Protein AF-0000000077259130 (afdb_homodimer)

Foldseek 3Di:
DCVVLVVVLVVCVVVLVLVVNLVSLVVCCVPDPQSVLSNLVSCVSVVVLVVSLVSLVVFFALLSLQSVLSSCVVVVVLVSSLVSLVCLQVVVGDHRRYDDPVRDDDSPLCLVSLQSNLVSCLSVLANVSSLVSLVVSVVVPHDPSSLVQCVLQVNVVVVVVPPVPDDCPDDPCVVVVVVVVLLVCLCPPVCLVVLLVVPPDPSLVSLLSNLVVCVVQVNLVVSLVSVVSSCVRVVLDQPNVLVNLVSCLVVLVLVVLVVNLVSCCVRPVLALSSLSSVLSNCVSVVNLVSSLVSLVSSCVSPPALVSLLSNLVSCVVVVNLVSSLVSLVSSCSSHVLDLSSLQSNLVSCVVVPNNVVSLVSLVSNLPHLQSLLVVLVSCVVVVNLVVSVVSLCVRVVPPPDDPVVVLVVLLVCQPVDDPSNLSSLLSVLSSCVVVVVLVSSVSSLVRRPDDDPSSVVSVVSSVVSVVVVD/DCVVLVVVLVVCVVVLVLVVNLVSLVVCCVPDPQSVLSNLVSCVSVVNLVVSLVSLVVFFALLSLQSVLSSCVVVVVLVSSLVSLVCLQVVVGDHRRYDDPVRDDDSPLCLVSLQSNLVSCLSVLANVSSLVSLLVSVVVPHDPSSLVQCVLQVNVVVVVVPPPPDDCPDDPCVVVVCVNVLQVCLCPPVCLVVLLVVPPDSSLVSLLSNLLVCVVQVNLVVSLVSVVSSCVRVVLDQPNVLVNLVSCLVVLVLVVLVVNLVSCCVRPVLALSSLSSVLSNCVSVVNLVSSLVSLVSSCVSPPALVSLLSNLVSCVVVVVLVSSLVSLVSSCSSGPLPLSSLQSNLVSCVVVPNNVVSLVSLVSNLPHLQSLLVSLVSCVVVVNLVVSVVSLCVRVVPPPDDPVVVLVVLVVCQPVDDPSNLSSLLSVLSSCVVVVVLVSSVVSLVRRPDDDPSSVVSVVSSVVSVVVVD

Nearest PDB structures (foldseek):
  9gaw-assembly1_P  TM=7.262E-01  e=8.036E-15  Homo sapiens
  6q6h-assembly1_P  TM=7.350E-01  e=2.184E-14  Homo sapiens
  8tar-assembly1_U  TM=5.621E-01  e=7.154E-10  Homo sapiens
  6vbv-assembly1_4  TM=4.546E-01  e=3.461E-08  Bos taurus
  6xt9-assembly1_D  TM=4.303E-01  e=7.650E-06  Homo sapiens

pLDDT: mean 86.54, std 14.61, range [30.2, 98.69]

Solvent-accessible surface area (backbone atoms only — not comparable to full-atom values): 48082 Å² total; per-residue (Å²): 128,63,60,62,58,50,50,49,33,52,48,23,54,58,69,69,34,35,66,40,20,28,53,54,18,16,47,37,39,58,75,37,79,63,49,37,66,46,26,33,54,25,26,50,74,64,61,37,29,52,41,17,42,64,66,35,62,85,49,54,20,47,39,42,27,50,52,42,20,54,33,26,49,77,69,69,36,42,67,64,18,41,53,31,48,49,36,48,76,68,64,67,49,47,81,72,78,62,91,50,73,74,71,56,56,62,84,80,55,46,33,59,50,26,34,52,43,15,53,34,28,29,77,69,48,37,34,68,62,14,51,55,27,24,51,55,8,42,71,71,44,76,44,52,69,36,50,52,52,28,52,76,65,65,47,47,68,63,51,58,69,62,58,70,72,74,80,82,79,65,82,73,53,54,62,57,46,41,53,53,41,41,60,57,38,38,72,38,73,86,40,52,65,65,30,56,73,24,47,62,33,43,16,46,55,41,45,39,49,36,20,50,51,32,40,72,60,48,37,44,67,62,16,47,53,43,48,50,53,44,40,74,62,33,70,66,67,59,81,61,44,37,55,49,32,49,39,28,54,76,67,66,34,58,65,62,37,49,53,50,36,53,52,29,50,73,46,34,67,85,39,41,47,33,24,40,26,43,15,47,49,28,42,75,69,68,34,56,71,60,11,51,52,26,32,50,51,15,36,70,71,46,84,46,44,66,51,28,35,53,51,14,54,54,24,46,76,68,66,36,47,69,62,14,44,53,27,14,50,53,19,32,32,47,36,80,86,38,40,68,22,33,40,48,43,14,52,46,28,47,73,71,68,35,56,70,60,13,50,54,29,37,67,71,23,51,80,39,46,52,40,36,31,53,42,27,51,54,24,49,75,70,67,37,49,68,60,22,49,51,47,49,29,59,66,68,66,54,76,94,56,54,72,68,50,44,51,50,51,55,57,69,45,55,86,68,63,52,75,41,51,45,49,37,48,50,51,47,31,51,50,29,41,76,69,68,36,52,70,60,23,52,56,55,57,69,54,49,80,70,82,49,72,67,46,54,52,48,49,47,54,50,52,54,52,56,54,67,76,96,130,61,59,64,58,50,51,50,32,52,49,23,55,57,70,68,34,35,67,40,22,29,52,53,20,17,45,38,40,57,75,37,79,62,48,37,66,46,24,33,55,26,26,50,73,66,61,38,28,52,42,15,42,65,67,36,62,84,49,53,21,46,39,42,27,50,51,43,20,53,33,26,49,75,69,67,36,41,68,65,18,42,52,32,48,49,36,48,74,67,64,68,48,47,81,73,79,60,92,50,73,75,71,56,55,60,84,81,56,46,34,58,50,28,36,51,43,15,53,35,28,28,77,68,49,37,34,67,63,14,52,54,27,23,51,56,8,43,72,72,44,76,43,53,70,36,50,51,53,29,53,70,56,65,47,46,68,62,51,58,68,63,58,69,70,74,78,82,77,66,82,73,57,56,63,61,49,39,53,56,44,40,61,56,40,37,71,38,74,86,42,52,66,62,30,58,73,23,47,62,33,43,15,46,54,36,44,37,50,36,20,49,51,32,40,73,61,47,37,44,67,62,15,47,52,43,48,51,54,45,40,74,63,33,70,65,66,60,79,61,44,37,56,50,33,50,38,28,54,75,66,66,35,60,66,62,35,49,53,51,37,53,51,29,49,74,48,35,67,86,38,42,48,34,24,40,26,42,14,47,51,28,43,76,69,69,34,54,69,60,12,50,52,27,33,51,49,15,36,70,71,45,82,46,42,67,52,27,35,54,51,15,55,54,24,48,76,68,67,36,47,69,61,15,43,52,27,15,51,54,17,38,32,46,34,69,86,37,39,68,22,33,40,48,42,14,52,45,28,47,74,71,68,36,56,72,62,14,50,53,28,37,66,70,21,50,79,38,46,54,41,33,32,51,42,27,49,52,25,48,75,70,67,38,48,68,59,24,50,49,46,49,30,59,66,69,65,52,77,92,57,56,73,69,48,44,53,50,51,56,58,69,45,55,85,67,64,51,76,41,51,44,49,37,49,50,49,47,31,52,50,30,41,76,69,68,37,51,70,58,23,53,57,54,56,67,56,50,79,73,83,50,70,68,44,54,52,49,48,47,54,50,51,53,52,56,56,66,76,97

Secondary structure (DSSP, 8-state):
-THHHHHHHHHHHHTT-HHHHHHHHHHHHHH-STTTTHHHHHHHHHT-HHHHHHHHTT--BHHHHHHHHHHHHHTT-HHHHHHHHHHHHTT--BPP----TTTPPPTT-HHHHHHHHHHHHHHTT-HHHHHHHHHHHHHH---HHHHHHHHHTT-HHHHHHHHTSS----GGGHHHHHHHHHHHHHTSGGGHHHHHTTTTTHHHHHHHHHHHHHHHTT-HHHHHHHHHHHHHH-TT--TTHHHHHHHHHHTT-HHHHHHHHHHHHHH-TT-HHHHHHHHHHHHHTT-HHHHHHHHHHHHHH---HHHHHHHHHHHHHTT-HHHHHHHHHHHHHHSTT-HHHHHHHHHHHHHTT-HHHHHHHHHHHTTSHHHHHHHHHHHHHTT-HHHHHHHHHHHHT--S--HHHHHHHHHHTTT---HHHHHHHHHHHHHHHHTT-HHHHHHHHTT----SHHHHHHHHHHHHHHHH--/--HHHHHHHHHHHHTT-HHHHHHHHHHHHHH-STTTTHHHHHHHHHT-HHHHHHHHTT--BHHHHHHHHHHHHHTT-HHHHHHHHHHHHTT--BPP----TTTPPPTT-HHHHHHHHHHHHHHTT-HHHHHHHHHHHHHH---HHHHHHHHHTT-HHHHHHHHTSS----GGGGTTHHHHHHHHHHTSGGGHHHHHTTTTTHHHHHHHHHHHHHHHTT-HHHHHHHHHHHHHH-TT--TTHHHHHHHHHHTT-HHHHHHHHHHHHHH-TT-HHHHHHHHHHHHHTT-HHHHHHHHHHHHHH---HHHHHHHHHHHHHTT-HHHHHHHHHHHHHHSTT-HHHHHHHHHHHHHTT-HHHHHHHHHHHTTSHHHHHHHHHHHHHTT-HHHHHHHHHHHHT--S--HHHHHHHHHHTTT---HHHHHHHHHHHHHHHHTT-HHHHHHHHHH----SHHHHHHHHHHHHHHHH--

InterPro domains:
  IPR011990 Tetratricopeptide-like helical domain superfamily [G3DSA:1.25.40.10] (1-238)
  IPR011990 Tetratricopeptide-like helical domain superfamily [G3DSA:1.25.40.10] (239-366)
  IPR011990 Tetratricopeptide-like helical domain superfamily [SSF48452] (111-358)
  IPR019734 Tetratricopeptide repeat [SM00028] (62-95)
  IPR019734 Tetratricopeptide repeat [SM00028] (111-144)
  IPR019734 Tetratricopeptide repeat [SM00028] (272-305)
  IPR019734 Tetratricopeptide repeat [SM00028] (306-338)

Organism: NCBI:txid6039

Structure (mmCIF, N/CA/C/O backbone):
data_AF-0000000077259130-model_v1
#
loop_
_entity.id
_entity.type
_entity.pdbx_description
1 polymer 'Cell division cycle 27-like protein'
#
loop_
_atom_site.group_PDB
_atom_site.id
_atom_site.type_symbol
_atom_site.label_atom_id
_atom_site.label_alt_id
_atom_site.label_comp_id
_atom_site.label_asym_id
_atom_site.label_entity_id
_atom_site.label_seq_id
_atom_site.pdbx_PDB_ins_code
_atom_site.Cartn_x
_atom_site.Cartn_y
_atom_site.Cartn_z
_atom_site.occupancy
_atom_site.B_iso_or_equiv
_atom_site.auth_seq_id
_atom_site.auth_comp_id
_atom_site.auth_asym_id
_atom_site.auth_atom_id
_atom_site.pdbx_PDB_model_num
ATOM 1 N N . MET A 1 1 ? -31.609 12.023 12.609 1 59.44 1 MET A N 1
ATOM 2 C CA . MET A 1 1 ? -30.656 13.102 12.852 1 59.44 1 MET A CA 1
ATOM 3 C C . MET A 1 1 ? -29.266 12.719 12.352 1 59.44 1 MET A C 1
ATOM 5 O O . MET A 1 1 ? -28.594 13.539 11.727 1 59.44 1 MET A O 1
ATOM 9 N N . PHE A 1 2 ? -28.969 11.445 12.43 1 80.88 2 PHE A N 1
ATOM 10 C CA . PHE A 1 2 ? -27.625 11.047 12.047 1 80.88 2 PHE A CA 1
ATOM 11 C C . PHE A 1 2 ? -27.594 10.516 10.617 1 80.88 2 PHE A C 1
ATOM 13 O O . PHE A 1 2 ? -26.531 10.156 10.102 1 80.88 2 PHE A O 1
ATOM 20 N N . GLU A 1 3 ? -28.734 10.703 9.953 1 83.06 3 GLU A N 1
ATOM 21 C CA . GLU A 1 3 ? -28.828 10.164 8.602 1 83.06 3 GLU A CA 1
ATOM 22 C C . GLU A 1 3 ? -27.984 10.984 7.617 1 83.06 3 GLU A C 1
ATOM 24 O O . GLU A 1 3 ? -27.406 10.438 6.68 1 83.06 3 GLU A O 1
ATOM 29 N N . ASP A 1 4 ? -27.969 12.242 7.914 1 84.75 4 ASP A N 1
ATOM 30 C CA . ASP A 1 4 ? -27.188 13.109 7.043 1 84.75 4 ASP A CA 1
ATOM 31 C C . ASP A 1 4 ? -25.688 12.773 7.141 1 84.75 4 ASP A C 1
ATOM 33 O O . ASP A 1 4 ? -24.984 12.773 6.133 1 84.75 4 ASP A O 1
ATOM 37 N N . VAL A 1 5 ? -25.25 12.508 8.375 1 88.62 5 VAL A N 1
ATOM 38 C CA . VAL A 1 5 ? -23.844 12.164 8.586 1 88.62 5 VAL A CA 1
ATOM 39 C C . VAL A 1 5 ? -23.531 10.828 7.926 1 88.62 5 VAL A C 1
ATOM 41 O O . VAL A 1 5 ? -22.469 10.656 7.336 1 88.62 5 VAL A O 1
ATOM 44 N N . VAL A 1 6 ? -24.484 9.945 7.988 1 91.94 6 VAL A N 1
ATOM 45 C CA . VAL A 1 6 ? -24.312 8.633 7.379 1 91.94 6 VAL A CA 1
ATOM 46 C C . VAL A 1 6 ? -24.188 8.781 5.863 1 91.94 6 VAL A C 1
ATOM 48 O O . VAL A 1 6 ? -23.359 8.117 5.234 1 91.94 6 VAL A O 1
ATOM 51 N N . ASP A 1 7 ? -24.984 9.664 5.34 1 92.06 7 ASP A N 1
ATOM 52 C CA . ASP A 1 7 ? -24.938 9.906 3.902 1 92.06 7 ASP A CA 1
ATOM 53 C C . ASP A 1 7 ? -23.562 10.469 3.496 1 92.06 7 ASP A C 1
ATOM 55 O O . ASP A 1 7 ? -23.047 10.117 2.438 1 92.06 7 ASP A O 1
ATOM 59 N N . GLN A 1 8 ? -23.047 11.32 4.34 1 92.5 8 GLN A N 1
ATOM 60 C CA . GLN A 1 8 ? -21.734 11.891 4.055 1 92.5 8 GLN A CA 1
ATOM 61 C C . GLN A 1 8 ? -20.625 10.844 4.184 1 92.5 8 GLN A C 1
ATOM 63 O O . GLN A 1 8 ? -19.625 10.898 3.469 1 92.5 8 GLN A O 1
ATOM 68 N N . ILE A 1 9 ? -20.828 9.922 5.105 1 94.25 9 ILE A N 1
ATOM 69 C CA . ILE A 1 9 ? -19.875 8.828 5.266 1 94.25 9 ILE A CA 1
ATOM 70 C C . ILE A 1 9 ? -19.859 7.969 4 1 94.25 9 ILE A C 1
ATOM 72 O O . ILE A 1 9 ? -18.781 7.629 3.488 1 94.25 9 ILE A O 1
ATOM 76 N N . ILE A 1 10 ? -21.016 7.711 3.459 1 94.75 10 ILE A N 1
ATOM 77 C CA . ILE A 1 10 ? -21.141 6.902 2.252 1 94.75 10 ILE A CA 1
ATOM 78 C C . ILE A 1 10 ? -20.531 7.648 1.066 1 94.75 10 ILE A C 1
ATOM 80 O O . ILE A 1 10 ? -19.875 7.051 0.219 1 94.75 10 ILE A O 1
ATOM 84 N N . LYS A 1 11 ? -20.766 8.938 1.067 1 94.69 11 LYS A N 1
ATOM 85 C CA . LYS A 1 11 ? -20.188 9.766 0.011 1 94.69 11 LYS A CA 1
ATOM 86 C C . LYS A 1 11 ? -18.656 9.773 0.089 1 94.69 11 LYS A C 1
ATOM 88 O O . LYS A 1 11 ? -17.984 9.68 -0.936 1 94.69 11 LYS A O 1
ATOM 93 N N . SER A 1 12 ? -18.172 9.93 1.296 1 96.75 12 SER A N 1
ATOM 94 C CA . SER A 1 12 ? -16.719 9.891 1.49 1 96.75 12 SER A CA 1
ATOM 95 C C . SER A 1 12 ? -16.141 8.562 1.027 1 96.75 12 SER A C 1
ATOM 97 O O . SER A 1 12 ? -15.047 8.531 0.449 1 96.75 12 SER A O 1
ATOM 99 N N . TYR A 1 13 ? -16.891 7.438 1.267 1 96.94 13 TYR A N 1
ATOM 100 C CA . TYR A 1 13 ? -16.469 6.117 0.815 1 96.94 13 TYR A CA 1
ATOM 101 C C . TYR A 1 13 ? -16.438 6.047 -0.707 1 96.94 13 TYR A C 1
ATOM 103 O O . TYR A 1 13 ? -15.469 5.547 -1.287 1 96.94 13 TYR A O 1
ATOM 111 N N . LYS A 1 14 ? -17.406 6.602 -1.28 1 95.81 14 LYS A N 1
ATOM 112 C CA . LYS A 1 14 ? -17.531 6.594 -2.736 1 95.81 14 LYS A CA 1
ATOM 113 C C . LYS A 1 14 ? -16.391 7.359 -3.389 1 95.81 14 LYS A C 1
ATOM 115 O O . LYS A 1 14 ? -15.859 6.938 -4.422 1 95.81 14 LYS A O 1
ATOM 120 N N . TYR A 1 15 ? -15.898 8.445 -2.811 1 96.88 15 TYR A N 1
ATOM 121 C CA . TYR A 1 15 ? -14.859 9.305 -3.379 1 96.88 15 TYR A CA 1
ATOM 122 C C . TYR A 1 15 ? -13.484 8.914 -2.85 1 96.88 15 TYR A C 1
ATOM 124 O O . TYR A 1 15 ? -12.523 9.688 -2.971 1 96.88 15 TYR A O 1
ATOM 132 N N . ALA A 1 16 ? -13.406 7.777 -2.219 1 96.62 16 ALA A N 1
ATOM 133 C CA . ALA A 1 16 ? -12.156 7.23 -1.692 1 96.62 16 ALA A CA 1
ATOM 134 C C . ALA A 1 16 ? -11.5 8.203 -0.72 1 96.62 16 ALA A C 1
ATOM 136 O O . ALA A 1 16 ? -10.266 8.312 -0.677 1 96.62 16 ALA A O 1
ATOM 137 N N . ASN A 1 17 ? -12.242 9.023 -0.081 1 96.88 17 ASN A N 1
ATOM 138 C CA . ASN A 1 17 ? -11.766 9.875 0.999 1 96.88 17 ASN A CA 1
ATOM 139 C C . ASN A 1 17 ? -11.945 9.219 2.361 1 96.88 17 ASN A C 1
ATOM 141 O O . ASN A 1 17 ? -12.797 9.633 3.148 1 96.88 17 ASN A O 1
ATOM 145 N N . TYR A 1 18 ? -11.117 8.328 2.666 1 97.25 18 TYR A N 1
ATOM 146 C CA . TYR A 1 18 ? -11.281 7.465 3.83 1 97.25 18 TYR A CA 1
ATOM 147 C C . TYR A 1 18 ? -10.945 8.211 5.113 1 97.25 18 TYR A C 1
ATOM 149 O O . TYR A 1 18 ? -11.438 7.871 6.188 1 97.25 18 TYR A O 1
ATOM 157 N N . THR A 1 19 ? -10.117 9.25 5 1 95.69 19 THR A N 1
ATOM 158 C CA . THR A 1 19 ? -9.797 10.047 6.176 1 95.69 19 THR A CA 1
ATOM 159 C C . THR A 1 19 ? -11.039 10.789 6.676 1 95.69 19 THR A C 1
ATOM 161 O O . THR A 1 19 ? -11.305 10.812 7.879 1 95.69 19 THR A O 1
ATOM 164 N N . ASN A 1 20 ? -11.719 11.336 5.711 1 95.62 20 ASN A N 1
ATOM 165 C CA . ASN A 1 20 ? -12.961 11.992 6.094 1 95.62 20 ASN A CA 1
ATOM 166 C C . ASN A 1 20 ? -14 10.984 6.59 1 95.62 20 ASN A C 1
ATOM 168 O O . ASN A 1 20 ? -14.75 11.273 7.523 1 95.62 20 ASN A O 1
ATOM 172 N N . MET A 1 21 ? -14.07 9.844 5.957 1 96.69 21 MET A N 1
ATOM 173 C CA . MET A 1 21 ? -14.961 8.773 6.398 1 96.69 21 MET A CA 1
ATOM 174 C C . MET A 1 21 ? -14.695 8.414 7.855 1 96.69 21 MET A C 1
ATOM 176 O O . MET A 1 21 ? -15.633 8.281 8.648 1 96.69 21 MET A O 1
ATOM 180 N N . THR A 1 22 ? -13.453 8.312 8.219 1 96.88 22 THR A N 1
ATOM 181 C CA . THR A 1 22 ? -13.062 7.918 9.562 1 96.88 22 THR A CA 1
ATOM 182 C C . THR A 1 22 ? -13.414 9.008 10.57 1 96.88 22 THR A C 1
ATOM 184 O O . THR A 1 22 ? -13.906 8.719 11.664 1 96.88 22 THR A O 1
ATOM 187 N N . PHE A 1 23 ? -13.18 10.203 10.148 1 92.94 23 PHE A N 1
ATOM 188 C CA . PHE A 1 23 ? -13.492 11.312 11.047 1 92.94 23 PHE A CA 1
ATOM 189 C C . PHE A 1 23 ? -14.992 11.383 11.32 1 92.94 23 PHE A C 1
ATOM 191 O O . PHE A 1 23 ? -15.414 11.461 12.477 1 92.94 23 PHE A O 1
ATOM 198 N N . LEU A 1 24 ? -15.773 11.312 10.305 1 92.31 24 LEU A N 1
ATOM 199 C CA . LEU A 1 24 ? -17.219 11.352 10.453 1 92.31 24 LEU A CA 1
ATOM 200 C C . LEU A 1 24 ? -17.719 10.156 11.258 1 92.31 24 LEU A C 1
ATOM 202 O O . LEU A 1 24 ? -18.656 10.273 12.047 1 92.31 24 LEU A O 1
ATOM 206 N N . SER A 1 25 ? -17.078 9.016 11.039 1 94.62 25 SER A N 1
ATOM 207 C CA . SER A 1 25 ? -17.469 7.82 11.781 1 94.62 25 SER A CA 1
ATOM 208 C C . SER A 1 25 ? -17.109 7.953 13.258 1 94.62 25 SER A C 1
ATOM 210 O O . SER A 1 25 ? -17.812 7.422 14.125 1 94.62 25 SER A O 1
ATOM 212 N N . SER A 1 26 ? -15.992 8.609 13.539 1 92.62 26 SER A N 1
ATOM 213 C CA . SER A 1 26 ? -15.609 8.844 14.93 1 92.62 26 SER A CA 1
ATOM 214 C C . SER A 1 26 ? -16.625 9.734 15.633 1 92.62 26 SER A C 1
ATOM 216 O O . SER A 1 26 ? -16.875 9.578 16.828 1 92.62 26 SER A O 1
ATOM 218 N N . PHE A 1 27 ? -17.188 10.586 14.891 1 86.69 27 PHE A N 1
ATOM 219 C CA . PHE A 1 27 ? -18.25 11.438 15.414 1 86.69 27 PHE A CA 1
ATOM 220 C C . PHE A 1 27 ? -19.469 10.602 15.781 1 86.69 27 PHE A C 1
ATOM 222 O O . PHE A 1 27 ? -20.016 10.742 16.891 1 86.69 27 PHE A O 1
ATOM 229 N N . LEU A 1 28 ? -19.875 9.75 14.883 1 88.62 28 LEU A N 1
ATOM 230 C CA . LEU A 1 28 ? -21.031 8.906 15.141 1 88.62 28 LEU A CA 1
ATOM 231 C C . LEU A 1 28 ? -20.75 7.93 16.281 1 88.62 28 LEU A C 1
ATOM 233 O O . LEU A 1 28 ? -21.656 7.594 17.047 1 88.62 28 LEU A O 1
ATOM 237 N N . TYR A 1 29 ? -19.547 7.484 16.359 1 89.19 29 TYR A N 1
ATOM 238 C CA . TYR A 1 29 ? -19.125 6.539 17.391 1 89.19 29 TYR A CA 1
ATOM 239 C C . TYR A 1 29 ? -19.406 7.086 18.781 1 89.19 29 TYR A C 1
ATOM 241 O O . TYR A 1 29 ? -19.734 6.332 19.703 1 89.19 29 TYR A O 1
ATOM 249 N N . SER A 1 30 ? -19.391 8.367 18.953 1 82.94 30 SER A N 1
ATOM 250 C CA . SER A 1 30 ? -19.516 9.016 20.25 1 82.94 30 SER A CA 1
ATOM 251 C C . SER A 1 30 ? -20.984 9.32 20.578 1 82.94 30 SER A C 1
ATOM 253 O O . SER A 1 30 ? -21.344 9.406 21.75 1 82.94 30 SER A O 1
ATOM 255 N N . TYR A 1 31 ? -21.859 9.336 19.531 1 80.31 31 TYR A N 1
ATOM 256 C CA . TYR A 1 31 ? -23.188 9.875 19.812 1 80.31 31 TYR A CA 1
ATOM 257 C C . TYR A 1 31 ? -24.266 8.797 19.641 1 80.31 31 TYR A C 1
ATOM 259 O O . TYR A 1 31 ? -25.391 8.953 20.125 1 80.31 31 TYR A O 1
ATOM 267 N N . THR A 1 32 ? -23.859 7.781 18.859 1 83.06 32 THR A N 1
ATOM 268 C CA . THR A 1 32 ? -24.875 6.766 18.625 1 83.06 32 THR A CA 1
ATOM 269 C C . THR A 1 32 ? -24.281 5.363 18.734 1 83.06 32 THR A C 1
ATOM 271 O O . THR A 1 32 ? -23.125 5.152 18.406 1 83.06 32 THR A O 1
ATOM 274 N N . SER A 1 33 ? -25.078 4.484 19.172 1 83.56 33 SER A N 1
ATOM 275 C CA . SER A 1 33 ? -24.641 3.094 19.281 1 83.56 33 SER A CA 1
ATOM 276 C C . SER A 1 33 ? -24.938 2.328 18 1 83.56 33 SER A C 1
ATOM 278 O O . SER A 1 33 ? -24.312 1.3 17.719 1 83.56 33 SER A O 1
ATOM 280 N N . LYS A 1 34 ? -25.797 2.82 17.188 1 86.69 34 LYS A N 1
ATOM 281 C CA . LYS A 1 34 ? -26.25 2.123 15.992 1 86.69 34 LYS A CA 1
ATOM 282 C C . LYS A 1 34 ? -25.156 2.07 14.93 1 86.69 34 LYS A C 1
ATOM 284 O O . LYS A 1 34 ? -25.016 1.072 14.227 1 86.69 34 LYS A O 1
ATOM 289 N N . TYR A 1 35 ? -24.344 3.066 14.852 1 89.88 35 TYR A N 1
ATOM 290 C CA . TYR A 1 35 ? -23.375 3.164 13.766 1 89.88 35 TYR A CA 1
ATOM 291 C C . TYR A 1 35 ? -21.938 3.131 14.297 1 89.88 35 TYR A C 1
ATOM 293 O O . TYR A 1 35 ? -21.016 3.617 13.641 1 89.88 35 TYR A O 1
ATOM 301 N N . LYS A 1 36 ? -21.781 2.426 15.438 1 91.62 36 LYS A N 1
ATOM 302 C CA . LYS A 1 36 ? -20.453 2.383 16.062 1 91.62 36 LYS A CA 1
ATOM 303 C C . LYS A 1 36 ? -19.484 1.569 15.211 1 91.62 36 LYS A C 1
ATOM 305 O O . LYS A 1 36 ? -18.281 1.855 15.188 1 91.62 36 LYS A O 1
ATOM 310 N N . ILE A 1 37 ? -20.016 0.633 14.484 1 94.69 37 ILE A N 1
ATOM 311 C CA . ILE A 1 37 ? -19.188 -0.31 13.742 1 94.69 37 ILE A CA 1
ATOM 312 C C . ILE A 1 37 ? -18.562 0.386 12.531 1 94.69 37 ILE A C 1
ATOM 314 O O . ILE A 1 37 ? -17.609 -0.122 11.938 1 94.69 37 ILE A O 1
ATOM 318 N N . LEU A 1 38 ? -19.047 1.568 12.164 1 95.5 38 LEU A N 1
ATOM 319 C CA . LEU A 1 38 ? -18.547 2.27 10.984 1 95.5 38 LEU A CA 1
ATOM 320 C C . LEU A 1 38 ? -17.141 2.795 11.211 1 95.5 38 LEU A C 1
ATOM 322 O O . LEU A 1 38 ? -16.359 2.92 10.258 1 95.5 38 LEU A O 1
ATOM 326 N N . LEU A 1 39 ? -16.844 3.076 12.5 1 96.75 39 LEU A N 1
ATOM 327 C CA . LEU A 1 39 ? -15.508 3.584 12.781 1 96.75 39 LEU A CA 1
ATOM 328 C C . LEU A 1 39 ? -14.453 2.521 12.492 1 96.75 39 LEU A C 1
ATOM 330 O O . LEU A 1 39 ? -13.547 2.742 11.688 1 96.75 39 LEU A O 1
ATOM 334 N N . PRO A 1 40 ? -14.57 1.318 13.078 1 97.69 40 PRO A N 1
ATOM 335 C CA . PRO A 1 40 ? -13.555 0.31 12.742 1 97.69 40 PRO A CA 1
ATOM 336 C C . PRO A 1 40 ? -13.578 -0.084 11.266 1 97.69 40 PRO A C 1
ATOM 338 O O . PRO A 1 40 ? -12.539 -0.399 10.695 1 97.69 40 PRO A O 1
ATOM 341 N N . ILE A 1 41 ? -14.703 -0.025 10.578 1 97.81 41 ILE A N 1
ATOM 342 C CA . ILE A 1 41 ? -14.773 -0.309 9.148 1 97.81 41 ILE A CA 1
ATOM 343 C C . ILE A 1 41 ? -13.977 0.734 8.375 1 97.81 41 ILE A C 1
ATOM 345 O O . ILE A 1 41 ? -13.211 0.392 7.469 1 97.81 41 ILE A O 1
ATOM 349 N N . SER A 1 42 ? -14.172 1.975 8.742 1 97.94 42 SER A N 1
ATOM 350 C CA . SER A 1 42 ? -13.445 3.047 8.07 1 97.94 42 SER A CA 1
ATOM 351 C C . SER A 1 42 ? -11.945 2.922 8.297 1 97.94 42 SER A C 1
ATOM 353 O O . SER A 1 42 ? -11.148 3.24 7.41 1 97.94 42 SER A O 1
ATOM 355 N N . LEU A 1 43 ? -11.555 2.471 9.484 1 97.81 43 LEU A N 1
ATOM 356 C CA . LEU A 1 43 ? -10.148 2.307 9.82 1 97.81 43 LEU A CA 1
ATOM 357 C C . LEU A 1 43 ? -9.508 1.224 8.961 1 97.81 43 LEU A C 1
ATOM 359 O O . LEU A 1 43 ? -8.328 1.319 8.609 1 97.81 43 LEU A O 1
ATOM 363 N N . TYR A 1 44 ? -10.281 0.181 8.578 1 98.06 44 TYR A N 1
ATOM 364 C CA . TYR A 1 44 ? -9.781 -0.814 7.641 1 98.06 44 TYR A CA 1
ATOM 365 C C . TYR A 1 44 ? -9.367 -0.165 6.324 1 98.06 44 TYR A C 1
ATOM 367 O O . TYR A 1 44 ? -8.312 -0.477 5.773 1 98.06 44 TYR A O 1
ATOM 375 N N . PHE A 1 45 ? -10.148 0.798 5.832 1 97.19 45 PHE A N 1
ATOM 376 C CA . PHE A 1 45 ? -9.914 1.393 4.523 1 97.19 45 PHE A CA 1
ATOM 377 C C . PHE A 1 45 ? -8.766 2.385 4.574 1 97.19 45 PHE A C 1
ATOM 379 O O . PHE A 1 45 ? -8.094 2.619 3.564 1 97.19 45 PHE A O 1
ATOM 386 N N . THR A 1 46 ? -8.453 2.934 5.758 1 96 46 THR A N 1
ATOM 387 C CA . THR A 1 46 ? -7.316 3.84 5.879 1 96 46 THR A CA 1
ATOM 388 C C . THR A 1 46 ? -6.016 3.061 6.066 1 96 46 THR A C 1
ATOM 390 O O . THR A 1 46 ? -4.926 3.623 5.953 1 96 46 THR A O 1
ATOM 393 N N . GLY A 1 47 ? -6.121 1.781 6.402 1 95.12 47 GLY A N 1
ATOM 394 C CA . GLY A 1 47 ? -4.949 0.944 6.602 1 95.12 47 GLY A CA 1
ATOM 395 C C . GLY A 1 47 ? -4.562 0.79 8.062 1 95.12 47 GLY A C 1
ATOM 396 O O . GLY A 1 47 ? -3.5 0.25 8.375 1 95.12 47 GLY A O 1
ATOM 397 N N . GLU A 1 48 ? -5.363 1.324 8.984 1 96.12 48 GLU A N 1
ATOM 398 C CA . GLU A 1 48 ? -5.109 1.17 10.414 1 96.12 48 GLU A CA 1
ATOM 399 C C . GLU A 1 48 ? -5.738 -0.112 10.945 1 96.12 48 GLU A C 1
ATOM 401 O O . GLU A 1 48 ? -6.664 -0.062 11.766 1 96.12 48 GLU A O 1
ATOM 406 N N . TYR A 1 49 ? -5.164 -1.195 10.633 1 97.44 49 TYR A N 1
ATOM 407 C CA . TYR A 1 49 ? -5.746 -2.51 10.875 1 97.44 49 TYR A CA 1
ATOM 408 C C . TYR A 1 49 ? -5.723 -2.857 12.359 1 97.44 49 TYR A C 1
ATOM 410 O O . TYR A 1 49 ? -6.695 -3.387 12.891 1 97.44 49 TYR A O 1
ATOM 418 N N . SER A 1 50 ? -4.621 -2.543 13.016 1 97 50 SER A N 1
ATOM 419 C CA . SER A 1 50 ? -4.496 -2.867 14.43 1 97 50 SER A CA 1
ATOM 420 C C . SER A 1 50 ? -5.535 -2.123 15.266 1 97 50 SER A C 1
ATOM 422 O O . SER A 1 50 ? -6.148 -2.701 16.172 1 97 50 SER A O 1
ATOM 424 N N . ARG A 1 51 ? -5.723 -0.875 14.953 1 96.5 51 ARG A N 1
ATOM 425 C CA . ARG A 1 51 ? -6.727 -0.087 15.664 1 96.5 51 ARG A CA 1
ATOM 426 C C . ARG A 1 51 ? -8.133 -0.581 15.344 1 96.5 51 ARG A C 1
ATOM 428 O O . ARG A 1 51 ? -8.992 -0.639 16.219 1 96.5 51 ARG A O 1
ATOM 435 N N . SER A 1 52 ? -8.359 -0.882 14.078 1 98.12 52 SER A N 1
ATOM 436 C CA . SER A 1 52 ? -9.641 -1.449 13.688 1 98.12 52 SER A CA 1
ATOM 437 C C . SER A 1 52 ? -9.961 -2.709 14.484 1 98.12 52 SER A C 1
ATOM 439 O O . SER A 1 52 ? -11.062 -2.857 15.008 1 98.12 52 SER A O 1
ATOM 441 N N . LEU A 1 53 ? -8.961 -3.568 14.625 1 97.94 53 LEU A N 1
ATOM 442 C CA . LEU A 1 53 ? -9.133 -4.824 15.344 1 97.94 53 LEU A CA 1
ATOM 443 C C . LEU A 1 53 ? -9.469 -4.562 16.812 1 97.94 53 LEU A C 1
ATOM 445 O O . LEU A 1 53 ? -10.328 -5.238 17.391 1 97.94 53 LEU A O 1
ATOM 449 N N . SER A 1 54 ? -8.766 -3.607 17.375 1 96.5 54 SER A N 1
ATOM 450 C CA . SER A 1 54 ? -9.016 -3.273 18.781 1 96.5 54 SER A CA 1
ATOM 451 C C . SER A 1 54 ? -10.445 -2.809 18.984 1 96.5 54 SER A C 1
ATOM 453 O O . SER A 1 54 ? -11.086 -3.18 19.969 1 96.5 54 SER A O 1
ATOM 455 N N . LEU A 1 55 ? -11.016 -2.074 18.062 1 96.5 55 LEU A N 1
ATOM 456 C CA . LEU A 1 55 ? -12.359 -1.526 18.203 1 96.5 55 LEU A CA 1
ATOM 457 C C . LEU A 1 55 ? -13.414 -2.568 17.828 1 96.5 55 LEU A C 1
ATOM 459 O O . LEU A 1 55 ? -14.555 -2.492 18.297 1 96.5 55 LEU A O 1
ATOM 463 N N . LEU A 1 56 ? -13 -3.539 17.016 1 97.31 56 LEU A N 1
ATOM 464 C CA . LEU A 1 56 ? -13.922 -4.582 16.594 1 97.31 56 LEU A CA 1
ATOM 465 C C . LEU A 1 56 ? -14 -5.703 17.625 1 97.31 56 LEU A C 1
ATOM 467 O O . LEU A 1 56 ? -14.914 -6.523 17.594 1 97.31 56 LEU A O 1
ATOM 471 N N . SER A 1 57 ? -13.117 -5.777 18.484 1 95.19 57 SER A N 1
ATOM 472 C CA . SER A 1 57 ? -12.914 -6.898 19.406 1 95.19 57 SER A CA 1
ATOM 473 C C . SER A 1 57 ? -14.188 -7.227 20.172 1 95.19 57 SER A C 1
ATOM 475 O O . SER A 1 57 ? -14.539 -8.398 20.328 1 95.19 57 SER A O 1
ATOM 477 N N . PRO A 1 58 ? -14.961 -6.207 20.578 1 93.06 58 PRO A N 1
ATOM 478 C CA . PRO A 1 58 ? -16.141 -6.527 21.391 1 93.06 58 PRO A CA 1
ATOM 479 C C . PRO A 1 58 ? -17.312 -7.043 20.547 1 93.06 58 PRO A C 1
ATOM 481 O O . PRO A 1 58 ? -18.281 -7.586 21.078 1 93.06 58 PRO A O 1
ATOM 484 N N . TYR A 1 59 ? -17.25 -6.922 19.297 1 93.81 59 TYR A N 1
ATOM 485 C CA . TYR A 1 59 ? -18.375 -7.27 18.438 1 93.81 59 TYR A CA 1
ATOM 486 C C . TYR A 1 59 ? -18.25 -8.695 17.906 1 93.81 59 TYR A C 1
ATOM 488 O O . TYR A 1 59 ? -17.141 -9.141 17.594 1 93.81 59 TYR A O 1
ATOM 496 N N . ASN A 1 60 ? -19.391 -9.359 17.844 1 94.69 60 ASN A N 1
ATOM 497 C CA . ASN A 1 60 ? -19.406 -10.719 17.328 1 94.69 60 ASN A CA 1
ATOM 498 C C . ASN A 1 60 ? -20.469 -10.891 16.234 1 94.69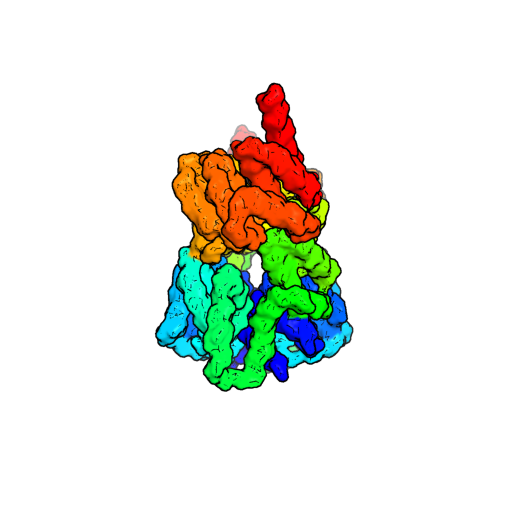 60 ASN A C 1
ATOM 500 O O . ASN A 1 60 ? -21.047 -11.969 16.094 1 94.69 60 ASN A O 1
ATOM 504 N N . THR A 1 61 ? -20.766 -9.828 15.547 1 95.88 61 THR A N 1
ATOM 505 C CA . THR A 1 61 ? -21.688 -9.906 14.422 1 95.88 61 THR A CA 1
ATOM 506 C C . THR A 1 61 ? -20.969 -10.422 13.172 1 95.88 61 THR A C 1
ATOM 508 O O . THR A 1 61 ? -19.75 -10.477 13.133 1 95.88 61 THR A O 1
ATOM 511 N N . CYS A 1 62 ? -21.734 -10.797 12.148 1 96.38 62 CYS A N 1
ATOM 512 C CA . CYS A 1 62 ? -21.156 -11.305 10.906 1 96.38 62 CYS A CA 1
ATOM 513 C C . CYS A 1 62 ? -20.266 -10.266 10.25 1 96.38 62 CYS A C 1
ATOM 515 O O . CYS A 1 62 ? -19.141 -10.578 9.836 1 96.38 62 CYS A O 1
ATOM 517 N N . THR A 1 63 ? -20.734 -9.055 10.219 1 97.5 63 THR A N 1
ATOM 518 C CA . THR A 1 63 ? -19.984 -7.969 9.594 1 97.5 63 THR A CA 1
ATOM 519 C C . THR A 1 63 ? -18.703 -7.676 10.383 1 97.5 63 THR A C 1
ATOM 521 O O . THR A 1 63 ? -17.625 -7.52 9.789 1 97.5 63 THR A O 1
ATOM 524 N N . ALA A 1 64 ? -18.812 -7.648 11.688 1 97.38 64 ALA A N 1
ATOM 525 C CA . ALA A 1 64 ? -17.656 -7.379 12.523 1 97.38 64 ALA A CA 1
ATOM 526 C C . ALA A 1 64 ? -16.594 -8.469 12.367 1 97.38 64 ALA A C 1
ATOM 528 O O . ALA A 1 64 ? -15.406 -8.18 12.242 1 97.38 64 ALA A O 1
ATOM 529 N N . LEU A 1 65 ? -17.031 -9.688 12.336 1 98.12 65 LEU A N 1
ATOM 530 C CA . LEU A 1 65 ? -16.109 -10.812 12.211 1 98.12 65 LEU A CA 1
ATOM 531 C C . LEU A 1 65 ? -15.422 -10.805 10.852 1 98.12 65 LEU A C 1
ATOM 533 O O . LEU A 1 65 ? -14.234 -11.109 10.75 1 98.12 65 LEU A O 1
ATOM 537 N N . TYR A 1 66 ? -16.156 -10.477 9.844 1 98.31 66 TYR A N 1
ATOM 538 C CA . TYR A 1 66 ? -15.555 -10.453 8.516 1 98.31 66 TYR A CA 1
ATOM 539 C C . TYR A 1 66 ? -14.508 -9.344 8.406 1 98.31 66 TYR A C 1
ATOM 541 O O . TYR A 1 66 ? -13.445 -9.547 7.809 1 98.31 66 TYR A O 1
ATOM 549 N N . TYR A 1 67 ? -14.781 -8.195 8.938 1 98.56 67 TYR A N 1
ATOM 550 C CA . TYR A 1 67 ? -13.789 -7.121 8.898 1 98.56 67 TYR A CA 1
ATOM 551 C C . TYR A 1 67 ? -12.594 -7.445 9.789 1 98.56 67 TYR A C 1
ATOM 553 O O . TYR A 1 67 ? -11.469 -7.035 9.5 1 98.56 67 TYR A O 1
ATOM 561 N N . LYS A 1 68 ? -12.867 -8.188 10.906 1 98.62 68 LYS A N 1
ATOM 562 C CA . LYS A 1 68 ? -11.734 -8.703 11.672 1 98.62 68 LYS A CA 1
ATOM 563 C C . LYS A 1 68 ? -10.852 -9.602 10.812 1 98.62 68 LYS A C 1
ATOM 565 O O . LYS A 1 68 ? -9.625 -9.484 10.836 1 98.62 68 LYS A O 1
ATOM 570 N N . TYR A 1 69 ? -11.492 -10.5 10.047 1 98.62 69 TYR A N 1
ATOM 571 C CA . TYR A 1 69 ? -10.758 -11.367 9.133 1 98.62 69 TYR A CA 1
ATOM 572 C C . TYR A 1 69 ? -9.914 -10.539 8.172 1 98.62 69 TYR A C 1
ATOM 574 O O . TYR A 1 69 ? -8.727 -10.82 7.977 1 98.62 69 TYR A O 1
ATOM 582 N N . LEU A 1 70 ? -10.547 -9.492 7.555 1 98.5 70 LEU A N 1
ATOM 583 C CA . LEU A 1 70 ? -9.844 -8.664 6.578 1 98.5 70 LEU A CA 1
ATOM 584 C C . LEU A 1 70 ? -8.617 -8.016 7.203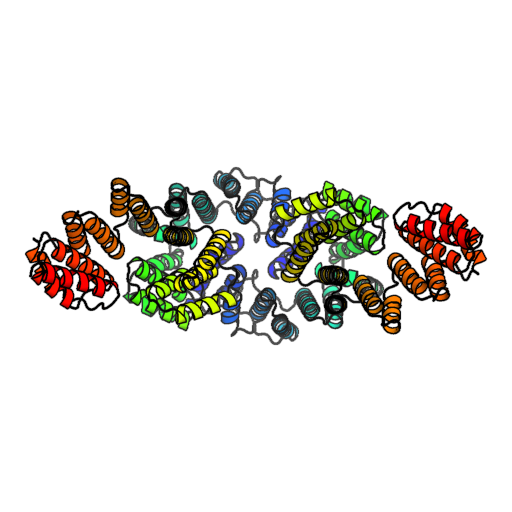 1 98.5 70 LEU A C 1
ATOM 586 O O . LEU A 1 70 ? -7.547 -7.977 6.59 1 98.5 70 LEU A O 1
ATOM 590 N N . CYS A 1 71 ? -8.766 -7.492 8.398 1 98.38 71 CYS A N 1
ATOM 591 C CA . CYS A 1 71 ? -7.652 -6.859 9.094 1 98.38 71 CYS A CA 1
ATOM 592 C C . CYS A 1 71 ? -6.559 -7.871 9.406 1 98.38 71 CYS A C 1
ATOM 594 O O . CYS A 1 71 ? -5.379 -7.621 9.156 1 98.38 71 CYS A O 1
ATOM 596 N N . TYR A 1 72 ? -6.926 -9.039 9.945 1 98.44 72 TYR A N 1
ATOM 597 C CA . TYR A 1 72 ? -5.953 -10.086 10.258 1 98.44 72 TYR A CA 1
ATOM 598 C C . TYR A 1 72 ? -5.215 -10.531 9 1 98.44 72 TYR A C 1
ATOM 600 O O . TYR A 1 72 ? -4.016 -10.805 9.039 1 98.44 72 TYR A O 1
ATOM 608 N N . ASN A 1 73 ? -5.98 -10.641 7.949 1 97.69 73 ASN A N 1
ATOM 609 C CA . ASN A 1 73 ? -5.379 -11.047 6.684 1 97.69 73 ASN A CA 1
ATOM 610 C C . ASN A 1 73 ? -4.309 -10.062 6.227 1 97.69 73 ASN A C 1
ATOM 612 O O . ASN A 1 73 ? -3.248 -10.469 5.742 1 97.69 73 ASN A O 1
ATOM 616 N N . GLN A 1 74 ? -4.59 -8.75 6.344 1 95.69 74 GLN A N 1
ATOM 617 C CA . GLN A 1 74 ? -3.623 -7.727 5.961 1 95.69 74 GLN A CA 1
ATOM 618 C C . GLN A 1 74 ? -2.398 -7.758 6.871 1 95.69 74 GLN A C 1
ATOM 620 O O . GLN A 1 74 ? -1.29 -7.441 6.438 1 95.69 74 GLN A O 1
ATOM 625 N N . LEU A 1 75 ? -2.625 -8.219 8.102 1 95.75 75 LEU A N 1
ATOM 626 C CA . LEU A 1 75 ? -1.531 -8.305 9.062 1 95.75 75 LEU A CA 1
ATOM 627 C C . LEU A 1 75 ? -0.837 -9.664 8.969 1 95.75 75 LEU A C 1
ATOM 629 O O . LEU A 1 75 ? 0.066 -9.961 9.758 1 95.75 75 LEU A O 1
ATOM 633 N N . ARG A 1 76 ? -1.271 -10.578 8.102 1 95.56 76 ARG A N 1
ATOM 634 C CA . ARG A 1 76 ? -0.711 -11.898 7.824 1 95.56 76 ARG A CA 1
ATOM 635 C C . ARG A 1 76 ? -0.829 -12.805 9.047 1 95.56 76 ARG A C 1
ATOM 637 O O . ARG A 1 76 ? 0.068 -13.609 9.312 1 95.56 76 ARG A O 1
ATOM 644 N N . ASP A 1 77 ? -1.776 -12.477 9.852 1 97.31 77 ASP A N 1
ATOM 645 C CA . ASP A 1 77 ? -2.176 -13.383 10.93 1 97.31 77 ASP A CA 1
ATOM 646 C C . ASP A 1 77 ? -3.293 -14.32 10.469 1 97.31 77 ASP A C 1
ATOM 648 O O . ASP A 1 77 ? -4.457 -14.125 10.828 1 97.31 77 ASP A O 1
ATOM 652 N N . PHE A 1 78 ? -2.961 -15.375 9.773 1 98.19 78 PHE A N 1
ATOM 653 C CA . PHE A 1 78 ? -3.914 -16.219 9.07 1 98.19 78 PHE A CA 1
ATOM 654 C C . PHE A 1 78 ? -4.645 -17.141 10.039 1 98.19 78 PHE A C 1
ATOM 656 O O . PHE A 1 78 ? -5.773 -17.562 9.781 1 98.19 78 PHE A O 1
ATOM 663 N N . THR A 1 79 ? -4.043 -17.422 11.148 1 98.44 79 THR A N 1
ATOM 664 C CA . THR A 1 79 ? -4.699 -18.266 12.141 1 98.44 79 THR A CA 1
ATOM 665 C C . THR A 1 79 ? -5.938 -17.562 12.703 1 98.44 79 THR A C 1
ATOM 667 O O . THR A 1 79 ? -7.031 -18.125 12.711 1 98.44 79 THR A O 1
ATOM 670 N N . ASN A 1 80 ? -5.723 -16.312 13.172 1 98.38 80 ASN A N 1
ATOM 671 C CA . ASN A 1 80 ? -6.859 -15.555 13.695 1 98.38 80 ASN A CA 1
ATOM 672 C C . ASN A 1 80 ? -7.863 -15.219 12.602 1 98.38 80 ASN A C 1
ATOM 674 O O . ASN A 1 80 ? -9.07 -15.164 12.852 1 98.38 80 ASN A O 1
ATOM 678 N N . ALA A 1 81 ? -7.367 -15.016 11.391 1 98.62 81 ALA A N 1
ATOM 679 C CA . ALA A 1 81 ? -8.258 -14.789 10.25 1 98.62 81 ALA A CA 1
ATOM 680 C C . ALA A 1 81 ? -9.188 -15.977 10.047 1 98.62 81 ALA A C 1
ATOM 682 O O . ALA A 1 81 ? -10.398 -15.805 9.859 1 98.62 81 ALA A O 1
ATOM 683 N N . LEU A 1 82 ? -8.664 -17.156 10.148 1 98.5 82 LEU A N 1
ATOM 684 C CA . LEU A 1 82 ? -9.43 -18.375 9.953 1 98.5 82 LEU A CA 1
ATOM 685 C C . LEU A 1 82 ? -10.484 -18.531 11.047 1 98.5 82 LEU A C 1
ATOM 687 O O . LEU A 1 82 ? -11.617 -18.953 10.766 1 98.5 82 LEU A O 1
ATOM 691 N N . ILE A 1 83 ? -10.094 -18.203 12.266 1 98 83 ILE A N 1
ATOM 692 C CA . ILE A 1 83 ? -11.008 -18.328 13.391 1 98 83 ILE A CA 1
ATOM 693 C C . ILE A 1 83 ? -12.227 -17.438 13.164 1 98 83 ILE A C 1
ATOM 695 O O . ILE A 1 83 ? -13.359 -17.859 13.438 1 98 83 ILE A O 1
ATOM 699 N N . CYS A 1 84 ? -12.047 -16.25 12.648 1 98.31 84 CYS A N 1
ATOM 700 C CA . CYS A 1 84 ? -13.148 -15.328 12.383 1 98.31 84 CYS A CA 1
ATOM 701 C C . CYS A 1 84 ? -14.102 -15.914 11.344 1 98.31 84 CYS A C 1
ATOM 703 O O . CYS A 1 84 ? -15.32 -15.891 11.531 1 98.31 84 CYS A O 1
ATOM 705 N N . LEU A 1 85 ? -13.562 -16.469 10.281 1 98.31 85 LEU A N 1
ATOM 706 C CA . LEU A 1 85 ? -14.383 -17.031 9.211 1 98.31 85 LEU A CA 1
ATOM 707 C C . LEU A 1 85 ? -15.094 -18.297 9.672 1 98.31 85 LEU A C 1
ATOM 709 O O . LEU A 1 85 ? -16.234 -18.547 9.273 1 98.31 85 LEU A O 1
ATOM 713 N N . GLN A 1 86 ? -14.461 -19.078 10.469 1 97.94 86 GLN A N 1
ATOM 714 C CA . GLN A 1 86 ? -15.07 -20.297 11 1 97.94 86 GLN A CA 1
ATOM 715 C C . GLN A 1 86 ? -16.281 -19.969 11.875 1 97.94 86 GLN A C 1
ATOM 717 O O . GLN A 1 86 ? -17.281 -20.672 11.828 1 97.94 86 GLN A O 1
ATOM 722 N N . LYS A 1 87 ? -16.141 -18.922 12.641 1 97.44 87 LYS A N 1
ATOM 723 C CA . LYS A 1 87 ? -17.266 -18.5 13.469 1 97.44 87 LYS A CA 1
ATOM 724 C C . LYS A 1 87 ? -18.469 -18.109 12.617 1 97.44 87 LYS A C 1
ATOM 726 O O . LYS A 1 87 ? -19.609 -18.344 12.992 1 97.44 87 LYS A O 1
ATOM 731 N N . ILE A 1 88 ? -18.234 -17.484 11.484 1 97.31 88 ILE A N 1
ATOM 732 C CA . ILE A 1 88 ? -19.297 -17.062 10.594 1 97.31 88 ILE A CA 1
ATOM 733 C C . ILE A 1 88 ? -20 -18.281 9.992 1 97.31 88 ILE A C 1
ATOM 735 O O . ILE A 1 88 ? -21.219 -18.359 9.977 1 97.31 88 ILE A O 1
ATOM 739 N N . ILE A 1 89 ? -19.219 -19.203 9.539 1 96.56 89 ILE A N 1
ATOM 740 C CA . ILE A 1 89 ? -19.75 -20.391 8.883 1 96.56 89 ILE A CA 1
ATOM 741 C C . ILE A 1 89 ? -20.516 -21.25 9.891 1 96.56 89 ILE A C 1
ATOM 743 O O . ILE A 1 89 ? -21.547 -21.844 9.547 1 96.56 89 ILE A O 1
ATOM 747 N N . ALA A 1 90 ? -20.031 -21.234 11.125 1 94.88 90 ALA A N 1
ATOM 748 C CA . ALA A 1 90 ? -20.688 -22.016 12.172 1 94.88 90 ALA A CA 1
ATOM 749 C C . ALA A 1 90 ? -21.953 -21.328 12.664 1 94.88 90 ALA A C 1
ATOM 751 O O . ALA A 1 90 ? -22.688 -21.875 13.5 1 94.88 90 ALA A O 1
ATOM 752 N N . GLU A 1 91 ? -22.25 -20.172 12.195 1 89.5 91 GLU A N 1
ATOM 753 C CA . GLU A 1 91 ? -23.438 -19.406 12.555 1 89.5 91 GLU A CA 1
ATOM 754 C C . GLU A 1 91 ? -23.453 -19.062 14.039 1 89.5 91 GLU A C 1
ATOM 756 O O . GLU A 1 91 ? -24.5 -19.125 14.68 1 89.5 91 GLU A O 1
ATOM 761 N N . GLU A 1 92 ? -22.344 -18.844 14.531 1 90.38 92 GLU A N 1
ATOM 762 C CA . GLU A 1 92 ? -22.188 -18.344 15.898 1 90.38 92 GLU A CA 1
ATOM 763 C C . GLU A 1 92 ? -22.016 -16.828 15.914 1 90.38 92 GLU A C 1
ATOM 765 O O . GLU A 1 92 ? -21 -16.328 16.406 1 90.38 92 GLU A O 1
ATOM 770 N N . VAL A 1 93 ? -22.922 -16.156 15.266 1 92.31 93 VAL A N 1
ATOM 771 C CA . VAL A 1 93 ? -22.781 -14.719 15.117 1 92.31 93 VAL A CA 1
ATOM 772 C C . VAL A 1 93 ? -24.047 -14.016 15.594 1 92.31 93 VAL A C 1
ATOM 774 O O . VAL A 1 93 ? -25.125 -14.609 15.609 1 92.31 93 VAL A O 1
ATOM 777 N N . GLU A 1 94 ? -23.859 -12.867 16.016 1 91.69 94 GLU A N 1
ATOM 778 C CA . GLU A 1 94 ? -24.969 -12 16.391 1 91.69 94 GLU A CA 1
ATOM 779 C C . GLU A 1 94 ? -25.531 -11.258 15.188 1 91.69 94 GLU A C 1
ATOM 781 O O . GLU A 1 94 ? -24.938 -11.273 14.109 1 91.69 94 GLU A O 1
ATOM 786 N N . VAL A 1 95 ? -26.703 -10.625 15.336 1 88.06 95 VAL A N 1
ATOM 787 C CA . VAL A 1 95 ? -27.359 -9.906 14.25 1 88.06 95 VAL A CA 1
ATOM 788 C C . VAL A 1 95 ? -26.766 -8.508 14.133 1 88.06 95 VAL A C 1
ATOM 790 O O . VAL A 1 95 ? -26.5 -7.848 15.141 1 88.06 95 VAL A O 1
ATOM 793 N N . ASP A 1 96 ? -26.516 -8.102 12.93 1 88.88 96 ASP A N 1
ATOM 794 C CA . ASP A 1 96 ? -26.047 -6.742 12.672 1 88.88 96 ASP A CA 1
ATOM 795 C C . ASP A 1 96 ? -27.141 -5.719 12.945 1 88.88 96 ASP A C 1
ATOM 797 O O . ASP A 1 96 ? -28.281 -5.883 12.492 1 88.88 96 ASP A O 1
ATOM 801 N N . ASP A 1 97 ? -26.859 -4.664 13.609 1 83.31 97 ASP A N 1
ATOM 802 C CA . ASP A 1 97 ? -27.844 -3.678 14.031 1 83.31 97 ASP A CA 1
ATOM 803 C C . ASP A 1 97 ? -27.812 -2.443 13.133 1 83.31 97 ASP A C 1
ATOM 805 O O . ASP A 1 97 ? -28.391 -1.409 13.469 1 83.31 97 ASP A O 1
ATOM 809 N N . PHE A 1 98 ? -27.188 -2.488 11.992 1 83.94 98 PHE A N 1
ATOM 810 C CA . PHE A 1 98 ? -27.172 -1.326 11.109 1 83.94 98 PHE A CA 1
ATOM 811 C C . PHE A 1 98 ? -27.609 -1.712 9.703 1 83.94 98 PHE A C 1
ATOM 813 O O . PHE A 1 98 ? -27.531 -2.881 9.32 1 83.94 98 PHE A O 1
ATOM 820 N N . ASP A 1 99 ? -28.188 -0.691 8.992 1 84.81 99 ASP A N 1
ATOM 821 C CA . ASP A 1 99 ? -28.797 -0.975 7.703 1 84.81 99 ASP A CA 1
ATOM 822 C C . ASP A 1 99 ? -28.031 -0.296 6.566 1 84.81 99 ASP A C 1
ATOM 824 O O . ASP A 1 99 ? -28.594 0.517 5.832 1 84.81 99 ASP A O 1
ATOM 828 N N . LEU A 1 100 ? -26.875 -0.512 6.402 1 91.31 100 LEU A N 1
ATOM 829 C CA . LEU A 1 100 ? -26.094 -0.056 5.266 1 91.31 100 LEU A CA 1
ATOM 830 C C . LEU A 1 100 ? -25.594 -1.238 4.441 1 91.31 100 LEU A C 1
ATOM 832 O O . LEU A 1 100 ? -24.562 -1.826 4.758 1 91.31 100 LEU A O 1
ATOM 836 N N . GLU A 1 101 ? -26.203 -1.464 3.426 1 91 101 GLU A N 1
ATOM 837 C CA . GLU A 1 101 ? -25.984 -2.664 2.625 1 91 101 GLU A CA 1
ATOM 838 C C . GLU A 1 101 ? -24.578 -2.678 2.025 1 91 101 GLU A C 1
ATOM 840 O O . GLU A 1 101 ? -24.031 -3.744 1.762 1 91 101 GLU A O 1
ATOM 845 N N . ILE A 1 102 ? -24 -1.576 1.853 1 91.25 102 ILE A N 1
ATOM 846 C CA . ILE A 1 102 ? -22.688 -1.477 1.206 1 91.25 102 ILE A CA 1
ATOM 847 C C . ILE A 1 102 ? -21.625 -2.107 2.098 1 91.25 102 ILE A C 1
ATOM 849 O O . ILE A 1 102 ? -20.625 -2.635 1.603 1 91.25 102 ILE A O 1
ATOM 853 N N . PHE A 1 103 ? -21.844 -2.131 3.424 1 95.12 103 PHE A N 1
ATOM 854 C CA . PHE A 1 103 ? -20.828 -2.629 4.348 1 95.12 103 PHE A CA 1
ATOM 855 C C . PHE A 1 103 ? -21.297 -3.914 5.02 1 95.12 103 PHE A C 1
ATOM 857 O O . PHE A 1 103 ? -20.484 -4.648 5.594 1 95.12 103 PHE A O 1
ATOM 864 N N . LYS A 1 104 ? -22.594 -4.164 4.938 1 95.06 104 LYS A N 1
ATOM 865 C CA . LYS A 1 104 ? -23.188 -5.301 5.645 1 95.06 104 LYS A CA 1
ATOM 866 C C . LYS A 1 104 ? -22.828 -6.617 4.957 1 95.06 104 LYS A C 1
ATOM 868 O O . LYS A 1 104 ? -23.016 -6.762 3.746 1 95.06 104 LYS A O 1
ATOM 873 N N . VAL A 1 105 ? -22.297 -7.523 5.73 1 95.62 105 VAL A N 1
ATOM 874 C CA . VAL A 1 105 ? -21.906 -8.836 5.223 1 95.62 105 VAL A CA 1
ATOM 875 C C . VAL A 1 105 ? -23.062 -9.812 5.383 1 95.62 105 VAL A C 1
ATOM 877 O O . VAL A 1 105 ? -23.75 -9.812 6.406 1 95.62 105 VAL A O 1
ATOM 880 N N . ASN A 1 106 ? -23.375 -10.516 4.336 1 94.25 106 ASN A N 1
ATOM 881 C CA . ASN A 1 106 ? -24.422 -11.531 4.344 1 94.25 106 ASN A CA 1
ATOM 882 C C . ASN A 1 106 ? -23.859 -12.914 4.668 1 94.25 106 ASN A C 1
ATOM 884 O O . ASN A 1 106 ? -23.031 -13.438 3.936 1 94.25 106 ASN A O 1
ATOM 888 N N . LYS A 1 107 ? -24.422 -13.539 5.688 1 93.56 107 LYS A N 1
ATOM 889 C CA . LYS A 1 107 ? -23.938 -14.836 6.152 1 93.56 107 LYS A CA 1
ATOM 890 C C . LYS A 1 107 ? -24.156 -15.914 5.102 1 93.56 107 LYS A C 1
ATOM 892 O O . LYS A 1 107 ? -23.516 -16.969 5.133 1 93.56 107 LYS A O 1
ATOM 897 N N . ASN A 1 108 ? -25.016 -15.609 4.156 1 93.75 108 ASN A N 1
ATOM 898 C CA . ASN A 1 108 ? -25.344 -16.609 3.146 1 93.75 108 ASN A CA 1
ATOM 899 C C . ASN A 1 108 ? -24.359 -16.594 1.985 1 93.75 108 ASN A C 1
ATOM 901 O O . ASN A 1 108 ? -24.375 -17.469 1.128 1 93.75 108 ASN A O 1
ATOM 905 N N . ASP A 1 109 ? -23.516 -15.656 1.942 1 95.31 109 ASP A N 1
ATOM 906 C CA . ASP A 1 109 ? -22.516 -15.602 0.884 1 95.31 109 ASP A CA 1
ATOM 907 C C . ASP A 1 109 ? -21.312 -16.484 1.214 1 95.31 109 ASP A C 1
ATOM 909 O O . ASP A 1 109 ? -20.172 -16.016 1.25 1 95.31 109 ASP A O 1
ATOM 913 N N . LYS A 1 110 ? -21.5 -17.734 1.313 1 96.75 110 LYS A N 1
ATOM 914 C CA . LYS A 1 110 ? -20.516 -18.703 1.823 1 96.75 110 LYS A CA 1
ATOM 915 C C . LYS A 1 110 ? -19.406 -18.938 0.811 1 96.75 110 LYS A C 1
ATOM 917 O O . LYS A 1 110 ? -18.312 -19.406 1.171 1 96.75 110 LYS A O 1
ATOM 922 N N . GLU A 1 111 ? -19.656 -18.688 -0.508 1 95.88 111 GLU A N 1
ATOM 923 C CA . GLU A 1 111 ? -18.609 -18.859 -1.516 1 95.88 111 GLU A CA 1
ATOM 924 C C . GLU A 1 111 ? -17.391 -18 -1.185 1 95.88 111 GLU A C 1
ATOM 926 O O . GLU A 1 111 ? -16.25 -18.438 -1.39 1 95.88 111 GLU A O 1
ATOM 931 N N . TYR A 1 112 ? -17.609 -16.828 -0.635 1 97.62 112 TYR A N 1
ATOM 932 C CA . TYR A 1 112 ? -16.5 -15.93 -0.307 1 97.62 112 TYR A CA 1
ATOM 933 C C . TYR A 1 112 ? -15.781 -16.391 0.952 1 97.62 112 TYR A C 1
ATOM 935 O O . TYR A 1 112 ? -14.555 -16.312 1.034 1 97.62 112 TYR A O 1
ATOM 943 N N . PHE A 1 113 ? -16.562 -16.906 1.914 1 98.31 113 PHE A N 1
ATOM 944 C CA . PHE A 1 113 ? -15.945 -17.359 3.156 1 98.31 113 PHE A CA 1
ATOM 945 C C . PHE A 1 113 ? -15.094 -18.594 2.92 1 98.31 113 PHE A C 1
ATOM 947 O O . PHE A 1 113 ? -13.969 -18.688 3.408 1 98.31 113 PHE A O 1
ATOM 954 N N . TYR A 1 114 ? -15.641 -19.516 2.131 1 98.44 114 TYR A N 1
ATOM 955 C CA . TYR A 1 114 ? -14.891 -20.719 1.807 1 98.44 114 TYR A CA 1
ATOM 956 C C . TYR A 1 114 ? -13.633 -20.391 1.017 1 98.44 114 TYR A C 1
ATOM 958 O O . TYR A 1 114 ? -12.562 -20.938 1.28 1 98.44 114 TYR A O 1
ATOM 966 N N . ASN A 1 115 ? -13.797 -19.547 0.049 1 98.19 115 ASN A N 1
ATOM 967 C CA . ASN A 1 115 ? -12.641 -19.125 -0.736 1 98.19 115 ASN A CA 1
ATOM 968 C C . ASN A 1 115 ? -11.555 -18.5 0.146 1 98.19 115 ASN A C 1
ATOM 970 O O . ASN A 1 115 ? -10.383 -18.844 0.021 1 98.19 115 ASN A O 1
ATOM 974 N N . ASP A 1 116 ? -11.992 -17.562 1.032 1 98.44 116 ASP A N 1
ATOM 975 C CA . ASP A 1 116 ? -11.039 -16.859 1.894 1 98.44 116 ASP A CA 1
ATOM 976 C C . ASP A 1 116 ? -10.391 -17.828 2.879 1 98.44 116 ASP A C 1
ATOM 978 O O . ASP A 1 116 ? -9.195 -17.703 3.178 1 98.44 116 ASP A O 1
ATOM 982 N N . MET A 1 117 ? -11.156 -18.75 3.395 1 98.69 117 MET A N 1
ATOM 983 C CA . MET A 1 117 ? -10.594 -19.766 4.285 1 98.69 117 MET A CA 1
ATOM 984 C C . MET A 1 117 ? -9.555 -20.625 3.559 1 98.69 117 MET A C 1
ATOM 986 O O . MET A 1 117 ? -8.508 -20.938 4.121 1 98.69 117 MET A O 1
ATOM 990 N N . ALA A 1 118 ? -9.867 -21 2.32 1 98.5 118 ALA A N 1
ATOM 991 C CA . ALA A 1 118 ? -8.945 -21.812 1.522 1 98.5 118 ALA A CA 1
ATOM 992 C C . ALA A 1 118 ? -7.625 -21.078 1.303 1 98.5 118 ALA A C 1
ATOM 994 O O . ALA A 1 118 ? -6.555 -21.688 1.367 1 98.5 118 ALA A O 1
ATOM 995 N N . LEU A 1 119 ? -7.727 -19.797 1.061 1 98.12 119 LEU A N 1
ATOM 996 C CA . LEU A 1 119 ? -6.527 -19 0.876 1 98.12 119 LEU A CA 1
ATOM 997 C C . LEU A 1 119 ? -5.707 -18.938 2.164 1 98.12 119 LEU A C 1
ATOM 999 O O . LEU A 1 119 ? -4.48 -19.016 2.127 1 98.12 119 LEU A O 1
ATOM 1003 N N . CYS A 1 120 ? -6.41 -18.781 3.303 1 98.44 120 CYS A N 1
ATOM 1004 C CA . CYS A 1 120 ? -5.723 -18.766 4.586 1 98.44 120 CYS A CA 1
ATOM 1005 C C . CYS A 1 120 ? -5.016 -20.094 4.832 1 98.44 120 CYS A C 1
ATOM 1007 O O . CYS A 1 120 ? -3.854 -20.125 5.242 1 98.44 120 CYS A O 1
ATOM 1009 N N . TYR A 1 121 ? -5.672 -21.172 4.547 1 98.5 121 TYR A N 1
ATOM 1010 C CA . TYR A 1 121 ? -5.082 -22.5 4.746 1 98.5 121 TYR A CA 1
ATOM 1011 C C . TYR A 1 121 ? -3.869 -22.688 3.85 1 98.5 121 TYR A C 1
ATOM 1013 O O . TYR A 1 121 ? -2.908 -23.359 4.23 1 98.5 121 TYR A O 1
ATOM 1021 N N . THR A 1 122 ? -3.922 -22.172 2.664 1 98.06 122 THR A N 1
ATOM 1022 C CA . THR A 1 122 ? -2.768 -22.25 1.774 1 98.06 122 THR A CA 1
ATOM 1023 C C . THR A 1 122 ? -1.561 -21.547 2.398 1 98.06 122 THR A C 1
ATOM 1025 O O . THR A 1 122 ? -0.443 -22.062 2.344 1 98.06 122 THR A O 1
ATOM 1028 N N . GLN A 1 123 ? -1.807 -20.375 3.027 1 97.88 123 GLN A N 1
ATOM 1029 C CA . GLN A 1 123 ? -0.727 -19.625 3.658 1 97.88 123 GLN A CA 1
ATOM 1030 C C . GLN A 1 123 ? -0.218 -20.328 4.906 1 97.88 123 GLN A C 1
ATOM 1032 O O . GLN A 1 123 ? 0.933 -20.141 5.309 1 97.88 123 GLN A O 1
ATOM 1037 N N . LEU A 1 124 ? -1.082 -21.172 5.477 1 97.94 124 LEU A N 1
ATOM 1038 C CA . LEU A 1 124 ? -0.702 -21.938 6.66 1 97.94 124 LEU A CA 1
ATOM 1039 C C . LEU A 1 124 ? -0.143 -23.312 6.273 1 97.94 124 LEU A C 1
ATOM 1041 O O . LEU A 1 124 ? 0.071 -24.156 7.133 1 97.94 124 LEU A O 1
ATOM 1045 N N . TYR A 1 125 ? -0.029 -23.594 4.977 1 97 125 TYR A N 1
ATOM 1046 C CA . TYR A 1 125 ? 0.617 -24.766 4.41 1 97 125 TYR A CA 1
ATOM 1047 C C . TYR A 1 125 ? -0.23 -26.016 4.637 1 97 125 TYR A C 1
ATOM 1049 O O . TYR A 1 125 ? 0.303 -27.109 4.883 1 97 125 TYR A O 1
ATOM 1057 N N . ASP A 1 126 ? -1.435 -25.844 4.711 1 97.19 126 ASP A N 1
ATOM 1058 C CA . ASP A 1 126 ? -2.4 -26.938 4.711 1 97.19 126 ASP A CA 1
ATOM 1059 C C . ASP A 1 126 ? -3.223 -26.938 3.424 1 97.19 126 ASP A C 1
ATOM 1061 O O . ASP A 1 126 ? -4.387 -26.547 3.424 1 97.19 126 ASP A O 1
ATOM 1065 N N . ARG A 1 127 ? -2.711 -27.547 2.389 1 96.5 127 ARG A N 1
ATOM 1066 C CA . ARG A 1 127 ? -3.277 -27.422 1.05 1 96.5 127 ARG A CA 1
ATOM 1067 C C . ARG A 1 127 ? -4.465 -28.359 0.875 1 96.5 127 ARG A C 1
ATOM 1069 O O . ARG A 1 127 ? -5.402 -28.062 0.134 1 96.5 127 ARG A O 1
ATOM 1076 N N . ASP A 1 128 ? -4.477 -29.438 1.572 1 96 128 ASP A N 1
ATOM 1077 C CA . ASP A 1 128 ? -5.59 -30.375 1.464 1 96 128 ASP A CA 1
ATOM 1078 C C . ASP A 1 128 ? -6.898 -29.734 1.907 1 96 128 ASP A C 1
ATOM 1080 O O . ASP A 1 128 ? -7.91 -29.812 1.206 1 96 128 ASP A O 1
ATOM 1084 N N . GLU A 1 129 ? -6.809 -29.125 3.035 1 97.62 129 GLU A N 1
ATOM 1085 C CA . GLU A 1 129 ? -7.992 -28.438 3.523 1 97.62 129 GLU A CA 1
ATOM 1086 C C . GLU A 1 129 ? -8.359 -27.266 2.604 1 97.62 129 GLU A C 1
ATOM 1088 O O . GLU A 1 129 ? -9.547 -26.984 2.41 1 97.62 129 GLU A O 1
ATOM 1093 N N . ALA A 1 130 ? -7.371 -26.609 2.059 1 97.94 130 ALA A N 1
ATOM 1094 C CA . ALA A 1 130 ? -7.617 -25.5 1.133 1 97.94 130 ALA A CA 1
ATOM 1095 C C . ALA A 1 130 ? -8.391 -25.984 -0.093 1 97.94 130 ALA A C 1
ATOM 1097 O O . ALA A 1 130 ? -9.367 -25.344 -0.502 1 97.94 130 ALA A O 1
ATOM 1098 N N . ILE A 1 131 ? -7.988 -27.109 -0.631 1 96 131 ILE A N 1
ATOM 1099 C CA . ILE A 1 131 ? -8.617 -27.641 -1.841 1 96 131 ILE A CA 1
ATOM 1100 C C . ILE A 1 131 ? -10.062 -28.031 -1.547 1 96 131 ILE A C 1
ATOM 1102 O O . ILE A 1 131 ? -10.961 -27.766 -2.352 1 96 131 ILE A O 1
ATOM 1106 N N . ARG A 1 132 ? -10.242 -28.656 -0.401 1 97.06 132 ARG A N 1
ATOM 1107 C CA . ARG A 1 132 ? -11.594 -29 0.001 1 97.06 132 ARG A CA 1
ATOM 1108 C C . ARG A 1 132 ? -12.5 -27.781 0.043 1 97.06 132 ARG A C 1
ATOM 1110 O O . ARG A 1 132 ? -13.609 -27.797 -0.486 1 97.06 132 ARG A O 1
ATOM 1117 N N . LEU A 1 133 ? -12.031 -26.75 0.6 1 98.06 133 LEU A N 1
ATOM 1118 C CA . LEU A 1 133 ? -12.812 -25.531 0.754 1 98.06 133 LEU A CA 1
ATOM 1119 C C . LEU A 1 133 ? -12.977 -24.812 -0.584 1 98.06 133 LEU A C 1
ATOM 1121 O O . LEU A 1 133 ? -14.016 -24.219 -0.847 1 98.06 133 LEU A O 1
ATOM 1125 N N . PHE A 1 134 ? -11.961 -24.828 -1.459 1 96.31 134 PHE A N 1
ATOM 1126 C CA . PHE A 1 134 ? -12.102 -24.281 -2.803 1 96.31 134 PHE A CA 1
ATOM 1127 C C . PHE A 1 134 ? -13.227 -24.984 -3.553 1 96.31 134 PHE A C 1
ATOM 1129 O O . PHE A 1 134 ? -14 -24.359 -4.266 1 96.31 134 PHE A O 1
ATOM 1136 N N . LYS A 1 135 ? -13.289 -26.297 -3.369 1 93.69 135 LYS A N 1
ATOM 1137 C CA . LYS A 1 135 ? -14.344 -27.062 -4.027 1 93.69 135 LYS A CA 1
ATOM 1138 C C . LYS A 1 135 ? -15.719 -26.656 -3.51 1 93.69 135 LYS A C 1
ATOM 1140 O O . LYS A 1 135 ? -16.656 -26.516 -4.289 1 93.69 135 LYS A O 1
ATOM 1145 N N . MET A 1 136 ? -15.812 -26.453 -2.209 1 96.06 136 MET A N 1
ATOM 1146 C CA . MET A 1 136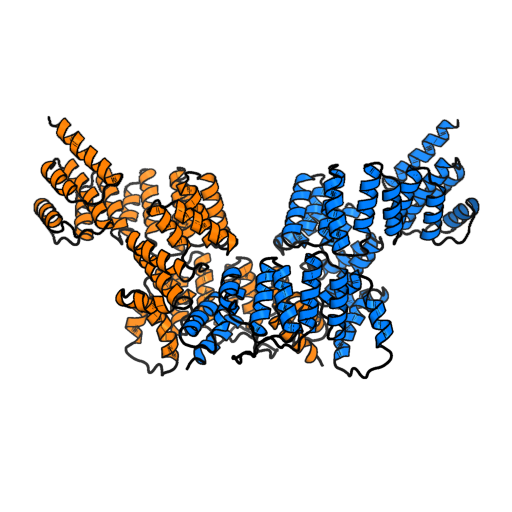 ? -17.078 -26.016 -1.613 1 96.06 136 MET A CA 1
ATOM 1147 C C . MET A 1 136 ? -17.469 -24.641 -2.133 1 96.06 136 MET A C 1
ATOM 1149 O O . MET A 1 136 ? -18.641 -24.391 -2.426 1 96.06 136 MET A O 1
ATOM 1153 N N . SER A 1 137 ? -16.5 -23.75 -2.232 1 95.5 137 SER A N 1
ATOM 1154 C CA . SER A 1 137 ? -16.766 -22.406 -2.764 1 95.5 137 SER A CA 1
ATOM 1155 C C . SER A 1 137 ? -17.219 -22.469 -4.215 1 95.5 137 SER A C 1
ATOM 1157 O O . SER A 1 137 ? -18.188 -21.797 -4.594 1 95.5 137 SER A O 1
ATOM 1159 N N . TYR A 1 138 ? -16.594 -23.328 -4.973 1 90.94 138 TYR A N 1
ATOM 1160 C CA . TYR A 1 138 ? -16.875 -23.453 -6.398 1 90.94 138 TYR A CA 1
ATOM 1161 C C . TYR A 1 138 ? -18.297 -23.969 -6.621 1 90.94 138 TYR A C 1
ATOM 1163 O O . TYR A 1 138 ? -18.969 -23.562 -7.582 1 90.94 138 TYR A O 1
ATOM 1171 N N . GLN A 1 139 ? -18.75 -24.797 -5.742 1 89.38 139 GLN A N 1
ATOM 1172 C CA . GLN A 1 139 ? -20.078 -25.391 -5.867 1 89.38 139 GLN A CA 1
ATOM 1173 C C . GLN A 1 139 ? -21.172 -24.328 -5.691 1 89.38 139 GLN A C 1
ATOM 1175 O O . GLN A 1 139 ? -22.25 -24.438 -6.273 1 89.38 139 GLN A O 1
ATOM 1180 N N . ILE A 1 140 ? -20.859 -23.297 -4.941 1 91.62 140 ILE A N 1
ATOM 1181 C CA . ILE A 1 140 ? -21.828 -22.234 -4.73 1 91.62 140 ILE A CA 1
ATOM 1182 C C . ILE A 1 140 ? -21.734 -21.219 -5.859 1 91.62 140 ILE A C 1
ATOM 1184 O O . ILE A 1 140 ? -22.719 -20.938 -6.551 1 91.62 140 ILE A O 1
ATOM 1188 N N . TYR A 1 141 ? -20.547 -20.656 -6.109 1 88.19 141 TYR A N 1
ATOM 1189 C CA . TYR A 1 141 ? -20.234 -19.719 -7.188 1 88.19 141 TYR A CA 1
ATOM 1190 C C . TYR A 1 141 ? -18.75 -19.703 -7.48 1 88.19 141 TYR A C 1
ATOM 1192 O O . TYR A 1 141 ? -17.922 -19.594 -6.566 1 88.19 141 TYR A O 1
ATOM 1200 N N . PRO A 1 142 ? -18.438 -19.719 -8.68 1 86.31 142 PRO A N 1
ATOM 1201 C CA . PRO A 1 142 ? -17.016 -19.75 -9.039 1 86.31 142 PRO A CA 1
ATOM 1202 C C . PRO A 1 142 ? -16.328 -18.391 -8.898 1 86.31 142 PRO A C 1
ATOM 1204 O O . PRO A 1 142 ? -16.484 -17.531 -9.766 1 86.31 142 PRO A O 1
ATOM 1207 N N . ILE A 1 143 ? -15.523 -18.234 -7.867 1 91.94 143 ILE A N 1
ATOM 1208 C CA . ILE A 1 143 ? -14.68 -17.062 -7.672 1 91.94 143 ILE A CA 1
ATOM 1209 C C . ILE A 1 143 ? -13.359 -17.25 -8.414 1 91.94 143 ILE A C 1
ATOM 1211 O O . ILE A 1 143 ? -12.883 -18.375 -8.57 1 91.94 143 ILE A O 1
ATOM 1215 N N . PHE A 1 144 ? -12.781 -16.203 -8.898 1 91.31 144 PHE A N 1
ATOM 1216 C CA . PHE A 1 144 ? -11.602 -16.281 -9.75 1 91.31 144 PHE A CA 1
ATOM 1217 C C . PHE A 1 144 ? -10.492 -17.062 -9.062 1 91.31 144 PHE A C 1
ATOM 1219 O O . PHE A 1 144 ? -9.906 -17.984 -9.664 1 91.31 144 PHE A O 1
ATOM 1226 N N . SER A 1 145 ? -10.195 -16.734 -7.793 1 93.56 145 SER A N 1
ATOM 1227 C CA . SER A 1 145 ? -9.125 -17.406 -7.066 1 93.56 145 SER A CA 1
ATOM 1228 C C . SER A 1 145 ? -9.438 -18.891 -6.875 1 93.56 145 SER A C 1
ATOM 1230 O O . SER A 1 145 ? -8.531 -19.734 -6.93 1 93.56 145 SER A O 1
ATOM 1232 N N . THR A 1 146 ? -10.688 -19.188 -6.652 1 93.06 146 THR A N 1
ATOM 1233 C CA . THR A 1 146 ? -11.109 -20.578 -6.52 1 93.06 146 THR A CA 1
ATOM 1234 C C . THR A 1 146 ? -10.867 -21.344 -7.816 1 93.06 146 THR A C 1
ATOM 1236 O O . THR A 1 146 ? -10.312 -22.453 -7.801 1 93.06 146 THR A O 1
ATOM 1239 N N . ILE A 1 147 ? -11.211 -20.75 -8.891 1 86.88 147 ILE A N 1
ATOM 1240 C CA . ILE A 1 147 ? -11.047 -21.375 -10.203 1 86.88 147 ILE A CA 1
ATOM 1241 C C . ILE A 1 147 ? -9.57 -21.609 -10.492 1 86.88 147 ILE A C 1
ATOM 1243 O O . ILE A 1 147 ? -9.172 -22.703 -10.898 1 86.88 147 ILE A O 1
ATOM 1247 N N . GLU A 1 148 ? -8.844 -20.594 -10.305 1 87.06 148 GLU A N 1
ATOM 1248 C CA . GLU A 1 148 ? -7.414 -20.656 -10.586 1 87.06 148 GLU A CA 1
ATOM 1249 C C . GLU A 1 148 ? -6.738 -21.781 -9.797 1 87.06 148 GLU A C 1
ATOM 1251 O O . GLU A 1 148 ? -5.969 -22.562 -10.352 1 87.06 148 GLU A O 1
ATOM 1256 N N . ASN A 1 149 ? -7.078 -21.844 -8.523 1 90.69 149 ASN A N 1
ATOM 1257 C CA . ASN A 1 149 ? -6.445 -22.828 -7.66 1 90.69 149 ASN A CA 1
ATOM 1258 C C . ASN A 1 149 ? -6.887 -24.25 -8.008 1 90.69 149 ASN A C 1
ATOM 1260 O O . ASN A 1 149 ? -6.094 -25.188 -7.93 1 90.69 149 ASN A O 1
ATOM 1264 N N . LEU A 1 150 ? -8.07 -24.375 -8.359 1 87.69 150 LEU A N 1
ATOM 1265 C CA . LEU A 1 150 ? -8.562 -25.703 -8.727 1 87.69 150 LEU A CA 1
ATOM 1266 C C . LEU A 1 150 ? -7.984 -26.156 -10.062 1 87.69 150 LEU A C 1
ATOM 1268 O O . LEU A 1 150 ? -7.734 -27.344 -10.273 1 87.69 150 LEU A O 1
ATOM 1272 N N . ILE A 1 151 ? -7.703 -25.188 -10.93 1 80.94 151 ILE A N 1
ATOM 1273 C CA . ILE A 1 151 ? -7.07 -25.5 -12.203 1 80.94 151 ILE A CA 1
ATOM 1274 C C . ILE A 1 151 ? -5.629 -25.969 -11.969 1 80.94 151 ILE A C 1
ATOM 1276 O O . ILE A 1 151 ? -5.184 -26.953 -12.539 1 80.94 151 ILE A O 1
ATOM 1280 N N . TYR A 1 152 ? -5.02 -25.219 -11.109 1 81.25 152 TYR A N 1
ATOM 1281 C CA . TYR A 1 152 ? -3.623 -25.531 -10.844 1 81.25 152 TYR A CA 1
ATOM 1282 C C . TYR A 1 152 ? -3.49 -26.906 -10.188 1 81.25 152 TYR A C 1
ATOM 1284 O O . TYR A 1 152 ? -2.479 -27.578 -10.359 1 81.25 152 TYR A O 1
ATOM 1292 N N . GLU A 1 153 ? -4.555 -27.312 -9.492 1 84.31 153 GLU A N 1
ATOM 1293 C CA . GLU A 1 153 ? -4.543 -28.594 -8.82 1 84.31 153 GLU A CA 1
ATOM 1294 C C . GLU A 1 153 ? -5.188 -29.672 -9.688 1 84.31 153 GLU A C 1
ATOM 1296 O O . GLU A 1 153 ? -5.32 -30.828 -9.258 1 84.31 153 GLU A O 1
ATOM 1301 N N . ASN A 1 154 ? -5.574 -29.344 -10.914 1 76.38 154 ASN A N 1
ATOM 1302 C CA . ASN A 1 154 ? -6.25 -30.266 -11.82 1 76.38 154 ASN A CA 1
ATOM 1303 C C . ASN A 1 154 ? -7.48 -30.891 -11.172 1 76.38 154 ASN A C 1
ATOM 1305 O O . ASN A 1 154 ? -7.699 -32.094 -11.289 1 76.38 154 ASN A O 1
ATOM 1309 N N . GLU A 1 155 ? -8.109 -30.172 -10.359 1 77.19 155 GLU A N 1
ATOM 1310 C CA . GLU A 1 155 ? -9.281 -30.656 -9.648 1 77.19 155 GLU A CA 1
ATOM 1311 C C . GLU A 1 155 ? -10.57 -30.172 -10.32 1 77.19 155 GLU A C 1
ATOM 1313 O O . GLU A 1 155 ? -11.656 -30.656 -9.992 1 77.19 155 GLU A O 1
ATOM 1318 N N . LEU A 1 156 ? -10.492 -29.219 -11.18 1 71.75 156 LEU A N 1
ATOM 1319 C CA . LEU A 1 156 ? -11.688 -28.656 -11.805 1 71.75 156 LEU A CA 1
ATOM 1320 C C . LEU A 1 156 ? -12.336 -29.672 -12.734 1 71.75 156 LEU A C 1
ATOM 1322 O O . LEU A 1 156 ? -13.562 -29.719 -12.852 1 71.75 156 LEU A O 1
ATOM 1326 N N . GLU A 1 157 ? -11.586 -30.438 -13.531 1 59.84 157 GLU A N 1
ATOM 1327 C CA . GLU A 1 157 ? -12.125 -31.438 -14.445 1 59.84 157 GLU A CA 1
ATOM 1328 C C . GLU A 1 157 ? -12.938 -32.469 -13.695 1 59.84 157 GLU A C 1
ATOM 1330 O O . GLU A 1 157 ? -13.961 -32.969 -14.195 1 59.84 157 GLU A O 1
ATOM 1335 N N . GLU A 1 158 ? -12.578 -32.719 -12.547 1 53.09 158 GLU A N 1
ATOM 1336 C CA . GLU A 1 158 ? -13.289 -33.719 -11.75 1 53.09 158 GLU A CA 1
ATOM 1337 C C . GLU A 1 158 ? -14.672 -33.219 -11.344 1 53.09 158 GLU A C 1
ATOM 1339 O O . GLU A 1 158 ? -15.625 -34 -11.281 1 53.09 158 GLU A O 1
ATOM 1344 N N . ILE A 1 159 ? -14.812 -31.906 -11.156 1 53.69 159 ILE A N 1
ATOM 1345 C CA . ILE A 1 159 ? -16.078 -31.328 -10.719 1 53.69 159 ILE A CA 1
ATOM 1346 C C . ILE A 1 159 ? -17.047 -31.266 -11.898 1 53.69 159 ILE A C 1
ATOM 1348 O O . ILE A 1 159 ? -18.234 -31.531 -11.734 1 53.69 159 ILE A O 1
ATOM 1352 N N . GLY A 1 160 ? -16.625 -30.797 -13.078 1 48.31 160 GLY A N 1
ATOM 1353 C CA . GLY A 1 160 ? -17.469 -30.703 -14.258 1 48.31 160 GLY A CA 1
ATOM 1354 C C . GLY A 1 160 ? -18.047 -32.031 -14.695 1 48.31 160 GLY A C 1
ATOM 1355 O O . GLY A 1 160 ? -19.156 -32.094 -15.203 1 48.31 160 GLY A O 1
ATOM 1356 N N . GLN A 1 161 ? -17.297 -33.156 -14.594 1 45.38 161 GLN A N 1
ATOM 1357 C CA . GLN A 1 161 ? -17.812 -34.469 -14.984 1 45.38 161 GLN A CA 1
ATOM 1358 C C . GLN A 1 161 ? -18.953 -34.906 -14.078 1 45.38 161 GLN A C 1
ATOM 1360 O O . GLN A 1 161 ? -19.891 -35.562 -14.531 1 45.38 161 GLN A O 1
ATOM 1365 N N . ASN A 1 162 ? -18.938 -34.531 -12.883 1 42.66 162 ASN A N 1
ATOM 1366 C CA . ASN A 1 162 ? -19.953 -35.031 -11.977 1 42.66 162 ASN A CA 1
ATOM 1367 C C . ASN A 1 162 ? -21.25 -34.25 -12.078 1 42.66 162 ASN A C 1
ATOM 1369 O O . ASN A 1 162 ? -22.344 -34.781 -11.891 1 42.66 162 ASN A O 1
ATOM 1373 N N . LYS A 1 163 ? -21.297 -32.969 -12.133 1 44.22 163 LYS A N 1
ATOM 1374 C CA . LYS A 1 163 ? -22.516 -32.188 -12 1 44.22 163 LYS A CA 1
ATOM 1375 C C . LYS A 1 163 ? -23.234 -32.062 -13.336 1 44.22 163 LYS A C 1
ATOM 1377 O O . LYS A 1 163 ? -24.344 -31.5 -13.406 1 44.22 163 LYS A O 1
ATOM 1382 N N . PHE A 1 164 ? -22.625 -32.25 -14.477 1 36.53 164 PHE A N 1
ATOM 1383 C CA . PHE A 1 164 ? -23.5 -32.031 -15.625 1 36.53 164 PHE A CA 1
ATOM 1384 C C . PHE A 1 164 ? -24.672 -33 -15.594 1 36.53 164 PHE A C 1
ATOM 1386 O O . PHE A 1 164 ? -25.562 -32.938 -16.453 1 36.53 164 PHE A O 1
ATOM 1393 N N . LYS A 1 165 ? -24.719 -34.094 -15.039 1 35.62 165 LYS A N 1
ATOM 1394 C CA . LYS A 1 165 ? -25.922 -34.875 -15.242 1 35.62 165 LYS A CA 1
ATOM 1395 C C . LYS A 1 165 ? -27.141 -34.219 -14.609 1 35.62 165 LYS A C 1
ATOM 1397 O O . LYS A 1 165 ? -28.266 -34.344 -15.117 1 35.62 165 LYS A O 1
ATOM 1402 N N . GLU A 1 166 ? -27.297 -34.094 -13.273 1 33.34 166 GLU A N 1
ATOM 1403 C CA . GLU A 1 166 ? -28.656 -33.969 -12.766 1 33.34 166 GLU A CA 1
ATOM 1404 C C . GLU A 1 166 ? -29.188 -32.531 -12.922 1 33.34 166 GLU A C 1
ATOM 1406 O O . GLU A 1 166 ? -30.344 -32.344 -13.297 1 33.34 166 GLU A O 1
ATOM 1411 N N . ASN A 1 167 ? -29.062 -31.578 -11.828 1 32.69 167 ASN A N 1
ATOM 1412 C CA . ASN A 1 167 ? -30.016 -30.516 -11.5 1 32.69 167 ASN A CA 1
ATOM 1413 C C . ASN A 1 167 ? -29.984 -29.391 -12.523 1 32.69 167 ASN A C 1
ATOM 1415 O O . ASN A 1 167 ? -28.984 -29.188 -13.211 1 32.69 167 ASN A O 1
ATOM 1419 N N . ASN A 1 168 ? -31.344 -28.656 -12.734 1 30.84 168 ASN A N 1
ATOM 1420 C CA . ASN A 1 168 ? -31.969 -27.484 -13.344 1 30.84 168 ASN A CA 1
ATOM 1421 C C . ASN A 1 168 ? -31.109 -26.234 -13.164 1 30.84 168 ASN A C 1
ATOM 1423 O O . ASN A 1 168 ? -31.516 -25.312 -12.453 1 30.84 168 ASN A O 1
ATOM 1427 N N . PHE A 1 169 ? -30.031 -26.25 -12.688 1 30.59 169 PHE A N 1
ATOM 1428 C CA . PHE A 1 169 ? -29.422 -24.938 -12.562 1 30.59 169 PHE A CA 1
ATOM 1429 C C . PHE A 1 169 ? -29.641 -24.125 -13.836 1 30.59 169 PHE A C 1
ATOM 1431 O O . PHE A 1 169 ? -29.125 -24.469 -14.898 1 30.59 169 PHE A O 1
ATOM 1438 N N . ASN A 1 170 ? -30.828 -23.359 -13.945 1 32.09 170 ASN A N 1
ATOM 1439 C CA . ASN A 1 170 ? -31.344 -22.344 -14.852 1 32.09 170 ASN A CA 1
ATOM 1440 C C . ASN A 1 170 ? -30.203 -21.562 -15.523 1 32.09 170 ASN A C 1
ATOM 1442 O O . ASN A 1 170 ? -29.062 -21.625 -15.086 1 32.09 170 ASN A O 1
ATOM 1446 N N . ASN A 1 171 ? -30.703 -20.328 -16.359 1 33.91 171 ASN A N 1
ATOM 1447 C CA . ASN A 1 171 ? -30.188 -19.328 -17.281 1 33.91 171 ASN A CA 1
ATOM 1448 C C . ASN A 1 171 ? -28.969 -18.609 -16.703 1 33.91 171 ASN A C 1
ATOM 1450 O O . ASN A 1 171 ? -28.328 -17.828 -17.391 1 33.91 171 ASN A O 1
ATOM 1454 N N . GLN A 1 172 ? -29.062 -18.375 -15.469 1 33.78 172 GLN A N 1
ATOM 1455 C CA . GLN A 1 172 ? -28.188 -17.375 -14.859 1 33.78 172 GLN A CA 1
ATOM 1456 C C . GLN A 1 172 ? -26.719 -17.766 -15 1 33.78 172 GLN A C 1
ATOM 1458 O O . GLN A 1 172 ? -25.859 -16.906 -15.172 1 33.78 172 GLN A O 1
ATOM 1463 N N . ILE A 1 173 ? -26.391 -18.953 -14.609 1 37.5 173 ILE A N 1
ATOM 1464 C CA . ILE A 1 173 ? -25 -19.344 -14.453 1 37.5 173 ILE A CA 1
ATOM 1465 C C . ILE A 1 173 ? -24.391 -19.656 -15.828 1 37.5 173 ILE A C 1
ATOM 1467 O O . ILE A 1 173 ? -23.422 -20.406 -15.93 1 37.5 173 ILE A O 1
ATOM 1471 N N . LYS A 1 174 ? -25.016 -19.641 -16.859 1 39.47 174 LYS A N 1
ATOM 1472 C CA . LYS A 1 174 ? -24.453 -19.703 -18.203 1 39.47 174 LYS A CA 1
ATOM 1473 C C . LYS A 1 174 ? -23.219 -18.812 -18.328 1 39.47 174 LYS A C 1
ATOM 1475 O O . LYS A 1 174 ? -22.266 -19.172 -19 1 39.47 174 LYS A O 1
ATOM 1480 N N . THR A 1 175 ? -23.359 -17.688 -17.781 1 39.84 175 THR A N 1
ATOM 1481 C CA . THR A 1 175 ? -22.312 -16.672 -17.891 1 39.84 175 THR A CA 1
ATOM 1482 C C . THR A 1 175 ? -21.062 -17.109 -17.156 1 39.84 175 THR A C 1
ATOM 1484 O O . THR A 1 175 ? -19.938 -16.938 -17.641 1 39.84 175 THR A O 1
ATOM 1487 N N . VAL A 1 176 ? -21.219 -17.578 -15.883 1 40.62 176 VAL A N 1
ATOM 1488 C CA . VAL A 1 176 ? -20.109 -18.156 -15.156 1 40.62 176 VAL A CA 1
ATOM 1489 C C . VAL A 1 176 ? -19.703 -19.484 -15.797 1 40.62 176 VAL A C 1
ATOM 1491 O O . VAL A 1 176 ? -18.562 -19.938 -15.633 1 40.62 176 VAL A O 1
ATOM 1494 N N . SER A 1 177 ? -20.609 -20.219 -16.297 1 42.81 177 SER A N 1
ATOM 1495 C CA . SER A 1 177 ? -20.359 -21.359 -17.172 1 42.81 177 SER A CA 1
ATOM 1496 C C . SER A 1 177 ? -19.328 -21.016 -18.25 1 42.81 177 SER A C 1
ATOM 1498 O O . SER A 1 177 ? -18.547 -21.875 -18.656 1 42.81 177 SER A O 1
ATOM 1500 N N . SER A 1 178 ? -19.438 -19.766 -18.719 1 47.56 178 SER A N 1
ATOM 1501 C CA . SER A 1 178 ? -18.484 -19.234 -19.672 1 47.56 178 SER A CA 1
ATOM 1502 C C . SER A 1 178 ? -17.094 -19.094 -19.047 1 47.56 178 SER A C 1
ATOM 1504 O O . SER A 1 178 ? -16.078 -19.188 -19.75 1 47.56 178 SER A O 1
ATOM 1506 N N . LEU A 1 179 ? -17.109 -18.672 -17.766 1 49.97 179 LEU A N 1
ATOM 1507 C CA . LEU A 1 179 ? -15.789 -18.547 -17.156 1 49.97 179 LEU A CA 1
ATOM 1508 C C . LEU A 1 179 ? -15.07 -19.906 -17.141 1 49.97 179 LEU A C 1
ATOM 1510 O O . LEU A 1 179 ? -13.891 -19.984 -17.469 1 49.97 179 LEU A O 1
ATOM 1514 N N . ASP A 1 180 ? -15.898 -20.969 -16.625 1 48.53 180 ASP A N 1
ATOM 1515 C CA . ASP A 1 180 ? -15.359 -22.328 -16.641 1 48.53 180 ASP A CA 1
ATOM 1516 C C . ASP A 1 180 ? -15.094 -22.781 -18.078 1 48.53 180 ASP A C 1
ATOM 1518 O O . ASP A 1 180 ? -14.062 -23.391 -18.359 1 48.53 180 ASP A O 1
ATOM 1522 N N . GLU A 1 181 ? -16.125 -22.469 -18.781 1 55.53 181 GLU A N 1
ATOM 1523 C CA . GLU A 1 181 ? -15.93 -22.766 -20.203 1 55.53 181 GLU A CA 1
ATOM 1524 C C . GLU A 1 181 ? -14.719 -22.016 -20.766 1 55.53 181 GLU A C 1
ATOM 1526 O O . GLU A 1 181 ? -13.977 -22.562 -21.578 1 55.53 181 GLU A O 1
ATOM 1531 N N . PHE A 1 182 ? -14.641 -20.828 -20.25 1 56.78 182 PHE A N 1
ATOM 1532 C CA . PHE A 1 182 ? -13.508 -20.016 -20.688 1 56.78 182 PHE A CA 1
ATOM 1533 C C . PHE A 1 182 ? -12.188 -20.703 -20.328 1 56.78 182 PHE A C 1
ATOM 1535 O O . PHE A 1 182 ? -11.328 -20.875 -21.203 1 56.78 182 PHE A O 1
ATOM 1542 N N . ILE A 1 183 ? -12.156 -21.078 -19.094 1 55.88 183 ILE A N 1
ATOM 1543 C CA . ILE A 1 183 ? -10.883 -21.625 -18.656 1 55.88 183 ILE A CA 1
ATOM 1544 C C . ILE A 1 183 ? -10.672 -23 -19.312 1 55.88 183 ILE A C 1
ATOM 1546 O O . ILE A 1 183 ? -9.562 -23.312 -19.734 1 55.88 183 ILE A O 1
ATOM 1550 N N . ARG A 1 184 ? -11.82 -23.719 -19.531 1 55.53 184 ARG A N 1
ATOM 1551 C CA . ARG A 1 184 ? -11.742 -25.016 -20.188 1 55.53 184 ARG A CA 1
ATOM 1552 C C . ARG A 1 184 ? -11.445 -24.875 -21.672 1 55.53 184 ARG A C 1
ATOM 1554 O O . ARG A 1 184 ? -10.672 -25.641 -22.25 1 55.53 184 ARG A O 1
ATOM 1561 N N . ASN A 1 185 ? -12.055 -23.859 -22.141 1 54.69 185 ASN A N 1
ATOM 1562 C CA . ASN A 1 185 ? -11.875 -23.656 -23.578 1 54.69 185 ASN A CA 1
ATOM 1563 C C . ASN A 1 185 ? -10.484 -23.125 -23.906 1 54.69 185 ASN A C 1
ATOM 1565 O O . ASN A 1 185 ? -9.953 -23.391 -24.984 1 54.69 185 ASN A O 1
ATOM 1569 N N . VAL A 1 186 ? -9.969 -22.359 -23.047 1 52.22 186 VAL A N 1
ATOM 1570 C CA . VAL A 1 186 ? -8.641 -21.828 -23.312 1 52.22 186 VAL A CA 1
ATOM 1571 C C . VAL A 1 186 ? -7.641 -22.969 -23.469 1 52.22 186 VAL A C 1
ATOM 1573 O O . VAL A 1 186 ? -6.691 -22.875 -24.25 1 52.22 186 VAL A O 1
ATOM 1576 N N . LYS A 1 187 ? -7.98 -24.109 -22.859 1 51.44 187 LYS A N 1
ATOM 1577 C CA . LYS A 1 187 ? -7.074 -25.25 -23.047 1 51.44 187 LYS A CA 1
ATOM 1578 C C . LYS A 1 187 ? -7.188 -25.812 -24.453 1 51.44 187 LYS A C 1
ATOM 1580 O O . LYS A 1 187 ? -6.289 -26.516 -24.922 1 51.44 187 LYS A O 1
ATOM 1585 N N . ASN A 1 188 ? -8.25 -25.344 -25.141 1 49.5 188 ASN A N 1
ATOM 1586 C CA . ASN A 1 188 ? -8.391 -25.828 -26.516 1 49.5 188 ASN A CA 1
ATOM 1587 C C . ASN A 1 188 ? -7.832 -24.828 -27.531 1 49.5 188 ASN A C 1
ATOM 1589 O O . ASN A 1 188 ? -8.211 -23.656 -27.516 1 49.5 188 ASN A O 1
ATOM 1593 N N . ASN A 1 189 ? -6.719 -25.062 -28.188 1 52.5 189 ASN A N 1
ATOM 1594 C CA . ASN A 1 189 ? -5.93 -24.312 -29.156 1 52.5 189 ASN A CA 1
ATOM 1595 C C . ASN A 1 189 ? -6.82 -23.531 -30.109 1 52.5 189 ASN A C 1
ATOM 1597 O O . ASN A 1 189 ? -6.484 -22.406 -30.5 1 52.5 189 ASN A O 1
ATOM 1601 N N . ASP A 1 190 ? -7.883 -24.078 -30.641 1 54.28 190 ASP A N 1
ATOM 1602 C CA . ASP A 1 190 ? -8.711 -23.406 -31.641 1 54.28 190 ASP A CA 1
ATOM 1603 C C . ASP A 1 190 ? -9.328 -22.125 -31.078 1 54.28 190 ASP A C 1
ATOM 1605 O O . ASP A 1 190 ? -9.617 -21.188 -31.812 1 54.28 190 ASP A O 1
ATOM 1609 N N . ALA A 1 191 ? -9.242 -21.859 -29.859 1 59 191 ALA A N 1
ATOM 1610 C CA . ALA A 1 191 ? -9.953 -20.828 -29.109 1 59 191 ALA A CA 1
ATOM 1611 C C . ALA A 1 191 ? -9.062 -19.609 -28.891 1 59 191 ALA A C 1
ATOM 1613 O O . ALA A 1 191 ? -9.555 -18.5 -28.656 1 59 191 ALA A O 1
ATOM 1614 N N . LEU A 1 192 ? -7.875 -19.719 -29.25 1 71.19 192 LEU A N 1
ATOM 1615 C CA . LEU A 1 192 ? -6.938 -18.625 -28.969 1 71.19 192 LEU A CA 1
ATOM 1616 C C . LEU A 1 192 ? -7.238 -17.422 -29.859 1 71.19 192 LEU A C 1
ATOM 1618 O O . LEU A 1 192 ? -7.203 -16.281 -29.391 1 71.19 192 LEU A O 1
ATOM 1622 N N . GLU A 1 193 ? -7.543 -17.734 -31.047 1 75.38 193 GLU A N 1
ATOM 1623 C CA . GLU A 1 193 ? -7.812 -16.641 -31.969 1 75.38 193 GLU A CA 1
ATOM 1624 C C . GLU A 1 193 ? -9.055 -15.859 -31.562 1 75.38 193 GLU A C 1
ATOM 1626 O O . GLU A 1 193 ? -9.086 -14.633 -31.656 1 75.38 193 GLU A O 1
ATOM 1631 N N . LYS A 1 194 ? -9.945 -16.578 -31.141 1 76.5 194 LYS A N 1
ATOM 1632 C CA . LYS A 1 194 ? -11.18 -15.938 -30.703 1 76.5 194 LYS A CA 1
ATOM 1633 C C . LYS A 1 194 ? -10.93 -15 -29.531 1 76.5 194 LYS A C 1
ATOM 1635 O O . LYS A 1 194 ? -11.469 -13.891 -29.484 1 76.5 194 LYS A O 1
ATOM 1640 N N . TYR A 1 195 ? -10.07 -15.375 -28.703 1 83.44 195 TYR A N 1
ATOM 1641 C CA . TYR A 1 195 ? -9.867 -14.602 -27.484 1 83.44 195 TYR A CA 1
ATOM 1642 C C . TYR A 1 195 ? -8.93 -13.43 -27.734 1 83.44 195 TYR A C 1
ATOM 1644 O O . TYR A 1 195 ? -8.93 -12.453 -26.984 1 83.44 195 TYR A O 1
ATOM 1652 N N . THR A 1 196 ? -8.219 -13.539 -28.812 1 86.12 196 THR A N 1
ATOM 1653 C CA . THR A 1 196 ? -7.324 -12.438 -29.141 1 86.12 196 THR A CA 1
ATOM 1654 C C . THR A 1 196 ? -8.117 -11.172 -29.469 1 86.12 196 THR A C 1
ATOM 1656 O O . THR A 1 196 ? -7.66 -10.055 -29.203 1 86.12 196 THR A O 1
ATOM 1659 N N . ASN A 1 197 ? -9.289 -11.359 -29.906 1 84.06 197 ASN A N 1
ATOM 1660 C CA . ASN A 1 197 ? -10.141 -10.227 -30.25 1 84.06 197 ASN A CA 1
ATOM 1661 C C . ASN A 1 197 ? -10.75 -9.578 -29 1 84.06 197 ASN A C 1
ATOM 1663 O O . ASN A 1 197 ? -11.297 -8.477 -29.078 1 84.06 197 ASN A O 1
ATOM 1667 N N . PHE A 1 198 ? -10.602 -10.219 -27.938 1 87.81 198 PHE A N 1
ATOM 1668 C CA . PHE A 1 198 ? -11.18 -9.703 -26.688 1 87.81 198 PHE A CA 1
ATOM 1669 C C . PHE A 1 198 ? -10.102 -9.109 -25.797 1 87.81 198 PHE A C 1
ATOM 1671 O O . PHE A 1 198 ? -10.266 -9.047 -24.578 1 87.81 198 PHE A O 1
ATOM 1678 N N . ILE A 1 199 ? -9.008 -8.703 -26.453 1 91.62 199 ILE A N 1
ATOM 1679 C CA . ILE A 1 199 ? -7.934 -8.031 -25.719 1 91.62 199 ILE A CA 1
ATOM 1680 C C . ILE A 1 199 ? -7.996 -6.527 -25.984 1 91.62 199 ILE A C 1
ATOM 1682 O O . ILE A 1 199 ? -8.07 -6.09 -27.125 1 91.62 199 ILE A O 1
ATOM 1686 N N . PRO A 1 200 ? -8.07 -5.762 -24.984 1 92.44 200 PRO A N 1
ATOM 1687 C CA . PRO A 1 200 ? -8.023 -6.059 -23.547 1 92.44 200 PRO A CA 1
ATOM 1688 C C . PRO A 1 200 ? -9.336 -6.633 -23.016 1 92.44 200 PRO A C 1
ATOM 1690 O O . PRO A 1 200 ? -10.383 -6.477 -23.656 1 92.44 200 PRO A O 1
ATOM 1693 N N . GLY A 1 201 ? -9.312 -7.273 -21.891 1 90.25 201 GLY A N 1
ATOM 1694 C CA . GLY A 1 201 ? -10.477 -7.898 -21.281 1 90.25 201 GLY A CA 1
ATOM 1695 C C . GLY A 1 201 ? -10.281 -9.383 -21.016 1 90.25 201 GLY A C 1
ATOM 1696 O O . GLY A 1 201 ? -9.227 -9.797 -20.547 1 90.25 201 GLY A O 1
ATOM 1697 N N . LEU A 1 202 ? -11.273 -10.086 -21.328 1 86.94 202 LEU A N 1
ATOM 1698 C CA . LEU A 1 202 ? -11.258 -11.516 -21.031 1 86.94 202 LEU A CA 1
ATOM 1699 C C . LEU A 1 202 ? -10.172 -12.219 -21.828 1 86.94 202 LEU A C 1
ATOM 1701 O O . LEU A 1 202 ? -9.562 -13.18 -21.359 1 86.94 202 LEU A O 1
ATOM 1705 N N . GLY A 1 203 ? -9.938 -11.734 -22.969 1 88.75 203 GLY A N 1
ATOM 1706 C CA . GLY A 1 203 ? -8.914 -12.32 -23.812 1 88.75 203 GLY A CA 1
ATOM 1707 C C . GLY A 1 203 ? -7.527 -12.266 -23.203 1 88.75 203 GLY A C 1
ATOM 1708 O O . GLY A 1 203 ? -6.703 -13.148 -23.438 1 88.75 203 GLY A O 1
ATOM 1709 N N . SER A 1 204 ? -7.23 -11.164 -22.453 1 92.69 204 SER A N 1
ATOM 1710 C CA . SER A 1 204 ? -5.938 -11.055 -21.781 1 92.69 204 SER A CA 1
ATOM 1711 C C . SER A 1 204 ? -5.723 -12.195 -20.797 1 92.69 204 SER A C 1
ATOM 1713 O O . SER A 1 204 ? -4.648 -12.797 -20.766 1 92.69 204 SER A O 1
ATOM 1715 N N . TYR A 1 205 ? -6.785 -12.562 -20.094 1 89.81 205 TYR A N 1
ATOM 1716 C CA . TYR A 1 205 ? -6.699 -13.641 -19.109 1 89.81 205 TYR A CA 1
ATOM 1717 C C . TYR A 1 205 ? -6.586 -14.992 -19.797 1 89.81 205 TYR A C 1
ATOM 1719 O O . TYR A 1 205 ? -5.82 -15.859 -19.359 1 89.81 205 TYR A O 1
ATOM 1727 N N . ALA A 1 206 ? -7.352 -15.117 -20.828 1 86.31 206 ALA A N 1
ATOM 1728 C CA . ALA A 1 206 ? -7.348 -16.375 -21.562 1 86.31 206 ALA A CA 1
ATOM 1729 C C . ALA A 1 206 ? -5.969 -16.672 -22.141 1 86.31 206 ALA A C 1
ATOM 1731 O O . ALA A 1 206 ? -5.453 -17.781 -22.016 1 86.31 206 ALA A O 1
ATOM 1732 N N . LEU A 1 207 ? -5.445 -15.656 -22.766 1 89.81 207 LEU A N 1
ATOM 1733 C CA . LEU A 1 207 ? -4.133 -15.844 -23.375 1 89.81 207 LEU A CA 1
ATOM 1734 C C . LEU A 1 207 ? -3.066 -16.062 -22.297 1 89.81 207 LEU A C 1
ATOM 1736 O O . LEU A 1 207 ? -2.158 -16.875 -22.484 1 89.81 207 LEU A O 1
ATOM 1740 N N . ALA A 1 208 ? -3.191 -15.344 -21.219 1 92.12 208 ALA A N 1
ATOM 1741 C CA . ALA A 1 208 ? -2.223 -15.508 -20.141 1 92.12 208 ALA A CA 1
ATOM 1742 C C . ALA A 1 208 ? -2.271 -16.922 -19.578 1 92.12 208 ALA A C 1
ATOM 1744 O O . ALA A 1 208 ? -1.232 -17.516 -19.281 1 92.12 208 ALA A O 1
ATOM 1745 N N . PHE A 1 209 ? -3.447 -17.453 -19.469 1 86.38 209 PHE A N 1
ATOM 1746 C CA . PHE A 1 209 ? -3.619 -18.797 -18.969 1 86.38 209 PHE A CA 1
ATOM 1747 C C . PHE A 1 209 ? -3.045 -19.828 -19.938 1 86.38 209 PHE A C 1
ATOM 1749 O O . PHE A 1 209 ? -2.365 -20.766 -19.531 1 86.38 209 PHE A O 1
ATOM 1756 N N . GLN A 1 210 ? -3.361 -19.625 -21.125 1 84.06 210 GLN A N 1
ATOM 1757 C CA . GLN A 1 210 ? -2.879 -20.547 -22.156 1 84.06 210 GLN A CA 1
ATOM 1758 C C . GLN A 1 210 ? -1.355 -20.516 -22.25 1 84.06 210 GLN A C 1
ATOM 1760 O O . GLN A 1 210 ? -0.716 -21.562 -22.391 1 84.06 210 GLN A O 1
ATOM 1765 N N . ALA A 1 211 ? -0.863 -19.297 -22.219 1 89.81 211 ALA A N 1
ATOM 1766 C CA . ALA A 1 211 ? 0.59 -19.172 -22.297 1 89.81 211 ALA A CA 1
ATOM 1767 C C . ALA A 1 211 ? 1.265 -19.875 -21.125 1 89.81 211 ALA A C 1
ATOM 1769 O O . ALA A 1 211 ? 2.285 -20.547 -21.297 1 89.81 211 ALA A O 1
ATOM 1770 N N . LYS A 1 212 ? 0.712 -19.766 -19.953 1 88.44 212 LYS A N 1
ATOM 1771 C CA . LYS A 1 212 ? 1.251 -20.453 -18.766 1 88.44 212 LYS A CA 1
ATOM 1772 C C . LYS A 1 212 ? 1.148 -21.969 -18.906 1 88.44 212 LYS A C 1
ATOM 1774 O O . LYS A 1 212 ? 2.076 -22.688 -18.547 1 88.44 212 LYS A O 1
ATOM 1779 N N . ASN A 1 213 ? 0.032 -22.375 -19.391 1 79.44 213 ASN A N 1
ATOM 1780 C CA . ASN A 1 213 ? -0.161 -23.812 -19.594 1 79.44 213 ASN A CA 1
ATOM 1781 C C . ASN A 1 213 ? 0.875 -24.375 -20.562 1 79.44 213 ASN A C 1
ATOM 1783 O O . ASN A 1 213 ? 1.42 -25.469 -20.328 1 79.44 213 ASN A O 1
ATOM 1787 N N . GLU A 1 214 ? 1.084 -23.703 -21.672 1 78.62 214 GLU A N 1
ATOM 1788 C CA . GLU A 1 214 ? 2.086 -24.125 -22.656 1 78.62 214 GLU A CA 1
ATOM 1789 C C . GLU A 1 214 ? 3.48 -24.141 -22.031 1 78.62 214 GLU A C 1
ATOM 1791 O O . GLU A 1 214 ? 4.277 -25.047 -22.312 1 78.62 214 GLU A O 1
ATOM 1796 N N . PHE A 1 215 ? 3.736 -23.188 -21.234 1 84 215 PHE A N 1
ATOM 1797 C CA . PHE A 1 215 ? 5.012 -23.125 -20.531 1 84 215 PHE A CA 1
ATOM 1798 C C . PHE A 1 215 ? 5.176 -24.328 -19.609 1 84 215 PHE A C 1
ATOM 1800 O O . PHE A 1 215 ? 6.242 -24.953 -19.578 1 84 215 PHE A O 1
ATOM 1807 N N . ASP A 1 216 ? 4.094 -24.688 -18.922 1 76.62 216 ASP A N 1
ATOM 1808 C CA . ASP A 1 216 ? 4.129 -25.797 -17.984 1 76.62 216 ASP A CA 1
ATOM 1809 C C . ASP A 1 216 ? 4.32 -27.125 -18.703 1 76.62 216 ASP A C 1
ATOM 1811 O O . ASP A 1 216 ? 4.895 -28.062 -18.156 1 76.62 216 ASP A O 1
ATOM 1815 N N . LEU A 1 217 ? 3.898 -27.109 -19.938 1 70.44 217 LEU A N 1
ATOM 1816 C CA . LEU A 1 217 ? 4.039 -28.312 -20.75 1 70.44 217 LEU A CA 1
ATOM 1817 C C . LEU A 1 217 ? 5.41 -28.375 -21.406 1 70.44 217 LEU A C 1
ATOM 1819 O O . LEU A 1 217 ? 5.727 -29.328 -22.109 1 70.44 217 LEU A O 1
ATOM 1823 N N . GLY A 1 218 ? 6.156 -27.328 -21.219 1 70.81 218 GLY A N 1
ATOM 1824 C CA . GLY A 1 218 ? 7.5 -27.297 -21.766 1 70.81 218 GLY A CA 1
ATOM 1825 C C . GLY A 1 218 ? 7.578 -26.641 -23.125 1 70.81 218 GLY A C 1
ATOM 1826 O O . GLY A 1 218 ? 8.648 -26.609 -23.75 1 70.81 218 GLY A O 1
ATOM 1827 N N . LEU A 1 219 ? 6.492 -26.156 -23.625 1 74.44 219 LEU A N 1
ATOM 1828 C CA . LEU A 1 219 ? 6.449 -25.484 -24.922 1 74.44 219 LEU A CA 1
ATOM 1829 C C . LEU A 1 219 ? 6.809 -24.016 -24.781 1 74.44 219 LEU A C 1
ATOM 1831 O O . LEU A 1 219 ? 5.957 -23.141 -24.984 1 74.44 219 LEU A O 1
ATOM 1835 N N . THR A 1 220 ? 8.047 -23.688 -24.562 1 81.25 220 THR A N 1
ATOM 1836 C CA . THR A 1 220 ? 8.539 -22.359 -24.219 1 81.25 220 THR A CA 1
ATOM 1837 C C . THR A 1 220 ? 8.336 -21.391 -25.375 1 81.25 220 THR A C 1
ATOM 1839 O O . THR A 1 220 ? 7.926 -20.25 -25.188 1 81.25 220 THR A O 1
ATOM 1842 N N . GLU A 1 221 ? 8.617 -21.875 -26.609 1 82.88 221 GLU A N 1
ATOM 1843 C CA . GLU A 1 221 ? 8.508 -21 -27.766 1 82.88 221 GLU A CA 1
ATOM 1844 C C . GLU A 1 221 ? 7.059 -20.609 -28.031 1 82.88 221 GLU A C 1
ATOM 1846 O O . GLU A 1 221 ? 6.77 -19.453 -28.359 1 82.88 221 GLU A O 1
ATOM 1851 N N . SER A 1 222 ? 6.238 -21.641 -27.984 1 83.56 222 SER A N 1
ATOM 1852 C CA . SER A 1 222 ? 4.82 -21.359 -28.156 1 83.56 222 SER A CA 1
ATOM 1853 C C . SER A 1 222 ? 4.316 -20.406 -27.078 1 83.56 222 SER A C 1
ATOM 1855 O O . SER A 1 222 ? 3.574 -19.453 -27.375 1 83.56 222 SER A O 1
ATOM 1857 N N . SER A 1 223 ? 4.672 -20.672 -25.875 1 89.75 223 SER A N 1
ATOM 1858 C CA . SER A 1 223 ? 4.309 -19.797 -24.75 1 89.75 223 SER A CA 1
ATOM 1859 C C . SER A 1 223 ? 4.797 -18.375 -24.984 1 89.75 223 SER A C 1
ATOM 1861 O O . SER A 1 223 ? 4.047 -17.406 -24.797 1 89.75 223 SER A O 1
ATOM 1863 N N . LYS A 1 224 ? 6.047 -18.203 -25.422 1 94.12 224 LYS A N 1
ATOM 1864 C CA . LYS A 1 224 ? 6.637 -16.906 -25.688 1 94.12 224 LYS A CA 1
ATOM 1865 C C . LYS A 1 224 ? 5.824 -16.141 -26.734 1 94.12 224 LYS A C 1
ATOM 1867 O O . LYS A 1 224 ? 5.559 -14.945 -26.562 1 94.12 224 LYS A O 1
ATOM 1872 N N . LYS A 1 225 ? 5.449 -16.844 -27.75 1 93.19 225 LYS A N 1
ATOM 1873 C CA . LYS A 1 225 ? 4.68 -16.219 -28.828 1 93.19 225 LYS A CA 1
ATOM 1874 C C . LYS A 1 225 ? 3.35 -15.68 -28.297 1 93.19 225 LYS A C 1
ATOM 1876 O O . LYS A 1 225 ? 2.951 -14.562 -28.641 1 93.19 225 LYS A O 1
ATOM 1881 N N . ILE A 1 226 ? 2.639 -16.469 -27.531 1 92.62 226 ILE A N 1
ATOM 1882 C CA . ILE A 1 226 ? 1.334 -16.078 -27.016 1 92.62 226 ILE A CA 1
ATOM 1883 C C . ILE A 1 226 ? 1.489 -14.875 -26.094 1 92.62 226 ILE A C 1
ATOM 1885 O O . ILE A 1 226 ? 0.735 -13.898 -26.203 1 92.62 226 ILE A O 1
ATOM 1889 N N . PHE A 1 227 ? 2.475 -14.852 -25.172 1 96.69 227 PHE A N 1
ATOM 1890 C CA . PHE A 1 227 ? 2.717 -13.734 -24.266 1 96.69 227 PHE A CA 1
ATOM 1891 C C . PHE A 1 227 ? 3.053 -12.469 -25.047 1 96.69 227 PHE A C 1
ATOM 1893 O O . PHE A 1 227 ? 2.641 -11.375 -24.672 1 96.69 227 PHE A O 1
ATOM 1900 N N . THR A 1 228 ? 3.834 -12.656 -26.109 1 95.56 228 THR A N 1
ATOM 1901 C CA . THR A 1 228 ? 4.23 -11.508 -26.922 1 95.56 228 THR A CA 1
ATOM 1902 C C . THR A 1 228 ? 3.014 -10.867 -27.594 1 95.56 228 THR A C 1
ATOM 1904 O O . THR A 1 228 ? 2.893 -9.641 -27.625 1 95.56 228 THR A O 1
ATOM 1907 N N . VAL A 1 229 ? 2.16 -11.734 -28.109 1 94.69 229 VAL A N 1
ATOM 1908 C CA . VAL A 1 229 ? 0.922 -11.227 -28.703 1 94.69 229 VAL A CA 1
ATOM 1909 C C . VAL A 1 229 ? 0.095 -10.516 -27.641 1 94.69 229 VAL A C 1
ATOM 1911 O O . VAL A 1 229 ? -0.438 -9.43 -27.875 1 94.69 229 VAL A O 1
ATOM 1914 N N . LEU A 1 230 ? -0.019 -11.094 -26.469 1 95.5 230 LEU A N 1
ATOM 1915 C CA . LEU A 1 230 ? -0.777 -10.516 -25.375 1 95.5 230 LEU A CA 1
ATOM 1916 C C . LEU A 1 230 ? -0.236 -9.141 -25 1 95.5 230 LEU A C 1
ATOM 1918 O O . LEU A 1 230 ? -0.998 -8.172 -24.891 1 95.5 230 LEU A O 1
ATOM 1922 N N . LYS A 1 231 ? 1.049 -8.969 -24.875 1 95.25 231 LYS A N 1
ATOM 1923 C CA . LYS A 1 231 ? 1.678 -7.719 -24.438 1 95.25 231 LYS A CA 1
ATOM 1924 C C . LYS A 1 231 ? 1.575 -6.648 -25.531 1 95.25 231 LYS A C 1
ATOM 1926 O O . LYS A 1 231 ? 1.52 -5.457 -25.219 1 95.25 231 LYS A O 1
ATOM 1931 N N . SER A 1 232 ? 1.573 -7.086 -26.734 1 95 232 SER A N 1
ATOM 1932 C CA . SER A 1 232 ? 1.433 -6.133 -27.828 1 95 232 SER A CA 1
ATOM 1933 C C . SER A 1 232 ? 0.057 -5.473 -27.812 1 95 232 SER A C 1
ATOM 1935 O O . SER A 1 232 ? -0.077 -4.297 -28.156 1 95 232 SER A O 1
ATOM 1937 N N . LYS A 1 233 ? -0.96 -6.23 -27.391 1 94.5 233 LYS A N 1
ATOM 1938 C CA . LYS A 1 233 ? -2.336 -5.742 -27.422 1 94.5 233 LYS A CA 1
ATOM 1939 C C . LYS A 1 233 ? -2.738 -5.145 -26.078 1 94.5 233 LYS A C 1
ATOM 1941 O O . LYS A 1 233 ? -3.623 -4.289 -26.016 1 94.5 233 LYS A O 1
ATOM 1946 N N . ASP A 1 234 ? -2.166 -5.605 -25.031 1 95.69 234 ASP A N 1
ATOM 1947 C CA . ASP A 1 234 ? -2.389 -5.125 -23.672 1 95.69 234 ASP A CA 1
ATOM 1948 C C . ASP A 1 234 ? -1.068 -4.965 -22.922 1 95.69 234 ASP A C 1
ATOM 1950 O O . ASP A 1 234 ? -0.769 -5.738 -22 1 95.69 234 ASP A O 1
ATOM 1954 N N . PRO A 1 235 ? -0.396 -3.914 -23.156 1 95.12 235 PRO A N 1
ATOM 1955 C CA . PRO A 1 235 ? 0.988 -3.77 -22.688 1 95.12 235 PRO A CA 1
ATOM 1956 C C . PRO A 1 235 ? 1.098 -3.648 -21.172 1 95.12 235 PRO A C 1
ATOM 1958 O O . PRO A 1 235 ? 2.131 -3.998 -20.594 1 95.12 235 PRO A O 1
ATOM 1961 N N . LYS A 1 236 ? 0.071 -3.227 -20.516 1 96.25 236 LYS A N 1
ATOM 1962 C CA . LYS A 1 236 ? 0.188 -2.963 -19.078 1 96.25 236 LYS A CA 1
ATOM 1963 C C . LYS A 1 236 ? -0.439 -4.09 -18.266 1 96.25 236 LYS A C 1
ATOM 1965 O O . LYS A 1 236 ? -0.574 -3.975 -17.047 1 96.25 236 LYS A O 1
ATOM 1970 N N . PHE A 1 237 ? -0.805 -5.133 -18.969 1 96.25 237 PHE A N 1
ATOM 1971 C CA . PHE A 1 237 ? -1.343 -6.316 -18.312 1 96.25 237 PHE A CA 1
ATOM 1972 C C . PHE A 1 237 ? -0.268 -7.008 -17.484 1 96.25 237 PHE A C 1
ATOM 1974 O O . PHE A 1 237 ? 0.865 -7.176 -17.938 1 96.25 237 PHE A O 1
ATOM 1981 N N . ILE A 1 238 ? -0.617 -7.457 -16.203 1 96.31 238 ILE A N 1
ATOM 1982 C CA . ILE A 1 238 ? 0.423 -7.906 -15.289 1 96.31 238 ILE A CA 1
ATOM 1983 C C . ILE A 1 238 ? 0.226 -9.391 -14.969 1 96.31 238 ILE A C 1
ATOM 1985 O O . ILE A 1 238 ? 1.193 -10.109 -14.703 1 96.31 238 ILE A O 1
ATOM 1989 N N . TYR A 1 239 ? -0.989 -9.883 -15.023 1 94.62 239 TYR A N 1
ATOM 1990 C CA . TYR A 1 239 ? -1.327 -11.25 -14.625 1 94.62 239 TYR A CA 1
ATOM 1991 C C . TYR A 1 239 ? -0.514 -12.266 -15.414 1 94.62 239 TYR A C 1
ATOM 1993 O O . TYR A 1 239 ? -0.503 -12.242 -16.641 1 94.62 239 TYR A O 1
ATOM 2001 N N . ASN A 1 240 ? 0.336 -13.07 -14.773 1 95.75 240 ASN A N 1
ATOM 2002 C CA . ASN A 1 240 ? 1.155 -14.172 -15.273 1 95.75 240 ASN A CA 1
ATOM 2003 C C . ASN A 1 240 ? 2.396 -13.664 -16 1 95.75 240 ASN A C 1
ATOM 2005 O O . ASN A 1 240 ? 3.057 -14.422 -16.719 1 95.75 240 ASN A O 1
ATOM 2009 N N . MET A 1 241 ? 2.74 -12.391 -15.797 1 97.81 241 MET A N 1
ATOM 2010 C CA . MET A 1 241 ? 3.947 -11.875 -16.438 1 97.81 241 MET A CA 1
ATOM 2011 C C . MET A 1 241 ? 5.199 -12.406 -15.742 1 97.81 241 MET A C 1
ATOM 2013 O O . MET A 1 241 ? 6.297 -12.328 -16.297 1 97.81 241 MET A O 1
ATOM 2017 N N . ASP A 1 242 ? 5.004 -12.898 -14.523 1 97.19 242 ASP A N 1
ATOM 2018 C CA . ASP A 1 242 ? 6.125 -13.586 -13.883 1 97.19 242 ASP A CA 1
ATOM 2019 C C . ASP A 1 242 ? 6.527 -14.828 -14.672 1 97.19 242 ASP A C 1
ATOM 2021 O O . ASP A 1 242 ? 7.715 -15.109 -14.836 1 97.19 242 ASP A O 1
ATOM 2025 N N . TYR A 1 243 ? 5.586 -15.523 -15.234 1 95.81 243 TYR A N 1
ATOM 2026 C CA . TYR A 1 243 ? 5.875 -16.688 -16.062 1 95.81 243 TYR A CA 1
ATOM 2027 C C . TYR A 1 243 ? 6.465 -16.25 -17.406 1 95.81 243 TYR A C 1
ATOM 2029 O O . TYR A 1 243 ? 7.367 -16.906 -17.922 1 95.81 243 TYR A O 1
ATOM 2037 N N . PHE A 1 244 ? 5.953 -15.18 -17.969 1 97.94 244 PHE A N 1
ATOM 2038 C CA . PHE A 1 244 ? 6.551 -14.641 -19.188 1 97.94 244 PHE A CA 1
ATOM 2039 C C . PHE A 1 244 ? 8.031 -14.336 -18.969 1 97.94 244 PHE A C 1
ATOM 2041 O O . PHE A 1 244 ? 8.859 -14.633 -19.828 1 97.94 244 PHE A O 1
ATOM 2048 N N . SER A 1 245 ? 8.328 -13.742 -17.797 1 97.94 245 SER A N 1
ATOM 2049 C CA . SER A 1 245 ? 9.727 -13.438 -17.469 1 97.94 245 SER A CA 1
ATOM 2050 C C . SER A 1 245 ? 10.57 -14.703 -17.453 1 97.94 245 SER A C 1
ATOM 2052 O O . SER A 1 245 ? 11.719 -14.695 -17.922 1 97.94 245 SER A O 1
ATOM 2054 N N . THR A 1 246 ? 10.039 -15.781 -16.922 1 94.69 246 THR A N 1
ATOM 2055 C CA . THR A 1 246 ? 10.758 -17.047 -16.875 1 94.69 246 THR A CA 1
ATOM 2056 C C . THR A 1 246 ? 10.906 -17.625 -18.281 1 94.69 246 THR A C 1
ATOM 2058 O O . THR A 1 246 ? 11.945 -18.203 -18.609 1 94.69 246 THR A O 1
ATOM 2061 N N . VAL A 1 247 ? 9.883 -17.453 -19.078 1 93.56 247 VAL A N 1
ATOM 2062 C CA . VAL A 1 247 ? 9.93 -17.906 -20.469 1 93.56 247 VAL A CA 1
ATOM 2063 C C . VAL A 1 247 ? 11.039 -17.156 -21.219 1 93.56 247 VAL A C 1
ATOM 2065 O O . VAL A 1 247 ? 11.82 -17.781 -21.938 1 93.56 247 VAL A O 1
ATOM 2068 N N . LEU A 1 248 ? 11.086 -15.875 -20.984 1 95.44 248 LEU A N 1
ATOM 2069 C CA . LEU A 1 248 ? 12.133 -15.078 -21.609 1 95.44 248 LEU A CA 1
ATOM 2070 C C . LEU A 1 248 ? 13.508 -15.477 -21.078 1 95.44 248 LEU A C 1
ATOM 2072 O O . LEU A 1 248 ? 14.492 -15.461 -21.828 1 95.44 248 LEU A O 1
ATOM 2076 N N . TRP A 1 249 ? 13.555 -15.812 -19.875 1 92.38 249 TRP A N 1
ATOM 2077 C CA . TRP A 1 249 ? 14.797 -16.281 -19.266 1 92.38 249 TRP A CA 1
ATOM 2078 C C . TRP A 1 249 ? 15.266 -17.578 -19.922 1 92.38 249 TRP A C 1
ATOM 2080 O O . TRP A 1 249 ? 16.438 -17.703 -20.281 1 92.38 249 TRP A O 1
ATOM 2090 N N . HIS A 1 250 ? 14.375 -18.531 -20.125 1 82.75 250 HIS A N 1
ATOM 2091 C CA . HIS A 1 250 ? 14.688 -19.812 -20.734 1 82.75 250 HIS A CA 1
ATOM 2092 C C . HIS A 1 250 ? 15.109 -19.641 -22.188 1 82.75 250 HIS A C 1
ATOM 2094 O O . HIS A 1 250 ? 15.953 -20.375 -22.703 1 82.75 250 HIS A O 1
ATOM 2100 N N . SER A 1 251 ? 14.516 -18.656 -22.812 1 85.19 251 SER A N 1
ATOM 2101 C CA . SER A 1 251 ? 14.805 -18.406 -24.219 1 85.19 251 SER A CA 1
ATOM 2102 C C . SER A 1 251 ? 16.078 -17.562 -24.375 1 85.19 251 SER A C 1
ATOM 2104 O O . SER A 1 251 ? 16.453 -17.219 -25.5 1 85.19 251 SER A O 1
ATOM 2106 N N . THR A 1 252 ? 16.688 -17.141 -23.297 1 86.12 252 THR A N 1
ATOM 2107 C CA . THR A 1 252 ? 17.891 -16.328 -23.281 1 86.12 252 THR A CA 1
ATOM 2108 C C . THR A 1 252 ? 17.672 -15 -24 1 86.12 252 THR A C 1
ATOM 2110 O O . THR A 1 252 ? 18.562 -14.508 -24.688 1 86.12 252 THR A O 1
ATOM 2113 N N . ASP A 1 253 ? 16.516 -14.594 -23.969 1 88.94 253 ASP A N 1
ATOM 2114 C CA . ASP A 1 253 ? 16.203 -13.281 -24.516 1 88.94 253 ASP A CA 1
ATOM 2115 C C . ASP A 1 253 ? 16.328 -12.195 -23.453 1 88.94 253 ASP A C 1
ATOM 2117 O O . ASP A 1 253 ? 15.32 -11.672 -22.969 1 88.94 253 ASP A O 1
ATOM 2121 N N . VAL A 1 254 ? 17.438 -11.75 -23.25 1 89.19 254 VAL A N 1
ATOM 2122 C CA . VAL A 1 254 ? 17.75 -10.852 -22.141 1 89.19 254 VAL A CA 1
ATOM 2123 C C . VAL A 1 254 ? 17.203 -9.461 -22.438 1 89.19 254 VAL A C 1
ATOM 2125 O O . VAL A 1 254 ? 16.734 -8.758 -21.531 1 89.19 254 VAL A O 1
ATOM 2128 N N . THR A 1 255 ? 17.281 -9.086 -23.656 1 94.94 255 THR A N 1
ATOM 2129 C CA . THR A 1 255 ? 16.812 -7.758 -24.031 1 94.94 255 THR A CA 1
ATOM 2130 C C . THR A 1 255 ? 15.312 -7.617 -23.75 1 94.94 255 THR A C 1
ATOM 2132 O O . THR A 1 255 ? 14.883 -6.652 -23.109 1 94.94 255 THR A O 1
ATOM 2135 N N . ASP A 1 256 ? 14.586 -8.578 -24.234 1 95.94 256 ASP A N 1
ATOM 2136 C CA . ASP A 1 256 ? 13.148 -8.547 -24.016 1 95.94 256 ASP A CA 1
ATOM 2137 C C . ASP A 1 256 ? 12.812 -8.672 -22.531 1 95.94 256 ASP A C 1
ATOM 2139 O O . ASP A 1 256 ? 11.844 -8.078 -22.047 1 95.94 256 ASP A O 1
ATOM 2143 N N . LEU A 1 257 ? 13.547 -9.469 -21.844 1 97.25 257 LEU A N 1
ATOM 2144 C CA . LEU A 1 257 ? 13.367 -9.578 -20.391 1 97.25 257 LEU A CA 1
ATOM 2145 C C . LEU A 1 257 ? 13.625 -8.242 -19.719 1 97.25 257 LEU A C 1
ATOM 2147 O O . LEU A 1 257 ? 12.891 -7.852 -18.797 1 97.25 257 LEU A O 1
ATOM 2151 N N . GLY A 1 258 ? 14.656 -7.547 -20.141 1 97.38 258 GLY A N 1
ATOM 2152 C CA . GLY A 1 258 ? 14.938 -6.215 -19.641 1 97.38 258 GLY A CA 1
ATOM 2153 C C . GLY A 1 258 ? 13.82 -5.223 -19.891 1 97.38 258 GLY A C 1
ATOM 2154 O O . GLY A 1 258 ? 13.469 -4.43 -19.016 1 97.38 258 GLY A O 1
ATOM 2155 N N . ILE A 1 259 ? 13.336 -5.27 -21.109 1 97.25 259 ILE A N 1
ATOM 2156 C CA . ILE A 1 259 ? 12.234 -4.387 -21.484 1 97.25 259 ILE A CA 1
ATOM 2157 C C . ILE A 1 259 ? 11.016 -4.684 -20.609 1 97.25 259 ILE A C 1
ATOM 2159 O O . ILE A 1 259 ? 10.352 -3.764 -20.125 1 97.25 259 ILE A O 1
ATOM 2163 N N . LEU A 1 260 ? 10.703 -5.953 -20.406 1 97.75 260 LEU A N 1
ATOM 2164 C CA . LEU A 1 260 ? 9.586 -6.348 -19.547 1 97.75 260 LEU A CA 1
ATOM 2165 C C . LEU A 1 260 ? 9.781 -5.82 -18.141 1 97.75 260 LEU A C 1
ATOM 2167 O O . LEU A 1 260 ? 8.852 -5.273 -17.547 1 97.75 260 LEU A O 1
ATOM 2171 N N . CYS A 1 261 ? 10.969 -5.973 -17.562 1 97.88 261 CYS A N 1
ATOM 2172 C CA . CYS A 1 261 ? 11.273 -5.508 -16.219 1 97.88 261 CYS A CA 1
ATOM 2173 C C . CYS A 1 261 ? 11.086 -4 -16.109 1 97.88 261 CYS A C 1
ATOM 2175 O O . CYS A 1 261 ? 10.508 -3.512 -15.133 1 97.88 261 CYS A O 1
ATOM 2177 N N . LYS A 1 262 ? 11.586 -3.314 -17.062 1 97.25 262 LYS A N 1
ATOM 2178 C CA . LYS A 1 262 ? 11.453 -1.86 -17.062 1 97.25 262 LYS A CA 1
ATOM 2179 C C . LYS A 1 262 ? 9.984 -1.441 -17.047 1 97.25 262 LYS A C 1
ATOM 2181 O O . LYS A 1 262 ? 9.602 -0.557 -16.281 1 97.25 262 LYS A O 1
ATOM 2186 N N . ASN A 1 263 ? 9.211 -2.064 -17.875 1 96.62 263 ASN A N 1
ATOM 2187 C CA . ASN A 1 263 ? 7.785 -1.763 -17.938 1 96.62 263 ASN A CA 1
ATOM 2188 C C . ASN A 1 263 ? 7.086 -2.098 -16.625 1 96.62 263 ASN A C 1
ATOM 2190 O O . ASN A 1 263 ? 6.25 -1.328 -16.141 1 96.62 263 ASN A O 1
ATOM 2194 N N . LEU A 1 264 ? 7.453 -3.182 -16.047 1 97.31 264 LEU A N 1
ATOM 2195 C CA . LEU A 1 264 ? 6.824 -3.621 -14.812 1 97.31 264 LEU A CA 1
ATOM 2196 C C . LEU A 1 264 ? 7.18 -2.689 -13.656 1 97.31 264 LEU A C 1
ATOM 2198 O O . LEU A 1 264 ? 6.336 -2.389 -12.812 1 97.31 264 LEU A O 1
ATOM 2202 N N . ILE A 1 265 ? 8.43 -2.236 -13.602 1 96.25 265 ILE A N 1
ATOM 2203 C CA . ILE A 1 265 ? 8.867 -1.312 -12.562 1 96.25 265 ILE A CA 1
ATOM 2204 C C . ILE A 1 265 ? 8.078 -0.008 -12.664 1 96.25 265 ILE A C 1
ATOM 2206 O O . ILE A 1 265 ? 7.664 0.553 -11.648 1 96.25 265 ILE A O 1
ATOM 2210 N N . ASN A 1 266 ? 7.836 0.387 -13.859 1 93.69 266 ASN A N 1
ATOM 2211 C CA . ASN A 1 266 ? 7.141 1.648 -14.094 1 93.69 266 ASN A CA 1
ATOM 2212 C C . ASN A 1 266 ? 5.648 1.529 -13.797 1 93.69 266 ASN A C 1
ATOM 2214 O O . ASN A 1 266 ? 5.055 2.436 -13.211 1 93.69 266 ASN A O 1
ATOM 2218 N N . ASP A 1 267 ? 5.117 0.423 -14.117 1 94.38 267 ASP A N 1
ATOM 2219 C CA . ASP A 1 267 ? 3.664 0.29 -14.094 1 94.38 267 ASP A CA 1
ATOM 2220 C C . ASP A 1 267 ? 3.193 -0.315 -12.773 1 94.38 267 ASP A C 1
ATOM 2222 O O . ASP A 1 267 ? 2.088 -0.025 -12.305 1 94.38 267 ASP A O 1
ATOM 2226 N N . ALA A 1 268 ? 3.992 -1.177 -12.234 1 94.88 268 ALA A N 1
ATOM 2227 C CA . ALA A 1 268 ? 3.572 -1.883 -11.023 1 94.88 268 ALA A CA 1
ATOM 2228 C C . ALA A 1 268 ? 4.762 -2.17 -10.117 1 94.88 268 ALA A C 1
ATOM 2230 O O . ALA A 1 268 ? 5.117 -3.332 -9.891 1 94.88 268 ALA A O 1
ATOM 2231 N N . PRO A 1 269 ? 5.312 -1.168 -9.539 1 92.19 269 PRO A N 1
ATOM 2232 C CA . PRO A 1 269 ? 6.527 -1.349 -8.742 1 92.19 269 PRO A CA 1
ATOM 2233 C C . PRO A 1 269 ? 6.281 -2.141 -7.457 1 92.19 269 PRO A C 1
ATOM 2235 O O . PRO A 1 269 ? 7.211 -2.734 -6.906 1 92.19 269 PRO A O 1
ATOM 2238 N N . LEU A 1 270 ? 5.059 -2.281 -7.023 1 90.69 270 LEU A N 1
ATOM 2239 C CA . LEU A 1 270 ? 4.789 -2.936 -5.75 1 90.69 270 LEU A CA 1
ATOM 2240 C C . LEU A 1 270 ? 4.234 -4.34 -5.965 1 90.69 270 LEU A C 1
ATOM 2242 O O . LEU A 1 270 ? 3.838 -5.008 -5.008 1 90.69 270 LEU A O 1
ATOM 2246 N N . SER A 1 271 ? 4.219 -4.828 -7.125 1 95.62 271 SER A N 1
ATOM 2247 C CA . SER A 1 271 ? 3.695 -6.156 -7.434 1 95.62 271 SER A CA 1
ATOM 2248 C C . SER A 1 271 ? 4.762 -7.23 -7.238 1 95.62 271 SER A C 1
ATOM 2250 O O . SER A 1 271 ? 5.93 -7.023 -7.586 1 95.62 271 SER A O 1
ATOM 2252 N N . PRO A 1 272 ? 4.387 -8.336 -6.645 1 97.25 272 PRO A N 1
ATOM 2253 C CA . PRO A 1 272 ? 5.348 -9.438 -6.559 1 97.25 272 PRO A CA 1
ATOM 2254 C C . PRO A 1 272 ? 5.809 -9.93 -7.93 1 97.25 272 PRO A C 1
ATOM 2256 O O . PRO A 1 272 ? 6.934 -10.414 -8.07 1 97.25 272 PRO A O 1
ATOM 2259 N N . VAL A 1 273 ? 4.984 -9.719 -8.938 1 98 273 VAL A N 1
ATOM 2260 C CA . VAL A 1 273 ? 5.312 -10.133 -10.297 1 98 273 VAL A CA 1
ATOM 2261 C C . VAL A 1 273 ? 6.539 -9.367 -10.789 1 98 273 VAL A C 1
ATOM 2263 O O . VAL A 1 273 ? 7.426 -9.938 -11.422 1 98 273 VAL A O 1
ATOM 2266 N N . THR A 1 274 ? 6.617 -8.094 -10.453 1 98.38 274 THR A N 1
ATOM 2267 C CA . THR A 1 274 ? 7.73 -7.238 -10.844 1 98.38 274 THR A CA 1
ATOM 2268 C C . THR A 1 274 ? 9.039 -7.723 -10.227 1 98.38 274 THR A C 1
ATOM 2270 O O . THR A 1 274 ? 10.055 -7.828 -10.914 1 98.38 274 THR A O 1
ATOM 2273 N N . TRP A 1 275 ? 8.945 -8.117 -9.055 1 98.44 275 TRP A N 1
ATOM 2274 C CA . TRP A 1 275 ? 10.156 -8.5 -8.328 1 98.44 275 TRP A CA 1
ATOM 2275 C C . TRP A 1 275 ? 10.609 -9.906 -8.727 1 98.44 275 TRP A C 1
ATOM 2277 O O . TRP A 1 275 ? 11.805 -10.195 -8.727 1 98.44 275 TRP A O 1
ATOM 2287 N N . LYS A 1 276 ? 9.703 -10.766 -9.086 1 98.19 276 LYS A N 1
ATOM 2288 C CA . LYS A 1 276 ? 10.094 -12.055 -9.664 1 98.19 276 LYS A CA 1
ATOM 2289 C C . LYS A 1 276 ? 10.805 -11.867 -11 1 98.19 276 LYS A C 1
ATOM 2291 O O . LYS A 1 276 ? 11.828 -12.5 -11.258 1 98.19 276 LYS A O 1
ATOM 2296 N N . ALA A 1 277 ? 10.211 -10.977 -11.789 1 98.44 277 ALA A N 1
ATOM 2297 C CA . ALA A 1 277 ? 10.812 -10.711 -13.094 1 98.44 277 ALA A CA 1
ATOM 2298 C C . ALA A 1 277 ? 12.219 -10.141 -12.938 1 98.44 277 ALA A C 1
ATOM 2300 O O . ALA A 1 277 ? 13.141 -10.531 -13.664 1 98.44 277 ALA A O 1
ATOM 2301 N N . LEU A 1 278 ? 12.414 -9.242 -12.008 1 98.44 278 LEU A N 1
ATOM 2302 C CA . LEU A 1 278 ? 13.734 -8.672 -11.734 1 98.44 278 LEU A CA 1
ATOM 2303 C C . LEU A 1 278 ? 14.703 -9.75 -11.258 1 98.44 278 LEU A C 1
ATOM 2305 O O . LEU A 1 278 ? 15.883 -9.727 -11.602 1 98.44 278 LEU A O 1
ATOM 2309 N N . GLY A 1 279 ? 14.141 -10.641 -10.375 1 98.06 279 GLY A N 1
ATOM 2310 C CA . GLY A 1 279 ? 14.969 -11.766 -9.969 1 98.06 279 GLY A CA 1
ATOM 2311 C C . GLY A 1 279 ? 15.5 -12.57 -11.141 1 98.06 279 GLY A C 1
ATOM 2312 O O . GLY A 1 279 ? 16.688 -12.891 -11.195 1 98.06 279 GLY A O 1
ATOM 2313 N N . ASN A 1 280 ? 14.648 -12.867 -12.062 1 96.88 280 ASN A N 1
ATOM 2314 C CA . ASN A 1 280 ? 15.039 -13.594 -13.266 1 96.88 280 ASN A CA 1
ATOM 2315 C C . ASN A 1 280 ? 16.062 -12.812 -14.094 1 96.88 280 ASN A C 1
ATOM 2317 O O . ASN A 1 280 ? 17 -13.391 -14.625 1 96.88 280 ASN A O 1
ATOM 2321 N N . TYR A 1 281 ? 15.836 -11.5 -14.211 1 97.62 281 TYR A N 1
ATOM 2322 C CA . TYR A 1 281 ? 16.734 -10.656 -14.992 1 97.62 281 TYR A CA 1
ATOM 2323 C C . TYR A 1 281 ? 18.125 -10.656 -14.398 1 97.62 281 TYR A C 1
ATOM 2325 O O . TYR A 1 281 ? 19.109 -10.859 -15.125 1 97.62 281 TYR A O 1
ATOM 2333 N N . TYR A 1 282 ? 18.25 -10.477 -13.102 1 97.12 282 TYR A N 1
ATOM 2334 C CA . TYR A 1 282 ? 19.562 -10.422 -12.453 1 97.12 282 TYR A CA 1
ATOM 2335 C C . TYR A 1 282 ? 20.219 -11.789 -12.445 1 97.12 282 TYR A C 1
ATOM 2337 O O . TYR A 1 282 ? 21.453 -11.891 -12.531 1 97.12 282 TYR A O 1
ATOM 2345 N N . ASN A 1 283 ? 19.406 -12.828 -12.328 1 93.94 283 ASN A N 1
ATOM 2346 C CA . ASN A 1 283 ? 19.969 -14.172 -12.445 1 93.94 283 ASN A CA 1
ATOM 2347 C C . ASN A 1 283 ? 20.609 -14.391 -13.812 1 93.94 283 ASN A C 1
ATOM 2349 O O . ASN A 1 283 ? 21.719 -14.922 -13.906 1 93.94 283 ASN A O 1
ATOM 2353 N N . HIS A 1 284 ? 19.906 -14 -14.82 1 91.44 284 HIS A N 1
ATOM 2354 C CA . HIS A 1 284 ? 20.422 -14.156 -16.172 1 91.44 284 HIS A CA 1
ATOM 2355 C C . HIS A 1 284 ? 21.734 -13.383 -16.359 1 91.44 284 HIS A C 1
ATOM 2357 O O . HIS A 1 284 ? 22.609 -13.82 -17.109 1 91.44 284 HIS A O 1
ATOM 2363 N N . LYS A 1 285 ? 21.906 -12.281 -15.625 1 93.25 285 LYS A N 1
ATOM 2364 C CA . LYS A 1 285 ? 23.109 -11.453 -15.695 1 93.25 285 LYS A CA 1
ATOM 2365 C C . LYS A 1 285 ? 24.188 -11.961 -14.734 1 93.25 285 LYS A C 1
ATOM 2367 O O . LYS A 1 285 ? 25.188 -11.297 -14.523 1 93.25 285 LYS A O 1
ATOM 2372 N N . ASN A 1 286 ? 23.891 -13.023 -14.094 1 91.69 286 ASN A N 1
ATOM 2373 C CA . ASN A 1 286 ? 24.781 -13.672 -13.148 1 91.69 286 ASN A CA 1
ATOM 2374 C C . ASN A 1 286 ? 25.016 -12.82 -11.906 1 91.69 286 ASN A C 1
ATOM 2376 O O . ASN A 1 286 ? 26.109 -12.812 -11.344 1 91.69 286 ASN A O 1
ATOM 2380 N N . ASP A 1 287 ? 24.094 -11.969 -11.711 1 94.81 287 ASP A N 1
ATOM 2381 C CA . ASP A 1 287 ? 24.078 -11.219 -10.461 1 94.81 287 ASP A CA 1
ATOM 2382 C C . ASP A 1 287 ? 23.172 -11.898 -9.422 1 94.81 287 ASP A C 1
ATOM 2384 O O . ASP A 1 287 ? 22.062 -11.438 -9.156 1 94.81 287 ASP A O 1
ATOM 2388 N N . TYR A 1 288 ? 23.688 -12.789 -8.758 1 92.44 288 TYR A N 1
ATOM 2389 C CA . TYR A 1 288 ? 22.922 -13.672 -7.887 1 92.44 288 TYR A CA 1
ATOM 2390 C C . TYR A 1 288 ? 22.5 -12.953 -6.609 1 92.44 288 TYR A C 1
ATOM 2392 O O . TYR A 1 288 ? 21.438 -13.234 -6.047 1 92.44 288 TYR A O 1
ATOM 2400 N N . LYS A 1 289 ? 23.344 -12.094 -6.172 1 94.62 289 LYS A N 1
ATOM 2401 C CA . LYS A 1 289 ? 23.031 -11.352 -4.953 1 94.62 289 LYS A CA 1
ATOM 2402 C C . LYS A 1 289 ? 21.766 -10.516 -5.121 1 94.62 289 LYS A C 1
ATOM 2404 O O . LYS A 1 289 ? 20.859 -10.578 -4.285 1 94.62 289 LYS A O 1
ATOM 2409 N N . ARG A 1 290 ? 21.734 -9.789 -6.172 1 96.19 290 ARG A N 1
ATOM 2410 C CA . ARG A 1 290 ? 20.547 -8.969 -6.426 1 96.19 290 ARG A CA 1
ATOM 2411 C C . ARG A 1 290 ? 19.344 -9.836 -6.773 1 96.19 290 ARG A C 1
ATOM 2413 O O . ARG A 1 290 ? 18.219 -9.484 -6.445 1 96.19 290 ARG A O 1
ATOM 2420 N N . SER A 1 291 ? 19.562 -10.906 -7.48 1 97.44 291 SER A N 1
ATOM 2421 C CA . SER A 1 291 ? 18.484 -11.828 -7.816 1 97.44 291 SER A CA 1
ATOM 2422 C C . SER A 1 291 ? 17.766 -12.32 -6.562 1 97.44 291 SER A C 1
ATOM 2424 O O . SER A 1 291 ? 16.547 -12.219 -6.457 1 97.44 291 SER A O 1
ATOM 2426 N N . ILE A 1 292 ? 18.547 -12.727 -5.586 1 97.12 292 ILE A N 1
ATOM 2427 C CA . ILE A 1 292 ? 18 -13.281 -4.352 1 97.12 292 ILE A CA 1
ATOM 2428 C C . ILE A 1 292 ? 17.266 -12.188 -3.582 1 97.12 292 ILE A C 1
ATOM 2430 O O . ILE A 1 292 ? 16.203 -12.438 -2.998 1 97.12 292 ILE A O 1
ATOM 2434 N N . LEU A 1 293 ? 17.844 -11.031 -3.58 1 97.38 293 LEU A N 1
ATOM 2435 C CA . LEU A 1 293 ? 17.219 -9.914 -2.885 1 97.38 293 LEU A CA 1
ATOM 2436 C C . LEU A 1 293 ? 15.852 -9.594 -3.496 1 97.38 293 LEU A C 1
ATOM 2438 O O . LEU A 1 293 ? 14.891 -9.336 -2.775 1 97.38 293 LEU A O 1
ATOM 2442 N N . CYS A 1 294 ? 15.766 -9.609 -4.793 1 98.38 294 CYS A N 1
ATOM 2443 C CA . CYS A 1 294 ? 14.508 -9.336 -5.492 1 98.38 294 CYS A CA 1
ATOM 2444 C C . CYS A 1 294 ? 13.477 -10.422 -5.207 1 98.38 294 CYS A C 1
ATOM 2446 O O . CYS A 1 294 ? 12.312 -10.125 -4.941 1 98.38 294 CYS A O 1
ATOM 2448 N N . LEU A 1 295 ? 13.93 -11.625 -5.227 1 98.5 295 LEU A N 1
ATOM 2449 C CA . LEU A 1 295 ? 13.008 -12.734 -4.988 1 98.5 295 LEU A CA 1
ATOM 2450 C C . LEU A 1 295 ? 12.531 -12.75 -3.541 1 98.5 295 LEU A C 1
ATOM 2452 O O . LEU A 1 295 ? 11.383 -13.086 -3.268 1 98.5 295 LEU A O 1
ATOM 2456 N N . LYS A 1 296 ? 13.438 -12.422 -2.648 1 98.06 296 LYS A N 1
ATOM 2457 C CA . LYS A 1 296 ? 13.023 -12.32 -1.251 1 98.06 296 LYS A CA 1
ATOM 2458 C C . LYS A 1 296 ? 11.992 -11.211 -1.061 1 98.06 296 LYS A C 1
ATOM 2460 O O . LYS A 1 296 ? 11.062 -11.352 -0.262 1 98.06 296 LYS A O 1
ATOM 2465 N N . ARG A 1 297 ? 12.188 -10.141 -1.744 1 97.31 297 ARG A N 1
ATOM 2466 C CA . ARG A 1 297 ? 11.195 -9.07 -1.707 1 97.31 297 ARG A CA 1
ATOM 2467 C C . ARG A 1 297 ? 9.859 -9.547 -2.252 1 97.31 297 ARG A C 1
ATOM 2469 O O . ARG A 1 297 ? 8.805 -9.219 -1.701 1 97.31 297 ARG A O 1
ATOM 2476 N N . SER A 1 298 ? 9.922 -10.258 -3.346 1 97.75 298 SER A N 1
ATOM 2477 C CA . SER A 1 298 ? 8.695 -10.828 -3.904 1 97.75 298 SER A CA 1
ATOM 2478 C C . SER A 1 298 ? 7.977 -11.695 -2.881 1 97.75 298 SER A C 1
ATOM 2480 O O . SER A 1 298 ? 6.758 -11.586 -2.713 1 97.75 298 SER A O 1
ATOM 2482 N N . LEU A 1 299 ? 8.734 -12.516 -2.201 1 97.5 299 LEU A N 1
ATOM 2483 C CA . LEU A 1 299 ? 8.18 -13.422 -1.207 1 97.5 299 LEU A CA 1
ATOM 2484 C C . LEU A 1 299 ? 7.574 -12.648 -0.041 1 97.5 299 LEU A C 1
ATOM 2486 O O . LEU A 1 299 ? 6.551 -13.062 0.513 1 97.5 299 LEU A O 1
ATOM 2490 N N . HIS A 1 300 ? 8.25 -11.57 0.288 1 95.12 300 HIS A N 1
ATOM 2491 C CA . HIS A 1 300 ? 7.754 -10.734 1.376 1 95.12 300 HIS A CA 1
ATOM 2492 C C . HIS A 1 300 ? 6.422 -10.094 1.016 1 95.12 300 HIS A C 1
ATOM 2494 O O . HIS A 1 300 ? 5.547 -9.945 1.873 1 95.12 300 HIS A O 1
ATOM 2500 N N . LEU A 1 301 ? 6.285 -9.766 -0.199 1 94.19 301 LEU A N 1
ATOM 2501 C CA . LEU A 1 301 ? 5.043 -9.156 -0.66 1 94.19 301 LEU A CA 1
ATOM 2502 C C . LEU A 1 301 ? 3.924 -10.188 -0.734 1 94.19 301 LEU A C 1
ATOM 2504 O O . LEU A 1 301 ? 2.789 -9.906 -0.342 1 94.19 301 LEU A O 1
ATOM 2508 N N . LEU A 1 302 ? 4.23 -11.344 -1.229 1 94.88 302 LEU A N 1
ATOM 2509 C CA . LEU A 1 302 ? 3.277 -12.438 -1.352 1 94.88 302 LEU A CA 1
ATOM 2510 C C . LEU A 1 302 ? 3.984 -13.789 -1.258 1 94.88 302 LEU A C 1
ATOM 2512 O O . LEU A 1 302 ? 4.875 -14.086 -2.057 1 94.88 302 LEU A O 1
ATOM 2516 N N . ASN A 1 303 ? 3.572 -14.508 -0.272 1 96.56 303 ASN A N 1
ATOM 2517 C CA . ASN A 1 303 ? 4.09 -15.867 -0.15 1 96.56 303 ASN A CA 1
ATOM 2518 C C . ASN A 1 303 ? 3.432 -16.812 -1.153 1 96.56 303 ASN A C 1
ATOM 2520 O O . ASN A 1 303 ? 2.248 -17.125 -1.026 1 96.56 303 ASN A O 1
ATOM 2524 N N . ASP A 1 304 ? 4.137 -17.203 -2.176 1 96 304 ASP A N 1
ATOM 2525 C CA . ASP A 1 304 ? 3.551 -18.062 -3.193 1 96 304 ASP A CA 1
ATOM 2526 C C . ASP A 1 304 ? 4.539 -19.156 -3.623 1 96 304 ASP A C 1
ATOM 2528 O O . ASP A 1 304 ? 5.754 -18.969 -3.512 1 96 304 ASP A O 1
ATOM 2532 N N . PRO A 1 305 ? 4.051 -20.203 -4.109 1 96.38 305 PRO A N 1
ATOM 2533 C CA . PRO A 1 305 ? 4.891 -21.359 -4.43 1 96.38 305 PRO A CA 1
ATOM 2534 C C . PRO A 1 305 ? 5.895 -21.062 -5.543 1 96.38 305 PRO A C 1
ATOM 2536 O O . PRO A 1 305 ? 7.008 -21.594 -5.531 1 96.38 305 PRO A O 1
ATOM 2539 N N . TYR A 1 306 ? 5.527 -20.25 -6.441 1 95.56 306 TYR A N 1
ATOM 2540 C CA . TYR A 1 306 ? 6.418 -19.953 -7.559 1 95.56 306 TYR A CA 1
ATOM 2541 C C . TYR A 1 306 ? 7.672 -19.234 -7.09 1 95.56 306 TYR A C 1
ATOM 2543 O O . TYR A 1 306 ? 8.781 -19.578 -7.488 1 95.56 306 TYR A O 1
ATOM 2551 N N . THR A 1 307 ? 7.492 -18.234 -6.285 1 97.94 307 THR A N 1
ATOM 2552 C CA . THR A 1 307 ? 8.633 -17.5 -5.738 1 97.94 307 THR A CA 1
ATOM 2553 C C . THR A 1 307 ? 9.508 -18.422 -4.898 1 97.94 307 THR A C 1
ATOM 2555 O O . THR A 1 307 ? 10.734 -18.344 -4.961 1 97.94 307 THR A O 1
ATOM 2558 N N . LEU A 1 308 ? 8.859 -19.266 -4.148 1 98.12 308 LEU A N 1
ATOM 2559 C CA . LEU A 1 308 ? 9.594 -20.234 -3.332 1 98.12 308 LEU A CA 1
ATOM 2560 C C . LEU A 1 308 ? 10.453 -21.141 -4.203 1 98.12 308 LEU A C 1
ATOM 2562 O O . LEU A 1 308 ? 11.609 -21.406 -3.871 1 98.12 308 LEU A O 1
ATOM 2566 N N . ASN A 1 309 ? 9.93 -21.547 -5.289 1 96.38 309 ASN A N 1
ATOM 2567 C CA . ASN A 1 309 ? 10.695 -22.375 -6.215 1 96.38 309 ASN A CA 1
ATOM 2568 C C . ASN A 1 309 ? 11.898 -21.625 -6.781 1 96.38 309 ASN A C 1
ATOM 2570 O O . ASN A 1 309 ? 13 -22.188 -6.855 1 96.38 309 ASN A O 1
ATOM 2574 N N . LEU A 1 310 ? 11.648 -20.422 -7.176 1 97.12 310 LEU A N 1
ATOM 2575 C CA . LEU A 1 310 ? 12.742 -19.625 -7.734 1 97.12 310 LEU A CA 1
ATOM 2576 C C . LEU A 1 310 ? 13.852 -19.422 -6.703 1 97.12 310 LEU A C 1
ATOM 2578 O O . LEU A 1 310 ? 15.031 -19.516 -7.027 1 97.12 310 LEU A O 1
ATOM 2582 N N . LEU A 1 311 ? 13.461 -19.172 -5.492 1 98.12 311 LEU A N 1
ATOM 2583 C CA . LEU A 1 311 ? 14.43 -19.031 -4.41 1 98.12 311 LEU A CA 1
ATOM 2584 C C . LEU A 1 311 ? 15.172 -20.328 -4.156 1 98.12 311 LEU A C 1
ATOM 2586 O O . LEU A 1 311 ? 16.359 -20.328 -3.846 1 98.12 311 LEU A O 1
ATOM 2590 N N . GLY A 1 312 ? 14.445 -21.406 -4.254 1 97.62 312 GLY A N 1
ATOM 2591 C CA . GLY A 1 312 ? 15.07 -22.719 -4.129 1 97.62 312 GLY A CA 1
ATOM 2592 C C . GLY A 1 312 ? 16.156 -22.953 -5.156 1 97.62 312 GLY A C 1
ATOM 2593 O O . GLY A 1 312 ? 17.281 -23.328 -4.805 1 97.62 312 GLY A O 1
ATOM 2594 N N . PHE A 1 313 ? 15.891 -22.703 -6.363 1 94 313 PHE A N 1
ATOM 2595 C CA . PHE A 1 313 ? 16.859 -22.891 -7.43 1 94 313 PHE A CA 1
ATOM 2596 C C . PHE A 1 313 ? 18.062 -21.969 -7.254 1 94 313 PHE A C 1
ATOM 2598 O O . PHE A 1 313 ? 19.203 -22.359 -7.508 1 94 313 PHE A O 1
ATOM 2605 N N . GLU A 1 314 ? 17.766 -20.688 -6.855 1 95.31 314 GLU A N 1
ATOM 2606 C CA . GLU A 1 314 ? 18.859 -19.766 -6.586 1 95.31 314 GLU A CA 1
ATOM 2607 C C . GLU A 1 314 ? 19.766 -20.281 -5.477 1 95.31 314 GLU A C 1
ATOM 2609 O O . GLU A 1 314 ? 21 -20.141 -5.543 1 95.31 314 GLU A O 1
ATOM 2614 N N . SER A 1 315 ? 19.188 -20.891 -4.496 1 96 315 SER A N 1
ATOM 2615 C CA . SER A 1 315 ? 19.938 -21.422 -3.371 1 96 315 SER A CA 1
ATOM 2616 C C . SER A 1 315 ? 20.781 -22.625 -3.791 1 96 315 SER A C 1
ATOM 2618 O O . SER A 1 315 ? 21.859 -22.859 -3.26 1 96 315 SER A O 1
ATOM 2620 N N . VAL A 1 316 ? 20.281 -23.375 -4.703 1 92.94 316 VAL A N 1
ATOM 2621 C CA . VAL A 1 316 ? 21.031 -24.5 -5.238 1 92.94 316 VAL A CA 1
ATOM 2622 C C . VAL A 1 316 ? 22.281 -23.984 -5.945 1 92.94 316 VAL A C 1
ATOM 2624 O O . VAL A 1 316 ? 23.375 -24.547 -5.777 1 92.94 316 VAL A O 1
ATOM 2627 N N . TYR A 1 317 ? 22.125 -22.922 -6.695 1 88.5 317 TYR A N 1
ATOM 2628 C CA . TYR A 1 317 ? 23.25 -22.328 -7.414 1 88.5 317 TYR A CA 1
ATOM 2629 C C . TYR A 1 317 ? 24.312 -21.828 -6.449 1 88.5 317 TYR A C 1
ATOM 2631 O O . TYR A 1 317 ? 25.5 -21.859 -6.75 1 88.5 317 TYR A O 1
ATOM 2639 N N . LYS A 1 318 ? 23.875 -21.438 -5.32 1 92.06 318 LYS A N 1
ATOM 2640 C CA . LYS A 1 318 ? 24.797 -20.922 -4.305 1 92.06 318 LYS A CA 1
ATOM 2641 C C . LYS A 1 318 ? 25.328 -22.047 -3.426 1 92.06 318 LYS A C 1
ATOM 2643 O O . LYS A 1 318 ? 26.062 -21.797 -2.467 1 92.06 318 LYS A O 1
ATOM 2648 N N . ASN A 1 319 ? 24.891 -23.219 -3.648 1 93.19 319 ASN A N 1
ATOM 2649 C CA . ASN A 1 319 ? 25.266 -24.406 -2.895 1 93.19 319 ASN A CA 1
ATOM 2650 C C . ASN A 1 319 ? 24.734 -24.359 -1.469 1 93.19 319 ASN A C 1
ATOM 2652 O O . ASN A 1 319 ? 25.375 -24.844 -0.536 1 93.19 319 ASN A O 1
ATOM 2656 N N . GLU A 1 320 ? 23.734 -23.656 -1.287 1 95.88 320 GLU A N 1
ATOM 2657 C CA . GLU A 1 320 ? 23.016 -23.656 -0.023 1 95.88 320 GLU A CA 1
ATOM 2658 C C . GLU A 1 320 ? 21.859 -24.656 -0.054 1 95.88 320 GLU A C 1
ATOM 2660 O O . GLU A 1 320 ? 20.688 -24.266 -0.035 1 95.88 320 GLU A O 1
ATOM 2665 N N . TYR A 1 321 ? 22.141 -25.859 0.063 1 96.25 321 TYR A N 1
ATOM 2666 C CA . TYR A 1 321 ? 21.219 -26.953 -0.246 1 96.25 321 TYR A CA 1
ATOM 2667 C C . TYR A 1 321 ? 20.141 -27.078 0.822 1 96.25 321 TYR A C 1
ATOM 2669 O O . TYR A 1 321 ? 18.984 -27.344 0.511 1 96.25 321 TYR A O 1
ATOM 2677 N N . MET A 1 322 ? 20.469 -26.844 2.055 1 96.5 322 MET A N 1
ATOM 2678 C CA . MET A 1 322 ? 19.469 -26.969 3.119 1 96.5 322 MET A CA 1
ATOM 2679 C C . MET A 1 322 ? 18.406 -25.875 2.992 1 96.5 322 MET A C 1
ATOM 2681 O O . MET A 1 322 ? 17.219 -26.141 3.182 1 96.5 322 MET A O 1
ATOM 2685 N N . GLU A 1 323 ? 18.922 -24.734 2.686 1 97.06 323 GLU A N 1
ATOM 2686 C CA . GLU A 1 323 ? 17.984 -23.641 2.457 1 97.06 323 GLU A CA 1
ATOM 2687 C C . GLU A 1 323 ? 17.109 -23.906 1.233 1 97.06 323 GLU A C 1
ATOM 2689 O O . GLU A 1 323 ? 15.914 -23.609 1.24 1 97.06 323 GLU A O 1
ATOM 2694 N N . ALA A 1 324 ? 17.703 -24.438 0.21 1 97.69 324 ALA A N 1
ATOM 2695 C CA . ALA A 1 324 ? 16.969 -24.781 -1.007 1 97.69 324 ALA A CA 1
ATOM 2696 C C . ALA A 1 324 ? 15.867 -25.781 -0.716 1 97.69 324 ALA A C 1
ATOM 2698 O O . ALA A 1 324 ? 14.734 -25.625 -1.178 1 97.69 324 ALA A O 1
ATOM 2699 N N . LEU A 1 325 ? 16.203 -26.766 0.058 1 97.19 325 LEU A N 1
ATOM 2700 C CA . LEU A 1 325 ? 15.25 -27.797 0.403 1 97.19 325 LEU A CA 1
ATOM 2701 C C . LEU A 1 325 ? 14.062 -27.219 1.17 1 97.19 325 LEU A C 1
ATOM 2703 O O . LEU A 1 325 ? 12.922 -27.625 0.959 1 97.19 325 LEU A O 1
ATOM 2707 N N . GLU A 1 326 ? 14.391 -26.312 2.023 1 97.88 326 GLU A N 1
ATOM 2708 C CA . GLU A 1 326 ? 13.328 -25.672 2.797 1 97.88 326 GLU A CA 1
ATOM 2709 C C . GLU A 1 326 ? 12.352 -24.938 1.887 1 97.88 326 GLU A C 1
ATOM 2711 O O . GLU A 1 326 ? 11.141 -25.031 2.066 1 97.88 326 GLU A O 1
ATOM 2716 N N . TYR A 1 327 ? 12.852 -24.203 0.924 1 98.06 327 TYR A N 1
ATOM 2717 C CA . TYR A 1 327 ? 12.008 -23.469 -0.022 1 98.06 327 TYR A CA 1
ATOM 2718 C C . TYR A 1 327 ? 11.148 -24.438 -0.83 1 98.06 327 TYR A C 1
ATOM 2720 O O . TYR A 1 327 ? 9.938 -24.219 -0.982 1 98.06 327 TYR A O 1
ATOM 2728 N N . PHE A 1 328 ? 11.758 -25.5 -1.342 1 96.88 328 PHE A N 1
ATOM 2729 C CA . PHE A 1 328 ? 11.031 -26.453 -2.172 1 96.88 328 PHE A CA 1
ATOM 2730 C C . PHE A 1 328 ? 9.945 -27.156 -1.363 1 96.88 328 PHE A C 1
ATOM 2732 O O . PHE A 1 328 ? 8.836 -27.359 -1.857 1 96.88 328 PHE A O 1
ATOM 2739 N N . LYS A 1 329 ? 10.258 -27.484 -0.168 1 95.94 329 LYS A N 1
ATOM 2740 C CA . LYS A 1 329 ? 9.281 -28.172 0.685 1 95.94 329 LYS A CA 1
ATOM 2741 C C . LYS A 1 329 ? 8.094 -27.266 0.974 1 95.94 329 LYS A C 1
ATOM 2743 O O . LYS A 1 329 ? 6.941 -27.703 0.912 1 95.94 329 LYS A O 1
ATOM 2748 N N . LYS A 1 330 ? 8.375 -26.031 1.296 1 97.44 330 LYS A N 1
ATOM 2749 C CA . LYS A 1 330 ? 7.301 -25.078 1.526 1 97.44 330 LYS A CA 1
ATOM 2750 C C . LYS A 1 330 ? 6.434 -24.906 0.282 1 97.44 330 LYS A C 1
ATOM 2752 O O . LYS A 1 330 ? 5.207 -24.797 0.384 1 97.44 330 LYS A O 1
ATOM 2757 N N . SER A 1 331 ? 7.074 -24.875 -0.845 1 97 331 SER A N 1
ATOM 2758 C CA . SER A 1 331 ? 6.352 -24.75 -2.105 1 97 331 SER A CA 1
ATOM 2759 C C . SER A 1 331 ? 5.414 -25.938 -2.326 1 97 331 SER A C 1
ATOM 2761 O O . SER A 1 331 ? 4.27 -25.766 -2.75 1 97 331 SER A O 1
ATOM 2763 N N . THR A 1 332 ? 5.848 -27.125 -2.014 1 93.12 332 THR A N 1
ATOM 2764 C CA . THR A 1 332 ? 5.055 -28.344 -2.184 1 93.12 332 THR A CA 1
ATOM 2765 C C . THR A 1 332 ? 3.854 -28.328 -1.244 1 93.12 332 THR A C 1
ATOM 2767 O O . THR A 1 332 ? 2.797 -28.875 -1.575 1 93.12 332 THR A O 1
ATOM 2770 N N . LEU A 1 333 ? 4.047 -27.703 -0.122 1 96.19 333 LEU A N 1
ATOM 2771 C CA . LEU A 1 333 ? 2.973 -27.641 0.865 1 96.19 333 LEU A CA 1
ATOM 2772 C C . LEU A 1 333 ? 1.9 -26.641 0.44 1 96.19 333 LEU A C 1
ATOM 2774 O O . LEU A 1 333 ? 0.767 -26.703 0.922 1 96.19 333 LEU A O 1
ATOM 2778 N N . MET A 1 334 ? 2.189 -25.75 -0.491 1 96.75 334 MET A N 1
ATOM 2779 C CA . MET A 1 334 ? 1.247 -24.734 -0.938 1 96.75 334 MET A CA 1
ATOM 2780 C C . MET A 1 334 ? 0.553 -25.156 -2.227 1 96.75 334 MET A C 1
ATOM 2782 O O . MET A 1 334 ? -0.541 -24.688 -2.535 1 96.75 334 MET A O 1
ATOM 2786 N N . LEU A 1 335 ? 1.242 -26.031 -2.932 1 93.5 335 LEU A N 1
ATOM 2787 C CA . LEU A 1 335 ? 0.749 -26.609 -4.176 1 93.5 335 LEU A CA 1
ATOM 2788 C C . LEU A 1 335 ? 1.126 -28.078 -4.273 1 93.5 335 LEU A C 1
ATOM 2790 O O . LEU A 1 335 ? 2.307 -28.422 -4.379 1 93.5 335 LEU A O 1
ATOM 2794 N N . ARG A 1 336 ? 0.269 -29.094 -4.102 1 83.69 336 ARG A N 1
ATOM 2795 C CA . ARG A 1 336 ? 0.52 -30.531 -3.949 1 83.69 336 ARG A CA 1
ATOM 2796 C C . ARG A 1 336 ? 1.312 -31.078 -5.133 1 83.69 336 ARG A C 1
ATOM 2798 O O . ARG A 1 336 ? 2.281 -31.812 -4.949 1 83.69 336 ARG A O 1
ATOM 2805 N N . ASN A 1 337 ? 0.923 -30.938 -6.309 1 76.31 337 ASN A N 1
ATOM 2806 C CA . ASN A 1 337 ? 1.564 -31.547 -7.469 1 76.31 337 ASN A CA 1
ATOM 2807 C C . ASN A 1 337 ? 2.359 -30.531 -8.273 1 76.31 337 ASN A C 1
ATOM 2809 O O . ASN A 1 337 ? 2.266 -30.484 -9.5 1 76.31 337 ASN A O 1
ATOM 2813 N N . ASN A 1 338 ? 3.201 -29.859 -7.395 1 84.06 338 ASN A N 1
ATOM 2814 C CA . ASN A 1 338 ? 4.082 -28.891 -8.031 1 84.06 338 ASN A CA 1
ATOM 2815 C C . ASN A 1 338 ? 5.34 -29.547 -8.586 1 84.06 338 ASN A C 1
ATOM 2817 O O . ASN A 1 338 ? 6.305 -29.766 -7.848 1 84.06 338 ASN A O 1
ATOM 2821 N N . TYR A 1 339 ? 5.379 -29.859 -9.758 1 80 339 TYR A N 1
ATOM 2822 C CA . TYR A 1 339 ? 6.461 -30.625 -10.359 1 80 339 TYR A CA 1
ATOM 2823 C C . TYR A 1 339 ? 7.789 -29.875 -10.25 1 80 339 TYR A C 1
ATOM 2825 O O . TYR A 1 339 ? 8.844 -30.5 -10.117 1 80 339 TYR A O 1
ATOM 2833 N N . LYS A 1 340 ? 7.758 -28.594 -10.227 1 84.44 340 LYS A N 1
ATOM 2834 C CA . LYS A 1 340 ? 8.992 -27.812 -10.117 1 84.44 340 LYS A CA 1
ATOM 2835 C C . LYS A 1 340 ? 9.633 -27.984 -8.742 1 84.44 340 LYS A C 1
ATOM 2837 O O . LYS A 1 340 ? 10.852 -28.109 -8.625 1 84.44 340 LYS A O 1
ATOM 2842 N N . SER A 1 341 ? 8.805 -27.969 -7.77 1 91.81 341 SER A N 1
ATOM 2843 C CA . SER A 1 341 ? 9.328 -28.125 -6.414 1 91.81 341 SER A CA 1
ATOM 2844 C C . SER A 1 341 ? 9.82 -29.547 -6.172 1 91.81 341 SER A C 1
ATOM 2846 O O . SER A 1 341 ? 10.852 -29.75 -5.52 1 91.81 341 SER A O 1
ATOM 2848 N N . LEU A 1 342 ? 9.133 -30.484 -6.672 1 88.75 342 LEU A N 1
ATOM 2849 C CA . LEU A 1 342 ? 9.555 -31.891 -6.543 1 88.75 342 LEU A CA 1
ATOM 2850 C C . LEU A 1 342 ? 10.875 -32.125 -7.254 1 88.75 342 LEU A C 1
ATOM 2852 O O . LEU A 1 342 ? 11.766 -32.781 -6.723 1 88.75 342 LEU A O 1
ATOM 2856 N N . TYR A 1 343 ? 10.961 -31.547 -8.391 1 86.56 343 TYR A N 1
ATOM 2857 C CA . TYR A 1 343 ? 12.219 -31.641 -9.125 1 86.56 343 TYR A CA 1
ATOM 2858 C C . TYR A 1 343 ? 13.352 -30.969 -8.344 1 86.56 343 TYR A C 1
ATOM 2860 O O . TYR A 1 343 ? 14.469 -31.5 -8.297 1 86.56 343 TYR A O 1
ATOM 2868 N N . GLY A 1 344 ? 13.055 -29.844 -7.805 1 92.19 344 GLY A N 1
ATOM 2869 C CA . GLY A 1 344 ? 14.039 -29.172 -6.984 1 92.19 344 GLY A CA 1
ATOM 2870 C C . GLY A 1 344 ? 14.523 -30 -5.812 1 92.19 344 GLY A C 1
ATOM 2871 O O . GLY A 1 344 ? 15.719 -30.062 -5.535 1 92.19 344 GLY A O 1
ATOM 2872 N N . CYS A 1 345 ? 13.617 -30.719 -5.172 1 93.06 345 CYS A N 1
ATOM 2873 C CA . CYS A 1 345 ? 13.992 -31.609 -4.082 1 93.06 345 CYS A CA 1
ATOM 2874 C C . CYS A 1 345 ? 14.891 -32.719 -4.582 1 93.06 345 CYS A C 1
ATOM 2876 O O . CYS A 1 345 ? 15.906 -33.062 -3.953 1 93.06 345 CYS A O 1
ATOM 2878 N N . ALA A 1 346 ? 14.508 -33.25 -5.703 1 90.19 346 ALA A N 1
ATOM 2879 C CA . ALA A 1 346 ? 15.297 -34.344 -6.281 1 90.19 346 ALA A CA 1
ATOM 2880 C C . ALA A 1 346 ? 16.719 -33.875 -6.582 1 90.19 346 ALA A C 1
ATOM 2882 O O . ALA A 1 346 ? 17.688 -34.594 -6.312 1 90.19 346 ALA A O 1
ATOM 2883 N N . LEU A 1 347 ? 16.844 -32.75 -7.145 1 88.19 347 LEU A N 1
ATOM 2884 C CA . LEU A 1 347 ? 18.141 -32.188 -7.488 1 88.19 347 LEU A CA 1
ATOM 2885 C C . LEU A 1 347 ? 19 -31.984 -6.242 1 88.19 347 LEU A C 1
ATOM 2887 O O . LEU A 1 347 ? 20.203 -32.281 -6.258 1 88.19 347 LEU A O 1
ATOM 2891 N N . VAL A 1 348 ? 18.375 -31.453 -5.211 1 94.81 348 VAL A N 1
ATOM 2892 C CA . VAL A 1 348 ? 19.125 -31.203 -3.977 1 94.81 348 VAL A CA 1
ATOM 2893 C C . VAL A 1 348 ? 19.578 -32.531 -3.363 1 94.81 348 VAL A C 1
ATOM 2895 O O . VAL A 1 348 ? 20.734 -32.656 -2.975 1 94.81 348 VAL A O 1
ATOM 2898 N N . TYR A 1 349 ? 18.75 -33.5 -3.32 1 93.19 349 TYR A N 1
ATOM 2899 C CA . TYR A 1 349 ? 19.094 -34.812 -2.746 1 93.19 349 TYR A CA 1
ATOM 2900 C C . TYR A 1 349 ? 20.172 -35.5 -3.58 1 93.19 349 TYR A C 1
ATOM 2902 O O . TYR A 1 349 ? 21.016 -36.219 -3.043 1 93.19 349 TYR A O 1
ATOM 2910 N N . ASP A 1 350 ? 20.125 -35.281 -4.855 1 87.69 350 ASP A N 1
ATOM 2911 C CA . ASP A 1 350 ? 21.188 -35.781 -5.727 1 87.69 350 ASP A CA 1
ATOM 2912 C C . ASP A 1 350 ? 22.531 -35.125 -5.422 1 87.69 350 ASP A C 1
ATOM 2914 O O . ASP A 1 350 ? 23.562 -35.812 -5.375 1 87.69 350 ASP A O 1
ATOM 2918 N N . LYS A 1 351 ? 22.531 -33.875 -5.16 1 90.81 351 LYS A N 1
ATOM 2919 C CA . LYS A 1 351 ? 23.75 -33.125 -4.902 1 90.81 351 LYS A CA 1
ATOM 2920 C C . LYS A 1 351 ? 24.359 -33.5 -3.553 1 90.81 351 LYS A C 1
ATOM 2922 O O . LYS A 1 351 ? 25.578 -33.469 -3.387 1 90.81 351 LYS A O 1
ATOM 2927 N N . ILE A 1 352 ? 23.484 -33.844 -2.645 1 92.94 352 ILE A N 1
ATOM 2928 C CA . ILE A 1 352 ? 24 -34.188 -1.326 1 92.94 352 ILE A CA 1
ATOM 2929 C C . ILE A 1 352 ? 24.203 -35.688 -1.239 1 92.94 352 ILE A C 1
ATOM 2931 O O . ILE A 1 352 ? 24.328 -36.25 -0.145 1 92.94 352 ILE A O 1
ATOM 2935 N N . ASP A 1 353 ? 24.109 -36.438 -2.316 1 89.62 353 ASP A N 1
ATOM 2936 C CA . ASP A 1 353 ? 24.438 -37.844 -2.504 1 89.62 353 ASP A CA 1
ATOM 2937 C C . ASP A 1 353 ? 23.469 -38.75 -1.738 1 89.62 353 ASP A C 1
ATOM 2939 O O . ASP A 1 353 ? 23.891 -39.719 -1.097 1 89.62 353 ASP A O 1
ATOM 2943 N N . LYS A 1 354 ? 22.328 -38.344 -1.65 1 92.38 354 LYS A N 1
ATOM 2944 C CA . LYS A 1 354 ? 21.234 -39.188 -1.193 1 92.38 354 LYS A CA 1
ATOM 2945 C C . LYS A 1 354 ? 20.422 -39.719 -2.371 1 92.38 354 LYS A C 1
ATOM 2947 O O . LYS A 1 354 ? 19.297 -39.281 -2.609 1 92.38 354 LYS A O 1
ATOM 2952 N N . LYS A 1 355 ? 20.828 -40.719 -2.943 1 85 355 LYS A N 1
ATOM 2953 C CA . LYS A 1 355 ? 20.375 -41.219 -4.242 1 85 355 LYS A CA 1
ATOM 2954 C C . LYS A 1 355 ? 18.984 -41.812 -4.152 1 85 355 LYS A C 1
ATOM 2956 O O . LYS A 1 355 ? 18.156 -41.625 -5.047 1 85 355 LYS A O 1
ATOM 2961 N N . SER A 1 356 ? 18.734 -42.531 -3.117 1 88 356 SER A N 1
ATOM 2962 C CA . SER A 1 356 ? 17.438 -43.188 -2.984 1 88 356 SER A CA 1
ATOM 2963 C C . SER A 1 356 ? 16.328 -42.156 -2.865 1 88 356 SER A C 1
ATOM 2965 O O . SER A 1 356 ? 15.273 -42.281 -3.504 1 88 356 SER A O 1
ATOM 2967 N N . THR A 1 357 ? 16.578 -41.125 -2.074 1 92.06 357 THR A N 1
ATOM 2968 C CA . THR A 1 357 ? 15.586 -40.094 -1.901 1 92.06 357 THR A CA 1
ATOM 2969 C C . THR A 1 357 ? 15.43 -39.281 -3.186 1 92.06 357 THR A C 1
ATOM 2971 O O . THR A 1 357 ? 14.32 -38.875 -3.539 1 92.06 357 THR A O 1
ATOM 2974 N N . ALA A 1 358 ? 16.484 -38.969 -3.84 1 89.88 358 ALA A N 1
ATOM 2975 C CA . ALA A 1 358 ? 16.438 -38.281 -5.117 1 89.88 358 ALA A CA 1
ATOM 2976 C C . ALA A 1 358 ? 15.594 -39.031 -6.137 1 89.88 358 ALA A C 1
ATOM 2978 O O . ALA A 1 358 ? 14.781 -38.438 -6.848 1 89.88 358 ALA A O 1
ATOM 2979 N N . ASP A 1 359 ? 15.82 -40.344 -6.141 1 83.62 359 ASP A N 1
ATOM 2980 C CA . ASP A 1 359 ? 15.07 -41.219 -7.051 1 83.62 359 ASP A CA 1
ATOM 2981 C C . ASP A 1 359 ? 13.57 -41.156 -6.766 1 83.62 359 ASP A C 1
ATOM 2983 O O . ASP A 1 359 ? 12.758 -41.125 -7.691 1 83.62 359 ASP A O 1
ATOM 2987 N N . PHE A 1 360 ? 13.289 -41.094 -5.539 1 86.88 360 PHE A N 1
ATOM 2988 C CA . PHE A 1 360 ? 11.891 -41 -5.125 1 86.88 360 PHE A CA 1
ATOM 2989 C C . PHE A 1 360 ? 11.25 -39.75 -5.672 1 86.88 360 PHE A C 1
ATOM 2991 O O . PHE A 1 360 ? 10.172 -39.781 -6.277 1 86.88 360 PHE A O 1
ATOM 2998 N N . TYR A 1 361 ? 11.867 -38.594 -5.492 1 87.56 361 TYR A N 1
ATOM 2999 C CA . TYR A 1 361 ? 11.336 -37.312 -5.938 1 87.56 361 TYR A CA 1
ATOM 3000 C C . TYR A 1 361 ? 11.32 -37.219 -7.461 1 87.56 361 TYR A C 1
ATOM 3002 O O . TYR A 1 361 ? 10.406 -36.656 -8.047 1 87.56 361 TYR A O 1
ATOM 3010 N N . PHE A 1 362 ? 12.242 -37.812 -8.125 1 81.5 362 PHE A N 1
ATOM 3011 C CA . PHE A 1 362 ? 12.289 -37.781 -9.578 1 81.5 362 PHE A CA 1
ATOM 3012 C C . PHE A 1 362 ? 11.125 -38.562 -10.172 1 81.5 362 PHE A C 1
ATOM 3014 O O . PHE A 1 362 ? 10.531 -38.156 -11.164 1 81.5 362 PHE A O 1
ATOM 3021 N N . LYS A 1 363 ? 10.82 -39.594 -9.578 1 78.69 363 LYS A N 1
ATOM 3022 C CA . LYS A 1 363 ? 9.711 -40.406 -10.055 1 78.69 363 LYS A CA 1
ATOM 3023 C C . LYS A 1 363 ? 8.375 -39.688 -9.875 1 78.69 363 LYS A C 1
ATOM 3025 O O . LYS A 1 363 ? 7.473 -39.812 -10.695 1 78.69 363 LYS A O 1
ATOM 3030 N N . LYS A 1 364 ? 8.383 -38.875 -8.898 1 79.12 364 LYS A N 1
ATOM 3031 C CA . LYS A 1 364 ? 7.141 -38.188 -8.562 1 79.12 364 LYS A CA 1
ATOM 3032 C C . LYS A 1 364 ? 6.91 -37 -9.484 1 79.12 364 LYS A C 1
ATOM 3034 O O . LYS A 1 364 ? 5.77 -36.594 -9.695 1 79.12 364 LYS A O 1
ATOM 3039 N N . CYS A 1 365 ? 7.941 -36.5 -10.047 1 78.25 365 CYS A N 1
ATOM 3040 C CA . CYS A 1 365 ? 7.766 -35.219 -10.734 1 78.25 365 CYS A CA 1
ATOM 3041 C C . CYS A 1 365 ? 7.734 -35.406 -12.242 1 78.25 365 CYS A C 1
ATOM 3043 O O . CYS A 1 365 ? 7.461 -34.469 -12.992 1 78.25 365 CYS A O 1
ATOM 3045 N N . MET A 1 366 ? 7.969 -36.625 -12.703 1 73 366 MET A N 1
ATOM 3046 C CA . MET A 1 366 ? 8.117 -36.844 -14.141 1 73 366 MET A CA 1
ATOM 3047 C C . MET A 1 366 ? 6.762 -36.844 -14.836 1 73 366 MET A C 1
ATOM 3049 O O . MET A 1 366 ? 6.344 -37.875 -15.383 1 73 366 MET A O 1
ATOM 3053 N N . PHE A 1 367 ? 6.121 -35.594 -14.734 1 62.47 367 PHE A N 1
ATOM 3054 C CA . PHE A 1 367 ? 4.781 -35.438 -15.297 1 62.47 367 PHE A CA 1
ATOM 3055 C C . PHE A 1 367 ? 4.844 -34.938 -16.719 1 62.47 367 PHE A C 1
ATOM 3057 O O . PHE A 1 367 ? 3.879 -35.062 -17.484 1 62.47 367 PHE A O 1
ATOM 3064 N N . ASN A 1 368 ? 5.906 -34.312 -17.125 1 64.19 368 ASN A N 1
ATOM 3065 C CA . ASN A 1 368 ? 6.055 -33.812 -18.484 1 64.19 368 ASN A CA 1
ATOM 3066 C C . ASN A 1 368 ? 7.43 -34.125 -19.047 1 64.19 368 ASN A C 1
ATOM 3068 O O . ASN A 1 368 ? 8.289 -34.656 -18.344 1 64.19 368 ASN A O 1
ATOM 3072 N N . ASN A 1 369 ? 7.488 -33.875 -20.281 1 61.19 369 ASN A N 1
ATOM 3073 C CA . ASN A 1 369 ? 8.688 -34.312 -21 1 61.19 369 ASN A CA 1
ATOM 3074 C C . ASN A 1 369 ? 9.922 -33.562 -20.516 1 61.19 369 ASN A C 1
ATOM 3076 O O . ASN A 1 369 ? 11.039 -34.094 -20.562 1 61.19 369 ASN A O 1
ATOM 3080 N N . GLN A 1 370 ? 9.688 -32.344 -20.078 1 65.31 370 GLN A N 1
ATOM 3081 C CA . GLN A 1 370 ? 10.844 -31.625 -19.562 1 65.31 370 GLN A CA 1
ATOM 3082 C C . GLN A 1 370 ? 11.414 -32.281 -18.312 1 65.31 370 GLN A C 1
ATOM 3084 O O . GLN A 1 370 ? 12.625 -32.469 -18.203 1 65.31 370 GLN A O 1
ATOM 3089 N N . LEU A 1 371 ? 10.516 -32.656 -17.594 1 71.75 371 LEU A N 1
ATOM 3090 C CA . LEU A 1 371 ? 10.93 -33.281 -16.344 1 71.75 371 LEU A CA 1
ATOM 3091 C C . LEU A 1 371 ? 11.43 -34.719 -16.609 1 71.75 371 LEU A C 1
ATOM 3093 O O . LEU A 1 371 ? 12.344 -35.188 -15.945 1 71.75 371 LEU A O 1
ATOM 3097 N N . ARG A 1 372 ? 10.898 -35.281 -17.625 1 76.12 372 ARG A N 1
ATOM 3098 C CA . ARG A 1 372 ? 11.375 -36.594 -18.016 1 76.12 372 ARG A CA 1
ATOM 3099 C C . ARG A 1 372 ? 12.82 -36.531 -18.5 1 76.12 372 ARG A C 1
ATOM 3101 O O . ARG A 1 372 ? 13.625 -37.406 -18.172 1 76.12 372 ARG A O 1
ATOM 3108 N N . ALA A 1 373 ? 13.047 -35.469 -19.266 1 75.62 373 ALA A N 1
ATOM 3109 C CA . ALA A 1 373 ? 14.422 -35.281 -19.734 1 75.62 373 ALA A CA 1
ATOM 3110 C C . ALA A 1 373 ? 15.383 -35.156 -18.562 1 75.62 373 ALA A C 1
ATOM 3112 O O . ALA A 1 373 ? 16.484 -35.719 -18.562 1 75.62 373 ALA A O 1
ATOM 3113 N N . MET A 1 374 ? 14.977 -34.469 -17.609 1 74 374 MET A N 1
ATOM 3114 C CA . MET A 1 374 ? 15.82 -34.281 -16.422 1 74 374 MET A CA 1
ATOM 3115 C C . MET A 1 374 ? 15.961 -35.594 -15.648 1 74 374 MET A C 1
ATOM 3117 O O . MET A 1 374 ? 17.031 -35.906 -15.117 1 74 374 MET A O 1
ATOM 3121 N N . GLY A 1 375 ? 14.922 -36.312 -15.602 1 77.62 375 GLY A N 1
ATOM 3122 C CA . GLY A 1 375 ? 14.992 -37.625 -15 1 77.62 375 GLY A CA 1
ATOM 3123 C C . GLY A 1 375 ? 15.953 -38.562 -15.711 1 77.62 375 GLY A C 1
ATOM 3124 O O . GLY A 1 375 ? 16.734 -39.281 -15.07 1 77.62 375 GLY A O 1
ATOM 3125 N N . MET A 1 376 ? 15.875 -38.469 -16.984 1 83.62 376 MET A N 1
ATOM 3126 C CA . MET A 1 376 ? 16.797 -39.281 -17.766 1 83.62 376 MET A CA 1
ATOM 3127 C C . MET A 1 376 ? 18.25 -38.969 -17.438 1 83.62 376 MET A C 1
ATOM 3129 O O . MET A 1 376 ? 19.062 -39.844 -17.219 1 83.62 376 MET A O 1
ATOM 3133 N N . LYS A 1 377 ? 18.516 -37.656 -17.359 1 79.69 377 LYS A N 1
ATOM 3134 C CA . LYS A 1 377 ? 19.875 -37.188 -17.016 1 79.69 377 LYS A CA 1
ATOM 3135 C C . LYS A 1 377 ? 20.312 -37.75 -15.672 1 79.69 377 LYS A C 1
ATOM 3137 O O . LYS A 1 377 ? 21.469 -38.156 -15.516 1 79.69 377 LYS A O 1
ATOM 3142 N N . PHE A 1 378 ? 19.469 -37.75 -14.812 1 80.94 378 PHE A N 1
ATOM 3143 C CA . PHE A 1 378 ? 19.75 -38.25 -13.469 1 80.94 378 PHE A CA 1
ATOM 3144 C C . PHE A 1 378 ? 20.094 -39.75 -13.523 1 80.94 378 PHE A C 1
ATOM 3146 O O . PHE A 1 378 ? 21.109 -40.156 -12.961 1 80.94 378 PHE A O 1
ATOM 3153 N N . TYR A 1 379 ? 19.344 -40.531 -14.258 1 85.12 379 TYR A N 1
ATOM 3154 C CA . TYR A 1 379 ? 19.547 -42 -14.289 1 85.12 379 TYR A CA 1
ATOM 3155 C C . TYR A 1 379 ? 20.781 -42.344 -15.109 1 85.12 379 TYR A C 1
ATOM 3157 O O . TYR A 1 379 ? 21.484 -43.312 -14.797 1 85.12 379 TYR A O 1
ATOM 3165 N N . ILE A 1 380 ? 21.078 -41.531 -16.078 1 86.69 380 ILE A N 1
ATOM 3166 C CA . ILE A 1 380 ? 22.281 -41.75 -16.875 1 86.69 380 ILE A CA 1
ATOM 3167 C C . ILE A 1 380 ? 23.516 -41.531 -16 1 86.69 380 ILE A C 1
ATOM 3169 O O . ILE A 1 380 ? 24.453 -42.312 -16.016 1 86.69 380 ILE A O 1
ATOM 3173 N N . LYS A 1 381 ? 23.469 -40.438 -15.273 1 82.06 381 LYS A N 1
ATOM 3174 C CA . LYS A 1 381 ? 24.578 -40.094 -14.398 1 82.06 381 LYS A CA 1
ATOM 3175 C C . LYS A 1 381 ? 24.859 -41.188 -13.367 1 82.06 381 LYS A C 1
ATOM 3177 O O . LYS A 1 381 ? 26.016 -41.438 -13.031 1 82.06 381 LYS A O 1
ATOM 3182 N N . HIS A 1 382 ? 23.906 -41.875 -13.008 1 81.75 382 HIS A N 1
ATOM 3183 C CA . HIS A 1 382 ? 24.047 -42.875 -11.953 1 81.75 382 HIS A CA 1
ATOM 3184 C C . HIS A 1 382 ? 24.141 -44.281 -12.539 1 81.75 382 HIS A C 1
ATOM 3186 O O . HIS A 1 382 ? 24.031 -45.25 -11.805 1 81.75 382 HIS A O 1
ATOM 3192 N N . GLY A 1 383 ? 24.203 -44.344 -13.828 1 84.62 383 GLY A N 1
ATOM 3193 C CA . GLY A 1 383 ? 24.469 -45.625 -14.484 1 84.62 383 GLY A CA 1
ATOM 3194 C C . GLY A 1 383 ? 23.234 -46.469 -14.609 1 84.62 383 GLY A C 1
ATOM 3195 O O . GLY A 1 383 ? 23.328 -47.656 -14.938 1 84.62 383 GLY A O 1
ATOM 3196 N N . GLU A 1 384 ? 22.156 -45.906 -14.242 1 87.69 384 GLU A N 1
ATOM 3197 C CA . GLU A 1 384 ? 20.906 -46.656 -14.391 1 87.69 384 GLU A CA 1
ATOM 3198 C C . GLU A 1 384 ? 20.281 -46.438 -15.758 1 87.69 384 GLU A C 1
ATOM 3200 O O . GLU A 1 384 ? 19.188 -45.844 -15.859 1 87.69 384 GLU A O 1
ATOM 3205 N N . LEU A 1 385 ? 20.828 -46.969 -16.766 1 90.75 385 LEU A N 1
ATOM 3206 C CA . LEU A 1 385 ? 20.5 -46.688 -18.156 1 90.75 385 LEU A CA 1
ATOM 3207 C C . LEU A 1 385 ? 19.141 -47.281 -18.516 1 90.75 385 LEU A C 1
ATOM 3209 O O . LEU A 1 385 ? 18.391 -46.688 -19.312 1 90.75 385 LEU A O 1
ATOM 3213 N N . ASP A 1 386 ? 18.859 -48.375 -17.891 1 88.44 386 ASP A N 1
ATOM 3214 C CA . ASP A 1 386 ? 17.578 -49.031 -18.188 1 88.44 386 ASP A CA 1
ATOM 3215 C C . ASP A 1 386 ? 16.406 -48.156 -17.812 1 88.44 386 ASP A C 1
ATOM 3217 O O . ASP A 1 386 ? 15.422 -48.062 -18.547 1 88.44 386 ASP A O 1
ATOM 3221 N N . LYS A 1 387 ? 16.531 -47.562 -16.672 1 87.06 387 LYS A N 1
ATOM 3222 C CA . LYS A 1 387 ? 15.484 -46.656 -16.219 1 87.06 387 LYS A CA 1
ATOM 3223 C C . LYS A 1 387 ? 15.375 -45.438 -17.141 1 87.06 387 LYS A C 1
ATOM 3225 O O . LYS A 1 387 ? 14.273 -44.969 -17.438 1 87.06 387 LYS A O 1
ATOM 3230 N N . ALA A 1 388 ? 16.469 -44.969 -17.531 1 89.44 388 ALA A N 1
ATOM 3231 C CA . ALA A 1 388 ? 16.5 -43.812 -18.422 1 89.44 388 ALA A CA 1
ATOM 3232 C C . ALA A 1 388 ? 15.82 -44.156 -19.75 1 89.44 388 ALA A C 1
ATOM 3234 O O . ALA A 1 388 ? 15.094 -43.312 -20.312 1 89.44 388 ALA A O 1
ATOM 3235 N N . ILE A 1 389 ? 16.109 -45.375 -20.188 1 88.94 389 ILE A N 1
ATOM 3236 C CA . ILE A 1 389 ? 15.539 -45.812 -21.453 1 88.94 389 ILE A CA 1
ATOM 3237 C C . ILE A 1 389 ? 14.023 -45.938 -21.312 1 88.94 389 ILE A C 1
ATOM 3239 O O . ILE A 1 389 ? 13.281 -45.594 -22.219 1 88.94 389 ILE A O 1
ATOM 3243 N N . GLN A 1 390 ? 13.648 -46.438 -20.203 1 87.06 390 GLN A N 1
ATOM 3244 C CA . GLN A 1 390 ? 12.219 -46.562 -19.953 1 87.06 390 GLN A CA 1
ATOM 3245 C C . GLN A 1 390 ? 11.531 -45.219 -19.953 1 87.06 390 GLN A C 1
ATOM 3247 O O . GLN A 1 390 ? 10.43 -45.062 -20.484 1 87.06 390 GLN A O 1
ATOM 3252 N N . ILE A 1 391 ? 12.133 -44.25 -19.344 1 86.69 391 ILE A N 1
ATOM 3253 C CA . ILE A 1 391 ? 11.594 -42.906 -19.297 1 86.69 391 ILE A CA 1
ATOM 3254 C C . ILE A 1 391 ? 11.5 -42.344 -20.719 1 86.69 391 ILE A C 1
ATOM 3256 O O . ILE A 1 391 ? 10.523 -41.688 -21.062 1 86.69 391 ILE A O 1
ATOM 3260 N N . TYR A 1 392 ? 12.516 -42.625 -21.5 1 87.62 392 TYR A N 1
ATOM 3261 C CA . TYR A 1 392 ? 12.539 -42.156 -22.891 1 87.62 392 TYR A CA 1
ATOM 3262 C C . TYR A 1 392 ? 11.391 -42.781 -23.672 1 87.62 392 TYR A C 1
ATOM 3264 O O . TYR A 1 392 ? 10.711 -42.094 -24.438 1 87.62 392 TYR A O 1
ATOM 3272 N N . LYS A 1 393 ? 11.172 -44.031 -23.406 1 86.19 393 LYS A N 1
ATOM 3273 C CA . LYS A 1 393 ? 10.102 -44.75 -24.094 1 86.19 393 LYS A CA 1
ATOM 3274 C C . LYS A 1 393 ? 8.734 -44.156 -23.766 1 86.19 393 LYS A C 1
ATOM 3276 O O . LYS A 1 393 ? 7.914 -43.938 -24.656 1 86.19 393 LYS A O 1
ATOM 3281 N N . ILE A 1 394 ? 8.609 -43.906 -22.516 1 82.5 394 ILE A N 1
ATOM 3282 C CA . ILE A 1 394 ? 7.344 -43.375 -22.047 1 82.5 394 ILE A CA 1
ATOM 3283 C C . ILE A 1 394 ? 7.152 -41.969 -22.578 1 82.5 394 ILE A C 1
ATOM 3285 O O . ILE A 1 394 ? 6.066 -41.625 -23.062 1 82.5 394 ILE A O 1
ATOM 3289 N N . GLY A 1 395 ? 8.133 -41.188 -22.484 1 82.06 395 GLY A N 1
ATOM 3290 C CA . GLY A 1 395 ? 8.055 -39.812 -22.922 1 82.06 395 GLY A CA 1
ATOM 3291 C C . GLY A 1 395 ? 7.797 -39.656 -24.422 1 82.06 395 GLY A C 1
ATOM 3292 O O . GLY A 1 395 ? 7.043 -38.781 -24.844 1 82.06 395 GLY A O 1
ATOM 3293 N N . MET A 1 396 ? 8.406 -40.5 -25.203 1 81.75 396 MET A N 1
ATOM 3294 C CA . MET A 1 396 ? 8.297 -40.438 -26.656 1 81.75 396 MET A CA 1
ATOM 3295 C C . MET A 1 396 ? 7.117 -41.281 -27.156 1 81.75 396 MET A C 1
ATOM 3297 O O . MET A 1 396 ? 6.809 -41.281 -28.344 1 81.75 396 MET A O 1
ATOM 3301 N N . LYS A 1 397 ? 6.434 -41.938 -26.141 1 80.25 397 LYS A N 1
ATOM 3302 C CA . LYS A 1 397 ? 5.273 -42.75 -26.422 1 80.25 397 LYS A CA 1
ATOM 3303 C C . LYS A 1 397 ? 5.633 -43.875 -27.406 1 80.25 397 LYS A C 1
ATOM 3305 O O . LYS A 1 397 ? 4.938 -44.094 -28.391 1 80.25 397 LYS A O 1
ATOM 3310 N N . PHE A 1 398 ? 6.801 -44.406 -27.266 1 80.75 398 PHE A N 1
ATOM 3311 C CA . PHE A 1 398 ? 7.23 -45.531 -28.078 1 80.75 398 PHE A CA 1
ATOM 3312 C C . PHE A 1 398 ? 6.82 -46.844 -27.438 1 80.75 398 PHE A C 1
ATOM 3314 O O . PHE A 1 398 ? 6.949 -47.031 -26.234 1 80.75 398 PHE A O 1
ATOM 3321 N N . ASP A 1 399 ? 5.945 -47.656 -27.953 1 70.81 399 ASP A N 1
ATOM 3322 C CA . ASP A 1 399 ? 5.492 -48.938 -27.438 1 70.81 399 ASP A CA 1
ATOM 3323 C C . ASP A 1 399 ? 6.586 -50 -27.562 1 70.81 399 ASP A C 1
ATOM 3325 O O . ASP A 1 399 ? 7.059 -50.281 -28.672 1 70.81 399 ASP A O 1
ATOM 3329 N N . ASN A 1 400 ? 6.828 -50.781 -26.391 1 62.62 400 ASN A N 1
ATOM 3330 C CA . ASN A 1 400 ? 7.504 -52.062 -26.109 1 62.62 400 ASN A CA 1
ATOM 3331 C C . ASN A 1 400 ? 8.609 -52.344 -27.109 1 62.62 400 ASN A C 1
ATOM 3333 O O . ASN A 1 400 ? 8.625 -53.406 -27.734 1 62.62 400 ASN A O 1
ATOM 3337 N N . VAL A 1 401 ? 9.609 -51.406 -27.375 1 66.19 401 VAL A N 1
ATOM 3338 C CA . VAL A 1 401 ? 10.523 -51.688 -28.469 1 66.19 401 VAL A CA 1
ATOM 3339 C C . VAL A 1 401 ? 11.922 -51.938 -27.922 1 66.19 401 VAL A C 1
ATOM 3341 O O . VAL A 1 401 ? 12.273 -51.469 -26.844 1 66.19 401 VAL A O 1
ATOM 3344 N N . ASP A 1 402 ? 12.531 -52.906 -28.328 1 78.81 402 ASP A N 1
ATOM 3345 C CA . ASP A 1 402 ? 13.953 -53.125 -28.109 1 78.81 402 ASP A CA 1
ATOM 3346 C C . ASP A 1 402 ? 14.781 -51.938 -28.562 1 78.81 402 ASP A C 1
ATOM 3348 O O . ASP A 1 402 ? 14.25 -51 -29.156 1 78.81 402 ASP A O 1
ATOM 3352 N N . LEU A 1 403 ? 16.031 -51.781 -28.047 1 84.62 403 LEU A N 1
ATOM 3353 C CA . LEU A 1 403 ? 16.906 -50.656 -28.266 1 84.62 403 LEU A CA 1
ATOM 3354 C C . LEU A 1 403 ? 17.031 -50.344 -29.75 1 84.62 403 LEU A C 1
ATOM 3356 O O . LEU A 1 403 ? 17.031 -49.156 -30.156 1 84.62 403 LEU A O 1
ATOM 3360 N N . ASN A 1 404 ? 17.109 -51.375 -30.547 1 82.12 404 ASN A N 1
ATOM 3361 C CA . ASN A 1 404 ? 17.219 -51.188 -31.984 1 82.12 404 ASN A CA 1
ATOM 3362 C C . ASN A 1 404 ? 15.961 -50.562 -32.594 1 82.12 404 ASN A C 1
ATOM 3364 O O . ASN A 1 404 ? 16.031 -49.688 -33.438 1 82.12 404 ASN A O 1
ATOM 3368 N N . ASN A 1 405 ? 14.922 -51.094 -32.094 1 86.56 405 ASN A N 1
ATOM 3369 C CA . ASN A 1 405 ? 13.648 -50.562 -32.562 1 86.56 405 ASN A CA 1
ATOM 3370 C C . ASN A 1 405 ? 13.43 -49.125 -32.062 1 86.56 405 ASN A C 1
ATOM 3372 O O . ASN A 1 405 ? 12.812 -48.312 -32.75 1 86.56 405 ASN A O 1
ATOM 3376 N N . LEU A 1 406 ? 13.914 -48.906 -30.891 1 88.94 406 LEU A N 1
ATOM 3377 C CA . LEU A 1 406 ? 13.812 -47.562 -30.328 1 88.94 406 LEU A CA 1
ATOM 3378 C C . LEU A 1 406 ? 14.562 -46.562 -31.188 1 88.94 406 LEU A C 1
ATOM 3380 O O . LEU A 1 406 ? 14.078 -45.438 -31.422 1 88.94 406 LEU A O 1
ATOM 3384 N N . VAL A 1 407 ? 15.742 -46.938 -31.625 1 88.5 407 VAL A N 1
ATOM 3385 C CA . VAL A 1 407 ? 16.562 -46.094 -32.5 1 88.5 407 VAL A CA 1
ATOM 3386 C C . VAL A 1 407 ? 15.828 -45.844 -33.812 1 88.5 407 VAL A C 1
ATOM 3388 O O . VAL A 1 407 ? 15.766 -44.719 -34.281 1 88.5 407 VAL A O 1
ATOM 3391 N N . LYS A 1 408 ? 15.266 -46.938 -34.312 1 86.38 408 LYS A N 1
ATOM 3392 C CA . LYS A 1 408 ? 14.555 -46.844 -35.594 1 86.38 408 LYS A CA 1
ATOM 3393 C C . LYS A 1 408 ? 13.344 -45.906 -35.469 1 86.38 408 LYS A C 1
ATOM 3395 O O . LYS A 1 408 ? 13.094 -45.094 -36.344 1 86.38 408 LYS A O 1
ATOM 3400 N N . GLU A 1 409 ? 12.68 -46.156 -34.469 1 87.06 409 GLU A N 1
ATOM 3401 C CA . GLU A 1 409 ? 11.484 -45.344 -34.25 1 87.06 409 GLU A CA 1
ATOM 3402 C C . GLU A 1 409 ? 11.852 -43.875 -34.094 1 87.06 409 GLU A C 1
ATOM 3404 O O . GLU A 1 409 ? 11.125 -43 -34.531 1 87.06 409 GLU A O 1
ATOM 3409 N N . THR A 1 410 ? 12.875 -43.594 -33.281 1 90 410 THR A N 1
ATOM 3410 C CA . THR A 1 410 ? 13.344 -42.25 -33.094 1 90 410 THR A CA 1
ATOM 3411 C C . THR A 1 410 ? 13.727 -41.594 -34.438 1 90 410 THR A C 1
ATOM 3413 O O . THR A 1 410 ? 13.422 -40.438 -34.688 1 90 410 THR A O 1
ATOM 3416 N N . LEU A 1 411 ? 14.328 -42.344 -35.312 1 86.94 411 LEU A N 1
ATOM 3417 C CA . LEU A 1 411 ? 14.742 -41.875 -36.625 1 86.94 411 LEU A CA 1
ATOM 3418 C C . LEU A 1 411 ? 13.539 -41.594 -37.531 1 86.94 411 LEU A C 1
ATOM 3420 O O . LEU A 1 411 ? 13.555 -40.656 -38.344 1 86.94 411 LEU A O 1
ATOM 3424 N N . ASN A 1 412 ? 12.578 -42.438 -37.312 1 84.75 412 ASN A N 1
ATOM 3425 C CA . ASN A 1 412 ? 11.359 -42.25 -38.094 1 84.75 412 ASN A CA 1
ATOM 3426 C C . ASN A 1 412 ? 10.641 -40.969 -37.719 1 84.75 412 ASN A C 1
ATOM 3428 O O . ASN A 1 412 ? 9.883 -40.406 -38.531 1 84.75 412 ASN A O 1
ATOM 3432 N N . LYS A 1 413 ? 10.828 -40.531 -36.531 1 81.81 413 LYS A N 1
ATOM 3433 C CA . LYS A 1 413 ? 10.172 -39.312 -36.062 1 81.81 413 LYS A CA 1
ATOM 3434 C C . LYS A 1 413 ? 11.008 -38.062 -36.406 1 81.81 413 LYS A C 1
ATOM 3436 O O . LYS A 1 413 ? 10.75 -36.969 -35.906 1 81.81 413 LYS A O 1
ATOM 3441 N N . LYS A 1 414 ? 11.906 -38.25 -37.375 1 78.44 414 LYS A N 1
ATOM 3442 C CA . LYS A 1 414 ? 12.805 -37.156 -37.75 1 78.44 414 LYS A CA 1
ATOM 3443 C C . LYS A 1 414 ? 12.008 -35.938 -38.25 1 78.44 414 LYS A C 1
ATOM 3445 O O . LYS A 1 414 ? 11.07 -36.094 -39.031 1 78.44 414 LYS A O 1
ATOM 3450 N N . GLY A 1 415 ? 12.367 -34.812 -37.719 1 73.94 415 GLY A N 1
ATOM 3451 C CA . GLY A 1 415 ? 11.766 -33.562 -38.156 1 73.94 415 GLY A CA 1
ATOM 3452 C C . GLY A 1 415 ? 10.492 -33.188 -37.406 1 73.94 415 GLY A C 1
ATOM 3453 O O . GLY A 1 415 ? 9.945 -32.125 -37.594 1 73.94 415 GLY A O 1
ATOM 3454 N N . LYS A 1 416 ? 9.992 -34.062 -36.594 1 72.75 416 LYS A N 1
ATOM 3455 C CA . LYS A 1 416 ? 8.711 -33.844 -35.938 1 72.75 416 LYS A CA 1
ATOM 3456 C C . LYS A 1 416 ? 8.891 -33.656 -34.438 1 72.75 416 LYS A C 1
ATOM 3458 O O . LYS A 1 416 ? 7.926 -33.719 -33.656 1 72.75 416 LYS A O 1
ATOM 3463 N N . PHE A 1 417 ? 10.102 -33.469 -34 1 74.94 417 PHE A N 1
ATOM 3464 C CA . PHE A 1 417 ? 10.359 -33.344 -32.562 1 74.94 417 PHE A CA 1
ATOM 3465 C C . PHE A 1 417 ? 10.031 -31.953 -32.062 1 74.94 417 PHE A C 1
ATOM 3467 O O . PHE A 1 417 ? 10.281 -30.969 -32.75 1 74.94 417 PHE A O 1
ATOM 3474 N N . ASP A 1 418 ? 9.328 -31.953 -30.984 1 69.5 418 ASP A N 1
ATOM 3475 C CA . ASP A 1 418 ? 9.273 -30.672 -30.297 1 69.5 418 ASP A CA 1
ATOM 3476 C C . ASP A 1 418 ? 10.547 -30.422 -29.5 1 69.5 418 ASP A C 1
ATOM 3478 O O . ASP A 1 418 ? 11.438 -31.266 -29.453 1 69.5 418 ASP A O 1
ATOM 3482 N N . ASN A 1 419 ? 10.789 -29.266 -28.984 1 64.69 419 ASN A N 1
ATOM 3483 C CA . ASN A 1 419 ? 12.016 -28.875 -28.312 1 64.69 419 ASN A CA 1
ATOM 3484 C C . ASN A 1 419 ? 12.297 -29.781 -27.109 1 64.69 419 ASN A C 1
ATOM 3486 O O . ASN A 1 419 ? 13.438 -30.188 -26.875 1 64.69 419 ASN A O 1
ATOM 3490 N N . ILE A 1 420 ? 11.273 -30.141 -26.422 1 70.94 420 ILE A N 1
ATOM 3491 C CA . ILE A 1 420 ? 11.461 -30.953 -25.234 1 70.94 420 ILE A CA 1
ATOM 3492 C C . ILE A 1 420 ? 11.867 -32.375 -25.625 1 70.94 420 ILE A C 1
ATOM 3494 O O . ILE A 1 420 ? 12.734 -32.969 -24.984 1 70.94 420 ILE A O 1
ATOM 3498 N N . GLU A 1 421 ? 11.273 -32.812 -26.656 1 76.75 421 GLU A N 1
ATOM 3499 C CA . GLU A 1 421 ? 11.609 -34.156 -27.156 1 76.75 421 GLU A CA 1
ATOM 3500 C C . GLU A 1 421 ? 13.062 -34.219 -27.625 1 76.75 421 GLU A C 1
ATOM 3502 O O . GLU A 1 421 ? 13.742 -35.219 -27.422 1 76.75 421 GLU A O 1
ATOM 3507 N N . GLU A 1 422 ? 13.453 -33.094 -28.125 1 78.88 422 GLU A N 1
ATOM 3508 C CA . GLU A 1 422 ? 14.836 -33.062 -28.578 1 78.88 422 GLU A CA 1
ATOM 3509 C C . GLU A 1 422 ? 15.805 -33.219 -27.406 1 78.88 422 GLU A C 1
ATOM 3511 O O . GLU A 1 422 ? 16.844 -33.844 -27.547 1 78.88 422 GLU A O 1
ATOM 3516 N N . PHE A 1 423 ? 15.375 -32.719 -26.281 1 78.5 423 PHE A N 1
ATOM 3517 C CA . PHE A 1 423 ? 16.219 -32.875 -25.094 1 78.5 423 PHE A CA 1
ATOM 3518 C C . PHE A 1 423 ? 16.234 -34.312 -24.625 1 78.5 423 PHE A C 1
ATOM 3520 O O . PHE A 1 423 ? 17.266 -34.812 -24.203 1 78.5 423 PHE A O 1
ATOM 3527 N N . MET A 1 424 ? 15.141 -34.906 -24.781 1 85.44 424 MET A N 1
ATOM 3528 C CA . MET A 1 424 ? 15.07 -36.312 -24.422 1 85.44 424 MET A CA 1
ATOM 3529 C C . MET A 1 424 ? 15.914 -37.156 -25.375 1 85.44 424 MET A C 1
ATOM 3531 O O . MET A 1 424 ? 16.609 -38.062 -24.938 1 85.44 424 MET A O 1
ATOM 3535 N N . ILE A 1 425 ? 15.914 -36.781 -26.594 1 86.94 425 ILE A N 1
ATOM 3536 C CA . ILE A 1 425 ? 16.688 -37.469 -27.609 1 86.94 425 ILE A CA 1
ATOM 3537 C C . ILE A 1 425 ? 18.172 -37.312 -27.344 1 86.94 425 ILE A C 1
ATOM 3539 O O . ILE A 1 425 ? 18.953 -38.25 -27.5 1 86.94 425 ILE A O 1
ATOM 3543 N N . LEU A 1 426 ? 18.484 -36.094 -26.922 1 86.94 426 LEU A N 1
ATOM 3544 C CA . LEU A 1 426 ? 19.875 -35.844 -26.625 1 86.94 426 LEU A CA 1
ATOM 3545 C C . LEU A 1 426 ? 20.344 -36.688 -25.438 1 86.94 426 LEU A C 1
ATOM 3547 O O . LEU A 1 426 ? 21.484 -37.188 -25.422 1 86.94 426 LEU A O 1
ATOM 3551 N N . GLU A 1 427 ? 19.484 -36.844 -24.516 1 88.5 427 GLU A N 1
ATOM 3552 C CA . GLU A 1 427 ? 19.828 -37.719 -23.406 1 88.5 427 GLU A CA 1
ATOM 3553 C C . GLU A 1 427 ? 19.891 -39.188 -23.875 1 88.5 427 GLU A C 1
ATOM 3555 O O . GLU A 1 427 ? 20.703 -39.938 -23.375 1 88.5 427 GLU A O 1
ATOM 3560 N N . PHE A 1 428 ? 19.109 -39.531 -24.828 1 90.19 428 PHE A N 1
ATOM 3561 C CA . PHE A 1 428 ? 19.125 -40.875 -25.406 1 90.19 428 PHE A CA 1
ATOM 3562 C C . PHE A 1 428 ? 20.438 -41.125 -26.141 1 90.19 428 PHE A C 1
ATOM 3564 O O . PHE A 1 428 ? 20.984 -42.219 -26.078 1 90.19 428 PHE A O 1
ATOM 3571 N N . VAL A 1 429 ? 20.953 -40.094 -26.734 1 91.31 429 VAL A N 1
ATOM 3572 C CA . VAL A 1 429 ? 22.25 -40.188 -27.391 1 91.31 429 VAL A CA 1
ATOM 3573 C C . VAL A 1 429 ? 23.328 -40.562 -26.375 1 91.31 429 VAL A C 1
ATOM 3575 O O . VAL A 1 429 ? 24.203 -41.375 -26.656 1 91.31 429 VAL A O 1
ATOM 3578 N N . GLU A 1 430 ? 23.219 -39.906 -25.266 1 90.62 430 GLU A N 1
ATOM 3579 C CA . GLU A 1 430 ? 24.188 -40.219 -24.203 1 90.62 430 GLU A CA 1
ATOM 3580 C C . GLU A 1 430 ? 24.047 -41.656 -23.75 1 90.62 430 GLU A C 1
ATOM 3582 O O . GLU A 1 430 ? 25.062 -42.312 -23.438 1 90.62 430 GLU A O 1
ATOM 3587 N N . ILE A 1 431 ? 22.906 -42.094 -23.703 1 91.12 431 ILE A N 1
ATOM 3588 C CA . ILE A 1 431 ? 22.656 -43.5 -23.344 1 91.12 431 ILE A CA 1
ATOM 3589 C C . ILE A 1 431 ? 23.312 -44.438 -24.359 1 91.12 431 ILE A C 1
ATOM 3591 O O . ILE A 1 431 ? 24 -45.375 -23.984 1 91.12 431 ILE A O 1
ATOM 3595 N N . LEU A 1 432 ? 23.141 -44.156 -25.594 1 91.38 432 LEU A N 1
ATOM 3596 C CA . LEU A 1 432 ? 23.703 -44.969 -26.672 1 91.38 432 LEU A CA 1
ATOM 3597 C C . LEU A 1 432 ? 25.234 -44.938 -26.625 1 91.38 432 LEU A C 1
ATOM 3599 O O . LEU A 1 432 ? 25.875 -45.938 -26.906 1 91.38 432 LEU A O 1
ATOM 3603 N N . THR A 1 433 ? 25.734 -43.812 -26.281 1 91.88 433 THR A N 1
ATOM 3604 C CA . THR A 1 433 ? 27.188 -43.656 -26.172 1 91.88 433 THR A CA 1
ATOM 3605 C C . THR A 1 433 ? 27.734 -44.5 -25.031 1 91.88 433 THR A C 1
ATOM 3607 O O . THR A 1 433 ? 28.766 -45.156 -25.172 1 91.88 433 THR A O 1
ATOM 3610 N N . LYS A 1 434 ? 27.094 -44.531 -23.938 1 90.69 434 LYS A N 1
ATOM 3611 C CA . LYS A 1 434 ? 27.516 -45.281 -22.781 1 90.69 434 LYS A CA 1
ATOM 3612 C C . LYS A 1 434 ? 27.375 -46.781 -23.016 1 90.69 434 LYS A C 1
ATOM 3614 O O . LYS A 1 434 ? 28.094 -47.594 -22.406 1 90.69 434 LYS A O 1
ATOM 3619 N N . LEU A 1 435 ? 26.484 -47.125 -23.891 1 90.38 435 LEU A N 1
ATOM 3620 C CA . LEU A 1 435 ? 26.281 -48.531 -24.266 1 90.38 435 LEU A CA 1
ATOM 3621 C C . LEU A 1 435 ? 27.203 -48.938 -25.422 1 90.38 435 LEU A C 1
ATOM 3623 O O . LEU A 1 435 ? 27.094 -50.031 -25.953 1 90.38 435 LEU A O 1
ATOM 3627 N N . ASN A 1 436 ? 28.078 -48.031 -25.859 1 88.25 436 ASN A N 1
ATOM 3628 C CA . ASN A 1 436 ? 29.078 -48.219 -26.891 1 88.25 436 ASN A CA 1
ATOM 3629 C C . ASN A 1 436 ? 28.422 -48.438 -28.266 1 88.25 436 ASN A C 1
ATOM 3631 O O . ASN A 1 436 ? 28.922 -49.219 -29.078 1 88.25 436 ASN A O 1
ATOM 3635 N N . LEU A 1 437 ? 27.266 -47.938 -28.406 1 90.38 437 LEU A N 1
ATOM 3636 C CA . LEU A 1 437 ? 26.594 -47.938 -29.703 1 90.38 437 LEU A CA 1
ATOM 3637 C C . LEU A 1 437 ? 26.797 -46.625 -30.422 1 90.38 437 LEU A C 1
ATOM 3639 O O . LEU A 1 437 ? 25.844 -45.875 -30.641 1 90.38 437 LEU A O 1
ATOM 3643 N N . LEU A 1 438 ? 27.922 -46.344 -30.859 1 89.75 438 LEU A N 1
ATOM 3644 C CA . LEU A 1 438 ? 28.375 -45.031 -31.312 1 89.75 438 LEU A CA 1
ATOM 3645 C C . LEU A 1 438 ? 27.734 -44.688 -32.656 1 89.75 438 LEU A C 1
ATOM 3647 O O . LEU A 1 438 ? 27.438 -43.531 -32.938 1 89.75 438 LEU A O 1
ATOM 3651 N N . ASP A 1 439 ? 27.641 -45.719 -33.469 1 87.94 439 ASP A N 1
ATOM 3652 C CA . ASP A 1 439 ? 27.062 -45.469 -34.781 1 87.94 439 ASP A CA 1
ATOM 3653 C C . ASP A 1 439 ? 25.625 -45 -34.656 1 87.94 439 ASP A C 1
ATOM 3655 O O . ASP A 1 439 ? 25.203 -44.062 -35.344 1 87.94 439 ASP A O 1
ATOM 3659 N N . PHE A 1 440 ? 24.938 -45.625 -33.844 1 91.19 440 PHE A N 1
ATOM 3660 C CA . PHE A 1 440 ? 23.562 -45.219 -33.562 1 91.19 440 PHE A CA 1
ATOM 3661 C C . PHE A 1 440 ? 23.531 -43.812 -32.969 1 91.19 440 PHE A C 1
ATOM 3663 O O . PHE A 1 440 ? 22.672 -43 -33.312 1 91.19 440 PHE A O 1
ATOM 3670 N N . ALA A 1 441 ? 24.359 -43.5 -32 1 93.06 441 ALA A N 1
ATOM 3671 C CA . ALA A 1 441 ? 24.438 -42.219 -31.344 1 93.06 441 ALA A CA 1
ATOM 3672 C C . ALA A 1 441 ? 24.672 -41.094 -32.344 1 93.06 441 ALA A C 1
ATOM 3674 O O . ALA A 1 441 ? 24.031 -40.031 -32.281 1 93.06 441 ALA A O 1
ATOM 3675 N N . LYS A 1 442 ? 25.547 -41.344 -33.281 1 90.06 442 LYS A N 1
ATOM 3676 C CA . LYS A 1 442 ? 25.859 -40.375 -34.312 1 90.06 442 LYS A CA 1
ATOM 3677 C C . LYS A 1 442 ? 24.672 -40.094 -35.219 1 90.06 442 LYS A C 1
ATOM 3679 O O . LYS A 1 442 ? 24.391 -38.969 -35.562 1 90.06 442 LYS A O 1
ATOM 3684 N N . THR A 1 443 ? 24.078 -41.188 -35.562 1 90.19 443 THR A N 1
ATOM 3685 C CA . THR A 1 443 ? 22.938 -41.062 -36.469 1 90.19 443 THR A CA 1
ATOM 3686 C C . THR A 1 443 ? 21.812 -40.281 -35.812 1 90.19 443 THR A C 1
ATOM 3688 O O . THR A 1 443 ? 21.188 -39.438 -36.469 1 90.19 443 THR A O 1
ATOM 3691 N N . ILE A 1 444 ? 21.594 -40.562 -34.594 1 91.56 444 ILE A N 1
ATOM 3692 C CA . ILE A 1 444 ? 20.516 -39.875 -33.875 1 91.56 444 ILE A CA 1
ATOM 3693 C C . ILE A 1 444 ? 20.891 -38.406 -33.625 1 91.56 444 ILE A C 1
ATOM 3695 O O . ILE A 1 444 ? 20.031 -37.531 -33.719 1 91.56 444 ILE A O 1
ATOM 3699 N N . LEU A 1 445 ? 22.094 -38.188 -33.312 1 90 445 LEU A N 1
ATOM 3700 C CA . LEU A 1 445 ? 22.562 -36.812 -33.094 1 90 445 LEU A CA 1
ATOM 3701 C C . LEU A 1 445 ? 22.344 -35.938 -34.312 1 90 445 LEU A C 1
ATOM 3703 O O . LEU A 1 445 ? 22.047 -34.75 -34.188 1 90 445 LEU A O 1
ATOM 3707 N N . ASN A 1 446 ? 22.453 -36.562 -35.469 1 86.44 446 ASN A N 1
ATOM 3708 C CA . ASN A 1 446 ? 22.359 -35.844 -36.719 1 86.44 446 ASN A CA 1
ATOM 3709 C C . ASN A 1 446 ? 20.922 -35.406 -37 1 86.44 446 ASN A C 1
ATOM 3711 O O . ASN A 1 446 ? 20.672 -34.5 -37.781 1 86.44 446 ASN A O 1
ATOM 3715 N N . ILE A 1 447 ? 20.016 -36 -36.312 1 86.44 447 ILE A N 1
ATOM 3716 C CA . ILE A 1 447 ? 18.625 -35.688 -36.625 1 86.44 447 ILE A CA 1
ATOM 3717 C C . ILE A 1 447 ? 18.109 -34.625 -35.688 1 86.44 447 ILE A C 1
ATOM 3719 O O . ILE A 1 447 ? 16.984 -34.125 -35.844 1 86.44 447 ILE A O 1
ATOM 3723 N N . VAL A 1 448 ? 18.844 -34.312 -34.719 1 86.38 448 VAL A N 1
ATOM 3724 C CA . VAL A 1 448 ? 18.438 -33.281 -33.75 1 86.38 448 VAL A CA 1
ATOM 3725 C C . VAL A 1 448 ? 18.641 -31.891 -34.375 1 86.38 448 VAL A C 1
ATOM 3727 O O . VAL A 1 448 ? 19.688 -31.609 -34.969 1 86.38 448 VAL A O 1
ATOM 3730 N N . GLU A 1 449 ? 17.641 -31.109 -34.344 1 79.06 449 GLU A N 1
ATOM 3731 C CA . GLU A 1 449 ? 17.688 -29.781 -34.906 1 79.06 449 GLU A CA 1
ATOM 3732 C C . GLU A 1 449 ? 18.266 -28.766 -33.906 1 79.06 449 GLU A C 1
ATOM 3734 O O . GLU A 1 449 ? 18.906 -27.797 -34.312 1 79.06 449 GLU A O 1
ATOM 3739 N N . TYR A 1 450 ? 18.016 -28.969 -32.656 1 73.19 450 TYR A N 1
ATOM 3740 C CA . TYR A 1 450 ? 18.531 -28.109 -31.594 1 73.19 450 TYR A CA 1
ATOM 3741 C C . TYR A 1 450 ? 20.047 -28.062 -31.609 1 73.19 450 TYR A C 1
ATOM 3743 O O . TYR A 1 450 ? 20.703 -29.109 -31.672 1 73.19 450 TYR A O 1
ATOM 3751 N N . ARG A 1 451 ? 20.656 -26.844 -31.734 1 69.69 451 ARG A N 1
ATOM 3752 C CA . ARG A 1 451 ? 22.109 -26.703 -31.734 1 69.69 451 ARG A CA 1
ATOM 3753 C C . ARG A 1 451 ? 22.578 -25.859 -30.547 1 69.69 451 ARG A C 1
ATOM 3755 O O . ARG A 1 451 ? 23.25 -24.844 -30.734 1 69.69 451 ARG A O 1
ATOM 3762 N N . GLY A 1 452 ? 22.062 -26.188 -29.344 1 66 452 GLY A N 1
ATOM 3763 C CA . GLY A 1 452 ? 22.469 -25.484 -28.141 1 66 452 GLY A CA 1
ATOM 3764 C C . GLY A 1 452 ? 23.594 -26.188 -27.391 1 66 452 GLY A C 1
ATOM 3765 O O . GLY A 1 452 ? 24.203 -27.125 -27.922 1 66 452 GLY A O 1
ATOM 3766 N N . GLU A 1 453 ? 23.906 -25.703 -26.234 1 68.19 453 GLU A N 1
ATOM 3767 C CA . GLU A 1 453 ? 25.031 -26.188 -25.422 1 68.19 453 GLU A CA 1
ATOM 3768 C C . GLU A 1 453 ? 24.906 -27.688 -25.172 1 68.19 453 GLU A C 1
ATOM 3770 O O . GLU A 1 453 ? 25.906 -28.422 -25.234 1 68.19 453 GLU A O 1
ATOM 3775 N N . THR A 1 454 ? 23.734 -28.109 -24.969 1 74.94 454 THR A N 1
ATOM 3776 C CA . THR A 1 454 ? 23.531 -29.516 -24.656 1 74.94 454 THR A CA 1
ATOM 3777 C C . THR A 1 454 ? 23.875 -30.406 -25.859 1 74.94 454 THR A C 1
ATOM 3779 O O . THR A 1 454 ? 24.453 -31.469 -25.688 1 74.94 454 THR A O 1
ATOM 3782 N N . TYR A 1 455 ? 23.562 -29.938 -27 1 79.56 455 TYR A N 1
ATOM 3783 C CA . TYR A 1 455 ? 23.875 -30.672 -28.234 1 79.56 455 TYR A CA 1
ATOM 3784 C C . TYR A 1 455 ? 25.375 -30.828 -28.406 1 79.56 455 TYR A C 1
ATOM 3786 O O . TYR A 1 455 ? 25.859 -31.938 -28.672 1 79.56 455 TYR A O 1
ATOM 3794 N N . TYR A 1 456 ? 26.094 -29.75 -28.234 1 79.88 456 TYR A N 1
ATOM 3795 C CA . TYR A 1 456 ? 27.531 -29.797 -28.469 1 79.88 456 TYR A CA 1
ATOM 3796 C C . TYR A 1 456 ? 28.234 -30.609 -27.391 1 79.88 456 TYR A C 1
ATOM 3798 O O . TYR A 1 456 ? 29.234 -31.266 -27.656 1 79.88 456 TYR A O 1
ATOM 3806 N N . LYS A 1 457 ? 27.719 -30.531 -26.219 1 82.19 457 LYS A N 1
ATOM 3807 C CA . LYS A 1 457 ? 28.281 -31.375 -25.172 1 82.19 457 LYS A CA 1
ATOM 3808 C C . LYS A 1 457 ? 28.125 -32.844 -25.5 1 82.19 457 LYS A C 1
ATOM 3810 O O . LYS A 1 457 ? 29.047 -33.656 -25.312 1 82.19 457 LYS A O 1
ATOM 3815 N N . LYS A 1 458 ? 26.938 -33.188 -26 1 86.75 458 LYS A N 1
ATOM 3816 C CA . LYS A 1 458 ? 26.688 -34.594 -26.344 1 86.75 458 LYS A CA 1
ATOM 3817 C C . LYS A 1 458 ? 27.5 -35 -27.562 1 86.75 458 LYS A C 1
ATOM 3819 O O . LYS A 1 458 ? 27.969 -36.156 -27.641 1 86.75 458 LYS A O 1
ATOM 3824 N N . LYS A 1 459 ? 27.641 -34.031 -28.422 1 86.12 459 LYS A N 1
ATOM 3825 C CA . LYS A 1 459 ? 28.484 -34.312 -29.594 1 86.12 459 LYS A CA 1
ATOM 3826 C C . LYS A 1 459 ? 29.922 -34.594 -29.172 1 86.12 459 LYS A C 1
ATOM 3828 O O . LYS A 1 459 ? 30.562 -35.5 -29.719 1 86.12 459 LYS A O 1
ATOM 3833 N N . GLU A 1 460 ? 30.359 -33.844 -28.281 1 85.62 460 GLU A N 1
ATOM 3834 C CA . GLU A 1 460 ? 31.719 -34.062 -27.781 1 85.62 460 GLU A CA 1
ATOM 3835 C C . GLU A 1 460 ? 31.859 -35.406 -27.109 1 85.62 460 GLU A C 1
ATOM 3837 O O . GLU A 1 460 ? 32.875 -36.094 -27.266 1 85.62 460 GLU A O 1
ATOM 3842 N N . ILE A 1 461 ? 30.891 -35.781 -26.375 1 85.88 461 ILE A N 1
ATOM 3843 C CA . ILE A 1 461 ? 30.906 -37.062 -25.672 1 85.88 461 ILE A CA 1
ATOM 3844 C C . ILE A 1 461 ? 30.953 -38.219 -26.688 1 85.88 461 ILE A C 1
ATOM 3846 O O . ILE A 1 461 ? 31.688 -39.188 -26.5 1 85.88 461 ILE A O 1
ATOM 3850 N N . VAL A 1 462 ? 30.234 -38.094 -27.75 1 85.88 462 VAL A N 1
ATOM 3851 C CA . VAL A 1 462 ? 30.172 -39.125 -28.781 1 85.88 462 VAL A CA 1
ATOM 3852 C C . VAL A 1 462 ? 31.516 -39.188 -29.516 1 85.88 462 VAL A C 1
ATOM 3854 O O . VAL A 1 462 ? 32.031 -40.281 -29.766 1 85.88 462 VAL A O 1
ATOM 3857 N N . PHE A 1 463 ? 32.125 -38 -29.75 1 83.25 463 PHE A N 1
ATOM 3858 C CA . PHE A 1 463 ? 33.375 -37.938 -30.5 1 83.25 463 PHE A CA 1
ATOM 3859 C C . PHE A 1 463 ? 34.531 -38.406 -29.641 1 83.25 463 PHE A C 1
ATOM 3861 O O . PHE A 1 463 ? 35.469 -39.062 -30.125 1 83.25 463 PHE A O 1
ATOM 3868 N N . GLU A 1 464 ? 34.594 -38.031 -28.375 1 78.62 464 GLU A N 1
ATOM 3869 C CA . GLU A 1 464 ? 35.656 -38.469 -27.484 1 78.62 464 GLU A CA 1
ATOM 3870 C C . GLU A 1 464 ? 35.656 -39.969 -27.297 1 78.62 464 GLU A C 1
ATOM 3872 O O . GLU A 1 464 ? 36.719 -40.594 -27.25 1 78.62 464 GLU A O 1
ATOM 3877 N N . LYS A 1 465 ? 34.594 -40.562 -27.234 1 76.56 465 LYS A N 1
ATOM 3878 C CA . LYS A 1 465 ? 34.5 -42 -27.031 1 76.56 465 LYS A CA 1
ATOM 3879 C C . LYS A 1 465 ? 34.906 -42.75 -28.297 1 76.56 465 LYS A C 1
ATOM 3881 O O . LYS A 1 465 ? 35.5 -43.812 -28.234 1 76.56 465 LYS A O 1
ATOM 3886 N N . LYS A 1 466 ? 34.594 -42.188 -29.375 1 70.44 466 LYS A N 1
ATOM 3887 C CA . LYS A 1 466 ? 34.969 -42.812 -30.641 1 70.44 466 LYS A CA 1
ATOM 3888 C C . LYS A 1 466 ? 36.5 -42.844 -30.797 1 70.44 466 LYS A C 1
ATOM 3890 O O . LYS A 1 466 ? 37.062 -43.844 -31.281 1 70.44 466 LYS A O 1
ATOM 3895 N N . HIS A 1 467 ? 37.125 -41.812 -30.344 1 67.38 467 HIS A N 1
ATOM 3896 C CA . HIS A 1 467 ? 38.562 -41.75 -30.453 1 67.38 467 HIS A CA 1
ATOM 3897 C C . HIS A 1 467 ? 39.25 -42.625 -29.375 1 67.38 467 HIS A C 1
ATOM 3899 O O . HIS A 1 467 ? 40.406 -43 -29.5 1 67.38 467 HIS A O 1
ATOM 3905 N N . SER A 1 468 ? 38.562 -42.844 -28.297 1 61.81 468 SER A N 1
ATOM 3906 C CA . SER A 1 468 ? 39.156 -43.719 -27.297 1 61.81 468 SER A CA 1
ATOM 3907 C C . SER A 1 468 ? 39.125 -45.156 -27.734 1 61.81 468 SER A C 1
ATOM 3909 O O . SER A 1 468 ? 39.812 -46 -27.172 1 61.81 468 SER A O 1
ATOM 3911 N N . PHE A 1 469 ? 38.312 -45.594 -28.516 1 53.69 469 PHE A N 1
ATOM 3912 C CA . PHE A 1 469 ? 38.281 -46.969 -29.047 1 53.69 469 PHE A CA 1
ATOM 3913 C C . PHE A 1 469 ? 39.188 -47.094 -30.266 1 53.69 469 PHE A C 1
ATOM 3915 O O . PHE A 1 469 ? 39.375 -48.219 -30.766 1 53.69 469 PHE A O 1
ATOM 3922 N N . ILE A 1 470 ? 39.719 -46.031 -30.719 1 42.56 470 ILE A N 1
ATOM 3923 C CA . ILE A 1 470 ? 40.812 -46.188 -31.688 1 42.56 470 ILE A CA 1
ATOM 3924 C C . ILE A 1 470 ? 42.156 -46.281 -30.953 1 42.56 470 ILE A C 1
ATOM 3926 O O . ILE A 1 470 ? 42.406 -45.5 -30.047 1 42.56 470 ILE A O 1
ATOM 3930 N N . MET B 1 1 ? -29.328 -9.633 -18.969 1 59.34 1 MET B N 1
ATOM 3931 C CA . MET B 1 1 ? -28.484 -10.82 -19.062 1 59.34 1 MET B CA 1
ATOM 3932 C C . MET B 1 1 ? -27.188 -10.625 -18.266 1 59.34 1 MET B C 1
ATOM 3934 O O . MET B 1 1 ? -26.75 -11.531 -17.562 1 59.34 1 MET B O 1
ATOM 3938 N N . PHE B 1 2 ? -26.734 -9.406 -18.203 1 81.06 2 PHE B N 1
ATOM 3939 C CA . PHE B 1 2 ? -25.469 -9.18 -17.531 1 81.06 2 PHE B CA 1
ATOM 3940 C C . PHE B 1 2 ? -25.688 -8.641 -16.125 1 81.06 2 PHE B C 1
ATOM 3942 O O . PHE B 1 2 ? -24.719 -8.375 -15.391 1 81.06 2 PHE B O 1
ATOM 3949 N N . GLU B 1 3 ? -26.938 -8.719 -15.703 1 82.94 3 GLU B N 1
ATOM 3950 C CA . GLU B 1 3 ? -27.25 -8.164 -14.391 1 82.94 3 GLU B CA 1
ATOM 3951 C C . GLU B 1 3 ? -26.719 -9.047 -13.266 1 82.94 3 GLU B C 1
ATOM 3953 O O . GLU B 1 3 ? -26.281 -8.547 -12.227 1 82.94 3 GLU B O 1
ATOM 3958 N N . ASP B 1 4 ? -26.75 -10.297 -13.555 1 85.06 4 ASP B N 1
ATOM 3959 C CA . ASP B 1 4 ? -26.234 -11.227 -12.555 1 85.06 4 ASP B CA 1
ATOM 3960 C C . ASP B 1 4 ? -24.734 -11.016 -12.344 1 85.06 4 ASP B C 1
ATOM 3962 O O . ASP B 1 4 ? -24.234 -11.078 -11.211 1 85.06 4 ASP B O 1
ATOM 3966 N N . VAL B 1 5 ? -24.016 -10.812 -13.461 1 88.62 5 VAL B N 1
ATOM 3967 C CA . VAL B 1 5 ? -22.578 -10.586 -13.383 1 88.62 5 VAL B CA 1
ATOM 3968 C C . VAL B 1 5 ? -22.297 -9.273 -12.656 1 88.62 5 VAL B C 1
ATOM 3970 O O . VAL B 1 5 ? -21.359 -9.188 -11.859 1 88.62 5 VAL B O 1
ATOM 3973 N N . VAL B 1 6 ? -23.125 -8.312 -12.906 1 92 6 VAL B N 1
ATOM 3974 C CA . VAL B 1 6 ? -22.969 -7.016 -12.258 1 92 6 VAL B CA 1
ATOM 3975 C C . VAL B 1 6 ? -23.172 -7.156 -10.758 1 92 6 VAL B C 1
ATOM 3977 O O . VAL B 1 6 ? -22.438 -6.57 -9.961 1 92 6 VAL B O 1
ATOM 3980 N N . ASP B 1 7 ? -24.141 -7.961 -10.414 1 92.38 7 ASP B N 1
ATOM 3981 C CA . ASP B 1 7 ? -24.391 -8.195 -9 1 92.38 7 ASP B CA 1
ATOM 3982 C C . ASP B 1 7 ? -23.203 -8.867 -8.328 1 92.38 7 ASP B C 1
ATOM 3984 O O . ASP B 1 7 ? -22.859 -8.562 -7.18 1 92.38 7 ASP B O 1
ATOM 3988 N N . GLN B 1 8 ? -22.578 -9.773 -9.039 1 92.5 8 GLN B N 1
ATOM 3989 C CA . GLN B 1 8 ? -21.422 -10.461 -8.5 1 92.5 8 GLN B CA 1
ATOM 3990 C C . GLN B 1 8 ? -20.219 -9.516 -8.391 1 92.5 8 GLN B C 1
ATOM 3992 O O . GLN B 1 8 ? -19.406 -9.648 -7.484 1 92.5 8 GLN B O 1
ATOM 3997 N N . ILE B 1 9 ? -20.156 -8.586 -9.336 1 94.5 9 ILE B N 1
ATOM 3998 C CA . ILE B 1 9 ? -19.094 -7.586 -9.281 1 94.5 9 ILE B CA 1
ATOM 3999 C C . ILE B 1 9 ? -19.266 -6.719 -8.039 1 94.5 9 ILE B C 1
ATOM 4001 O O . ILE B 1 9 ? -18.297 -6.473 -7.312 1 94.5 9 ILE B O 1
ATOM 4005 N N . ILE B 1 10 ? -20.484 -6.355 -7.742 1 94.88 10 ILE B N 1
ATOM 4006 C CA . ILE B 1 10 ? -20.781 -5.527 -6.574 1 94.88 10 ILE B CA 1
ATOM 4007 C C . ILE B 1 10 ? -20.5 -6.316 -5.297 1 94.88 10 ILE B C 1
ATOM 4009 O O . ILE B 1 10 ? -19.969 -5.77 -4.328 1 94.88 10 ILE B O 1
ATOM 4013 N N . LYS B 1 11 ? -20.828 -7.57 -5.355 1 94.81 11 LYS B N 1
ATOM 4014 C CA . LYS B 1 11 ? -20.562 -8.438 -4.211 1 94.81 11 LYS B CA 1
ATOM 4015 C C . LYS B 1 11 ? -19.062 -8.586 -3.977 1 94.81 11 LYS B C 1
ATOM 4017 O O . LYS B 1 11 ? -18.594 -8.539 -2.834 1 94.81 11 LYS B O 1
ATOM 4022 N N . SER B 1 12 ? -18.344 -8.797 -5.055 1 96.94 12 SER B N 1
ATOM 4023 C CA . SER B 1 12 ? -16.891 -8.891 -4.949 1 96.94 12 SER B CA 1
ATOM 4024 C C . SER B 1 12 ? -16.297 -7.617 -4.367 1 96.94 12 SER B C 1
ATOM 4026 O O . SER B 1 12 ? -15.344 -7.672 -3.582 1 96.94 12 SER B O 1
ATOM 4028 N N . TYR B 1 13 ? -16.875 -6.434 -4.758 1 96.94 13 TYR B N 1
ATOM 4029 C CA . TYR B 1 13 ? -16.453 -5.148 -4.219 1 96.94 13 TYR B CA 1
ATOM 4030 C C . TYR B 1 13 ? -16.719 -5.066 -2.721 1 96.94 13 TYR B C 1
ATOM 4032 O O . TYR B 1 13 ? -15.852 -4.648 -1.948 1 96.94 13 TYR B O 1
ATOM 4040 N N . LYS B 1 14 ? -17.844 -5.527 -2.352 1 95.81 14 LYS B N 1
ATOM 4041 C CA . LYS B 1 14 ? -18.25 -5.488 -0.954 1 95.81 14 LYS B CA 1
ATOM 4042 C C . LYS B 1 14 ? -17.344 -6.348 -0.084 1 95.81 14 LYS B C 1
ATOM 4044 O O . LYS B 1 14 ? -17 -5.961 1.038 1 95.81 14 LYS B O 1
ATOM 4049 N N . TYR B 1 15 ? -16.844 -7.484 -0.562 1 96.94 15 TYR B N 1
ATOM 4050 C CA . TYR B 1 15 ? -16.031 -8.422 0.202 1 96.94 15 TYR B CA 1
ATOM 4051 C C . TYR B 1 15 ? -14.547 -8.172 -0.032 1 96.94 15 TYR B C 1
ATOM 4053 O O . TYR B 1 15 ? -13.711 -9.023 0.275 1 96.94 15 TYR B O 1
ATOM 4061 N N . ALA B 1 16 ? -14.242 -7.055 -0.624 1 96.62 16 ALA B N 1
ATOM 4062 C CA . ALA B 1 16 ? -12.867 -6.625 -0.878 1 96.62 16 ALA B CA 1
ATOM 4063 C C . ALA B 1 16 ? -12.109 -7.664 -1.703 1 96.62 16 ALA B C 1
ATOM 4065 O O . ALA B 1 16 ? -10.914 -7.887 -1.491 1 96.62 16 ALA B O 1
ATOM 4066 N N . ASN B 1 17 ? -12.781 -8.422 -2.488 1 96.94 17 ASN B N 1
ATOM 4067 C CA . ASN B 1 17 ? -12.164 -9.32 -3.455 1 96.94 17 ASN B CA 1
ATOM 4068 C C . ASN B 1 17 ? -12.008 -8.664 -4.82 1 96.94 17 ASN B C 1
ATOM 4070 O O . ASN B 1 17 ? -12.711 -9.008 -5.77 1 96.94 17 ASN B O 1
ATOM 4074 N N . TYR B 1 18 ? -11.047 -7.848 -4.938 1 97.25 18 TYR B N 1
ATOM 4075 C CA . TYR B 1 18 ? -10.891 -6.984 -6.102 1 97.25 18 TYR B CA 1
ATOM 4076 C C . TYR B 1 18 ? -10.367 -7.766 -7.297 1 97.25 18 TYR B C 1
ATOM 4078 O O . TYR B 1 18 ? -10.602 -7.387 -8.445 1 97.25 18 TYR B O 1
ATOM 4086 N N . THR B 1 19 ? -9.68 -8.867 -7.023 1 95.81 19 THR B N 1
ATOM 4087 C CA . THR B 1 19 ? -9.203 -9.703 -8.117 1 95.81 19 THR B CA 1
ATOM 4088 C C . THR B 1 19 ? -10.375 -10.336 -8.867 1 95.81 19 THR B C 1
ATOM 4090 O O . THR B 1 19 ? -10.391 -10.344 -10.102 1 95.81 19 THR B O 1
ATOM 4093 N N . ASN B 1 20 ? -11.281 -10.812 -8.078 1 95.69 20 ASN B N 1
ATOM 4094 C CA . ASN B 1 20 ? -12.477 -11.359 -8.711 1 95.69 20 ASN B CA 1
ATOM 4095 C C . ASN B 1 20 ? -13.297 -10.266 -9.398 1 95.69 20 ASN B C 1
ATOM 4097 O O . ASN B 1 20 ? -13.867 -10.492 -10.469 1 95.69 20 ASN B O 1
ATOM 4101 N N . MET B 1 21 ? -13.391 -9.117 -8.781 1 96.75 21 MET B N 1
ATOM 4102 C CA . MET B 1 21 ? -14.062 -7.977 -9.383 1 96.75 21 MET B CA 1
ATOM 4103 C C . MET B 1 21 ? -13.477 -7.652 -10.75 1 96.75 21 MET B C 1
ATOM 4105 O O . MET B 1 21 ? -14.211 -7.445 -11.719 1 96.75 21 MET B O 1
ATOM 4109 N N . THR B 1 22 ? -12.188 -7.668 -10.852 1 96.88 22 THR B N 1
ATOM 4110 C CA . THR B 1 22 ? -11.492 -7.324 -12.078 1 96.88 22 THR B CA 1
ATOM 4111 C C . THR B 1 22 ? -11.719 -8.391 -13.148 1 96.88 22 THR B C 1
ATOM 4113 O O . THR B 1 22 ? -11.953 -8.07 -14.312 1 96.88 22 THR B O 1
ATOM 4116 N N . PHE B 1 23 ? -11.695 -9.594 -12.703 1 92.94 23 PHE B N 1
ATOM 4117 C CA . PHE B 1 23 ? -11.914 -10.672 -13.656 1 92.94 23 PHE B CA 1
ATOM 4118 C C . PHE B 1 23 ? -13.328 -10.609 -14.234 1 92.94 23 PHE B C 1
ATOM 4120 O O . PHE B 1 23 ? -13.508 -10.672 -15.453 1 92.94 23 PHE B O 1
ATOM 4127 N N . LEU B 1 24 ? -14.289 -10.461 -13.391 1 92.44 24 LEU B N 1
ATOM 4128 C CA . LEU B 1 24 ? -15.672 -10.375 -13.844 1 92.44 24 LEU B CA 1
ATOM 4129 C C . LEU B 1 24 ? -15.883 -9.148 -14.719 1 92.44 24 LEU B C 1
ATOM 4131 O O . LEU B 1 24 ? -16.641 -9.195 -15.688 1 92.44 24 LEU B O 1
ATOM 4135 N N . SER B 1 25 ? -15.211 -8.07 -14.367 1 94.75 25 SER B N 1
ATOM 4136 C CA . SER B 1 25 ? -15.32 -6.855 -15.164 1 94.75 25 SER B CA 1
ATOM 4137 C C . SER B 1 25 ? -14.688 -7.039 -16.547 1 94.75 25 SER B C 1
ATOM 4139 O O . SER B 1 25 ? -15.141 -6.449 -17.531 1 94.75 25 SER B O 1
ATOM 4141 N N . SER B 1 26 ? -13.602 -7.793 -16.578 1 92.69 26 SER B N 1
ATOM 4142 C CA . SER B 1 26 ? -12.969 -8.07 -17.875 1 92.69 26 SER B CA 1
ATOM 4143 C C . SER B 1 26 ? -13.898 -8.875 -18.781 1 92.69 26 SER B C 1
ATOM 4145 O O . SER B 1 26 ? -13.875 -8.711 -20 1 92.69 26 SER B O 1
ATOM 4147 N N . PHE B 1 27 ? -14.664 -9.672 -18.172 1 86.94 27 PHE B N 1
ATOM 4148 C CA . PHE B 1 27 ? -15.672 -10.43 -18.906 1 86.94 27 PHE B CA 1
ATOM 4149 C C . PHE B 1 27 ? -16.703 -9.492 -19.516 1 86.94 27 PHE B C 1
ATOM 4151 O O . PHE B 1 27 ? -17.016 -9.586 -20.703 1 86.94 27 PHE B O 1
ATOM 4158 N N . LEU B 1 28 ? -17.219 -8.586 -18.719 1 88.75 28 LEU B N 1
ATOM 4159 C CA . LEU B 1 28 ? -18.219 -7.641 -19.203 1 88.75 28 LEU B CA 1
ATOM 4160 C C . LEU B 1 28 ? -17.625 -6.707 -20.25 1 88.75 28 LEU B C 1
ATOM 4162 O O . LEU B 1 28 ? -18.312 -6.297 -21.188 1 88.75 28 LEU B O 1
ATOM 4166 N N . TYR B 1 29 ? -16.391 -6.375 -20.078 1 89.06 29 TYR B N 1
ATOM 4167 C CA . TYR B 1 29 ? -15.68 -5.48 -20.984 1 89.06 29 TYR B CA 1
ATOM 4168 C C . TYR B 1 29 ? -15.719 -6.016 -22.406 1 89.06 29 TYR B C 1
ATOM 4170 O O . TYR B 1 29 ? -15.781 -5.242 -23.375 1 89.06 29 TYR B O 1
ATOM 4178 N N . SER B 1 30 ? -15.789 -7.297 -22.578 1 82.75 30 SER B N 1
ATOM 4179 C CA . SER B 1 30 ? -15.703 -7.941 -23.875 1 82.75 30 SER B CA 1
ATOM 4180 C C . SER B 1 30 ? -17.078 -8.109 -24.5 1 82.75 30 SER B C 1
ATOM 4182 O O . SER B 1 30 ? -17.219 -8.172 -25.734 1 82.75 30 SER B O 1
ATOM 4184 N N . TYR B 1 31 ? -18.156 -8.047 -23.672 1 80.06 31 TYR B N 1
ATOM 4185 C CA . TYR B 1 31 ? -19.438 -8.469 -24.203 1 80.06 31 TYR B CA 1
ATOM 4186 C C . TYR B 1 31 ? -20.422 -7.305 -24.25 1 80.06 31 TYR B C 1
ATOM 4188 O O . TYR B 1 31 ? -21.438 -7.363 -24.953 1 80.06 31 TYR B O 1
ATOM 4196 N N . THR B 1 32 ? -20.094 -6.312 -23.406 1 83 32 THR B N 1
ATOM 4197 C CA . THR B 1 32 ? -21.047 -5.207 -23.375 1 83 32 THR B CA 1
ATOM 4198 C C . THR B 1 32 ? -20.312 -3.865 -23.344 1 83 32 THR B C 1
ATOM 4200 O O . THR B 1 32 ? -19.219 -3.76 -22.781 1 83 32 THR B O 1
ATOM 4203 N N . SER B 1 33 ? -20.906 -2.918 -23.938 1 83.5 33 SER B N 1
ATOM 4204 C CA . SER B 1 33 ? -20.344 -1.575 -23.922 1 83.5 33 SER B CA 1
ATOM 4205 C C . SER B 1 33 ? -20.828 -0.771 -22.734 1 83.5 33 SER B C 1
ATOM 4207 O O . SER B 1 33 ? -20.188 0.206 -22.328 1 83.5 33 SER B O 1
ATOM 4209 N N . LYS B 1 34 ? -21.875 -1.18 -22.125 1 86.69 34 LYS B N 1
ATOM 4210 C CA . LYS B 1 34 ? -22.5 -0.434 -21.031 1 86.69 34 LYS B CA 1
ATOM 4211 C C . LYS B 1 34 ? -21.641 -0.463 -19.781 1 86.69 34 LYS B C 1
ATOM 4213 O O . LYS B 1 34 ? -21.562 0.528 -19.047 1 86.69 34 LYS B O 1
ATOM 4218 N N . TYR B 1 35 ? -20.953 -1.524 -19.531 1 90 35 TYR B N 1
ATOM 4219 C CA . TYR B 1 35 ? -20.25 -1.692 -18.281 1 90 35 TYR B CA 1
ATOM 4220 C C . TYR B 1 35 ? -18.75 -1.793 -18.5 1 90 35 TYR B C 1
ATOM 4222 O O . TYR B 1 35 ? -18.016 -2.355 -17.672 1 90 35 TYR B O 1
ATOM 4230 N N . LYS B 1 36 ? -18.281 -1.12 -19.578 1 91.62 36 LYS B N 1
ATOM 4231 C CA . LYS B 1 36 ? -16.859 -1.202 -19.906 1 91.62 36 LYS B CA 1
ATOM 4232 C C . LYS B 1 36 ? -16 -0.474 -18.875 1 91.62 36 LYS B C 1
ATOM 4234 O O . LYS B 1 36 ? -14.867 -0.867 -18.609 1 91.62 36 LYS B O 1
ATOM 4239 N N . ILE B 1 37 ? -16.594 0.515 -18.25 1 94.69 37 ILE B N 1
ATOM 4240 C CA . ILE B 1 37 ? -15.852 1.384 -17.359 1 94.69 37 ILE B CA 1
ATOM 4241 C C . ILE B 1 37 ? -15.57 0.646 -16.047 1 94.69 37 ILE B C 1
ATOM 4243 O O . ILE B 1 37 ? -14.719 1.068 -15.258 1 94.69 37 ILE B O 1
ATOM 4247 N N . LEU B 1 38 ? -16.219 -0.485 -15.797 1 95.5 38 LEU B N 1
ATOM 4248 C CA . LEU B 1 38 ? -16.047 -1.218 -14.547 1 95.5 38 LEU B CA 1
ATOM 4249 C C . LEU B 1 38 ? -14.672 -1.873 -14.477 1 95.5 38 LEU B C 1
ATOM 4251 O O . LEU B 1 38 ? -14.117 -2.061 -13.391 1 95.5 38 LEU B O 1
ATOM 4255 N N . LEU B 1 39 ? -14.148 -2.188 -15.68 1 96.75 39 LEU B N 1
ATOM 4256 C CA . LEU B 1 39 ? -12.828 -2.818 -15.68 1 96.75 39 LEU B CA 1
ATOM 4257 C C . LEU B 1 39 ? -11.766 -1.854 -15.172 1 96.75 39 LEU B C 1
ATOM 4259 O O . LEU B 1 39 ? -11.07 -2.15 -14.195 1 96.75 39 LEU B O 1
ATOM 4263 N N . PRO B 1 40 ? -11.648 -0.655 -15.758 1 97.62 40 PRO B N 1
ATOM 4264 C CA . PRO B 1 40 ? -10.641 0.26 -15.211 1 97.62 40 PRO B CA 1
ATOM 4265 C C . PRO B 1 40 ? -10.938 0.67 -13.773 1 97.62 40 PRO B C 1
ATOM 4267 O O . PRO B 1 40 ? -10.008 0.897 -12.984 1 97.62 40 PRO B O 1
ATOM 4270 N N . ILE B 1 41 ? -12.18 0.719 -13.328 1 97.81 41 ILE B N 1
ATOM 4271 C CA . ILE B 1 41 ? -12.516 1.021 -11.945 1 97.81 41 ILE B CA 1
ATOM 4272 C C . ILE B 1 41 ? -11.992 -0.083 -11.031 1 97.81 41 ILE B C 1
ATOM 4274 O O . ILE B 1 41 ? -11.398 0.198 -9.984 1 97.81 41 ILE B O 1
ATOM 4278 N N . SER B 1 42 ? -12.219 -1.298 -11.445 1 98 42 SER B N 1
ATOM 4279 C CA . SER B 1 42 ? -11.742 -2.426 -10.648 1 98 42 SER B CA 1
ATOM 4280 C C . SER B 1 42 ? -10.227 -2.438 -10.562 1 98 42 SER B C 1
ATOM 4282 O O . SER B 1 42 ? -9.656 -2.818 -9.531 1 98 42 SER B O 1
ATOM 4284 N N . LEU B 1 43 ? -9.562 -2.043 -11.641 1 97.81 43 LEU B N 1
ATOM 4285 C CA . LEU B 1 43 ? -8.102 -2.012 -11.672 1 97.81 43 LEU B CA 1
ATOM 4286 C C . LEU B 1 43 ? -7.559 -0.982 -10.688 1 97.81 43 LEU B C 1
ATOM 4288 O O . LEU B 1 43 ? -6.492 -1.18 -10.102 1 97.81 43 LEU B O 1
ATOM 4292 N N . TYR B 1 44 ? -8.289 0.143 -10.461 1 98.06 44 TYR B N 1
ATOM 4293 C CA . TYR B 1 44 ? -7.906 1.098 -9.43 1 98.06 44 TYR B CA 1
ATOM 4294 C C . TYR B 1 44 ? -7.836 0.425 -8.062 1 98.06 44 TYR B C 1
ATOM 4296 O O . TYR B 1 44 ? -6.891 0.646 -7.305 1 98.06 44 TYR B O 1
ATOM 4304 N N . PHE B 1 45 ? -8.789 -0.47 -7.758 1 97.19 45 PHE B N 1
ATOM 4305 C CA . PHE B 1 45 ? -8.883 -1.07 -6.434 1 97.19 45 PHE B CA 1
ATOM 4306 C C . PHE B 1 45 ? -7.84 -2.166 -6.258 1 97.19 45 PHE B C 1
ATOM 4308 O O . PHE B 1 45 ? -7.41 -2.447 -5.137 1 97.19 45 PHE B O 1
ATOM 4315 N N . THR B 1 46 ? -7.344 -2.744 -7.355 1 96.06 46 THR B N 1
ATOM 4316 C CA . THR B 1 46 ? -6.289 -3.748 -7.254 1 96.06 46 THR B CA 1
ATOM 4317 C C . THR B 1 46 ? -4.918 -3.086 -7.16 1 96.06 46 THR B C 1
ATOM 4319 O O . THR B 1 46 ? -3.926 -3.742 -6.836 1 96.06 46 THR B O 1
ATOM 4322 N N . GLY B 1 47 ? -4.836 -1.816 -7.5 1 95.19 47 GLY B N 1
ATOM 4323 C CA . GLY B 1 47 ? -3.58 -1.088 -7.445 1 95.19 47 GLY B CA 1
ATOM 4324 C C . GLY B 1 47 ? -2.889 -0.983 -8.789 1 95.19 47 GLY B C 1
ATOM 4325 O O . GLY B 1 47 ? -1.736 -0.551 -8.875 1 95.19 47 GLY B O 1
ATOM 4326 N N . GLU B 1 48 ? -3.521 -1.441 -9.859 1 96.12 48 GLU B N 1
ATOM 4327 C CA . GLU B 1 48 ? -2.965 -1.326 -11.203 1 96.12 48 GLU B CA 1
ATOM 4328 C C . GLU B 1 48 ? -3.35 0.002 -11.852 1 96.12 48 GLU B C 1
ATOM 4330 O O . GLU B 1 48 ? -4.086 0.027 -12.836 1 96.12 48 GLU B O 1
ATOM 4335 N N . TYR B 1 49 ? -2.754 1.033 -11.414 1 97.44 49 TYR B N 1
ATOM 4336 C CA . TYR B 1 49 ? -3.156 2.393 -11.758 1 97.44 49 TYR B CA 1
ATOM 4337 C C . TYR B 1 49 ? -2.797 2.721 -13.203 1 97.44 49 TYR B C 1
ATOM 4339 O O . TYR B 1 49 ? -3.59 3.326 -13.93 1 97.44 49 TYR B O 1
ATOM 4347 N N . SER B 1 50 ? -1.619 2.301 -13.625 1 97 50 SER B N 1
ATOM 4348 C CA . SER B 1 50 ? -1.176 2.6 -14.977 1 97 50 SER B CA 1
ATOM 4349 C C . SER B 1 50 ? -2.084 1.943 -16.016 1 97 50 SER B C 1
ATOM 4351 O O . SER B 1 50 ? -2.443 2.564 -17.016 1 97 50 SER B O 1
ATOM 4353 N N . ARG B 1 51 ? -2.447 0.717 -15.766 1 96.56 51 ARG B N 1
ATOM 4354 C CA . ARG B 1 51 ? -3.352 0.014 -16.672 1 96.56 51 ARG B CA 1
ATOM 4355 C C . ARG B 1 51 ? -4.746 0.634 -16.641 1 96.56 51 ARG B C 1
ATOM 4357 O O . ARG B 1 51 ? -5.395 0.759 -17.688 1 96.56 51 ARG B O 1
ATOM 4364 N N . SER B 1 52 ? -5.191 0.967 -15.453 1 98.12 52 SER B N 1
ATOM 4365 C CA . SER B 1 52 ? -6.473 1.649 -15.328 1 98.12 52 SER B CA 1
ATOM 4366 C C . SER B 1 52 ? -6.504 2.924 -16.172 1 98.12 52 SER B C 1
ATOM 4368 O O . SER B 1 52 ? -7.465 3.166 -16.906 1 98.12 52 SER B O 1
ATOM 4370 N N . LEU B 1 53 ? -5.43 3.695 -16.094 1 97.94 53 LEU B N 1
ATOM 4371 C CA . LEU B 1 53 ? -5.34 4.953 -16.828 1 97.94 53 LEU B CA 1
ATOM 4372 C C . LEU B 1 53 ? -5.391 4.707 -18.328 1 97.94 53 LEU B C 1
ATOM 4374 O O . LEU B 1 53 ? -6.047 5.449 -19.062 1 97.94 53 LEU B O 1
ATOM 4378 N N . SER B 1 54 ? -4.672 3.682 -18.734 1 96.5 54 SER B N 1
ATOM 4379 C CA . SER B 1 54 ? -4.652 3.357 -20.156 1 96.5 54 SER B CA 1
ATOM 4380 C C . SER B 1 54 ? -6.047 3.018 -20.672 1 96.5 54 SER B C 1
ATOM 4382 O O . SER B 1 54 ? -6.434 3.43 -21.766 1 96.5 54 SER B O 1
ATOM 4384 N N . LEU B 1 55 ? -6.855 2.35 -19.891 1 96.44 55 LEU B N 1
ATOM 4385 C CA . LEU B 1 55 ? -8.188 1.921 -20.312 1 96.44 55 LEU B CA 1
ATOM 4386 C C . LEU B 1 55 ? -9.195 3.057 -20.156 1 96.44 55 LEU B C 1
ATOM 4388 O O . LEU B 1 55 ? -10.219 3.076 -20.844 1 96.44 55 LEU B O 1
ATOM 4392 N N . LEU B 1 56 ? -8.875 3.998 -19.266 1 97.31 56 LEU B N 1
ATOM 4393 C CA . LEU B 1 56 ? -9.773 5.125 -19.031 1 97.31 56 LEU B CA 1
ATOM 4394 C C . LEU B 1 56 ? -9.531 6.234 -20.047 1 97.31 56 LEU B C 1
ATOM 4396 O O . LEU B 1 56 ? -10.359 7.133 -20.203 1 97.31 56 LEU B O 1
ATOM 4400 N N . SER B 1 57 ? -8.484 6.219 -20.719 1 95.12 57 SER B N 1
ATOM 4401 C CA . SER B 1 57 ? -7.996 7.309 -21.547 1 95.12 57 SER B CA 1
ATOM 4402 C C . SER B 1 57 ? -9.055 7.742 -22.562 1 95.12 57 SER B C 1
ATOM 4404 O O . SER B 1 57 ? -9.258 8.938 -22.781 1 95.12 57 SER B O 1
ATOM 4406 N N . PRO B 1 58 ? -9.805 6.797 -23.141 1 93 58 PRO B N 1
ATOM 4407 C CA . PRO B 1 58 ? -10.766 7.215 -24.156 1 93 58 PRO B CA 1
ATOM 4408 C C . PRO B 1 58 ? -12.023 7.84 -23.578 1 93 58 PRO B C 1
ATOM 4410 O O . PRO B 1 58 ? -12.805 8.461 -24.297 1 93 58 PRO B O 1
ATOM 4413 N N . TYR B 1 59 ? -12.234 7.727 -22.344 1 93.75 59 TYR B N 1
ATOM 4414 C CA . TYR B 1 59 ? -13.484 8.18 -21.734 1 93.75 59 TYR B CA 1
ATOM 4415 C C . TYR B 1 59 ? -13.328 9.586 -21.172 1 93.75 59 TYR B C 1
ATOM 4417 O O . TYR B 1 59 ? -12.273 9.93 -20.625 1 93.75 59 TYR B O 1
ATOM 4425 N N . ASN B 1 60 ? -14.391 10.359 -21.328 1 94.62 60 ASN B N 1
ATOM 4426 C CA . ASN B 1 60 ? -14.391 11.727 -20.812 1 94.62 60 ASN B CA 1
ATOM 4427 C C . ASN B 1 60 ? -15.633 12 -19.969 1 94.62 60 ASN B C 1
ATOM 4429 O O . ASN B 1 60 ? -16.125 13.133 -19.922 1 94.62 60 ASN B O 1
ATOM 4433 N N . THR B 1 61 ? -16.172 10.977 -19.375 1 95.88 61 THR B N 1
ATOM 4434 C CA . THR B 1 61 ? -17.297 11.141 -18.453 1 95.88 61 THR B CA 1
ATOM 4435 C C . THR B 1 61 ? -16.812 11.602 -17.078 1 95.88 61 THR B C 1
ATOM 4437 O O . THR B 1 61 ? -15.617 11.5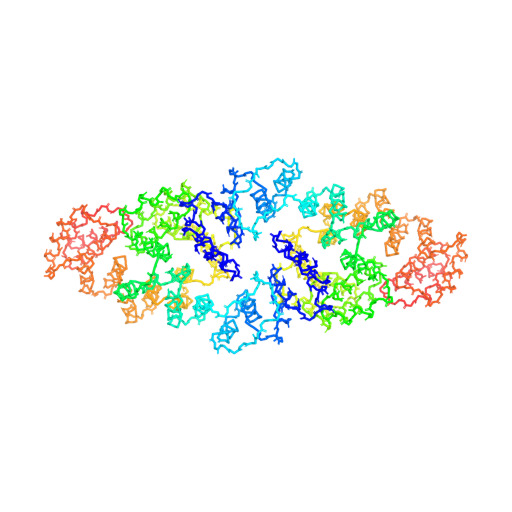47 -16.797 1 95.88 61 THR B O 1
ATOM 4440 N N . CYS B 1 62 ? -17.734 12.055 -16.234 1 96.31 62 CYS B N 1
ATOM 4441 C CA . CYS B 1 62 ? -17.391 12.523 -14.906 1 96.31 62 CYS B CA 1
ATOM 4442 C C . CYS B 1 62 ? -16.734 11.414 -14.086 1 96.31 62 CYS B C 1
ATOM 4444 O O . CYS B 1 62 ? -15.703 11.625 -13.445 1 96.31 62 CYS B O 1
ATOM 4446 N N . THR B 1 63 ? -17.312 10.25 -14.148 1 97.5 63 THR B N 1
ATOM 4447 C CA . THR B 1 63 ? -16.797 9.102 -13.391 1 97.5 63 THR B CA 1
ATOM 4448 C C . THR B 1 63 ? -15.422 8.695 -13.898 1 97.5 63 THR B C 1
ATOM 4450 O O . THR B 1 63 ? -14.516 8.438 -13.109 1 97.5 63 THR B O 1
ATOM 4453 N N . ALA B 1 64 ? -15.258 8.664 -15.203 1 97.38 64 ALA B N 1
ATOM 4454 C CA . ALA B 1 64 ? -13.969 8.281 -15.781 1 97.38 64 ALA B CA 1
ATOM 4455 C C . ALA B 1 64 ? -12.883 9.273 -15.398 1 97.38 64 ALA B C 1
ATOM 4457 O O . ALA B 1 64 ? -11.773 8.875 -15.031 1 97.38 64 ALA B O 1
ATOM 4458 N N . LEU B 1 65 ? -13.203 10.531 -15.461 1 98.12 65 LEU B N 1
ATOM 4459 C CA . LEU B 1 65 ? -12.234 11.57 -15.141 1 98.12 65 LEU B CA 1
ATOM 4460 C C . LEU B 1 65 ? -11.844 11.508 -13.664 1 98.12 65 LEU B C 1
ATOM 4462 O O . LEU B 1 65 ? -10.68 11.719 -13.32 1 98.12 65 LEU B O 1
ATOM 4466 N N . TYR B 1 66 ? -12.789 11.258 -12.828 1 98.31 66 TYR B N 1
ATOM 4467 C CA . TYR B 1 66 ? -12.484 11.188 -11.406 1 98.31 66 TYR B CA 1
ATOM 4468 C C . TYR B 1 66 ? -11.594 10 -11.094 1 98.31 66 TYR B C 1
ATOM 4470 O O . TYR B 1 66 ? -10.664 10.109 -10.289 1 98.31 66 TYR B O 1
ATOM 4478 N N . TYR B 1 67 ? -11.844 8.867 -11.68 1 98.56 67 TYR B N 1
ATOM 4479 C CA . TYR B 1 67 ? -10.984 7.715 -11.445 1 98.56 67 TYR B CA 1
ATOM 4480 C C . TYR B 1 67 ? -9.609 7.922 -12.078 1 98.56 67 TYR B C 1
ATOM 4482 O O . TYR B 1 67 ? -8.609 7.414 -11.57 1 98.56 67 TYR B O 1
ATOM 4490 N N . LYS B 1 68 ? -9.57 8.672 -13.219 1 98.62 68 LYS B N 1
ATOM 4491 C CA . LYS B 1 68 ? -8.266 9.078 -13.734 1 98.62 68 LYS B CA 1
ATOM 4492 C C . LYS B 1 68 ? -7.5 9.906 -12.695 1 98.62 68 LYS B C 1
ATOM 4494 O O . LYS B 1 68 ? -6.312 9.68 -12.469 1 98.62 68 LYS B O 1
ATOM 4499 N N . TYR B 1 69 ? -8.203 10.867 -12.07 1 98.62 69 TYR B N 1
ATOM 4500 C CA . TYR B 1 69 ? -7.602 11.672 -11.008 1 98.62 69 TYR B CA 1
ATOM 4501 C C . TYR B 1 69 ? -7.051 10.781 -9.898 1 98.62 69 TYR B C 1
ATOM 4503 O O . TYR B 1 69 ? -5.91 10.961 -9.469 1 98.62 69 TYR B O 1
ATOM 4511 N N . LEU B 1 70 ? -7.891 9.797 -9.438 1 98.56 70 LEU B N 1
ATOM 4512 C CA . LEU B 1 70 ? -7.477 8.922 -8.344 1 98.56 70 LEU B CA 1
ATOM 4513 C C . LEU B 1 70 ? -6.211 8.156 -8.711 1 98.56 70 LEU B C 1
ATOM 4515 O O . LEU B 1 70 ? -5.301 8.031 -7.887 1 98.56 70 LEU B O 1
ATOM 4519 N N . CYS B 1 71 ? -6.156 7.641 -9.914 1 98.38 71 CYS B N 1
ATOM 4520 C CA . CYS B 1 71 ? -4.988 6.898 -10.367 1 98.38 71 CYS B CA 1
ATOM 4521 C C . CYS B 1 71 ? -3.764 7.809 -10.445 1 98.38 71 CYS B C 1
ATOM 4523 O O . CYS B 1 71 ? -2.691 7.453 -9.953 1 98.38 71 CYS B O 1
ATOM 4525 N N . TYR B 1 72 ? -3.902 9 -11.047 1 98.44 72 TYR B N 1
ATOM 4526 C CA . TYR B 1 72 ? -2.799 9.953 -11.141 1 98.44 72 TYR B CA 1
ATOM 4527 C C . TYR B 1 72 ? -2.297 10.336 -9.75 1 98.44 72 TYR B C 1
ATOM 4529 O O . TYR B 1 72 ? -1.093 10.508 -9.547 1 98.44 72 TYR B O 1
ATOM 4537 N N . ASN B 1 73 ? -3.25 10.523 -8.875 1 97.69 73 ASN B N 1
ATOM 4538 C CA . ASN B 1 73 ? -2.887 10.891 -7.512 1 97.69 73 ASN B CA 1
ATOM 4539 C C . ASN B 1 73 ? -2.025 9.812 -6.855 1 97.69 73 ASN B C 1
ATOM 4541 O O . ASN B 1 73 ? -1.057 10.125 -6.16 1 97.69 73 ASN B O 1
ATOM 4545 N N . GLN B 1 74 ? -2.395 8.539 -7.035 1 95.81 74 GLN B N 1
ATOM 4546 C CA . GLN B 1 74 ? -1.62 7.438 -6.473 1 95.81 74 GLN B CA 1
ATOM 4547 C C . GLN B 1 74 ? -0.238 7.348 -7.113 1 95.81 74 GLN B C 1
ATOM 4549 O O . GLN B 1 74 ? 0.728 6.938 -6.465 1 95.81 74 GLN B O 1
ATOM 4554 N N . LEU B 1 75 ? -0.167 7.816 -8.367 1 95.75 75 LEU B N 1
ATOM 4555 C CA . LEU B 1 75 ? 1.104 7.801 -9.086 1 95.75 75 LEU B CA 1
ATOM 4556 C C . LEU B 1 75 ? 1.882 9.086 -8.836 1 95.75 75 LEU B C 1
ATOM 4558 O O . LEU B 1 75 ? 2.947 9.297 -9.422 1 95.75 75 LEU B O 1
ATOM 4562 N N . ARG B 1 76 ? 1.368 10.031 -8.062 1 95.56 76 ARG B N 1
ATOM 4563 C CA . ARG B 1 76 ? 1.976 11.297 -7.664 1 95.56 76 ARG B CA 1
ATOM 4564 C C . ARG B 1 76 ? 2.191 12.203 -8.875 1 95.56 76 ARG B C 1
ATOM 4566 O O . ARG B 1 76 ? 3.195 12.914 -8.953 1 95.56 76 ARG B O 1
ATOM 4573 N N . ASP B 1 77 ? 1.397 11.961 -9.859 1 97.31 77 ASP B N 1
ATOM 4574 C CA . ASP B 1 77 ? 1.309 12.891 -10.992 1 97.31 77 ASP B CA 1
ATOM 4575 C C . ASP B 1 77 ? 0.211 13.922 -10.758 1 97.31 77 ASP B C 1
ATOM 4577 O O . ASP B 1 77 ? -0.869 13.836 -11.344 1 97.31 77 ASP B O 1
ATOM 4581 N N . PHE B 1 78 ? 0.484 14.953 -10.008 1 98.19 78 PHE B N 1
ATOM 4582 C CA . PHE B 1 78 ? -0.512 15.891 -9.508 1 98.19 78 PHE B CA 1
ATOM 4583 C C . PHE B 1 78 ? -0.943 16.859 -10.602 1 98.19 78 PHE B C 1
ATOM 4585 O O . PHE B 1 78 ? -2.062 17.375 -10.57 1 98.19 78 PHE B O 1
ATOM 4592 N N . THR B 1 79 ? -0.105 17.078 -11.547 1 98.44 79 THR B N 1
ATOM 4593 C CA . THR B 1 79 ? -0.468 17.969 -12.648 1 98.44 79 THR B CA 1
ATOM 4594 C C . THR B 1 79 ? -1.618 17.375 -13.461 1 98.44 79 THR B C 1
ATOM 4596 O O . THR B 1 79 ? -2.631 18.047 -13.688 1 98.44 79 THR B O 1
ATOM 4599 N N . ASN B 1 80 ? -1.43 16.094 -13.891 1 98.38 80 ASN B N 1
ATOM 4600 C CA . ASN B 1 80 ? -2.496 15.453 -14.641 1 98.38 80 ASN B CA 1
ATOM 4601 C C . ASN B 1 80 ? -3.73 15.211 -13.773 1 98.38 80 ASN B C 1
ATOM 4603 O O . ASN B 1 80 ? -4.859 15.266 -14.266 1 98.38 80 ASN B O 1
ATOM 4607 N N . ALA B 1 81 ? -3.51 14.977 -12.492 1 98.62 81 ALA B N 1
ATOM 4608 C CA . ALA B 1 81 ? -4.633 14.844 -11.57 1 98.62 81 ALA B CA 1
ATOM 4609 C C . ALA B 1 81 ? -5.477 16.109 -11.547 1 98.62 81 ALA B C 1
ATOM 4611 O O . ALA B 1 81 ? -6.707 16.047 -11.617 1 98.62 81 ALA B O 1
ATOM 4612 N N . LEU B 1 82 ? -4.836 17.25 -11.531 1 98.5 82 LEU B N 1
ATOM 4613 C CA . LEU B 1 82 ? -5.516 18.531 -11.484 1 98.5 82 LEU B CA 1
ATOM 4614 C C . LEU B 1 82 ? -6.305 18.781 -12.766 1 98.5 82 LEU B C 1
ATOM 4616 O O . LEU B 1 82 ? -7.422 19.297 -12.727 1 98.5 82 LEU B O 1
ATOM 4620 N N . ILE B 1 83 ? -5.703 18.391 -13.883 1 98 83 ILE B N 1
ATOM 4621 C CA . ILE B 1 83 ? -6.352 18.594 -15.172 1 98 83 ILE B CA 1
ATOM 4622 C C . ILE B 1 83 ? -7.668 17.828 -15.211 1 98 83 ILE B C 1
ATOM 4624 O O . ILE B 1 83 ? -8.68 18.328 -15.703 1 98 83 ILE B O 1
ATOM 4628 N N . CYS B 1 84 ? -7.695 16.609 -14.672 1 98.25 84 CYS B N 1
ATOM 4629 C CA . CYS B 1 84 ? -8.906 15.805 -14.648 1 98.25 84 CYS B CA 1
ATOM 4630 C C . CYS B 1 84 ? -10 16.469 -13.82 1 98.25 84 CYS B C 1
ATOM 4632 O O . CYS B 1 84 ? -11.148 16.562 -14.258 1 98.25 84 CYS B O 1
ATOM 4634 N N . LEU B 1 85 ? -9.641 17 -12.672 1 98.31 85 LEU B N 1
ATOM 4635 C CA . LEU B 1 85 ? -10.609 17.625 -11.789 1 98.31 85 LEU B CA 1
ATOM 4636 C C . LEU B 1 85 ? -11.102 18.953 -12.367 1 98.31 85 LEU B C 1
ATOM 4638 O O . LEU B 1 85 ? -12.273 19.297 -12.219 1 98.31 85 LEU B O 1
ATOM 4642 N N . GLN B 1 86 ? -10.242 19.672 -13.016 1 97.94 86 GLN B N 1
ATOM 4643 C CA . GLN B 1 86 ? -10.617 20.938 -13.641 1 97.94 86 GLN B CA 1
ATOM 4644 C C . GLN B 1 86 ? -11.641 20.703 -14.75 1 97.94 86 GLN B C 1
ATOM 4646 O O . GLN B 1 86 ? -12.57 21.5 -14.914 1 97.94 86 GLN B O 1
ATOM 4651 N N . LYS B 1 87 ? -11.461 19.656 -15.477 1 97.38 87 LYS B N 1
ATOM 4652 C CA . LYS B 1 87 ? -12.422 19.328 -16.531 1 97.38 87 LYS B CA 1
ATOM 4653 C C . LYS B 1 87 ? -13.797 19.031 -15.938 1 97.38 87 LYS B C 1
ATOM 4655 O O . LYS B 1 87 ? -14.82 19.391 -16.547 1 97.38 87 LYS B O 1
ATOM 4660 N N . ILE B 1 88 ? -13.859 18.406 -14.797 1 97.31 88 ILE B N 1
ATOM 4661 C CA . ILE B 1 88 ? -15.125 18.078 -14.148 1 97.31 88 ILE B CA 1
ATOM 4662 C C . ILE B 1 88 ? -15.812 19.375 -13.695 1 97.31 88 ILE B C 1
ATOM 4664 O O . ILE B 1 88 ? -17.016 19.547 -13.914 1 97.31 88 ILE B O 1
ATOM 4668 N N . ILE B 1 89 ? -15.07 20.219 -13.078 1 96.5 89 ILE B N 1
ATOM 4669 C CA . ILE B 1 89 ? -15.609 21.469 -12.523 1 96.5 89 ILE B CA 1
ATOM 4670 C C . ILE B 1 89 ? -16.078 22.375 -13.664 1 96.5 89 ILE B C 1
ATOM 4672 O O . ILE B 1 89 ? -17.094 23.062 -13.531 1 96.5 89 ILE B O 1
ATOM 4676 N N . ALA B 1 90 ? -15.352 22.312 -14.773 1 94.81 90 ALA B N 1
ATOM 4677 C CA . ALA B 1 90 ? -15.703 23.141 -15.93 1 94.81 90 ALA B CA 1
ATOM 4678 C C . ALA B 1 90 ? -16.906 22.562 -16.672 1 94.81 90 ALA B C 1
ATOM 4680 O O . ALA B 1 90 ? -17.391 23.172 -17.625 1 94.81 90 ALA B O 1
ATOM 4681 N N . GLU B 1 91 ? -17.391 21.438 -16.281 1 89.31 91 GLU B N 1
ATOM 4682 C CA . GLU B 1 91 ? -18.547 20.797 -16.875 1 89.31 91 GLU B CA 1
ATOM 4683 C C . GLU B 1 91 ? -18.281 20.438 -18.344 1 89.31 91 GLU B C 1
ATOM 4685 O O . GLU B 1 91 ? -19.172 20.578 -19.188 1 89.31 91 GLU B O 1
ATOM 4690 N N . GLU B 1 92 ? -17.141 20.109 -18.609 1 90 92 GLU B N 1
ATOM 4691 C CA . GLU B 1 92 ? -16.75 19.594 -19.922 1 90 92 GLU B CA 1
ATOM 4692 C C . GLU B 1 92 ? -16.703 18.062 -19.906 1 90 92 GLU B C 1
ATOM 4694 O O . GLU B 1 92 ? -15.664 17.469 -20.188 1 90 92 GLU B O 1
ATOM 4699 N N . VAL B 1 93 ? -17.797 17.484 -19.469 1 92.12 93 VAL B N 1
ATOM 4700 C CA . VAL B 1 93 ? -17.797 16.031 -19.312 1 92.12 93 VAL B CA 1
ATOM 4701 C C . VAL B 1 93 ? -19 15.438 -20.047 1 92.12 93 VAL B C 1
ATOM 4703 O O . VAL B 1 93 ? -20 16.125 -20.281 1 92.12 93 VAL B O 1
ATOM 4706 N N . GLU B 1 94 ? -18.844 14.281 -20.422 1 91.56 94 GLU B N 1
ATOM 4707 C CA . GLU B 1 94 ? -19.906 13.508 -21.031 1 91.56 94 GLU B CA 1
ATOM 4708 C C . GLU B 1 94 ? -20.781 12.828 -19.984 1 91.56 94 GLU B C 1
ATOM 4710 O O . GLU B 1 94 ? -20.422 12.797 -18.797 1 91.56 94 GLU B O 1
ATOM 4715 N N . VAL B 1 95 ? -21.938 12.297 -20.375 1 87.94 95 VAL B N 1
ATOM 4716 C CA . VAL B 1 95 ? -22.859 11.656 -19.453 1 87.94 95 VAL B CA 1
ATOM 4717 C C . VAL B 1 95 ? -22.438 10.203 -19.234 1 87.94 95 VAL B C 1
ATOM 4719 O O . VAL B 1 95 ? -22.031 9.516 -20.172 1 87.94 95 VAL B O 1
ATOM 4722 N N . ASP B 1 96 ? -22.484 9.789 -18 1 88.81 96 ASP B N 1
ATOM 4723 C CA . ASP B 1 96 ? -22.203 8.391 -17.672 1 88.81 96 ASP B CA 1
ATOM 4724 C C . ASP B 1 96 ? -23.312 7.473 -18.172 1 88.81 96 ASP B C 1
ATOM 4726 O O . ASP B 1 96 ? -24.5 7.742 -17.969 1 88.81 96 ASP B O 1
ATOM 4730 N N . ASP B 1 97 ? -22.984 6.395 -18.766 1 83.44 97 ASP B N 1
ATOM 4731 C CA . ASP B 1 97 ? -23.938 5.5 -19.406 1 83.44 97 ASP B CA 1
ATOM 4732 C C . ASP B 1 97 ? -24.219 4.281 -18.531 1 83.44 97 ASP B C 1
ATOM 4734 O O . ASP B 1 97 ? -24.859 3.322 -18.969 1 83.44 97 ASP B O 1
ATOM 4738 N N . PHE B 1 98 ? -23.797 4.262 -17.297 1 83.94 98 PHE B N 1
ATOM 4739 C CA . PHE B 1 98 ? -24.062 3.115 -16.453 1 83.94 98 PHE B CA 1
ATOM 4740 C C . PHE B 1 98 ? -24.75 3.553 -15.156 1 83.94 98 PHE B C 1
ATOM 4742 O O . PHE B 1 98 ? -24.641 4.715 -14.758 1 83.94 98 PHE B O 1
ATOM 4749 N N . ASP B 1 99 ? -25.562 2.594 -14.586 1 84.94 99 ASP B N 1
ATOM 4750 C CA . ASP B 1 99 ? -26.406 2.943 -13.445 1 84.94 99 ASP B CA 1
ATOM 4751 C C . ASP B 1 99 ? -25.953 2.205 -12.18 1 84.94 99 ASP B C 1
ATOM 4753 O O . ASP B 1 99 ? -26.734 1.449 -11.594 1 84.94 99 ASP B O 1
ATOM 4757 N N . LEU B 1 100 ? -24.844 2.326 -11.766 1 91.31 100 LEU B N 1
ATOM 4758 C CA . LEU B 1 100 ? -24.359 1.812 -10.492 1 91.31 100 LEU B CA 1
ATOM 4759 C C . LEU B 1 100 ? -23.938 2.953 -9.57 1 91.31 100 LEU B C 1
ATOM 4761 O O . LEU B 1 100 ? -22.812 3.439 -9.664 1 91.31 100 LEU B O 1
ATOM 4765 N N . GLU B 1 101 ? -24.734 3.248 -8.711 1 91 101 GLU B N 1
ATOM 4766 C CA . GLU B 1 101 ? -24.578 4.43 -7.867 1 91 101 GLU B CA 1
ATOM 4767 C C . GLU B 1 101 ? -23.328 4.324 -6.992 1 91 101 GLU B C 1
ATOM 4769 O O . GLU B 1 101 ? -22.734 5.34 -6.617 1 91 101 GLU B O 1
ATOM 4774 N N . ILE B 1 102 ? -22.891 3.174 -6.707 1 91.31 102 ILE B N 1
ATOM 4775 C CA . ILE B 1 102 ? -21.766 2.969 -5.805 1 91.31 102 ILE B CA 1
ATOM 4776 C C . ILE B 1 102 ? -20.484 3.492 -6.453 1 91.31 102 ILE B C 1
ATOM 4778 O O . ILE B 1 102 ? -19.562 3.934 -5.758 1 91.31 102 ILE B O 1
ATOM 4782 N N . PHE B 1 103 ? -20.422 3.525 -7.793 1 95.12 103 PHE B N 1
ATOM 4783 C CA . PHE B 1 103 ? -19.188 3.92 -8.484 1 95.12 103 PHE B CA 1
ATOM 4784 C C . PHE B 1 103 ? -19.391 5.234 -9.234 1 95.12 103 PHE B C 1
ATOM 4786 O O . PHE B 1 103 ? -18.422 5.883 -9.633 1 95.12 103 PHE B O 1
ATOM 4793 N N . LYS B 1 104 ? -20.656 5.605 -9.406 1 95.06 104 LYS B N 1
ATOM 4794 C CA . LYS B 1 104 ? -20.984 6.785 -10.211 1 95.06 104 LYS B CA 1
ATOM 4795 C C . LYS B 1 104 ? -20.672 8.07 -9.453 1 95.06 104 LYS B C 1
ATOM 4797 O O . LYS B 1 104 ? -21.094 8.242 -8.312 1 95.06 104 LYS B O 1
ATOM 4802 N N . VAL B 1 105 ? -19.891 8.914 -10.094 1 95.56 105 VAL B N 1
ATOM 4803 C CA . VAL B 1 105 ? -19.5 10.188 -9.508 1 95.56 105 VAL B CA 1
ATOM 4804 C C . VAL B 1 105 ? -20.516 11.266 -9.891 1 95.56 105 VAL B C 1
ATOM 4806 O O . VAL B 1 105 ? -20.969 11.32 -11.039 1 95.56 105 VAL B O 1
ATOM 4809 N N . ASN B 1 106 ? -20.969 12.008 -8.922 1 94.25 106 ASN B N 1
ATOM 4810 C CA . ASN B 1 106 ? -21.891 13.109 -9.141 1 94.25 106 ASN B CA 1
ATOM 4811 C C . ASN B 1 106 ? -21.156 14.43 -9.328 1 94.25 106 ASN B C 1
ATOM 4813 O O . ASN B 1 106 ? -20.453 14.883 -8.438 1 94.25 106 ASN B O 1
ATOM 4817 N N . LYS B 1 107 ? -21.438 15.086 -10.43 1 93.56 107 LYS B N 1
ATOM 4818 C CA . LYS B 1 107 ? -20.75 16.328 -10.781 1 93.56 107 LYS B CA 1
ATOM 4819 C C . LYS B 1 107 ? -21.094 17.438 -9.789 1 93.56 107 LYS B C 1
ATOM 4821 O O . LYS B 1 107 ? -20.359 18.422 -9.672 1 93.56 107 LYS B O 1
ATOM 4826 N N . ASN B 1 108 ? -22.156 17.219 -9.039 1 93.81 108 ASN B N 1
ATOM 4827 C CA . ASN B 1 108 ? -22.594 18.25 -8.109 1 93.81 108 ASN B CA 1
ATOM 4828 C C . ASN B 1 108 ? -21.875 18.156 -6.773 1 93.81 108 ASN B C 1
ATOM 4830 O O . ASN B 1 108 ? -21.984 19.047 -5.93 1 93.81 108 ASN B O 1
ATOM 4834 N N . ASP B 1 109 ? -21.141 17.156 -6.559 1 95.25 109 ASP B N 1
ATOM 4835 C CA . ASP B 1 109 ? -20.391 17.016 -5.316 1 95.25 109 ASP B CA 1
ATOM 4836 C C . ASP B 1 109 ? -19.078 17.781 -5.387 1 95.25 109 ASP B C 1
ATOM 4838 O O . ASP B 1 109 ? -18 17.203 -5.195 1 95.25 109 ASP B O 1
ATOM 4842 N N . LYS B 1 110 ? -19.109 19.047 -5.512 1 96.69 110 LYS B N 1
ATOM 4843 C CA . LYS B 1 110 ? -17.969 19.906 -5.801 1 96.69 110 LYS B CA 1
ATOM 4844 C C . LYS B 1 110 ? -17.078 20.047 -4.578 1 96.69 110 LYS B C 1
ATOM 4846 O O . LYS B 1 110 ? -15.898 20.422 -4.699 1 96.69 110 LYS B O 1
ATOM 4851 N N . GLU B 1 111 ? -17.625 19.844 -3.342 1 95.81 111 GLU B N 1
ATOM 4852 C CA . GLU B 1 111 ? -16.797 19.922 -2.139 1 95.81 111 GLU B CA 1
ATOM 4853 C C . GLU B 1 111 ? -15.609 18.969 -2.219 1 95.81 111 GLU B C 1
ATOM 4855 O O . GLU B 1 111 ? -14.508 19.297 -1.777 1 95.81 111 GLU B O 1
ATOM 4860 N N . TYR B 1 112 ? -15.805 17.812 -2.82 1 97.62 112 TYR B N 1
ATOM 4861 C CA . TYR B 1 112 ? -14.742 16.828 -2.92 1 97.62 112 TYR B CA 1
ATOM 4862 C C . TYR B 1 112 ? -13.734 17.203 -3.998 1 97.62 112 TYR B C 1
ATOM 4864 O O . TYR B 1 112 ? -12.531 17.016 -3.824 1 97.62 112 TYR B O 1
ATOM 4872 N N . PHE B 1 113 ? -14.242 17.766 -5.098 1 98.31 113 PHE B N 1
ATOM 4873 C CA . PHE B 1 113 ? -13.344 18.156 -6.18 1 98.31 113 PHE B CA 1
ATOM 4874 C C . PHE B 1 113 ? -12.453 19.312 -5.762 1 98.31 113 PHE B C 1
ATOM 4876 O O . PHE B 1 113 ? -11.242 19.297 -6.008 1 98.31 113 PHE B O 1
ATOM 4883 N N . TYR B 1 114 ? -13.07 20.297 -5.102 1 98.38 114 TYR B N 1
ATOM 4884 C CA . TYR B 1 114 ? -12.297 21.422 -4.617 1 98.38 114 TYR B CA 1
ATOM 4885 C C . TYR B 1 114 ? -11.266 20.984 -3.588 1 98.38 114 TYR B C 1
ATOM 4887 O O . TYR B 1 114 ? -10.117 21.438 -3.619 1 98.38 114 TYR B O 1
ATOM 4895 N N . ASN B 1 115 ? -11.703 20.172 -2.678 1 98.19 115 ASN B N 1
ATOM 4896 C CA . ASN B 1 115 ? -10.773 19.656 -1.673 1 98.19 115 ASN B CA 1
ATOM 4897 C C . ASN B 1 115 ? -9.594 18.938 -2.316 1 98.19 115 ASN B C 1
ATOM 4899 O O . ASN B 1 115 ? -8.438 19.172 -1.946 1 98.19 115 ASN B O 1
ATOM 4903 N N . ASP B 1 116 ? -9.922 18.031 -3.285 1 98.44 116 ASP B N 1
ATOM 4904 C CA . ASP B 1 116 ? -8.875 17.234 -3.932 1 98.44 116 ASP B CA 1
ATOM 4905 C C . ASP B 1 116 ? -7.949 18.125 -4.758 1 98.44 116 ASP B C 1
ATOM 4907 O O . ASP B 1 116 ? -6.738 17.891 -4.805 1 98.44 116 ASP B O 1
ATOM 4911 N N . MET B 1 117 ? -8.5 19.109 -5.422 1 98.69 117 MET B N 1
ATOM 4912 C CA . MET B 1 117 ? -7.684 20.062 -6.168 1 98.69 117 MET B CA 1
ATOM 4913 C C . MET B 1 117 ? -6.746 20.828 -5.234 1 98.69 117 MET B C 1
ATOM 4915 O O . MET B 1 117 ? -5.582 21.047 -5.566 1 98.69 117 MET B O 1
ATOM 4919 N N . ALA B 1 118 ? -7.27 21.234 -4.082 1 98.5 118 ALA B N 1
ATOM 4920 C CA . ALA B 1 118 ? -6.465 21.969 -3.105 1 98.5 118 ALA B CA 1
ATOM 4921 C C . ALA B 1 118 ? -5.289 21.125 -2.625 1 98.5 118 ALA B C 1
ATOM 4923 O O . ALA B 1 118 ? -4.176 21.625 -2.463 1 98.5 118 ALA B O 1
ATOM 4924 N N . LEU B 1 119 ? -5.547 19.875 -2.42 1 98.12 119 LEU B N 1
ATOM 4925 C CA . LEU B 1 119 ? -4.488 18.969 -1.996 1 98.12 119 LEU B CA 1
ATOM 4926 C C . LEU B 1 119 ? -3.43 18.812 -3.086 1 98.12 119 LEU B C 1
ATOM 4928 O O . LEU B 1 119 ? -2.232 18.781 -2.795 1 98.12 119 LEU B O 1
ATOM 4932 N N . CYS B 1 120 ? -3.895 18.703 -4.348 1 98.44 120 CYS B N 1
ATOM 4933 C CA . CYS B 1 120 ? -2.957 18.625 -5.461 1 98.44 120 CYS B CA 1
ATOM 4934 C C . CYS B 1 120 ? -2.1 19.891 -5.543 1 98.44 120 CYS B C 1
ATOM 4936 O O . CYS B 1 120 ? -0.881 19.797 -5.707 1 98.44 120 CYS B O 1
ATOM 4938 N N . TYR B 1 121 ? -2.695 21.016 -5.391 1 98.5 121 TYR B N 1
ATOM 4939 C CA . TYR B 1 121 ? -1.962 22.281 -5.449 1 98.5 121 TYR B CA 1
ATOM 4940 C C . TYR B 1 121 ? -0.946 22.375 -4.316 1 98.5 121 TYR B C 1
ATOM 4942 O O . TYR B 1 121 ? 0.128 22.953 -4.484 1 98.5 121 TYR B O 1
ATOM 4950 N N . THR B 1 122 ? -1.302 21.875 -3.168 1 98.06 122 THR B N 1
ATOM 4951 C CA . THR B 1 122 ? -0.355 21.844 -2.061 1 98.06 122 THR B CA 1
ATOM 4952 C C . THR B 1 122 ? 0.886 21.031 -2.426 1 98.06 122 THR B C 1
ATOM 4954 O O . THR B 1 122 ? 2.01 21.453 -2.135 1 98.06 122 THR B O 1
ATOM 4957 N N . GLN B 1 123 ? 0.676 19.891 -3.109 1 97.88 123 GLN B N 1
ATOM 4958 C CA . GLN B 1 123 ? 1.791 19.031 -3.512 1 97.88 123 GLN B CA 1
ATOM 4959 C C . GLN B 1 123 ? 2.609 19.688 -4.621 1 97.88 123 GLN B C 1
ATOM 4961 O O . GLN B 1 123 ? 3.799 19.406 -4.773 1 97.88 123 GLN B O 1
ATOM 4966 N N . LEU B 1 124 ? 1.961 20.594 -5.352 1 97.94 124 LEU B N 1
ATOM 4967 C CA . LEU B 1 124 ? 2.645 21.312 -6.422 1 97.94 124 LEU B CA 1
ATOM 4968 C C . LEU B 1 124 ? 3.232 22.625 -5.914 1 97.94 124 LEU B C 1
ATOM 4970 O O . LEU B 1 124 ? 3.703 23.438 -6.703 1 97.94 124 LEU B O 1
ATOM 4974 N N . TYR B 1 125 ? 3.104 22.906 -4.629 1 97 125 TYR B N 1
ATOM 4975 C CA . TYR B 1 125 ? 3.723 24.031 -3.934 1 97 125 TYR B CA 1
ATOM 4976 C C . TYR B 1 125 ? 3.059 25.344 -4.32 1 97 125 TYR B C 1
ATOM 4978 O O . TYR B 1 125 ? 3.727 26.375 -4.438 1 97 125 TYR B O 1
ATOM 4986 N N . ASP B 1 126 ? 1.878 25.281 -4.637 1 97.19 126 ASP B N 1
ATOM 4987 C CA . ASP B 1 126 ? 1.036 26.469 -4.828 1 97.19 126 ASP B CA 1
ATOM 4988 C C . ASP B 1 126 ? -0.03 26.562 -3.736 1 97.19 126 ASP B C 1
ATOM 4990 O O . ASP B 1 126 ? -1.201 26.25 -3.98 1 97.19 126 ASP B O 1
ATOM 4994 N N . ARG B 1 127 ? 0.31 27.094 -2.613 1 96.44 127 ARG B N 1
ATOM 4995 C CA . ARG B 1 127 ? -0.532 27.047 -1.421 1 96.44 127 ARG B CA 1
ATOM 4996 C C . ARG B 1 127 ? -1.641 28.094 -1.491 1 96.44 127 ARG B C 1
ATOM 4998 O O . ARG B 1 127 ? -2.732 27.891 -0.961 1 96.44 127 ARG B O 1
ATOM 5005 N N . ASP B 1 128 ? -1.402 29.156 -2.168 1 95.88 128 ASP B N 1
ATOM 5006 C CA . ASP B 1 128 ? -2.424 30.188 -2.285 1 95.88 128 ASP B CA 1
ATOM 5007 C C . ASP B 1 128 ? -3.668 29.656 -2.994 1 95.88 128 ASP B C 1
ATOM 5009 O O . ASP B 1 128 ? -4.789 29.844 -2.516 1 95.88 128 ASP B O 1
ATOM 5013 N N . GLU B 1 129 ? -3.4 29.047 -4.078 1 97.56 129 GLU B N 1
ATOM 5014 C CA . GLU B 1 129 ? -4.52 28.453 -4.805 1 97.56 129 GLU B CA 1
ATOM 5015 C C . GLU B 1 129 ? -5.176 27.344 -3.992 1 97.56 129 GLU B C 1
ATOM 5017 O O . GLU B 1 129 ? -6.395 27.172 -4.047 1 97.56 129 GLU B O 1
ATOM 5022 N N . ALA B 1 130 ? -4.379 26.609 -3.262 1 97.94 130 ALA B N 1
ATOM 5023 C CA . ALA B 1 130 ? -4.91 25.531 -2.416 1 97.94 130 ALA B CA 1
ATOM 5024 C C . ALA B 1 130 ? -5.875 26.094 -1.372 1 97.94 130 ALA B C 1
ATOM 5026 O O . ALA B 1 130 ? -6.969 25.547 -1.18 1 97.94 130 ALA B O 1
ATOM 5027 N N . ILE B 1 131 ? -5.477 27.188 -0.75 1 95.94 131 ILE B N 1
ATOM 5028 C CA . ILE B 1 131 ? -6.289 27.781 0.311 1 95.94 131 ILE B CA 1
ATOM 5029 C C . ILE B 1 131 ? -7.602 28.297 -0.271 1 95.94 131 ILE B C 1
ATOM 5031 O O . ILE B 1 131 ? -8.664 28.125 0.329 1 95.94 131 ILE B O 1
ATOM 5035 N N . ARG B 1 132 ? -7.5 28.922 -1.426 1 97 132 ARG B N 1
ATOM 5036 C CA . ARG B 1 132 ? -8.703 29.391 -2.096 1 97 132 ARG B CA 1
ATOM 5037 C C . ARG B 1 132 ? -9.688 28.25 -2.334 1 97 132 ARG B C 1
ATOM 5039 O O . ARG B 1 132 ? -10.875 28.375 -2.043 1 97 132 ARG B O 1
ATOM 5046 N N . LEU B 1 133 ? -9.211 27.188 -2.795 1 98.06 133 LEU B N 1
ATOM 5047 C CA . LEU B 1 133 ? -10.047 26.031 -3.117 1 98.06 133 LEU B CA 1
ATOM 5048 C C . LEU B 1 133 ? -10.547 25.344 -1.848 1 98.06 133 LEU B C 1
ATOM 5050 O O . LEU B 1 133 ? -11.672 24.844 -1.811 1 98.06 133 LEU B O 1
ATOM 5054 N N . PHE B 1 134 ? -9.727 25.281 -0.783 1 96.25 134 PHE B N 1
ATOM 5055 C CA . PHE B 1 134 ? -10.195 24.766 0.498 1 96.25 134 PHE B CA 1
ATOM 5056 C C . PHE B 1 134 ? -11.383 25.578 1.006 1 96.25 134 PHE B C 1
ATOM 5058 O O . PHE B 1 134 ? -12.344 25.016 1.537 1 96.25 134 PHE B O 1
ATOM 5065 N N . LYS B 1 135 ? -11.289 26.891 0.833 1 93.62 135 LYS B N 1
ATOM 5066 C CA . LYS B 1 135 ? -12.375 27.75 1.266 1 93.62 135 LYS B CA 1
ATOM 5067 C C . LYS B 1 135 ? -13.648 27.469 0.475 1 93.62 135 LYS B C 1
ATOM 5069 O O . LYS B 1 135 ? -14.742 27.422 1.044 1 93.62 135 LYS B O 1
ATOM 5074 N N . MET B 1 136 ? -13.5 27.266 -0.827 1 95.88 136 MET B N 1
ATOM 5075 C CA . MET B 1 136 ? -14.641 26.938 -1.674 1 95.88 136 MET B CA 1
ATOM 5076 C C . MET B 1 136 ? -15.266 25.609 -1.26 1 95.88 136 MET B C 1
ATOM 5078 O O . MET B 1 136 ? -16.484 25.469 -1.214 1 95.88 136 MET B O 1
ATOM 5082 N N . SER B 1 137 ? -14.422 24.625 -0.971 1 95.38 137 SER B N 1
ATOM 5083 C CA . SER B 1 137 ? -14.906 23.328 -0.519 1 95.38 137 SER B CA 1
ATOM 5084 C C . SER B 1 137 ? -15.648 23.438 0.808 1 95.38 137 SER B C 1
ATOM 5086 O O . SER B 1 137 ? -16.734 22.859 0.974 1 95.38 137 SER B O 1
ATOM 5088 N N . TYR B 1 138 ? -15.102 24.25 1.683 1 90.75 138 TYR B N 1
ATOM 5089 C CA . TYR B 1 138 ? -15.664 24.422 3.018 1 90.75 138 TYR B CA 1
ATOM 5090 C C . TYR B 1 138 ? -17.047 25.047 2.951 1 90.75 138 TYR B C 1
ATOM 5092 O O . TYR B 1 138 ? -17.922 24.719 3.752 1 90.75 138 TYR B O 1
ATOM 5100 N N . GLN B 1 139 ? -17.219 25.922 2.008 1 88.94 139 GLN B N 1
ATOM 5101 C CA . GLN B 1 139 ? -18.5 26.625 1.864 1 88.94 139 GLN B CA 1
ATOM 5102 C C . GLN B 1 139 ? -19.609 25.656 1.464 1 88.94 139 GLN B C 1
ATOM 5104 O O . GLN B 1 139 ? -20.781 25.875 1.817 1 88.94 139 GLN B O 1
ATOM 5109 N N . ILE B 1 140 ? -19.266 24.594 0.788 1 91.31 140 ILE B N 1
ATOM 5110 C CA . ILE B 1 140 ? -20.266 23.625 0.37 1 91.31 140 ILE B CA 1
ATOM 5111 C C . ILE B 1 140 ? -20.484 22.609 1.489 1 91.31 140 ILE B C 1
ATOM 5113 O O . ILE B 1 140 ? -21.609 22.422 1.95 1 91.31 140 ILE B O 1
ATOM 5117 N N . TYR B 1 141 ? -19.438 21.953 1.972 1 88.19 141 TYR B N 1
ATOM 5118 C CA . TYR B 1 141 ? -19.453 21.016 3.078 1 88.19 141 TYR B CA 1
ATOM 5119 C C . TYR B 1 141 ? -18.062 20.859 3.676 1 88.19 141 TYR B C 1
ATOM 5121 O O . TYR B 1 141 ? -17.078 20.672 2.947 1 88.19 141 TYR B O 1
ATOM 5129 N N . PRO B 1 142 ? -18 20.844 4.902 1 86.19 142 PRO B N 1
ATOM 5130 C CA . PRO B 1 142 ? -16.688 20.75 5.551 1 86.19 142 PRO B CA 1
ATOM 5131 C C . PRO B 1 142 ? -16.125 19.344 5.539 1 86.19 142 PRO B C 1
ATOM 5133 O O . PRO B 1 142 ? -16.516 18.5 6.352 1 86.19 142 PRO B O 1
ATOM 5136 N N . ILE B 1 143 ? -15.125 19.094 4.711 1 91.75 143 ILE B N 1
ATOM 5137 C CA . ILE B 1 143 ? -14.359 17.859 4.68 1 91.75 143 ILE B CA 1
ATOM 5138 C C . ILE B 1 143 ? -13.211 17.938 5.684 1 91.75 143 ILE B C 1
ATOM 5140 O O . ILE B 1 143 ? -12.68 19.016 5.945 1 91.75 143 ILE B O 1
ATOM 5144 N N . PHE B 1 144 ? -12.852 16.828 6.258 1 91.38 144 PHE B N 1
ATOM 5145 C CA . PHE B 1 144 ? -11.867 16.812 7.332 1 91.38 144 PHE B CA 1
ATOM 5146 C C . PHE B 1 144 ? -10.578 17.5 6.898 1 91.38 144 PHE B C 1
ATOM 5148 O O . PHE B 1 144 ? -10.055 18.359 7.609 1 91.38 144 PHE B O 1
ATOM 5155 N N . SER B 1 145 ? -10.062 17.125 5.711 1 93.5 145 SER B N 1
ATOM 5156 C CA . SER B 1 145 ? -8.805 17.703 5.227 1 93.5 145 SER B CA 1
ATOM 5157 C C . SER B 1 145 ? -8.938 19.203 4.996 1 93.5 145 SER B C 1
ATOM 5159 O O . SER B 1 145 ? -7.992 19.953 5.242 1 93.5 145 SER B O 1
ATOM 5161 N N . THR B 1 146 ? -10.07 19.609 4.523 1 92.88 146 THR B N 1
ATOM 5162 C CA . THR B 1 146 ? -10.336 21.016 4.32 1 92.88 146 THR B CA 1
ATOM 5163 C C . THR B 1 146 ? -10.297 21.781 5.648 1 92.88 146 THR B C 1
ATOM 5165 O O . THR B 1 146 ? -9.656 22.828 5.758 1 92.88 146 THR B O 1
ATOM 5168 N N . ILE B 1 147 ? -10.914 21.234 6.617 1 87.06 147 ILE B N 1
ATOM 5169 C CA . ILE B 1 147 ? -10.977 21.844 7.938 1 87.06 147 ILE B CA 1
ATOM 5170 C C . ILE B 1 147 ? -9.57 21.953 8.523 1 87.06 147 ILE B C 1
ATOM 5172 O O . ILE B 1 147 ? -9.164 23 9.016 1 87.06 147 ILE B O 1
ATOM 5176 N N . GLU B 1 148 ? -8.914 20.875 8.484 1 87.12 148 GLU B N 1
ATOM 5177 C CA . GLU B 1 148 ? -7.57 20.812 9.055 1 87.12 148 GLU B CA 1
ATOM 5178 C C . GLU B 1 148 ? -6.648 21.859 8.43 1 87.12 148 GLU B C 1
ATOM 5180 O O . GLU B 1 148 ? -5.949 22.578 9.141 1 87.12 148 GLU B O 1
ATOM 5185 N N . ASN B 1 149 ? -6.719 21.938 7.117 1 90.62 149 ASN B N 1
ATOM 5186 C CA . ASN B 1 149 ? -5.832 22.859 6.41 1 90.62 149 ASN B CA 1
ATOM 5187 C C . ASN B 1 149 ? -6.211 24.312 6.672 1 90.62 149 ASN B C 1
ATOM 5189 O O . ASN B 1 149 ? -5.34 25.172 6.758 1 90.62 149 ASN B O 1
ATOM 5193 N N . LEU B 1 150 ? -7.422 24.562 6.777 1 87.5 150 LEU B N 1
ATOM 5194 C CA . LEU B 1 150 ? -7.859 25.922 7.043 1 87.5 150 LEU B CA 1
ATOM 5195 C C . LEU B 1 150 ? -7.531 26.328 8.477 1 87.5 150 LEU B C 1
ATOM 5197 O O . LEU B 1 150 ? -7.227 27.5 8.742 1 87.5 150 LEU B O 1
ATOM 5201 N N . ILE B 1 151 ? -7.523 25.359 9.367 1 81 151 ILE B N 1
ATOM 5202 C CA . ILE B 1 151 ? -7.137 25.625 10.75 1 81 151 ILE B CA 1
ATOM 5203 C C . ILE B 1 151 ? -5.645 25.953 10.812 1 81 151 ILE B C 1
ATOM 5205 O O . ILE B 1 151 ? -5.238 26.906 11.477 1 81 151 ILE B O 1
ATOM 5209 N N . TYR B 1 152 ? -4.941 25.141 10.102 1 81.19 152 TYR B N 1
ATOM 5210 C CA . TYR B 1 152 ? -3.496 25.328 10.125 1 81.19 152 TYR B CA 1
ATOM 5211 C C . TYR B 1 152 ? -3.109 26.672 9.523 1 81.19 152 TYR B C 1
ATOM 5213 O O . TYR B 1 152 ? -2.1 27.266 9.906 1 81.19 152 TYR B O 1
ATOM 5221 N N . GLU B 1 153 ? -3.971 27.156 8.625 1 84.25 153 GLU B N 1
ATOM 5222 C CA . GLU B 1 153 ? -3.705 28.438 7.977 1 84.25 153 GLU B CA 1
ATOM 5223 C C . GLU B 1 153 ? -4.41 29.578 8.695 1 84.25 153 GLU B C 1
ATOM 5225 O O . GLU B 1 153 ? -4.352 30.734 8.258 1 84.25 153 GLU B O 1
ATOM 5230 N N . ASN B 1 154 ? -5.062 29.297 9.82 1 76.31 154 ASN B N 1
ATOM 5231 C CA . ASN B 1 154 ? -5.828 30.281 10.578 1 76.31 154 ASN B CA 1
ATOM 5232 C C . ASN B 1 154 ? -6.836 31.016 9.695 1 76.31 154 ASN B C 1
ATOM 5234 O O . ASN B 1 154 ? -6.965 32.25 9.781 1 76.31 154 ASN B O 1
ATOM 5238 N N . GLU B 1 155 ? -7.348 30.359 8.766 1 76.81 155 GLU B N 1
ATOM 5239 C CA . GLU B 1 155 ? -8.312 30.938 7.832 1 76.81 155 GLU B CA 1
ATOM 5240 C C . GLU B 1 155 ? -9.742 30.578 8.219 1 76.81 155 GLU B C 1
ATOM 5242 O O . GLU B 1 155 ? -10.695 31.156 7.688 1 76.81 155 GLU B O 1
ATOM 5247 N N . LEU B 1 156 ? -9.914 29.625 9.07 1 71.25 156 LEU B N 1
ATOM 5248 C CA . LEU B 1 156 ? -11.25 29.172 9.43 1 71.25 156 LEU B CA 1
ATOM 5249 C C . LEU B 1 156 ? -12 30.25 10.211 1 71.25 156 LEU B C 1
ATOM 5251 O O . LEU B 1 156 ? -13.211 30.406 10.062 1 71.25 156 LEU B O 1
ATOM 5255 N N . GLU B 1 157 ? -11.359 30.953 11.141 1 59.94 157 GLU B N 1
ATOM 5256 C CA . GLU B 1 157 ? -11.992 32 11.938 1 59.94 157 GLU B CA 1
ATOM 5257 C C . GLU B 1 157 ? -12.539 33.125 11.039 1 59.94 157 GLU B C 1
ATOM 5259 O O . GLU B 1 157 ? -13.602 33.688 11.32 1 59.94 157 GLU B O 1
ATOM 5264 N N . GLU B 1 158 ? -11.922 33.312 9.992 1 53.78 158 GLU B N 1
ATOM 5265 C CA . GLU B 1 158 ? -12.359 34.344 9.078 1 53.78 158 GLU B CA 1
ATOM 5266 C C . GLU B 1 158 ? -13.664 33.969 8.383 1 53.78 158 GLU B C 1
ATOM 5268 O O . GLU B 1 158 ? -14.508 34.812 8.133 1 53.78 158 GLU B O 1
ATOM 5273 N N . ILE B 1 159 ? -13.867 32.688 8.148 1 54.5 159 ILE B N 1
ATOM 5274 C CA . ILE B 1 159 ? -15.055 32.219 7.457 1 54.5 159 ILE B CA 1
ATOM 5275 C C . ILE B 1 159 ? -16.25 32.25 8.398 1 54.5 159 ILE B C 1
ATOM 5277 O O . ILE B 1 159 ? -17.359 32.594 7.996 1 54.5 159 ILE B O 1
ATOM 5281 N N . GLY B 1 160 ? -16.125 31.75 9.625 1 48.91 160 GLY B N 1
ATOM 5282 C CA . GLY B 1 160 ? -17.203 31.734 10.602 1 48.91 160 GLY B CA 1
ATOM 5283 C C . GLY B 1 160 ? -17.734 33.094 10.938 1 48.91 160 GLY B C 1
ATOM 5284 O O . GLY B 1 160 ? -18.938 33.281 11.203 1 48.91 160 GLY B O 1
ATOM 5285 N N . GLN B 1 161 ? -16.891 34.188 11 1 45.91 161 GLN B N 1
ATOM 5286 C CA . GLN B 1 161 ? -17.344 35.531 11.297 1 45.91 161 GLN B CA 1
ATOM 5287 C C . GLN B 1 161 ? -18.234 36.062 10.188 1 45.91 161 GLN B C 1
ATOM 5289 O O . GLN B 1 161 ? -19.188 36.812 10.445 1 45.91 161 GLN B O 1
ATOM 5294 N N . ASN B 1 162 ? -18.016 35.688 9 1 43.19 162 ASN B N 1
ATOM 5295 C CA . ASN B 1 162 ? -18.766 36.312 7.91 1 43.19 162 ASN B CA 1
ATOM 5296 C C . ASN B 1 162 ? -20.125 35.625 7.742 1 43.19 162 ASN B C 1
ATOM 5298 O O . ASN B 1 162 ? -21.094 36.281 7.34 1 43.19 162 ASN B O 1
ATOM 5302 N N . LYS B 1 163 ? -20.297 34.375 7.793 1 44.44 163 LYS B N 1
ATOM 5303 C CA . LYS B 1 163 ? -21.547 33.719 7.434 1 44.44 163 LYS B CA 1
ATOM 5304 C C . LYS B 1 163 ? -22.531 33.719 8.602 1 44.44 163 LYS B C 1
ATOM 5306 O O . LYS B 1 163 ? -23.672 33.281 8.461 1 44.44 163 LYS B O 1
ATOM 5311 N N . PHE B 1 164 ? -22.125 33.906 9.836 1 36.34 164 PHE B N 1
ATOM 5312 C CA . PHE B 1 164 ? -23.219 33.844 10.797 1 36.34 164 PHE B CA 1
ATOM 5313 C C . PHE B 1 164 ? -24.234 34.938 10.508 1 36.34 164 PHE B C 1
ATOM 5315 O O . PHE B 1 164 ? -25.281 35 11.156 1 36.34 164 PHE B O 1
ATOM 5322 N N . LYS B 1 165 ? -24.047 36.031 9.961 1 35.84 165 LYS B N 1
ATOM 5323 C CA . LYS B 1 165 ? -25.141 36.969 9.898 1 35.84 165 LYS B CA 1
ATOM 5324 C C . LYS B 1 165 ? -26.266 36.469 8.992 1 35.84 165 LYS B C 1
ATOM 5326 O O . LYS B 1 165 ? -27.438 36.719 9.242 1 35.84 165 LYS B O 1
ATOM 5331 N N . GLU B 1 166 ? -26.156 36.375 7.648 1 33.38 166 GLU B N 1
ATOM 5332 C CA . GLU B 1 166 ? -27.359 36.375 6.84 1 33.38 166 GLU B CA 1
ATOM 5333 C C . GLU B 1 166 ? -28.078 35.031 6.883 1 33.38 166 GLU B C 1
ATOM 5335 O O . GLU B 1 166 ? -29.297 34.969 6.977 1 33.38 166 GLU B O 1
ATOM 5340 N N . ASN B 1 167 ? -27.859 34.031 5.852 1 32.72 167 ASN B N 1
ATOM 5341 C CA . ASN B 1 167 ? -28.812 33.062 5.344 1 32.72 167 ASN B CA 1
ATOM 5342 C C . ASN B 1 167 ? -29.109 31.984 6.371 1 32.72 167 ASN B C 1
ATOM 5344 O O . ASN B 1 167 ? -28.281 31.703 7.238 1 32.72 167 ASN B O 1
ATOM 5348 N N . ASN B 1 168 ? -30.562 31.438 6.363 1 30.42 168 ASN B N 1
ATOM 5349 C CA . ASN B 1 168 ? -31.391 30.328 6.84 1 30.42 168 ASN B CA 1
ATOM 5350 C C . ASN B 1 168 ? -30.641 29 6.762 1 30.42 168 ASN B C 1
ATOM 5352 O O . ASN B 1 168 ? -30.906 28.188 5.875 1 30.42 168 ASN B O 1
ATOM 5356 N N . PHE B 1 169 ? -29.516 28.922 6.559 1 30.2 169 PHE B N 1
ATOM 5357 C CA . PHE B 1 169 ? -29.016 27.547 6.566 1 30.2 169 PHE B CA 1
ATOM 5358 C C . PHE B 1 169 ? -29.672 26.734 7.676 1 30.2 169 PHE B C 1
ATOM 5360 O O . PHE B 1 169 ? -29.484 27.031 8.859 1 30.2 169 PHE B O 1
ATOM 5367 N N . ASN B 1 170 ? -30.922 26.078 7.426 1 31.27 170 ASN B N 1
ATOM 5368 C CA . ASN B 1 170 ? -31.75 25.094 8.117 1 31.27 170 ASN B CA 1
ATOM 5369 C C . ASN B 1 170 ? -30.922 24.234 9.055 1 31.27 170 ASN B C 1
ATOM 5371 O O . ASN B 1 170 ? -29.703 24.156 8.93 1 31.27 170 ASN B O 1
ATOM 5375 N N . ASN B 1 171 ? -31.766 23.234 9.906 1 33.53 171 ASN B N 1
ATOM 5376 C CA . ASN B 1 171 ? -31.594 22.234 10.945 1 33.53 171 ASN B CA 1
ATOM 5377 C C . ASN B 1 171 ? -30.422 21.297 10.633 1 33.53 171 ASN B C 1
ATOM 5379 O O . ASN B 1 171 ? -30.031 20.484 11.469 1 33.53 171 ASN B O 1
ATOM 5383 N N . GLN B 1 172 ? -30.375 20.938 9.414 1 32.88 172 GLN B N 1
ATOM 5384 C CA . GLN B 1 172 ? -29.641 19.734 9 1 32.88 172 GLN B CA 1
ATOM 5385 C C . GLN B 1 172 ? -28.156 19.875 9.289 1 32.88 172 GLN B C 1
ATOM 5387 O O . GLN B 1 172 ? -27.484 18.875 9.594 1 32.88 172 GLN B O 1
ATOM 5392 N N . ILE B 1 173 ? -27.547 20.859 8.805 1 36.88 173 ILE B N 1
ATOM 5393 C CA . ILE B 1 173 ? -26.094 20.953 8.898 1 36.88 173 ILE B CA 1
ATOM 5394 C C . ILE B 1 173 ? -25.688 21.281 10.336 1 36.88 173 ILE B C 1
ATOM 5396 O O . ILE B 1 173 ? -24.594 21.797 10.578 1 36.88 173 ILE B O 1
ATOM 5400 N N . LYS B 1 174 ? -26.484 21.531 11.273 1 38.28 174 LYS B N 1
ATOM 5401 C CA . LYS B 1 174 ? -26.203 21.672 12.703 1 38.28 174 LYS B CA 1
ATOM 5402 C C . LYS B 1 174 ? -25.234 20.594 13.18 1 38.28 174 LYS B C 1
ATOM 5404 O O . LYS B 1 174 ? -24.391 20.859 14.031 1 38.28 174 LYS B O 1
ATOM 5409 N N . THR B 1 175 ? -25.5 19.484 12.75 1 37.53 175 THR B N 1
ATOM 5410 C CA . THR B 1 175 ? -24.766 18.344 13.281 1 37.53 175 THR B CA 1
ATOM 5411 C C . THR B 1 175 ? -23.312 18.359 12.812 1 37.53 175 THR B C 1
ATOM 5413 O O . THR B 1 175 ? -22.406 18.047 13.578 1 37.53 175 THR B O 1
ATOM 5416 N N . VAL B 1 176 ? -23.094 18.516 11.477 1 40 176 VAL B N 1
ATOM 5417 C CA . VAL B 1 176 ? -21.703 18.688 11.047 1 40 176 VAL B CA 1
ATOM 5418 C C . VAL B 1 176 ? -21.188 20.047 11.477 1 40 176 VAL B C 1
ATOM 5420 O O . VAL B 1 176 ? -20.016 20.375 11.281 1 40 176 VAL B O 1
ATOM 5423 N N . SER B 1 177 ? -21.938 21.141 11.539 1 41.75 177 SER B N 1
ATOM 5424 C CA . SER B 1 177 ? -21.625 22.375 12.25 1 41.75 177 SER B CA 1
ATOM 5425 C C . SER B 1 177 ? -20.828 22.094 13.516 1 41.75 177 SER B C 1
ATOM 5427 O O . SER B 1 177 ? -20.188 23 14.07 1 41.75 177 SER B O 1
ATOM 5429 N N . SER B 1 178 ? -21.078 20.938 14.164 1 45.5 178 SER B N 1
ATOM 5430 C CA . SER B 1 178 ? -20.328 20.406 15.289 1 45.5 178 SER B CA 1
ATOM 5431 C C . SER B 1 178 ? -18.875 20.141 14.914 1 45.5 178 SER B C 1
ATOM 5433 O O . SER B 1 178 ? -18.031 19.875 15.781 1 45.5 178 SER B O 1
ATOM 5435 N N . LEU B 1 179 ? -18.703 19.641 13.656 1 49.97 179 LEU B N 1
ATOM 5436 C CA . LEU B 1 179 ? -17.281 19.375 13.398 1 49.97 179 LEU B CA 1
ATOM 5437 C C . LEU B 1 179 ? -16.453 20.641 13.586 1 49.97 179 LEU B C 1
ATOM 5439 O O . LEU B 1 179 ? -15.383 20.594 14.195 1 49.97 179 LEU B O 1
ATOM 5443 N N . ASP B 1 180 ? -16.984 21.75 12.914 1 48.03 180 ASP B N 1
ATOM 5444 C CA . ASP B 1 180 ? -16.312 23.031 13.078 1 48.03 180 ASP B CA 1
ATOM 5445 C C . ASP B 1 180 ? -16.328 23.484 14.531 1 48.03 180 ASP B C 1
ATOM 5447 O O . ASP B 1 180 ? -15.328 23.969 15.055 1 48.03 180 ASP B O 1
ATOM 5451 N N . GLU B 1 181 ? -17.562 23.328 14.953 1 55.19 181 GLU B N 1
ATOM 5452 C CA . GLU B 1 181 ? -17.672 23.656 16.375 1 55.19 181 GLU B CA 1
ATOM 5453 C C . GLU B 1 181 ? -16.719 22.812 17.203 1 55.19 181 GLU B C 1
ATOM 5455 O O . GLU B 1 181 ? -16.125 23.297 18.172 1 55.19 181 GLU B O 1
ATOM 5460 N N . PHE B 1 182 ? -16.609 21.625 16.703 1 56.22 182 PHE B N 1
ATOM 5461 C CA . PHE B 1 182 ? -15.742 20.688 17.391 1 56.22 182 PHE B CA 1
ATOM 5462 C C . PHE B 1 182 ? -14.297 21.188 17.391 1 56.22 182 PHE B C 1
ATOM 5464 O O . PHE B 1 182 ? -13.672 21.297 18.453 1 56.22 182 PHE B O 1
ATOM 5471 N N . ILE B 1 183 ? -13.922 21.516 16.188 1 56.38 183 ILE B N 1
ATOM 5472 C CA . ILE B 1 183 ? -12.516 21.891 16.078 1 56.38 183 ILE B CA 1
ATOM 5473 C C . ILE B 1 183 ? -12.289 23.234 16.75 1 56.38 183 ILE B C 1
ATOM 5475 O O . ILE B 1 183 ? -11.289 23.438 17.438 1 56.38 183 ILE B O 1
ATOM 5479 N N . ARG B 1 184 ? -13.359 24.109 16.703 1 56.38 184 ARG B N 1
ATOM 5480 C CA . ARG B 1 184 ? -13.281 25.406 17.359 1 56.38 184 ARG B CA 1
ATOM 5481 C C . ARG B 1 184 ? -13.383 25.266 18.875 1 56.38 184 ARG B C 1
ATOM 5483 O O . ARG B 1 184 ? -12.695 25.969 19.609 1 56.38 184 ARG B O 1
ATOM 5490 N N . ASN B 1 185 ? -14.227 24.359 19.172 1 54.72 185 ASN B N 1
ATOM 5491 C CA . ASN B 1 185 ? -14.414 24.156 20.609 1 54.72 185 ASN B CA 1
ATOM 5492 C C . ASN B 1 185 ? -13.195 23.5 21.25 1 54.72 185 ASN B C 1
ATOM 5494 O O . ASN B 1 185 ? -12.922 23.734 22.438 1 54.72 185 ASN B O 1
ATOM 5498 N N . VAL B 1 186 ? -12.578 22.688 20.531 1 52.5 186 VAL B N 1
ATOM 5499 C CA . VAL B 1 186 ? -11.398 22.031 21.094 1 52.5 186 VAL B CA 1
ATOM 5500 C C . VAL B 1 186 ? -10.375 23.094 21.484 1 52.5 186 VAL B C 1
ATOM 5502 O O . VAL B 1 186 ? -9.648 22.922 22.469 1 52.5 186 VAL B O 1
ATOM 5505 N N . LYS B 1 187 ? -10.461 24.25 20.828 1 51.78 187 LYS B N 1
ATOM 5506 C CA . LYS B 1 187 ? -9.516 25.297 21.219 1 51.78 187 LYS B CA 1
ATOM 5507 C C . LYS B 1 187 ? -9.891 25.906 22.562 1 51.78 187 LYS B C 1
ATOM 5509 O O . LYS B 1 187 ? -9.062 26.547 23.219 1 51.78 187 LYS B O 1
ATOM 5514 N N . ASN B 1 188 ? -11.102 25.531 23 1 49.16 188 ASN B N 1
ATOM 5515 C CA . ASN B 1 188 ? -11.477 26.062 24.312 1 49.16 188 ASN B CA 1
ATOM 5516 C C . ASN B 1 188 ? -11.188 25.062 25.422 1 49.16 188 ASN B C 1
ATOM 5518 O O . ASN B 1 188 ? -11.625 23.906 25.359 1 49.16 188 ASN B O 1
ATOM 5522 N N . ASN B 1 189 ? -10.227 25.266 26.328 1 52.06 189 ASN B N 1
ATOM 5523 C CA . ASN B 1 189 ? -9.711 24.5 27.453 1 52.06 189 ASN B CA 1
ATOM 5524 C C . ASN B 1 189 ? -10.828 23.797 28.219 1 52.06 189 ASN B C 1
ATOM 5526 O O . ASN B 1 189 ? -10.648 22.656 28.672 1 52.06 189 ASN B O 1
ATOM 5530 N N . ASP B 1 190 ? -11.945 24.438 28.547 1 54 190 ASP B N 1
ATOM 5531 C CA . ASP B 1 190 ? -13.008 23.859 29.359 1 54 190 ASP B CA 1
ATOM 5532 C C . ASP B 1 190 ? -13.586 22.609 28.688 1 54 190 ASP B C 1
ATOM 5534 O O . ASP B 1 190 ? -14.102 21.719 29.375 1 54 190 ASP B O 1
ATOM 5538 N N . ALA B 1 191 ? -13.273 22.297 27.5 1 58.81 191 ALA B N 1
ATOM 5539 C CA . ALA B 1 191 ? -13.891 21.312 26.625 1 58.81 191 ALA B CA 1
ATOM 5540 C C . ALA B 1 191 ? -13.07 20.016 26.594 1 58.81 191 ALA B C 1
ATOM 5542 O O . ALA B 1 191 ? -13.602 18.953 26.281 1 58.81 191 ALA B O 1
ATOM 5543 N N . LEU B 1 192 ? -11.992 20.062 27.203 1 70.69 192 LEU B N 1
ATOM 5544 C CA . LEU B 1 192 ? -11.109 18.906 27.125 1 70.69 192 LEU B CA 1
ATOM 5545 C C . LEU B 1 192 ? -11.672 17.734 27.938 1 70.69 192 LEU B C 1
ATOM 5547 O O . LEU B 1 192 ? -11.641 16.594 27.484 1 70.69 192 LEU B O 1
ATOM 5551 N N . GLU B 1 193 ? -12.172 18.109 29.047 1 75.06 193 GLU B N 1
ATOM 5552 C CA . GLU B 1 193 ? -12.703 17.047 29.891 1 75.06 193 GLU B CA 1
ATOM 5553 C C . GLU B 1 193 ? -13.898 16.359 29.234 1 75.06 193 GLU B C 1
ATOM 5555 O O . GLU B 1 193 ? -14.055 15.141 29.328 1 75.06 193 GLU B O 1
ATOM 5560 N N . LYS B 1 194 ? -14.625 17.141 28.641 1 76.5 194 LYS B N 1
ATOM 5561 C CA . LYS B 1 194 ? -15.797 16.594 27.969 1 76.5 194 LYS B CA 1
ATOM 5562 C C . LYS B 1 194 ? -15.398 15.625 26.859 1 76.5 194 LYS B C 1
ATOM 5564 O O . LYS B 1 194 ? -16 14.562 26.703 1 76.5 194 LYS B O 1
ATOM 5569 N N . TYR B 1 195 ? -14.367 15.922 26.219 1 83.75 195 TYR B N 1
ATOM 5570 C CA . TYR B 1 195 ? -13.992 15.117 25.062 1 83.75 195 TYR B CA 1
ATOM 5571 C C . TYR B 1 195 ? -13.227 13.867 25.484 1 83.75 195 TYR B C 1
ATOM 5573 O O . TYR B 1 195 ? -13.141 12.898 24.719 1 83.75 195 TYR B O 1
ATOM 5581 N N . THR B 1 196 ? -12.75 13.93 26.688 1 86.31 196 THR B N 1
ATOM 5582 C CA . THR B 1 196 ? -12.047 12.758 27.172 1 86.31 196 THR B CA 1
ATOM 5583 C C . THR B 1 196 ? -12.992 11.57 27.312 1 86.31 196 THR B C 1
ATOM 5585 O O . THR B 1 196 ? -12.586 10.422 27.141 1 86.31 196 THR B O 1
ATOM 5588 N N . ASN B 1 197 ? -14.211 11.859 27.5 1 84.25 197 ASN B N 1
ATOM 5589 C CA . ASN B 1 197 ? -15.203 10.805 27.656 1 84.25 197 ASN B CA 1
ATOM 5590 C C . ASN B 1 197 ? -15.609 10.219 26.297 1 84.25 197 ASN B C 1
ATOM 5592 O O . ASN B 1 197 ? -16.25 9.164 26.25 1 84.25 197 ASN B O 1
ATOM 5596 N N . PHE B 1 198 ? -15.18 10.828 25.297 1 88 198 PHE B N 1
ATOM 5597 C CA . PHE B 1 198 ? -15.539 10.367 23.969 1 88 198 PHE B CA 1
ATOM 5598 C C . PHE B 1 198 ? -14.359 9.672 23.297 1 88 198 PHE B C 1
ATOM 5600 O O . PHE B 1 198 ? -14.273 9.625 22.078 1 88 198 PHE B O 1
ATOM 5607 N N . ILE B 1 199 ? -13.461 9.188 24.156 1 92.06 199 ILE B N 1
ATOM 5608 C CA . ILE B 1 199 ? -12.328 8.422 23.656 1 92.06 199 ILE B CA 1
ATOM 5609 C C . ILE B 1 199 ? -12.578 6.93 23.891 1 92.06 199 ILE B C 1
ATOM 5611 O O . ILE B 1 199 ? -12.922 6.512 24.984 1 92.06 199 ILE B O 1
ATOM 5615 N N . PRO B 1 200 ? -12.508 6.16 22.875 1 92.62 200 PRO B N 1
ATOM 5616 C CA . PRO B 1 200 ? -12.141 6.434 21.484 1 92.62 200 PRO B CA 1
ATOM 5617 C C . PRO B 1 200 ? -13.258 7.117 20.703 1 92.62 200 PRO B C 1
ATOM 5619 O O . PRO B 1 200 ? -14.43 7.051 21.109 1 92.62 200 PRO B O 1
ATOM 5622 N N . GLY B 1 201 ? -12.953 7.75 19.609 1 90.44 201 GLY B N 1
ATOM 5623 C CA . GLY B 1 201 ? -13.898 8.469 18.781 1 90.44 201 GLY B CA 1
ATOM 5624 C C . GLY B 1 201 ? -13.531 9.922 18.578 1 90.44 201 GLY B C 1
ATOM 5625 O O . GLY B 1 201 ? -12.367 10.25 18.328 1 90.44 201 GLY B O 1
ATOM 5626 N N . LEU B 1 202 ? -14.5 10.711 18.703 1 87 202 LEU B N 1
ATOM 5627 C CA . LEU B 1 202 ? -14.305 12.133 18.422 1 87 202 LEU B CA 1
ATOM 5628 C C . LEU B 1 202 ? -13.336 12.75 19.438 1 87 202 LEU B C 1
ATOM 5630 O O . LEU B 1 202 ? -12.57 13.648 19.094 1 87 202 LEU B O 1
ATOM 5634 N N . GLY B 1 203 ? -13.391 12.266 20.578 1 88.81 203 GLY B N 1
ATOM 5635 C CA . GLY B 1 203 ? -12.508 12.758 21.641 1 88.81 203 GLY B CA 1
ATOM 5636 C C . GLY B 1 203 ? -11.039 12.57 21.312 1 88.81 203 GLY B C 1
ATOM 5637 O O . GLY B 1 203 ? -10.203 13.391 21.719 1 88.81 203 GLY B O 1
ATOM 5638 N N . SER B 1 204 ? -10.695 11.445 20.625 1 92.75 204 SER B N 1
ATOM 5639 C CA . SER B 1 204 ? -9.305 11.211 20.234 1 92.75 204 SER B CA 1
ATOM 5640 C C . SER B 1 204 ? -8.789 12.328 19.328 1 92.75 204 SER B C 1
ATOM 5642 O O . SER B 1 204 ? -7.684 12.828 19.531 1 92.75 204 SER B O 1
ATOM 5644 N N . TYR B 1 205 ? -9.656 12.773 18.422 1 89.88 205 TYR B N 1
ATOM 5645 C CA . TYR B 1 205 ? -9.273 13.836 17.484 1 89.88 205 TYR B CA 1
ATOM 5646 C C . TYR B 1 205 ? -9.18 15.18 18.203 1 89.88 205 TYR B C 1
ATOM 5648 O O . TYR B 1 205 ? -8.266 15.961 17.938 1 89.88 205 TYR B O 1
ATOM 5656 N N . ALA B 1 206 ? -10.125 15.383 19.047 1 86.44 206 ALA B N 1
ATOM 5657 C CA . ALA B 1 206 ? -10.156 16.641 19.781 1 86.44 206 ALA B CA 1
ATOM 5658 C C . ALA B 1 206 ? -8.906 16.812 20.641 1 86.44 206 ALA B C 1
ATOM 5660 O O . ALA B 1 206 ? -8.281 17.875 20.641 1 86.44 206 ALA B O 1
ATOM 5661 N N . LEU B 1 207 ? -8.609 15.758 21.359 1 89.94 207 LEU B N 1
ATOM 5662 C CA . LEU B 1 207 ? -7.441 15.828 22.219 1 89.94 207 LEU B CA 1
ATOM 5663 C C . LEU B 1 207 ? -6.16 15.945 21.406 1 89.94 207 LEU B C 1
ATOM 5665 O O . LEU B 1 207 ? -5.242 16.672 21.781 1 89.94 207 LEU B O 1
ATOM 5669 N N . ALA B 1 208 ? -6.129 15.234 20.312 1 92.19 208 ALA B N 1
ATOM 5670 C CA . ALA B 1 208 ? -4.949 15.305 19.453 1 92.19 208 ALA B CA 1
ATOM 5671 C C . ALA B 1 208 ? -4.75 16.719 18.906 1 92.19 208 ALA B C 1
ATOM 5673 O O . ALA B 1 208 ? -3.623 17.203 18.828 1 92.19 208 ALA B O 1
ATOM 5674 N N . PHE B 1 209 ? -5.828 17.328 18.562 1 86.19 209 PHE B N 1
ATOM 5675 C CA . PHE B 1 209 ? -5.766 18.688 18.047 1 86.19 209 PHE B CA 1
ATOM 5676 C C . PHE B 1 209 ? -5.316 19.672 19.125 1 86.19 209 PHE B C 1
ATOM 5678 O O . PHE B 1 209 ? -4.484 20.547 18.875 1 86.19 209 PHE B O 1
ATOM 5685 N N . GLN B 1 210 ? -5.887 19.516 20.234 1 84 210 GLN B N 1
ATOM 5686 C CA . GLN B 1 210 ? -5.539 20.406 21.328 1 84 210 GLN B CA 1
ATOM 5687 C C . GLN B 1 210 ? -4.078 20.234 21.734 1 84 210 GLN B C 1
ATOM 5689 O O . GLN B 1 210 ? -3.393 21.219 22.031 1 84 210 GLN B O 1
ATOM 5694 N N . ALA B 1 211 ? -3.705 18.984 21.812 1 89.94 211 ALA B N 1
ATOM 5695 C CA . ALA B 1 211 ? -2.316 18.703 22.172 1 89.94 211 ALA B CA 1
ATOM 5696 C C . ALA B 1 211 ? -1.354 19.344 21.172 1 89.94 211 ALA B C 1
ATOM 5698 O O . ALA B 1 211 ? -0.336 19.922 21.562 1 89.94 211 ALA B O 1
ATOM 5699 N N . LYS B 1 212 ? -1.661 19.281 19.906 1 88.38 212 LYS B N 1
ATOM 5700 C CA . LYS B 1 212 ? -0.833 19.891 18.875 1 88.38 212 LYS B CA 1
ATOM 5701 C C . LYS B 1 212 ? -0.825 21.422 19.016 1 88.38 212 LYS B C 1
ATOM 5703 O O . LYS B 1 212 ? 0.22 22.047 18.859 1 88.38 212 LYS B O 1
ATOM 5708 N N . ASN B 1 213 ? -1.968 21.938 19.234 1 79.44 213 ASN B N 1
ATOM 5709 C CA . ASN B 1 213 ? -2.07 23.375 19.422 1 79.44 213 ASN B CA 1
ATOM 5710 C C . ASN B 1 213 ? -1.206 23.859 20.594 1 79.44 213 ASN B C 1
ATOM 5712 O O . ASN B 1 213 ? -0.533 24.891 20.484 1 79.44 213 ASN B O 1
ATOM 5716 N N . GLU B 1 214 ? -1.29 23.172 21.719 1 78.5 214 GLU B N 1
ATOM 5717 C CA . GLU B 1 214 ? -0.471 23.516 22.875 1 78.5 214 GLU B CA 1
ATOM 5718 C C . GLU B 1 214 ? 1.017 23.406 22.562 1 78.5 214 GLU B C 1
ATOM 5720 O O . GLU B 1 214 ? 1.817 24.234 23 1 78.5 214 GLU B O 1
ATOM 5725 N N . PHE B 1 215 ? 1.344 22.422 21.828 1 84.06 215 PHE B N 1
ATOM 5726 C CA . PHE B 1 215 ? 2.727 22.25 21.391 1 84.06 215 PHE B CA 1
ATOM 5727 C C . PHE B 1 215 ? 3.18 23.422 20.531 1 84.06 215 PHE B C 1
ATOM 5729 O O . PHE B 1 215 ? 4.281 23.938 20.719 1 84.06 215 PHE B O 1
ATOM 5736 N N . ASP B 1 216 ? 2.301 23.859 19.641 1 76.56 216 ASP B N 1
ATOM 5737 C CA . ASP B 1 216 ? 2.627 24.953 18.734 1 76.56 216 ASP B CA 1
ATOM 5738 C C . ASP B 1 216 ? 2.787 26.266 19.5 1 76.56 216 ASP B C 1
ATOM 5740 O O . ASP B 1 216 ? 3.547 27.141 19.094 1 76.56 216 ASP B O 1
ATOM 5744 N N . LEU B 1 217 ? 2.119 26.297 20.625 1 70.38 217 LEU B N 1
ATOM 5745 C CA . LEU B 1 217 ? 2.199 27.5 21.453 1 70.38 217 LEU B CA 1
ATOM 5746 C C . LEU B 1 217 ? 3.404 27.438 22.391 1 70.38 217 LEU B C 1
ATOM 5748 O O . LEU B 1 217 ? 3.646 28.359 23.156 1 70.38 217 LEU B O 1
ATOM 5752 N N . GLY B 1 218 ? 4.078 26.312 22.344 1 70.56 218 GLY B N 1
ATOM 5753 C CA . GLY B 1 218 ? 5.273 26.188 23.156 1 70.56 218 GLY B CA 1
ATOM 5754 C C . GLY B 1 218 ? 5.004 25.531 24.516 1 70.56 218 GLY B C 1
ATOM 5755 O O . GLY B 1 218 ? 5.914 25.406 25.328 1 70.56 218 GLY B O 1
ATOM 5756 N N . LEU B 1 219 ? 3.797 25.156 24.766 1 74 219 LEU B N 1
ATOM 5757 C CA . LEU B 1 219 ? 3.428 24.5 26.016 1 74 219 LEU B CA 1
ATOM 5758 C C . LEU B 1 219 ? 3.674 23 25.953 1 74 219 LEU B C 1
ATOM 5760 O O . LEU B 1 219 ? 2.725 22.219 25.953 1 74 219 LEU B O 1
ATOM 5764 N N . THR B 1 220 ? 4.895 22.562 25.969 1 81.12 220 THR B N 1
ATOM 5765 C CA . THR B 1 220 ? 5.328 21.188 25.719 1 81.12 220 THR B CA 1
ATOM 5766 C C . THR B 1 220 ? 4.805 20.25 26.812 1 81.12 220 THR B C 1
ATOM 5768 O O . THR B 1 220 ? 4.34 19.156 26.516 1 81.12 220 THR B O 1
ATOM 5771 N N . GLU B 1 221 ? 4.867 20.719 28.078 1 82.81 221 GLU B N 1
ATOM 5772 C CA . GLU B 1 221 ? 4.445 19.859 29.172 1 82.81 221 GLU B CA 1
ATOM 5773 C C . GLU B 1 221 ? 2.941 19.609 29.141 1 82.81 221 GLU B C 1
ATOM 5775 O O . GLU B 1 221 ? 2.488 18.484 29.375 1 82.81 221 GLU B O 1
ATOM 5780 N N . SER B 1 222 ? 2.242 20.703 28.922 1 83.38 222 SER B N 1
ATOM 5781 C CA . SER B 1 222 ? 0.798 20.547 28.797 1 83.38 222 SER B CA 1
ATOM 5782 C C . SER B 1 222 ? 0.442 19.641 27.625 1 83.38 222 SER B C 1
ATOM 5784 O O . SER B 1 222 ? -0.427 18.781 27.75 1 83.38 222 SER B O 1
ATOM 5786 N N . SER B 1 223 ? 1.062 19.859 26.516 1 89.62 223 SER B N 1
ATOM 5787 C CA . SER B 1 223 ? 0.861 19.031 25.344 1 89.62 223 SER B CA 1
ATOM 5788 C C . SER B 1 223 ? 1.158 17.562 25.656 1 89.62 223 SER B C 1
ATOM 5790 O O . SER B 1 223 ? 0.379 16.672 25.297 1 89.62 223 SER B O 1
ATOM 5792 N N . LYS B 1 224 ? 2.273 17.281 26.328 1 94.06 224 LYS B N 1
ATOM 5793 C CA . LYS B 1 224 ? 2.674 15.93 26.703 1 94.06 224 LYS B CA 1
ATOM 5794 C C . LYS B 1 224 ? 1.598 15.25 27.547 1 94.06 224 LYS B C 1
ATOM 5796 O O . LYS B 1 224 ? 1.262 14.094 27.312 1 94.06 224 LYS B O 1
ATOM 5801 N N . LYS B 1 225 ? 1.091 16 28.484 1 93 225 LYS B N 1
ATOM 5802 C CA . LYS B 1 225 ? 0.062 15.453 29.375 1 93 225 LYS B CA 1
ATOM 5803 C C . LYS B 1 225 ? -1.174 15.039 28.578 1 93 225 LYS B C 1
ATOM 5805 O O . LYS B 1 225 ? -1.731 13.961 28.812 1 93 225 LYS B O 1
ATOM 5810 N N . ILE B 1 226 ? -1.644 15.883 27.688 1 92.62 226 ILE B N 1
ATOM 5811 C CA . ILE B 1 226 ? -2.844 15.609 26.906 1 92.62 226 ILE B CA 1
ATOM 5812 C C . ILE B 1 226 ? -2.611 14.383 26.016 1 92.62 226 ILE B C 1
ATOM 5814 O O . ILE B 1 226 ? -3.455 13.484 25.953 1 92.62 226 ILE B O 1
ATOM 5818 N N . PHE B 1 227 ? -1.462 14.273 25.328 1 96.56 227 PHE B N 1
ATOM 5819 C CA . PHE B 1 227 ? -1.14 13.133 24.484 1 96.56 227 PHE B CA 1
ATOM 5820 C C . PHE B 1 227 ? -1.085 11.844 25.297 1 96.56 227 PHE B C 1
ATOM 5822 O O . PHE B 1 227 ? -1.508 10.789 24.828 1 96.56 227 PHE B O 1
ATOM 5829 N N . THR B 1 228 ? -0.527 11.969 26.516 1 95.44 228 THR B N 1
ATOM 5830 C CA . THR B 1 228 ? -0.408 10.797 27.375 1 95.44 228 THR B CA 1
ATOM 5831 C C . THR B 1 228 ? -1.787 10.273 27.766 1 95.44 228 THR B C 1
ATOM 5833 O O . THR B 1 228 ? -2.021 9.062 27.766 1 95.44 228 THR B O 1
ATOM 5836 N N . VAL B 1 229 ? -2.652 11.211 28.109 1 94.56 229 VAL B N 1
ATOM 5837 C CA . VAL B 1 229 ? -4.023 10.828 28.422 1 94.56 229 VAL B CA 1
ATOM 5838 C C . VAL B 1 229 ? -4.672 10.18 27.203 1 94.56 229 VAL B C 1
ATOM 5840 O O . VAL B 1 229 ? -5.34 9.148 27.328 1 94.56 229 VAL B O 1
ATOM 5843 N N . LEU B 1 230 ? -4.496 10.758 26.047 1 95.5 230 LEU B N 1
ATOM 5844 C CA . LEU B 1 230 ? -5.059 10.242 24.812 1 95.5 230 LEU B CA 1
ATOM 5845 C C . LEU B 1 230 ? -4.578 8.82 24.547 1 95.5 230 LEU B C 1
ATOM 5847 O O . LEU B 1 230 ? -5.383 7.926 24.281 1 95.5 230 LEU B O 1
ATOM 5851 N N . LYS B 1 231 ? -3.316 8.547 24.688 1 95.25 231 LYS B N 1
ATOM 5852 C CA . LYS B 1 231 ? -2.725 7.246 24.375 1 95.25 231 LYS B CA 1
ATOM 5853 C C . LYS B 1 231 ? -3.143 6.195 25.406 1 95.25 231 LYS B C 1
ATOM 5855 O O . LYS B 1 231 ? -3.24 5.008 25.078 1 95.25 231 LYS B O 1
ATOM 5860 N N . SER B 1 232 ? -3.346 6.633 26.578 1 95 232 SER B N 1
ATOM 5861 C CA . SER B 1 232 ? -3.793 5.703 27.625 1 95 232 SER B CA 1
ATOM 5862 C C . SER B 1 232 ? -5.191 5.172 27.312 1 95 232 SER B C 1
ATOM 5864 O O . SER B 1 232 ? -5.496 4.012 27.594 1 95 232 SER B O 1
ATOM 5866 N N . LYS B 1 233 ? -6.035 6.02 26.719 1 94.44 233 LYS B N 1
ATOM 5867 C CA . LYS B 1 233 ? -7.422 5.652 26.453 1 94.44 233 LYS B CA 1
ATOM 5868 C C . LYS B 1 233 ? -7.594 5.078 25.047 1 94.44 233 LYS B C 1
ATOM 5870 O O . LYS B 1 233 ? -8.516 4.305 24.797 1 94.44 233 LYS B O 1
ATOM 5875 N N . ASP B 1 234 ? -6.773 5.477 24.141 1 95.75 234 ASP B N 1
ATOM 5876 C CA . ASP B 1 234 ? -6.758 5.004 22.766 1 95.75 234 ASP B CA 1
ATOM 5877 C C . ASP B 1 234 ? -5.332 4.719 22.297 1 95.75 234 ASP B C 1
ATOM 5879 O O . ASP B 1 234 ? -4.785 5.449 21.469 1 95.75 234 ASP B O 1
ATOM 5883 N N . PRO B 1 235 ? -4.82 3.619 22.641 1 95.12 235 PRO B N 1
ATOM 5884 C CA . PRO B 1 235 ? -3.391 3.346 22.484 1 95.12 235 PRO B CA 1
ATOM 5885 C C . PRO B 1 235 ? -2.984 3.197 21.016 1 95.12 235 PRO B C 1
ATOM 5887 O O . PRO B 1 235 ? -1.828 3.439 20.672 1 95.12 235 PRO B O 1
ATOM 5890 N N . LYS B 1 236 ? -3.881 2.869 20.156 1 96.25 236 LYS B N 1
ATOM 5891 C CA . LYS B 1 236 ? -3.498 2.582 18.781 1 96.25 236 LYS B CA 1
ATOM 5892 C C . LYS B 1 236 ? -3.844 3.75 17.859 1 96.25 236 LYS B C 1
ATOM 5894 O O . LYS B 1 236 ? -3.744 3.635 16.625 1 96.25 236 LYS B O 1
ATOM 5899 N N . PHE B 1 237 ? -4.246 4.832 18.484 1 96.31 237 PHE B N 1
ATOM 5900 C CA . PHE B 1 237 ? -4.531 6.055 17.75 1 96.31 237 PHE B CA 1
ATOM 5901 C C . PHE B 1 237 ? -3.252 6.641 17.156 1 96.31 237 PHE B C 1
ATOM 5903 O O . PHE B 1 237 ? -2.229 6.715 17.844 1 96.31 237 PHE B O 1
ATOM 5910 N N . ILE B 1 238 ? -3.293 7.113 15.836 1 96.31 238 ILE B N 1
ATOM 5911 C CA . ILE B 1 238 ? -2.053 7.457 15.156 1 96.31 238 ILE B CA 1
ATOM 5912 C C . ILE B 1 238 ? -2.047 8.945 14.82 1 96.31 238 ILE B C 1
ATOM 5914 O O . ILE B 1 238 ? -0.986 9.578 14.766 1 96.31 238 ILE B O 1
ATOM 5918 N N . TYR B 1 239 ? -3.197 9.547 14.625 1 94.69 239 TYR B N 1
ATOM 5919 C CA . TYR B 1 239 ? -3.322 10.93 14.188 1 94.69 239 TYR B CA 1
ATOM 5920 C C . TYR B 1 239 ? -2.598 11.875 15.133 1 94.69 239 TYR B C 1
ATOM 5922 O O . TYR B 1 239 ? -2.84 11.859 16.344 1 94.69 239 TYR B O 1
ATOM 5930 N N . ASN B 1 240 ? -1.573 12.602 14.688 1 95.75 240 ASN B N 1
ATOM 5931 C CA . ASN B 1 240 ? -0.778 13.625 15.352 1 95.75 240 ASN B CA 1
ATOM 5932 C C . ASN B 1 240 ? 0.237 13.016 16.312 1 95.75 240 ASN B C 1
ATOM 5934 O O . ASN B 1 240 ? 0.798 13.719 17.156 1 95.75 240 ASN B O 1
ATOM 5938 N N . MET B 1 241 ? 0.505 11.719 16.188 1 97.81 241 MET B N 1
ATOM 5939 C CA . MET B 1 241 ? 1.505 11.094 17.047 1 97.81 241 MET B CA 1
ATOM 5940 C C . MET B 1 241 ? 2.912 11.508 16.625 1 97.81 241 MET B C 1
ATOM 5942 O O . MET B 1 241 ? 3.865 11.336 17.391 1 97.81 241 MET B O 1
ATOM 5946 N N . ASP B 1 242 ? 3.02 12.016 15.398 1 97.12 242 ASP B N 1
ATOM 5947 C CA . ASP B 1 242 ? 4.305 12.594 15.008 1 97.12 242 ASP B CA 1
ATOM 5948 C C . ASP B 1 242 ? 4.645 13.805 15.883 1 97.12 242 ASP B C 1
ATOM 5950 O O . ASP B 1 242 ? 5.797 13.977 16.297 1 97.12 242 ASP B O 1
ATOM 5954 N N . TYR B 1 243 ? 3.676 14.578 16.25 1 95.81 243 TYR B N 1
ATOM 5955 C CA . TYR B 1 243 ? 3.887 15.719 17.125 1 95.81 243 TYR B CA 1
ATOM 5956 C C . TYR B 1 243 ? 4.148 15.25 18.562 1 95.81 243 TYR B C 1
ATOM 5958 O O . TYR B 1 243 ? 4.984 15.828 19.266 1 95.81 243 TYR B O 1
ATOM 5966 N N . PHE B 1 244 ? 3.445 14.227 18.984 1 97.88 244 PHE B N 1
ATOM 5967 C CA . PHE B 1 244 ? 3.73 13.648 20.297 1 97.88 244 PHE B CA 1
ATOM 5968 C C . PHE B 1 244 ? 5.188 13.211 20.391 1 97.88 244 PHE B C 1
ATOM 5970 O O . PHE B 1 244 ? 5.848 13.438 21.406 1 97.88 244 PHE B O 1
ATOM 5977 N N . SER B 1 245 ? 5.664 12.578 19.281 1 97.94 245 SER B N 1
ATOM 5978 C CA . SER B 1 245 ? 7.059 12.141 19.266 1 97.94 245 SER B CA 1
ATOM 5979 C C . SER B 1 245 ? 8.008 13.32 19.438 1 97.94 245 SER B C 1
ATOM 5981 O O . SER B 1 245 ? 9.023 13.219 20.109 1 97.94 245 SER B O 1
ATOM 5983 N N . THR B 1 246 ? 7.695 14.445 18.797 1 94.56 246 THR B N 1
ATOM 5984 C CA . THR B 1 246 ? 8.523 15.641 18.922 1 94.56 246 THR B CA 1
ATOM 5985 C C . THR B 1 246 ? 8.438 16.219 20.344 1 94.56 246 THR B C 1
ATOM 5987 O O . THR B 1 246 ? 9.43 16.703 20.875 1 94.56 246 THR B O 1
ATOM 5990 N N . VAL B 1 247 ? 7.25 16.141 20.906 1 93.44 247 VAL B N 1
ATOM 5991 C CA . VAL B 1 247 ? 7.055 16.594 22.281 1 93.44 247 VAL B CA 1
ATOM 5992 C C . VAL B 1 247 ? 7.918 15.773 23.234 1 93.44 247 VAL B C 1
ATOM 5994 O O . VAL B 1 247 ? 8.586 16.328 24.109 1 93.44 247 VAL B O 1
ATOM 5997 N N . LEU B 1 248 ? 7.895 14.484 23 1 95.38 248 LEU B N 1
ATOM 5998 C CA . LEU B 1 248 ? 8.711 13.602 23.828 1 95.38 248 LEU B CA 1
ATOM 5999 C C . LEU B 1 248 ? 10.195 13.867 23.594 1 95.38 248 LEU B C 1
ATOM 6001 O O . LEU B 1 248 ? 11 13.766 24.531 1 95.38 248 LEU B O 1
ATOM 6005 N N . TRP B 1 249 ? 10.516 14.195 22.422 1 92.25 249 TRP B N 1
ATOM 6006 C CA . TRP B 1 249 ? 11.891 14.547 22.078 1 92.25 249 TRP B CA 1
ATOM 6007 C C . TRP B 1 249 ? 12.336 15.797 22.828 1 92.25 249 TRP B C 1
ATOM 6009 O O . TRP B 1 249 ? 13.414 15.828 23.422 1 92.25 249 TRP B O 1
ATOM 6019 N N . HIS B 1 250 ? 11.5 16.828 22.859 1 82.62 250 HIS B N 1
ATOM 6020 C CA . HIS B 1 250 ? 11.797 18.094 23.547 1 82.62 250 HIS B CA 1
ATOM 6021 C C . HIS B 1 250 ? 11.898 17.891 25.062 1 82.62 250 HIS B C 1
ATOM 6023 O O . HIS B 1 250 ? 12.68 18.547 25.734 1 82.62 250 HIS B O 1
ATOM 6029 N N . SER B 1 251 ? 11.109 16.953 25.516 1 85 251 SER B N 1
ATOM 6030 C CA . SER B 1 251 ? 11.078 16.688 26.953 1 85 251 SER B CA 1
ATOM 6031 C C . SER B 1 251 ? 12.211 15.75 27.359 1 85 251 SER B C 1
ATOM 6033 O O . SER B 1 251 ? 12.32 15.383 28.531 1 85 251 SER B O 1
ATOM 6035 N N . THR B 1 252 ? 12.984 15.258 26.422 1 86.19 252 THR B N 1
ATOM 6036 C CA . THR B 1 252 ? 14.102 14.336 26.641 1 86.19 252 THR B CA 1
ATOM 6037 C C . THR B 1 252 ? 13.617 13.047 27.281 1 86.19 252 THR B C 1
ATOM 6039 O O . THR B 1 252 ? 14.305 12.477 28.141 1 86.19 252 THR B O 1
ATOM 6042 N N . ASP B 1 253 ? 12.461 12.742 27.031 1 89.12 253 ASP B N 1
ATOM 6043 C CA . ASP B 1 253 ? 11.922 11.461 27.484 1 89.12 253 ASP B CA 1
ATOM 6044 C C . ASP B 1 253 ? 12.164 10.359 26.453 1 89.12 253 ASP B C 1
ATOM 6046 O O . ASP B 1 253 ? 11.234 9.922 25.766 1 89.12 253 ASP B O 1
ATOM 6050 N N . VAL B 1 254 ? 13.242 9.82 26.484 1 89.25 254 VAL B N 1
ATOM 6051 C CA . VAL B 1 254 ? 13.695 8.891 25.453 1 89.25 254 VAL B CA 1
ATOM 6052 C C . VAL B 1 254 ? 12.977 7.551 25.625 1 89.25 254 VAL B C 1
ATOM 6054 O O . VAL B 1 254 ? 12.648 6.891 24.641 1 89.25 254 VAL B O 1
ATOM 6057 N N . THR B 1 255 ? 12.773 7.188 26.812 1 94.88 255 THR B N 1
ATOM 6058 C CA . THR B 1 255 ? 12.109 5.914 27.062 1 94.88 255 THR B CA 1
ATOM 6059 C C . THR B 1 255 ? 10.695 5.906 26.484 1 94.88 255 THR B C 1
ATOM 6061 O O . THR B 1 255 ? 10.32 4.977 25.766 1 94.88 255 THR B O 1
ATOM 6064 N N . ASP B 1 256 ? 9.984 6.934 26.812 1 95.94 256 ASP B N 1
ATOM 6065 C CA . ASP B 1 256 ? 8.617 7.027 26.312 1 95.94 256 ASP B CA 1
ATOM 6066 C C . ASP B 1 256 ? 8.609 7.172 24.781 1 95.94 256 ASP B C 1
ATOM 6068 O O . ASP B 1 256 ? 7.711 6.664 24.109 1 95.94 256 ASP B O 1
ATOM 6072 N N . LEU B 1 257 ? 9.539 7.887 24.266 1 97.31 257 LEU B N 1
ATOM 6073 C CA . LEU B 1 257 ? 9.672 8 22.812 1 97.31 257 LEU B CA 1
ATOM 6074 C C . LEU B 1 257 ? 9.938 6.637 22.188 1 97.31 257 LEU B C 1
ATOM 6076 O O . LEU B 1 257 ? 9.375 6.309 21.141 1 97.31 257 LEU B O 1
ATOM 6080 N N . GLY B 1 258 ? 10.789 5.863 22.828 1 97.38 258 GLY B N 1
ATOM 6081 C CA . GLY B 1 258 ? 11.047 4.508 22.375 1 97.38 258 GLY B CA 1
ATOM 6082 C C . GLY B 1 258 ? 9.82 3.621 22.391 1 97.38 258 GLY B C 1
ATOM 6083 O O . GLY B 1 258 ? 9.586 2.854 21.453 1 97.38 258 GLY B O 1
ATOM 6084 N N . ILE B 1 259 ? 9.109 3.721 23.469 1 97.25 259 ILE B N 1
ATOM 6085 C CA . ILE B 1 259 ? 7.879 2.941 23.609 1 97.25 259 ILE B CA 1
ATOM 6086 C C . ILE B 1 259 ? 6.895 3.34 22.516 1 97.25 259 ILE B C 1
ATOM 6088 O O . ILE B 1 259 ? 6.262 2.48 21.891 1 97.25 259 ILE B O 1
ATOM 6092 N N . LEU B 1 260 ? 6.746 4.625 22.266 1 97.81 260 LEU B N 1
ATOM 6093 C CA . LEU B 1 260 ? 5.871 5.113 21.203 1 97.81 260 LEU B CA 1
ATOM 6094 C C . LEU B 1 260 ? 6.301 4.555 19.844 1 97.81 260 LEU B C 1
ATOM 6096 O O . LEU B 1 260 ? 5.461 4.09 19.078 1 97.81 260 LEU B O 1
ATOM 6100 N N . CYS B 1 261 ? 7.582 4.594 19.547 1 97.88 261 CYS B N 1
ATOM 6101 C CA . CYS B 1 261 ? 8.117 4.094 18.281 1 97.88 261 CYS B CA 1
ATOM 6102 C C . CYS B 1 261 ? 7.824 2.607 18.109 1 97.88 261 CYS B C 1
ATOM 6104 O O . CYS B 1 261 ? 7.422 2.164 17.031 1 97.88 261 CYS B O 1
ATOM 6106 N N . LYS B 1 262 ? 8.055 1.893 19.141 1 97.25 262 LYS B N 1
ATOM 6107 C CA . LYS B 1 262 ? 7.797 0.456 19.109 1 97.25 262 LYS B CA 1
ATOM 6108 C C . LYS B 1 262 ? 6.332 0.17 18.781 1 97.25 262 LYS B C 1
ATOM 6110 O O . LYS B 1 262 ? 6.035 -0.684 17.938 1 97.25 262 LYS B O 1
ATOM 6115 N N . ASN B 1 263 ? 5.465 0.868 19.438 1 96.56 263 ASN B N 1
ATOM 6116 C CA . ASN B 1 263 ? 4.035 0.696 19.203 1 96.56 263 ASN B CA 1
ATOM 6117 C C . ASN B 1 263 ? 3.652 1.08 17.781 1 96.56 263 ASN B C 1
ATOM 6119 O O . ASN B 1 263 ? 2.867 0.385 17.125 1 96.56 263 ASN B O 1
ATOM 6123 N N . LEU B 1 264 ? 4.223 2.127 17.297 1 97.31 264 LEU B N 1
ATOM 6124 C CA . LEU B 1 264 ? 3.904 2.611 15.969 1 97.31 264 LEU B CA 1
ATOM 6125 C C . LEU B 1 264 ? 4.406 1.642 14.898 1 97.31 264 LEU B C 1
ATOM 6127 O O . LEU B 1 264 ? 3.729 1.41 13.898 1 97.31 264 LEU B O 1
ATOM 6131 N N . ILE B 1 265 ? 5.582 1.075 15.102 1 96.25 265 ILE B N 1
ATOM 6132 C CA . ILE B 1 265 ? 6.141 0.109 14.164 1 96.25 265 ILE B CA 1
ATOM 6133 C C . ILE B 1 265 ? 5.238 -1.119 14.086 1 96.25 265 ILE B C 1
ATOM 6135 O O . ILE B 1 265 ? 4.996 -1.652 13 1 96.25 265 ILE B O 1
ATOM 6139 N N . ASN B 1 266 ? 4.719 -1.479 15.203 1 93.62 266 ASN B N 1
ATOM 6140 C CA . ASN B 1 266 ? 3.883 -2.674 15.273 1 93.62 266 ASN B CA 1
ATOM 6141 C C . ASN B 1 266 ? 2.5 -2.424 14.672 1 93.62 266 ASN B C 1
ATOM 6143 O O . ASN B 1 266 ? 1.959 -3.279 13.969 1 93.62 266 ASN B O 1
ATOM 6147 N N . ASP B 1 267 ? 2.02 -1.272 14.898 1 94.38 267 ASP B N 1
ATOM 6148 C CA . ASP B 1 267 ? 0.621 -1.01 14.578 1 94.38 267 ASP B CA 1
ATOM 6149 C C . ASP B 1 267 ? 0.484 -0.375 13.195 1 94.38 267 ASP B C 1
ATOM 6151 O O . ASP B 1 267 ? -0.524 -0.57 12.516 1 94.38 267 ASP B O 1
ATOM 6155 N N . ALA B 1 268 ? 1.454 0.407 12.836 1 94.88 268 ALA B N 1
ATOM 6156 C CA . ALA B 1 268 ? 1.354 1.138 11.57 1 94.88 268 ALA B CA 1
ATOM 6157 C C . ALA B 1 268 ? 2.727 1.307 10.93 1 94.88 268 ALA B C 1
ATOM 6159 O O . ALA B 1 268 ? 3.223 2.428 10.789 1 94.88 268 ALA B O 1
ATOM 6160 N N . PRO B 1 269 ? 3.283 0.251 10.461 1 92 269 PRO B N 1
ATOM 6161 C CA . PRO B 1 269 ? 4.645 0.312 9.93 1 92 269 PRO B CA 1
ATOM 6162 C C . PRO B 1 269 ? 4.738 1.111 8.633 1 92 269 PRO B C 1
ATOM 6164 O O . PRO B 1 269 ? 5.809 1.611 8.281 1 92 269 PRO B O 1
ATOM 6167 N N . LEU B 1 270 ? 3.646 1.358 7.9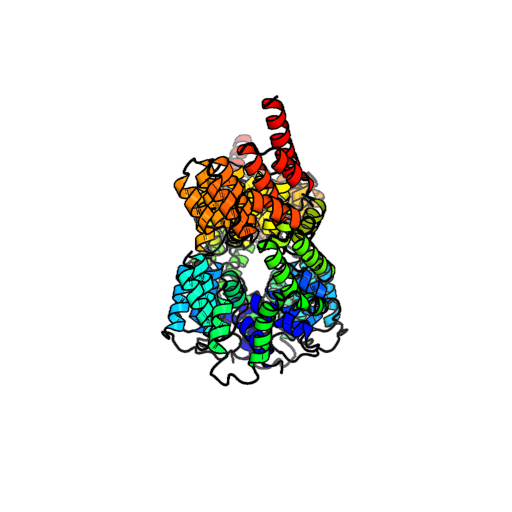61 1 90.69 270 LEU B N 1
ATOM 6168 C CA . LEU B 1 270 ? 3.699 2.021 6.66 1 90.69 270 LEU B CA 1
ATOM 6169 C C . LEU B 1 270 ? 3.242 3.471 6.773 1 90.69 270 LEU B C 1
ATOM 6171 O O . LEU B 1 270 ? 3.098 4.16 5.762 1 90.69 270 LEU B O 1
ATOM 6175 N N . SER B 1 271 ? 3.039 3.979 7.918 1 95.62 271 SER B N 1
ATOM 6176 C CA . SER B 1 271 ? 2.59 5.352 8.125 1 95.62 271 SER B CA 1
ATOM 6177 C C . SER B 1 271 ? 3.768 6.32 8.164 1 95.62 271 SER B C 1
ATOM 6179 O O . SER B 1 271 ? 4.812 6.012 8.742 1 95.62 271 SER B O 1
ATOM 6181 N N . PRO B 1 272 ? 3.629 7.449 7.512 1 97.25 272 PRO B N 1
ATOM 6182 C CA . PRO B 1 272 ? 4.684 8.461 7.637 1 97.25 272 PRO B CA 1
ATOM 6183 C C . PRO B 1 272 ? 4.895 8.914 9.078 1 97.25 272 PRO B C 1
ATOM 6185 O O . PRO B 1 272 ? 6.008 9.289 9.453 1 97.25 272 PRO B O 1
ATOM 6188 N N . VAL B 1 273 ? 3.861 8.789 9.891 1 98 273 VAL B N 1
ATOM 6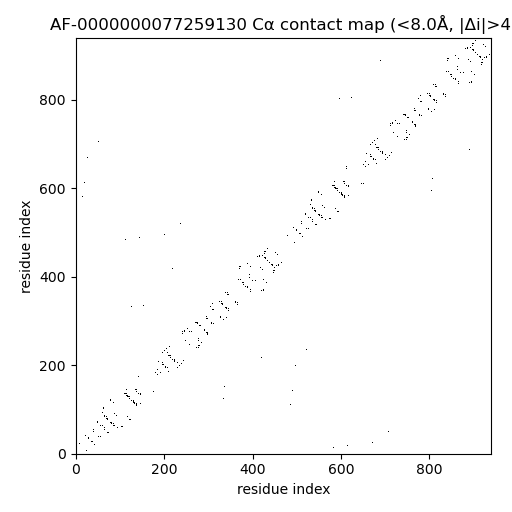189 C CA . VAL B 1 273 ? 3.938 9.18 11.297 1 98 273 VAL B CA 1
ATOM 6190 C C . VAL B 1 273 ? 4.961 8.312 12.023 1 98 273 VAL B C 1
ATOM 6192 O O . VAL B 1 273 ? 5.75 8.805 12.828 1 98 273 VAL B O 1
ATOM 6195 N N . THR B 1 274 ? 5 7.035 11.695 1 98.38 274 THR B N 1
ATOM 6196 C CA . THR B 1 274 ? 5.922 6.086 12.305 1 98.38 274 THR B CA 1
ATOM 6197 C C . THR B 1 274 ? 7.367 6.445 11.977 1 98.38 274 THR B C 1
ATOM 6199 O O . THR B 1 274 ? 8.227 6.465 12.859 1 98.38 274 THR B O 1
ATOM 6202 N N . TRP B 1 275 ? 7.559 6.84 10.805 1 98.44 275 TRP B N 1
ATOM 6203 C CA . TRP B 1 275 ? 8.922 7.105 10.352 1 98.44 275 TRP B CA 1
ATOM 6204 C C . TRP B 1 275 ? 9.406 8.461 10.844 1 98.44 275 TRP B C 1
ATOM 6206 O O . TRP B 1 275 ? 10.602 8.648 11.102 1 98.44 275 TRP B O 1
ATOM 6216 N N . LYS B 1 276 ? 8.516 9.406 11.016 1 98.25 276 LYS B N 1
ATOM 6217 C CA . LYS B 1 276 ? 8.891 10.656 11.672 1 98.25 276 LYS B CA 1
ATOM 6218 C C . LYS B 1 276 ? 9.289 10.422 13.125 1 98.25 276 LYS B C 1
ATOM 6220 O O . LYS B 1 276 ? 10.297 10.961 13.594 1 98.25 276 LYS B O 1
ATOM 6225 N N . ALA B 1 277 ? 8.477 9.602 13.773 1 98.44 277 ALA B N 1
ATOM 6226 C CA . ALA B 1 277 ? 8.773 9.289 15.172 1 98.44 277 ALA B CA 1
ATOM 6227 C C . ALA B 1 277 ? 10.133 8.594 15.297 1 98.44 277 ALA B C 1
ATOM 6229 O O . ALA B 1 277 ? 10.906 8.906 16.203 1 98.44 277 ALA B O 1
ATOM 6230 N N . LEU B 1 278 ? 10.438 7.676 14.43 1 98.44 278 LEU B N 1
ATOM 6231 C CA . LEU B 1 278 ? 11.719 6.984 14.422 1 98.44 278 LEU B CA 1
ATOM 6232 C C . LEU B 1 278 ? 12.859 7.965 14.164 1 98.44 278 LEU B C 1
ATOM 6234 O O . LEU B 1 278 ? 13.938 7.832 14.742 1 98.44 278 LEU B O 1
ATOM 6238 N N . GLY B 1 279 ? 12.57 8.891 13.203 1 98.06 279 GLY B N 1
ATOM 6239 C CA . GLY B 1 279 ? 13.562 9.93 12.984 1 98.06 279 GLY B CA 1
ATOM 6240 C C . GLY B 1 279 ? 13.914 10.703 14.242 1 98.06 279 GLY B C 1
ATOM 6241 O O . GLY B 1 279 ? 15.086 10.914 14.539 1 98.06 279 GLY B O 1
ATOM 6242 N N . ASN B 1 280 ? 12.914 11.086 14.969 1 96.81 280 ASN B N 1
ATOM 6243 C CA . ASN B 1 280 ? 13.117 11.789 16.234 1 96.81 280 ASN B CA 1
ATOM 6244 C C . ASN B 1 280 ? 13.867 10.93 17.234 1 96.81 280 ASN B C 1
ATOM 6246 O O . ASN B 1 280 ? 14.734 11.422 17.969 1 96.81 280 ASN B O 1
ATOM 6250 N N . TYR B 1 281 ? 13.508 9.633 17.297 1 97.62 281 TYR B N 1
ATOM 6251 C CA . TYR B 1 281 ? 14.141 8.719 18.234 1 97.62 281 TYR B CA 1
ATOM 6252 C C . TYR B 1 281 ? 15.633 8.586 17.953 1 97.62 281 TYR B C 1
ATOM 6254 O O . TYR B 1 281 ? 16.453 8.703 18.859 1 97.62 281 TYR B O 1
ATOM 6262 N N . TYR B 1 282 ? 16 8.391 16.703 1 97.12 282 TYR B N 1
ATOM 6263 C CA . TYR B 1 282 ? 17.406 8.211 16.328 1 97.12 282 TYR B CA 1
ATOM 6264 C C . TYR B 1 282 ? 18.188 9.516 16.469 1 97.12 282 TYR B C 1
ATOM 6266 O O . TYR B 1 282 ? 19.359 9.508 16.812 1 97.12 282 TYR B O 1
ATOM 6274 N N . ASN B 1 283 ? 17.5 10.625 16.203 1 93.88 283 ASN B N 1
ATOM 6275 C CA . ASN B 1 283 ? 18.141 11.914 16.438 1 93.88 283 ASN B CA 1
ATOM 6276 C C . ASN B 1 283 ? 18.5 12.086 17.922 1 93.88 283 ASN B C 1
ATOM 6278 O O . ASN B 1 283 ? 19.609 12.516 18.234 1 93.88 283 ASN B O 1
ATOM 6282 N N . HIS B 1 284 ? 17.578 11.766 18.75 1 91.38 284 HIS B N 1
ATOM 6283 C CA . HIS B 1 284 ? 17.812 11.891 20.188 1 91.38 284 HIS B CA 1
ATOM 6284 C C . HIS B 1 284 ? 18.984 11.008 20.625 1 91.38 284 HIS B C 1
ATOM 6286 O O . HIS B 1 284 ? 19.719 11.367 21.547 1 91.38 284 HIS B O 1
ATOM 6292 N N . LYS B 1 285 ? 19.203 9.891 19.938 1 93.25 285 LYS B N 1
ATOM 6293 C CA . LYS B 1 285 ? 20.281 8.961 20.25 1 93.25 285 LYS B CA 1
ATOM 6294 C C . LYS B 1 285 ? 21.578 9.359 19.531 1 93.25 285 LYS B C 1
ATOM 6296 O O . LYS B 1 285 ? 22.547 8.602 19.531 1 93.25 285 LYS B O 1
ATOM 6301 N N . ASN B 1 286 ? 21.516 10.438 18.859 1 91.62 286 ASN B N 1
ATOM 6302 C CA . ASN B 1 286 ? 22.656 11 18.125 1 91.62 286 ASN B CA 1
ATOM 6303 C C . ASN B 1 286 ? 23.047 10.109 16.953 1 91.62 286 ASN B C 1
ATOM 6305 O O . ASN B 1 286 ? 24.234 10.008 16.625 1 91.62 286 ASN B O 1
ATOM 6309 N N . ASP B 1 287 ? 22.125 9.336 16.562 1 94.75 287 ASP B N 1
ATOM 6310 C CA . ASP B 1 287 ? 22.297 8.578 15.32 1 94.75 287 ASP B CA 1
ATOM 6311 C C . ASP B 1 287 ? 21.688 9.328 14.133 1 94.75 287 ASP B C 1
ATOM 6313 O O . ASP B 1 287 ? 20.625 8.969 13.641 1 94.75 287 ASP B O 1
ATOM 6317 N N . TYR B 1 288 ? 22.391 10.156 13.594 1 92.44 288 TYR B N 1
ATOM 6318 C CA . TYR B 1 288 ? 21.906 11.094 12.586 1 92.44 288 TYR B CA 1
ATOM 6319 C C . TYR B 1 288 ? 21.703 10.406 11.25 1 92.44 288 TYR B C 1
ATOM 6321 O O . TYR B 1 288 ? 20.812 10.773 10.477 1 92.44 288 TYR B O 1
ATOM 6329 N N . LYS B 1 289 ? 22.531 9.461 10.992 1 94.62 289 LYS B N 1
ATOM 6330 C CA . LYS B 1 289 ? 22.406 8.742 9.727 1 94.62 289 LYS B CA 1
ATOM 6331 C C . LYS B 1 289 ? 21.062 8.031 9.625 1 94.62 289 LYS B C 1
ATOM 6333 O O . LYS B 1 289 ? 20.359 8.164 8.625 1 94.62 289 LYS B O 1
ATOM 6338 N N . ARG B 1 290 ? 20.75 7.316 10.641 1 96.12 290 ARG B N 1
ATOM 6339 C CA . ARG B 1 290 ? 19.469 6.609 10.641 1 96.12 290 ARG B CA 1
ATOM 6340 C C . ARG B 1 290 ? 18.297 7.586 10.734 1 96.12 290 ARG B C 1
ATOM 6342 O O . ARG B 1 290 ? 17.234 7.34 10.18 1 96.12 290 ARG B O 1
ATOM 6349 N N . SER B 1 291 ? 18.469 8.641 11.477 1 97.38 291 SER B N 1
ATOM 6350 C CA . SER B 1 291 ? 17.438 9.664 11.594 1 97.38 291 SER B CA 1
ATOM 6351 C C . SER B 1 291 ? 17.047 10.203 10.219 1 97.38 291 SER B C 1
ATOM 6353 O O . SER B 1 291 ? 15.859 10.211 9.867 1 97.38 291 SER B O 1
ATOM 6355 N N . ILE B 1 292 ? 18.031 10.531 9.438 1 97.12 292 ILE B N 1
ATOM 6356 C CA . ILE B 1 292 ? 17.812 11.125 8.117 1 97.12 292 ILE B CA 1
ATOM 6357 C C . ILE B 1 292 ? 17.156 10.094 7.203 1 97.12 292 ILE B C 1
ATOM 6359 O O . ILE B 1 292 ? 16.266 10.43 6.414 1 97.12 292 ILE B O 1
ATOM 6363 N N . LEU B 1 293 ? 17.625 8.883 7.312 1 97.38 293 LEU B N 1
ATOM 6364 C CA . LEU B 1 293 ? 17.047 7.82 6.492 1 97.38 293 LEU B CA 1
ATOM 6365 C C . LEU B 1 293 ? 15.562 7.633 6.809 1 97.38 293 LEU B C 1
ATOM 6367 O O . LEU B 1 293 ? 14.75 7.457 5.898 1 97.38 293 LEU B O 1
ATOM 6371 N N . CYS B 1 294 ? 15.211 7.668 8.055 1 98.38 294 CYS B N 1
ATOM 6372 C CA . CYS B 1 294 ? 13.82 7.512 8.477 1 98.38 294 CYS B CA 1
ATOM 6373 C C . CYS B 1 294 ? 12.969 8.688 7.992 1 98.38 294 CYS B C 1
ATOM 6375 O O . CYS B 1 294 ? 11.859 8.492 7.492 1 98.38 294 CYS B O 1
ATOM 6377 N N . LEU B 1 295 ? 13.516 9.836 8.117 1 98.5 295 LEU B N 1
ATOM 6378 C CA . LEU B 1 295 ? 12.773 11.023 7.711 1 98.5 295 LEU B CA 1
ATOM 6379 C C . LEU B 1 295 ? 12.602 11.07 6.195 1 98.5 295 LEU B C 1
ATOM 6381 O O . LEU B 1 295 ? 11.562 11.508 5.695 1 98.5 295 LEU B O 1
ATOM 6385 N N . LYS B 1 296 ? 13.641 10.656 5.504 1 98.06 296 LYS B N 1
ATOM 6386 C CA . LYS B 1 296 ? 13.516 10.578 4.051 1 98.06 296 LYS B CA 1
ATOM 6387 C C . LYS B 1 296 ? 12.453 9.562 3.641 1 98.06 296 LYS B C 1
ATOM 6389 O O . LYS B 1 296 ? 11.727 9.781 2.668 1 98.06 296 LYS B O 1
ATOM 6394 N N . ARG B 1 297 ? 12.406 8.484 4.344 1 97.31 297 ARG B N 1
ATOM 6395 C CA . ARG B 1 297 ? 11.344 7.508 4.094 1 97.31 297 ARG B CA 1
ATOM 6396 C C . ARG B 1 297 ? 9.969 8.109 4.355 1 97.31 297 ARG B C 1
ATOM 6398 O O . ARG B 1 297 ? 9.031 7.871 3.598 1 97.31 297 ARG B O 1
ATOM 6405 N N . SER B 1 298 ? 9.875 8.82 5.445 1 97.75 298 SER B N 1
ATOM 6406 C CA . SER B 1 298 ? 8.617 9.5 5.746 1 97.75 298 SER B CA 1
ATOM 6407 C C . SER B 1 298 ? 8.203 10.422 4.602 1 97.75 298 SER B C 1
ATOM 6409 O O . SER B 1 298 ? 7.039 10.422 4.188 1 97.75 298 SER B O 1
ATOM 6411 N N . LEU B 1 299 ? 9.156 11.172 4.102 1 97.5 299 LEU B N 1
ATOM 6412 C CA . LEU B 1 299 ? 8.906 12.117 3.02 1 97.5 299 LEU B CA 1
ATOM 6413 C C . LEU B 1 299 ? 8.484 11.391 1.748 1 97.5 299 LEU B C 1
ATOM 6415 O O . LEU B 1 299 ? 7.637 11.883 0.997 1 97.5 299 LEU B O 1
ATOM 6419 N N . HIS B 1 300 ? 9.102 10.242 1.553 1 95.19 300 HIS B N 1
ATOM 6420 C CA . HIS B 1 300 ? 8.773 9.445 0.379 1 95.19 300 HIS B CA 1
ATOM 6421 C C . HIS B 1 300 ? 7.34 8.922 0.448 1 95.19 300 HIS B C 1
ATOM 6423 O O . HIS B 1 300 ? 6.652 8.852 -0.574 1 95.19 300 HIS B O 1
ATOM 6429 N N . LEU B 1 301 ? 6.926 8.633 1.61 1 94.25 301 LEU B N 1
ATOM 6430 C CA . LEU B 1 301 ? 5.566 8.141 1.799 1 94.25 301 LEU B CA 1
ATOM 6431 C C . LEU B 1 301 ? 4.555 9.273 1.649 1 94.25 301 LEU B C 1
ATOM 6433 O O . LEU B 1 301 ? 3.504 9.094 1.027 1 94.25 301 LEU B O 1
ATOM 6437 N N . LEU B 1 302 ? 4.855 10.398 2.203 1 94.88 302 LEU B N 1
ATOM 6438 C CA . LEU B 1 302 ? 4 11.578 2.139 1 94.88 302 LEU B CA 1
ATOM 6439 C C . LEU B 1 302 ? 4.828 12.859 2.205 1 94.88 302 LEU B C 1
ATOM 6441 O O . LEU B 1 302 ? 5.559 13.078 3.174 1 94.88 302 LEU B O 1
ATOM 6445 N N . ASN B 1 303 ? 4.707 13.602 1.171 1 96.69 303 ASN B N 1
ATOM 6446 C CA . ASN B 1 303 ? 5.359 14.906 1.171 1 96.69 303 ASN B CA 1
ATOM 6447 C C . ASN B 1 303 ? 4.598 15.914 2.025 1 96.69 303 ASN B C 1
ATOM 6449 O O . ASN B 1 303 ? 3.502 16.344 1.658 1 96.69 303 ASN B O 1
ATOM 6453 N N . ASP B 1 304 ? 5.102 16.25 3.172 1 95.94 304 ASP B N 1
ATOM 6454 C CA . ASP B 1 304 ? 4.402 17.172 4.055 1 95.94 304 ASP B CA 1
ATOM 6455 C C . ASP B 1 304 ? 5.371 18.172 4.688 1 95.94 304 ASP B C 1
ATOM 6457 O O . ASP B 1 304 ? 6.562 17.875 4.828 1 95.94 304 ASP B O 1
ATOM 6461 N N . PRO B 1 305 ? 4.891 19.266 5.07 1 96.38 305 PRO B N 1
ATOM 6462 C CA . PRO B 1 305 ? 5.75 20.344 5.562 1 96.38 305 PRO B CA 1
ATOM 6463 C C . PRO B 1 305 ? 6.469 19.984 6.859 1 96.38 305 PRO B C 1
ATOM 6465 O O . PRO B 1 305 ? 7.605 20.406 7.082 1 96.38 305 PRO B O 1
ATOM 6468 N N . TYR B 1 306 ? 5.859 19.203 7.656 1 95.5 306 TYR B N 1
ATOM 6469 C CA . TYR B 1 306 ? 6.469 18.859 8.938 1 95.5 306 TYR B CA 1
ATOM 6470 C C . TYR B 1 306 ? 7.719 18.016 8.727 1 95.5 306 TYR B C 1
ATOM 6472 O O . TYR B 1 306 ? 8.758 18.266 9.352 1 95.5 306 TYR B O 1
ATOM 6480 N N . THR B 1 307 ? 7.621 17.016 7.902 1 97.94 307 THR B N 1
ATOM 6481 C CA . THR B 1 307 ? 8.781 16.172 7.598 1 97.94 307 THR B CA 1
ATOM 6482 C C . THR B 1 307 ? 9.891 17.016 6.965 1 97.94 307 THR B C 1
ATOM 6484 O O . THR B 1 307 ? 11.07 16.828 7.277 1 97.94 307 THR B O 1
ATOM 6487 N N . LEU B 1 308 ? 9.5 17.891 6.09 1 98.12 308 LEU B N 1
ATOM 6488 C CA . LEU B 1 308 ? 10.461 18.781 5.453 1 98.12 308 LEU B CA 1
ATOM 6489 C C . LEU B 1 308 ? 11.203 19.609 6.488 1 98.12 308 LEU B C 1
ATOM 6491 O O . LEU B 1 308 ? 12.422 19.781 6.402 1 98.12 308 LEU B O 1
ATOM 6495 N N . ASN B 1 309 ? 10.508 20.094 7.453 1 96.38 309 ASN B N 1
ATOM 6496 C CA . ASN B 1 309 ? 11.133 20.859 8.523 1 96.38 309 ASN B CA 1
ATOM 6497 C C . ASN B 1 309 ? 12.117 20.016 9.32 1 96.38 309 ASN B C 1
ATOM 6499 O O . ASN B 1 309 ? 13.227 20.469 9.625 1 96.38 309 ASN B O 1
ATOM 6503 N N . LEU B 1 310 ? 11.688 18.828 9.648 1 97.06 310 LEU B N 1
ATOM 6504 C CA . LEU B 1 310 ? 12.562 17.953 10.406 1 97.06 310 LEU B CA 1
ATOM 6505 C C . LEU B 1 310 ? 13.836 17.641 9.625 1 97.06 310 LEU B C 1
ATOM 6507 O O . LEU B 1 310 ? 14.938 17.641 10.195 1 97.06 310 LEU B O 1
ATOM 6511 N N . LEU B 1 311 ? 13.695 17.406 8.359 1 98.12 311 LEU B N 1
ATOM 6512 C CA . LEU B 1 311 ? 14.844 17.156 7.5 1 98.12 311 LEU B CA 1
ATOM 6513 C C . LEU B 1 311 ? 15.734 18.391 7.414 1 98.12 311 LEU B C 1
ATOM 6515 O O . LEU B 1 311 ? 16.969 18.281 7.355 1 98.12 311 LEU B O 1
ATOM 6519 N N . GLY B 1 312 ? 15.109 19.531 7.359 1 97.62 312 GLY B N 1
ATOM 6520 C CA . GLY B 1 312 ? 15.867 20.781 7.379 1 97.62 312 GLY B CA 1
ATOM 6521 C C . GLY B 1 312 ? 16.734 20.922 8.609 1 97.62 312 GLY B C 1
ATOM 6522 O O . GLY B 1 312 ? 17.938 21.203 8.5 1 97.62 312 GLY B O 1
ATOM 6523 N N . PHE B 1 313 ? 16.203 20.703 9.727 1 93.94 313 PHE B N 1
ATOM 6524 C CA . PHE B 1 313 ? 16.953 20.828 10.977 1 93.94 313 PHE B CA 1
ATOM 6525 C C . PHE B 1 313 ? 18.062 19.781 11.047 1 93.94 313 PHE B C 1
ATOM 6527 O O . PHE B 1 313 ? 19.156 20.078 11.539 1 93.94 313 PHE B O 1
ATOM 6534 N N . GLU B 1 314 ? 17.734 18.547 10.586 1 95.31 314 GLU B N 1
ATOM 6535 C CA . GLU B 1 314 ? 18.781 17.516 10.547 1 95.31 314 GLU B CA 1
ATOM 6536 C C . GLU B 1 314 ? 19.938 17.938 9.648 1 95.31 314 GLU B C 1
ATOM 6538 O O . GLU B 1 314 ? 21.094 17.688 9.961 1 95.31 314 GLU B O 1
ATOM 6543 N N . SER B 1 315 ? 19.625 18.578 8.57 1 95.94 315 SER B N 1
ATOM 6544 C CA . SER B 1 315 ? 20.641 19.047 7.633 1 95.94 315 SER B CA 1
ATOM 6545 C C . SER B 1 315 ? 21.484 20.172 8.227 1 95.94 315 SER B C 1
ATOM 6547 O O . SER B 1 315 ? 22.672 20.281 7.938 1 95.94 315 SER B O 1
ATOM 6549 N N . VAL B 1 316 ? 20.875 20.969 9.023 1 93 316 VAL B N 1
ATOM 6550 C CA . VAL B 1 316 ? 21.609 22.031 9.719 1 93 316 VAL B CA 1
ATOM 6551 C C . VAL B 1 316 ? 22.625 21.406 10.664 1 93 316 VAL B C 1
ATOM 6553 O O . VAL B 1 316 ? 23.781 21.859 10.727 1 93 316 VAL B O 1
ATOM 6556 N N . TYR B 1 317 ? 22.203 20.359 11.359 1 88.44 317 TYR B N 1
ATOM 6557 C CA . TYR B 1 317 ? 23.094 19.672 12.289 1 88.44 317 TYR B CA 1
ATOM 6558 C C . TYR B 1 317 ? 24.297 19.062 11.555 1 88.44 317 TYR B C 1
ATOM 6560 O O . TYR B 1 317 ? 25.391 19 12.102 1 88.44 317 TYR B O 1
ATOM 6568 N N . LYS B 1 318 ? 24.062 18.703 10.359 1 92.06 318 LYS B N 1
ATOM 6569 C CA . LYS B 1 318 ? 25.109 18.094 9.555 1 92.06 318 LYS B CA 1
ATOM 6570 C C . LYS B 1 318 ? 25.922 19.156 8.812 1 92.06 318 LYS B C 1
ATOM 6572 O O . LYS B 1 318 ? 26.797 18.828 8.016 1 92.06 318 LYS B O 1
ATOM 6577 N N . ASN B 1 319 ? 25.562 20.391 8.961 1 93.25 319 ASN B N 1
ATOM 6578 C CA . ASN B 1 319 ? 26.188 21.531 8.312 1 93.25 319 ASN B CA 1
ATOM 6579 C C . ASN B 1 319 ? 25.953 21.516 6.801 1 93.25 319 ASN B C 1
ATOM 6581 O O . ASN B 1 319 ? 26.828 21.906 6.027 1 93.25 319 ASN B O 1
ATOM 6585 N N . GLU B 1 320 ? 24.969 20.891 6.406 1 95.94 320 GLU B N 1
ATOM 6586 C CA . GLU B 1 320 ? 24.516 20.953 5.02 1 95.94 320 GLU B CA 1
ATOM 6587 C C . GLU B 1 320 ? 23.469 22.047 4.82 1 95.94 320 GLU B C 1
ATOM 6589 O O . GLU B 1 320 ? 22.312 21.766 4.562 1 95.94 320 GLU B O 1
ATOM 6594 N N . TYR B 1 321 ? 23.891 23.234 4.773 1 96.31 321 TYR B N 1
ATOM 6595 C CA . TYR B 1 321 ? 23.031 24.406 4.895 1 96.31 321 TYR B CA 1
ATOM 6596 C C . TYR B 1 321 ? 22.203 24.609 3.629 1 96.31 321 TYR B C 1
ATOM 6598 O O . TYR B 1 321 ? 21.031 24.984 3.699 1 96.31 321 TYR B O 1
ATOM 6606 N N . MET B 1 322 ? 22.75 24.344 2.475 1 96.5 322 MET B N 1
ATOM 6607 C CA . MET B 1 322 ? 22.016 24.531 1.229 1 96.5 322 MET B CA 1
ATOM 6608 C C . MET B 1 322 ? 20.844 23.547 1.126 1 96.5 322 MET B C 1
ATOM 6610 O O . MET B 1 322 ? 19.75 23.922 0.697 1 96.5 322 MET B O 1
ATOM 6614 N N . GLU B 1 323 ? 21.172 22.375 1.519 1 97.12 323 GLU B N 1
ATOM 6615 C CA . GLU B 1 323 ? 20.125 21.359 1.539 1 97.12 323 GLU B CA 1
ATOM 6616 C C . GLU B 1 323 ? 19.047 21.719 2.561 1 97.12 323 GLU B C 1
ATOM 6618 O O . GLU B 1 323 ? 17.844 21.531 2.303 1 97.12 323 GLU B O 1
ATOM 6623 N N . ALA B 1 324 ? 19.469 22.203 3.691 1 97.69 324 ALA B N 1
ATOM 6624 C CA . ALA B 1 324 ? 18.531 22.625 4.734 1 97.69 324 ALA B CA 1
ATOM 6625 C C . ALA B 1 324 ? 17.594 23.719 4.23 1 97.69 324 ALA B C 1
ATOM 6627 O O . ALA B 1 324 ? 16.391 23.672 4.445 1 97.69 324 ALA B O 1
ATOM 6628 N N . LEU B 1 325 ? 18.188 24.656 3.545 1 97.19 325 LEU B N 1
ATOM 6629 C CA . LEU B 1 325 ? 17.422 25.781 3.018 1 97.19 325 LEU B CA 1
ATOM 6630 C C . LEU B 1 325 ? 16.375 25.297 2.02 1 97.19 325 LEU B C 1
ATOM 6632 O O . LEU B 1 325 ? 15.25 25.812 1.991 1 97.19 325 LEU B O 1
ATOM 6636 N N . GLU B 1 326 ? 16.781 24.359 1.241 1 97.94 326 GLU B N 1
ATOM 6637 C CA . GLU B 1 326 ? 15.852 23.812 0.262 1 97.94 326 GLU B CA 1
ATOM 6638 C C . GLU B 1 326 ? 14.641 23.172 0.947 1 97.94 326 GLU B C 1
ATOM 6640 O O . GLU B 1 326 ? 13.5 23.375 0.521 1 97.94 326 GLU B O 1
ATOM 6645 N N . TYR B 1 327 ? 14.859 22.391 1.99 1 98.06 327 TYR B N 1
ATOM 6646 C CA . TYR B 1 327 ? 13.781 21.75 2.736 1 98.06 327 TYR B CA 1
ATOM 6647 C C . TYR B 1 327 ? 12.859 22.797 3.355 1 98.06 327 TYR B C 1
ATOM 6649 O O . TYR B 1 327 ? 11.633 22.688 3.258 1 98.06 327 TYR B O 1
ATOM 6657 N N . PHE B 1 328 ? 13.453 23.812 3.99 1 96.88 328 PHE B N 1
ATOM 6658 C CA . PHE B 1 328 ? 12.656 24.828 4.66 1 96.88 328 PHE B CA 1
ATOM 6659 C C . PHE B 1 328 ? 11.828 25.625 3.65 1 96.88 328 PHE B C 1
ATOM 6661 O O . PHE B 1 328 ? 10.672 25.938 3.908 1 96.88 328 PHE B O 1
ATOM 6668 N N . LYS B 1 329 ? 12.414 25.922 2.547 1 96 329 LYS B N 1
ATOM 6669 C CA . LYS B 1 329 ? 11.695 26.672 1.517 1 96 329 LYS B CA 1
ATOM 6670 C C . LYS B 1 329 ? 10.508 25.875 0.981 1 96 329 LYS B C 1
ATOM 6672 O O . LYS B 1 329 ? 9.414 26.422 0.811 1 96 329 LYS B O 1
ATOM 6677 N N . LYS B 1 330 ? 10.742 24.625 0.712 1 97.5 330 LYS B N 1
ATOM 6678 C CA . LYS B 1 330 ? 9.656 23.75 0.26 1 97.5 330 LYS B CA 1
ATOM 6679 C C . LYS B 1 330 ? 8.539 23.688 1.299 1 97.5 330 LYS B C 1
ATOM 6681 O O . LYS B 1 330 ? 7.355 23.688 0.948 1 97.5 330 LYS B O 1
ATOM 6686 N N . SER B 1 331 ? 8.93 23.609 2.537 1 97 331 SER B N 1
ATOM 6687 C CA . SER B 1 331 ? 7.953 23.562 3.621 1 97 331 SER B CA 1
ATOM 6688 C C . SER B 1 331 ? 7.102 24.828 3.654 1 97 331 SER B C 1
ATOM 6690 O O . SER B 1 331 ? 5.883 24.766 3.834 1 97 331 SER B O 1
ATOM 6692 N N . THR B 1 332 ? 7.703 25.969 3.451 1 93.12 332 THR B N 1
ATOM 6693 C CA . THR B 1 332 ? 7.008 27.25 3.465 1 93.12 332 THR B CA 1
ATOM 6694 C C . THR B 1 332 ? 6.027 27.344 2.299 1 93.12 332 THR B C 1
ATOM 6696 O O . THR B 1 332 ? 4.98 27.984 2.412 1 93.12 332 THR B O 1
ATOM 6699 N N . LEU B 1 333 ? 6.379 26.688 1.23 1 96.19 333 LEU B N 1
ATOM 6700 C CA . LEU B 1 333 ? 5.535 26.719 0.044 1 96.19 333 LEU B CA 1
ATOM 6701 C C . LEU B 1 333 ? 4.312 25.828 0.23 1 96.19 333 LEU B C 1
ATOM 6703 O O . LEU B 1 333 ? 3.309 25.984 -0.472 1 96.19 333 LEU B O 1
ATOM 6707 N N . MET B 1 334 ? 4.305 24.906 1.188 1 96.81 334 MET B N 1
ATOM 6708 C CA . MET B 1 334 ? 3.203 23.969 1.42 1 96.81 334 MET B CA 1
ATOM 6709 C C . MET B 1 334 ? 2.297 24.469 2.539 1 96.81 334 MET B C 1
ATOM 6711 O O . MET B 1 334 ? 1.126 24.094 2.613 1 96.81 334 MET B O 1
ATOM 6715 N N . LEU B 1 335 ? 2.73 25.219 3.434 1 93.44 335 LEU B N 1
ATOM 6716 C CA . LEU B 1 335 ? 2.035 25.844 4.555 1 93.44 335 LEU B CA 1
ATOM 6717 C C . LEU B 1 335 ? 2.486 27.281 4.742 1 93.44 335 LEU B C 1
ATOM 6719 O O . LEU B 1 335 ? 3.648 27.531 5.066 1 93.44 335 LEU B O 1
ATOM 6723 N N . ARG B 1 336 ? 1.401 28.078 4.637 1 82.62 336 ARG B N 1
ATOM 6724 C CA . ARG B 1 336 ? 1.731 29.5 4.742 1 82.62 336 ARG B CA 1
ATOM 6725 C C . ARG B 1 336 ? 2.094 29.859 6.176 1 82.62 336 ARG B C 1
ATOM 6727 O O . ARG B 1 336 ? 1.601 29.25 7.125 1 82.62 336 ARG B O 1
ATOM 6734 N N . ASN B 1 337 ? 2.992 30.625 6.441 1 76.06 337 ASN B N 1
ATOM 6735 C CA . ASN B 1 337 ? 3.42 31.188 7.723 1 76.06 337 ASN B CA 1
ATOM 6736 C C . ASN B 1 337 ? 3.867 30.094 8.688 1 76.06 337 ASN B C 1
ATOM 6738 O O . ASN B 1 337 ? 3.508 30.109 9.867 1 76.06 337 ASN B O 1
ATOM 6742 N N . ASN B 1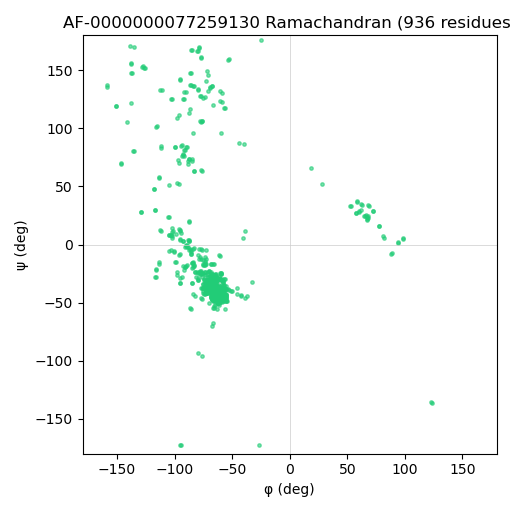 338 ? 4.379 29.031 8.117 1 83.94 338 ASN B N 1
ATOM 6743 C CA . ASN B 1 338 ? 5 27.984 8.93 1 83.94 338 ASN B CA 1
ATOM 6744 C C . ASN B 1 338 ? 6.172 28.531 9.742 1 83.94 338 ASN B C 1
ATOM 6746 O O . ASN B 1 338 ? 7.289 28.641 9.227 1 83.94 338 ASN B O 1
ATOM 6750 N N . TYR B 1 339 ? 5.93 28.859 10.898 1 80.06 339 TYR B N 1
ATOM 6751 C CA . TYR B 1 339 ? 6.926 29.531 11.719 1 80.06 339 TYR B CA 1
ATOM 6752 C C . TYR B 1 339 ? 8.172 28.672 11.891 1 80.06 339 TYR B C 1
ATOM 6754 O O . TYR B 1 339 ? 9.289 29.188 11.984 1 80.06 339 TYR B O 1
ATOM 6762 N N . LYS B 1 340 ? 8.008 27.375 11.859 1 84.38 340 LYS B N 1
ATOM 6763 C CA . LYS B 1 340 ? 9.156 26.5 12.008 1 84.38 340 LYS B CA 1
ATOM 6764 C C . LYS B 1 340 ? 10.078 26.578 10.797 1 84.38 340 LYS B C 1
ATOM 6766 O O . LYS B 1 340 ? 11.305 26.578 10.938 1 84.38 340 LYS B O 1
ATOM 6771 N N . SER B 1 341 ? 9.477 26.625 9.68 1 91.81 341 SER B N 1
ATOM 6772 C CA . SER B 1 341 ? 10.281 26.703 8.461 1 91.81 341 SER B CA 1
ATOM 6773 C C . SER B 1 341 ? 10.945 28.078 8.336 1 91.81 341 SER B C 1
ATOM 6775 O O . SER B 1 341 ? 12.102 28.172 7.91 1 91.81 341 SER B O 1
ATOM 6777 N N . LEU B 1 342 ? 10.258 29.094 8.68 1 88.69 342 LEU B N 1
ATOM 6778 C CA . LEU B 1 342 ? 10.82 30.438 8.641 1 88.69 342 LEU B CA 1
ATOM 6779 C C . LEU B 1 342 ? 11.984 30.562 9.625 1 88.69 342 LEU B C 1
ATOM 6781 O O . LEU B 1 342 ? 13.023 31.141 9.289 1 88.69 342 LEU B O 1
ATOM 6785 N N . TYR B 1 343 ? 11.773 30 10.75 1 86.56 343 TYR B N 1
ATOM 6786 C CA . TYR B 1 343 ? 12.859 29.984 11.727 1 86.56 343 TYR B CA 1
ATOM 6787 C C . TYR B 1 343 ? 14.062 29.219 11.195 1 86.56 343 TYR B C 1
ATOM 6789 O O . TYR B 1 343 ? 15.203 29.641 11.383 1 86.56 343 TYR B O 1
ATOM 6797 N N . GLY B 1 344 ? 13.781 28.109 10.602 1 92.19 344 GLY B N 1
ATOM 6798 C CA . GLY B 1 344 ? 14.852 27.328 10 1 92.19 344 GLY B CA 1
ATOM 6799 C C . GLY B 1 344 ? 15.641 28.109 8.953 1 92.19 344 GLY B C 1
ATOM 6800 O O . GLY B 1 344 ? 16.875 28.047 8.93 1 92.19 344 GLY B O 1
ATOM 6801 N N . CYS B 1 345 ? 14.953 28.891 8.141 1 93.06 345 CYS B N 1
ATOM 6802 C CA . CYS B 1 345 ? 15.617 29.734 7.16 1 93.06 345 CYS B CA 1
ATOM 6803 C C . CYS B 1 345 ? 16.5 30.781 7.844 1 93.06 345 CYS B C 1
ATOM 6805 O O . CYS B 1 345 ? 17.641 30.984 7.441 1 93.06 345 CYS B O 1
ATOM 6807 N N . ALA B 1 346 ? 15.945 31.344 8.867 1 90.19 346 ALA B N 1
ATOM 6808 C CA . ALA B 1 346 ? 16.688 32.375 9.602 1 90.19 346 ALA B CA 1
ATOM 6809 C C . ALA B 1 346 ? 17.969 31.781 10.195 1 90.19 346 ALA B C 1
ATOM 6811 O O . ALA B 1 346 ? 19.031 32.406 10.125 1 90.19 346 ALA B O 1
ATOM 6812 N N . LEU B 1 347 ? 17.875 30.656 10.758 1 88.12 347 LEU B N 1
ATOM 6813 C CA . LEU B 1 347 ? 19.016 29.969 11.359 1 88.12 347 LEU B CA 1
ATOM 6814 C C . LEU B 1 347 ? 20.094 29.688 10.32 1 88.12 347 LEU B C 1
ATOM 6816 O O . LEU B 1 347 ? 21.281 29.891 10.586 1 88.12 347 LEU B O 1
ATOM 6820 N N . VAL B 1 348 ? 19.656 29.203 9.188 1 94.75 348 VAL B N 1
ATOM 6821 C CA . VAL B 1 348 ? 20.609 28.859 8.133 1 94.75 348 VAL B CA 1
ATOM 6822 C C . VAL B 1 348 ? 21.312 30.125 7.633 1 94.75 348 VAL B C 1
ATOM 6824 O O . VAL B 1 348 ? 22.531 30.156 7.492 1 94.75 348 VAL B O 1
ATOM 6827 N N . TYR B 1 349 ? 20.594 31.188 7.414 1 93.06 349 TYR B N 1
ATOM 6828 C CA . TYR B 1 349 ? 21.172 32.438 6.93 1 93.06 349 TYR B CA 1
ATOM 6829 C C . TYR B 1 349 ? 22.094 33.031 7.969 1 93.06 349 TYR B C 1
ATOM 6831 O O . TYR B 1 349 ? 23.109 33.656 7.621 1 93.06 349 TYR B O 1
ATOM 6839 N N . ASP B 1 350 ? 21.797 32.844 9.219 1 87.5 350 ASP B N 1
ATOM 6840 C CA . ASP B 1 350 ? 22.688 33.281 10.281 1 87.5 350 ASP B CA 1
ATOM 6841 C C . ASP B 1 350 ? 23.984 32.5 10.266 1 87.5 350 ASP B C 1
ATOM 6843 O O . ASP B 1 350 ? 25.062 33.062 10.43 1 87.5 350 ASP B O 1
ATOM 6847 N N . LYS B 1 351 ? 23.922 31.234 10.016 1 90.69 351 LYS B N 1
ATOM 6848 C CA . LYS B 1 351 ? 25.094 30.359 10.016 1 90.69 351 LYS B CA 1
ATOM 6849 C C . LYS B 1 351 ? 26 30.656 8.82 1 90.69 351 LYS B C 1
ATOM 6851 O O . LYS B 1 351 ? 27.219 30.531 8.914 1 90.69 351 LYS B O 1
ATOM 6856 N N . ILE B 1 352 ? 25.375 31.078 7.75 1 92.94 352 ILE B N 1
ATOM 6857 C CA . ILE B 1 352 ? 26.188 31.359 6.57 1 92.94 352 ILE B CA 1
ATOM 6858 C C . ILE B 1 352 ? 26.531 32.844 6.531 1 92.94 352 ILE B C 1
ATOM 6860 O O . ILE B 1 352 ? 26.938 33.375 5.492 1 92.94 352 ILE B O 1
ATOM 6864 N N . ASP B 1 353 ? 26.297 33.594 7.566 1 89.62 353 ASP B N 1
ATOM 6865 C CA . ASP B 1 353 ? 26.703 34.969 7.824 1 89.62 353 ASP B CA 1
ATOM 6866 C C . ASP B 1 353 ? 26 35.938 6.875 1 89.62 353 ASP B C 1
ATOM 6868 O O . ASP B 1 353 ? 26.641 36.875 6.34 1 89.62 353 ASP B O 1
ATOM 6872 N N . LYS B 1 354 ? 24.859 35.656 6.543 1 92.38 354 LYS B N 1
ATOM 6873 C CA . LYS B 1 354 ? 23.969 36.594 5.871 1 92.38 354 LYS B CA 1
ATOM 6874 C C . LYS B 1 354 ? 22.984 37.219 6.859 1 92.38 354 LYS B C 1
ATOM 6876 O O . LYS B 1 354 ? 21.797 36.906 6.852 1 92.38 354 LYS B O 1
ATOM 6881 N N . LYS B 1 355 ? 23.359 38.188 7.512 1 85 355 LYS B N 1
ATOM 6882 C CA . LYS B 1 355 ? 22.688 38.719 8.695 1 85 355 LYS B CA 1
ATOM 6883 C C . LYS B 1 355 ? 21.406 39.438 8.312 1 85 355 LYS B C 1
ATOM 6885 O O . LYS B 1 355 ? 20.391 39.344 9.016 1 85 355 LYS B O 1
ATOM 6890 N N . SER B 1 356 ? 21.453 40.156 7.258 1 87.81 356 SER B N 1
ATOM 6891 C CA . SER B 1 356 ? 20.281 40.938 6.855 1 87.81 356 SER B CA 1
ATOM 6892 C C . SER B 1 356 ? 19.109 40 6.508 1 87.81 356 SER B C 1
ATOM 6894 O O . SER B 1 356 ? 17.984 40.25 6.914 1 87.81 356 SER B O 1
ATOM 6896 N N . THR B 1 357 ? 19.438 38.938 5.777 1 92 357 THR B N 1
ATOM 6897 C CA . THR B 1 357 ? 18.406 38 5.395 1 92 357 THR B CA 1
ATOM 6898 C C . THR B 1 357 ? 17.906 37.219 6.613 1 92 357 THR B C 1
ATOM 6900 O O . THR B 1 357 ? 16.719 36.906 6.727 1 92 357 THR B O 1
ATOM 6903 N N . ALA B 1 358 ? 18.766 36.844 7.477 1 89.69 358 ALA B N 1
ATOM 6904 C CA . ALA B 1 358 ? 18.406 36.156 8.711 1 89.69 358 ALA B CA 1
ATOM 6905 C C . ALA B 1 358 ? 17.438 37 9.539 1 89.69 358 ALA B C 1
ATOM 6907 O O . ALA B 1 358 ? 16.438 36.5 10.062 1 89.69 358 ALA B O 1
ATOM 6908 N N . ASP B 1 359 ? 17.781 38.312 9.594 1 83.56 359 ASP B N 1
ATOM 6909 C CA . ASP B 1 359 ? 16.953 39.25 10.328 1 83.56 359 ASP B CA 1
ATOM 6910 C C . ASP B 1 359 ? 15.539 39.312 9.742 1 83.56 359 ASP B C 1
ATOM 6912 O O . ASP B 1 359 ? 14.555 39.375 10.477 1 83.56 359 ASP B O 1
ATOM 6916 N N . PHE B 1 360 ? 15.508 39.281 8.484 1 86.88 360 PHE B N 1
ATOM 6917 C CA . PHE B 1 360 ? 14.227 39.312 7.785 1 86.88 360 PHE B CA 1
ATOM 6918 C C . PHE B 1 360 ? 13.367 38.094 8.18 1 86.88 360 PHE B C 1
ATOM 6920 O O . PHE B 1 360 ? 12.203 38.25 8.547 1 86.88 360 PHE B O 1
ATOM 6927 N N . TYR B 1 361 ? 13.898 36.906 8.141 1 87.5 361 TYR B N 1
ATOM 6928 C CA . TYR B 1 361 ? 13.172 35.688 8.453 1 87.5 361 TYR B CA 1
ATOM 6929 C C . TYR B 1 361 ? 12.844 35.625 9.945 1 87.5 361 TYR B C 1
ATOM 6931 O O . TYR B 1 361 ? 11.773 35.125 10.32 1 87.5 361 TYR B O 1
ATOM 6939 N N . PHE B 1 362 ? 13.672 36.125 10.773 1 81.62 362 PHE B N 1
ATOM 6940 C CA . PHE B 1 362 ? 13.414 36.125 12.211 1 81.62 362 PHE B CA 1
ATOM 6941 C C . PHE B 1 362 ? 12.227 37 12.547 1 81.62 362 PHE B C 1
ATOM 6943 O O . PHE B 1 362 ? 11.398 36.656 13.391 1 81.62 362 PHE B O 1
ATOM 6950 N N . LYS B 1 363 ? 12.141 38.031 11.914 1 78.69 363 LYS B N 1
ATOM 6951 C CA . LYS B 1 363 ? 11.031 38.969 12.141 1 78.69 363 LYS B CA 1
ATOM 6952 C C . LYS B 1 363 ? 9.711 38.375 11.688 1 78.69 363 LYS B C 1
ATOM 6954 O O . LYS B 1 363 ? 8.672 38.594 12.305 1 78.69 363 LYS B O 1
ATOM 6959 N N . LYS B 1 364 ? 9.844 37.562 10.742 1 79.19 364 LYS B N 1
ATOM 6960 C CA . LYS B 1 364 ? 8.641 36.969 10.156 1 79.19 364 LYS B CA 1
ATOM 6961 C C . LYS B 1 364 ? 8.117 35.812 11.008 1 79.19 364 LYS B C 1
ATOM 6963 O O . LYS B 1 364 ? 6.93 35.5 10.969 1 79.19 364 LYS B O 1
ATOM 6968 N N . CYS B 1 365 ? 8.961 35.219 11.75 1 78.62 365 CYS B N 1
ATOM 6969 C CA . CYS B 1 365 ? 8.531 33.969 12.383 1 78.62 365 CYS B CA 1
ATOM 6970 C C . CYS B 1 365 ? 8.211 34.188 13.852 1 78.62 365 CYS B C 1
ATOM 6972 O O . CYS B 1 365 ? 7.719 33.281 14.523 1 78.62 365 CYS B O 1
ATOM 6974 N N . MET B 1 366 ? 8.445 35.375 14.359 1 73.19 366 MET B N 1
ATOM 6975 C CA . MET B 1 366 ? 8.305 35.594 15.797 1 73.19 366 MET B CA 1
ATOM 6976 C C . MET B 1 366 ? 6.84 35.688 16.188 1 73.19 366 MET B C 1
ATOM 6978 O O . MET B 1 366 ? 6.406 36.75 16.672 1 73.19 366 MET B O 1
ATOM 6982 N N . PHE B 1 367 ? 6.125 34.5 15.945 1 62.66 367 PHE B N 1
ATOM 6983 C CA . PHE B 1 367 ? 4.684 34.469 16.188 1 62.66 367 PHE B CA 1
ATOM 6984 C C . PHE B 1 367 ? 4.383 33.969 17.594 1 62.66 367 PHE B C 1
ATOM 6986 O O . PHE B 1 367 ? 3.277 34.188 18.094 1 62.66 367 PHE B O 1
ATOM 6993 N N . ASN B 1 368 ? 5.277 33.344 18.188 1 63.94 368 ASN B N 1
ATOM 6994 C CA . ASN B 1 368 ? 5.082 32.844 19.562 1 63.94 368 ASN B CA 1
ATOM 6995 C C . ASN B 1 368 ? 6.324 33.062 20.406 1 63.94 368 ASN B C 1
ATOM 6997 O O . ASN B 1 368 ? 7.355 33.531 19.922 1 63.94 368 ASN B O 1
ATOM 7001 N N . ASN B 1 369 ? 6.094 32.812 21.641 1 61.41 369 ASN B N 1
ATOM 7002 C CA . ASN B 1 369 ? 7.148 33.156 22.594 1 61.41 369 ASN B CA 1
ATOM 7003 C C . ASN B 1 369 ? 8.383 32.281 22.391 1 61.41 369 ASN B C 1
ATOM 7005 O O . ASN B 1 369 ? 9.5 32.719 22.688 1 61.41 369 ASN B O 1
ATOM 7009 N N . GLN B 1 370 ? 8.141 31.094 21.906 1 65.19 370 GLN B N 1
ATOM 7010 C CA . GLN B 1 370 ? 9.305 30.25 21.641 1 65.19 370 GLN B CA 1
ATOM 7011 C C . GLN B 1 370 ? 10.18 30.844 20.547 1 65.19 370 GLN B C 1
ATOM 7013 O O . GLN B 1 370 ? 11.406 30.922 20.703 1 65.19 370 GLN B O 1
ATOM 7018 N N . LEU B 1 371 ? 9.5 31.266 19.656 1 71.94 371 LEU B N 1
ATOM 7019 C CA . LEU B 1 371 ? 10.227 31.844 18.531 1 71.94 371 LEU B CA 1
ATOM 7020 C C . LEU B 1 371 ? 10.789 33.219 18.891 1 71.94 371 LEU B C 1
ATOM 7022 O O . LEU B 1 371 ? 11.867 33.594 18.438 1 71.94 371 LEU B O 1
ATOM 7026 N N . ARG B 1 372 ? 10.086 33.875 19.75 1 76.5 372 ARG B N 1
ATOM 7027 C CA . ARG B 1 372 ? 10.586 35.156 20.234 1 76.5 372 ARG B CA 1
ATOM 7028 C C . ARG B 1 372 ? 11.875 34.969 21.031 1 76.5 372 ARG B C 1
ATOM 7030 O O . ARG B 1 372 ? 12.812 35.75 20.891 1 76.5 372 ARG B O 1
ATOM 7037 N N . ALA B 1 373 ? 11.852 33.906 21.828 1 75.69 373 ALA B N 1
ATOM 7038 C CA . ALA B 1 373 ? 13.07 33.625 22.578 1 75.69 373 ALA B CA 1
ATOM 7039 C C . ALA B 1 373 ? 14.25 33.344 21.641 1 75.69 373 ALA B C 1
ATOM 7041 O O . ALA B 1 373 ? 15.359 33.844 21.891 1 75.69 373 ALA B O 1
ATOM 7042 N N . MET B 1 374 ? 14 32.719 20.625 1 73.88 374 MET B N 1
ATOM 7043 C CA . MET B 1 374 ? 15.047 32.438 19.656 1 73.88 374 MET B CA 1
ATOM 7044 C C . MET B 1 374 ? 15.484 33.719 18.922 1 73.88 374 MET B C 1
ATOM 7046 O O . MET B 1 374 ? 16.672 33.906 18.641 1 73.88 374 MET B O 1
ATOM 7050 N N . GLY B 1 375 ? 14.547 34.5 18.641 1 77.69 375 GLY B N 1
ATOM 7051 C CA . GLY B 1 375 ? 14.867 35.812 18.062 1 77.69 375 GLY B CA 1
ATOM 7052 C C . GLY B 1 375 ? 15.742 36.656 18.969 1 77.69 375 GLY B C 1
ATOM 7053 O O . GLY B 1 375 ? 16.703 37.281 18.516 1 77.69 375 GLY B O 1
ATOM 7054 N N . MET B 1 376 ? 15.375 36.594 20.203 1 84.06 376 MET B N 1
ATOM 7055 C CA . MET B 1 376 ? 16.172 37.344 21.172 1 84.06 376 MET B CA 1
ATOM 7056 C C . MET B 1 376 ? 17.625 36.875 21.172 1 84.06 376 MET B C 1
ATOM 7058 O O . MET B 1 376 ? 18.547 37.688 21.125 1 84.06 376 MET B O 1
ATOM 7062 N N . LYS B 1 377 ? 17.797 35.531 21.141 1 79.62 377 LYS B N 1
ATOM 7063 C CA . LYS B 1 377 ? 19.141 34.969 21.109 1 79.62 377 LYS B CA 1
ATOM 7064 C C . LYS B 1 377 ? 19.922 35.469 19.891 1 79.62 377 LYS B C 1
ATOM 7066 O O . LYS B 1 377 ? 21.109 35.75 19.984 1 79.62 377 LYS B O 1
ATOM 7071 N N . PHE B 1 378 ? 19.281 35.5 18.875 1 80.81 378 PHE B N 1
ATOM 7072 C CA . PHE B 1 378 ? 19.875 35.969 17.625 1 80.81 378 PHE B CA 1
ATOM 7073 C C . PHE B 1 378 ? 20.344 37.406 17.75 1 80.81 378 PHE B C 1
ATOM 7075 O O . PHE B 1 378 ? 21.5 37.719 17.422 1 80.81 378 PHE B O 1
ATOM 7082 N N . TYR B 1 379 ? 19.531 38.281 18.281 1 85.12 379 TYR B N 1
ATOM 7083 C CA . TYR B 1 379 ? 19.859 39.719 18.359 1 85.12 379 TYR B CA 1
ATOM 7084 C C . TYR B 1 379 ? 20.906 39.969 19.422 1 85.12 379 TYR B C 1
ATOM 7086 O O . TYR B 1 379 ? 21.75 40.875 19.266 1 85.12 379 TYR B O 1
ATOM 7094 N N . ILE B 1 380 ? 20.906 39.156 20.438 1 86.75 380 ILE B N 1
ATOM 7095 C CA . ILE B 1 380 ? 21.938 39.281 21.469 1 86.75 380 ILE B CA 1
ATOM 7096 C C . ILE B 1 380 ? 23.297 38.906 20.875 1 86.75 380 ILE B C 1
ATOM 7098 O O . ILE B 1 380 ? 24.281 39.625 21.094 1 86.75 380 ILE B O 1
ATOM 7102 N N . LYS B 1 381 ? 23.328 37.844 20.156 1 81.81 381 LYS B N 1
ATOM 7103 C CA . LYS B 1 381 ? 24.562 37.344 19.531 1 81.81 381 LYS B CA 1
ATOM 7104 C C . LYS B 1 381 ? 25.141 38.406 18.594 1 81.81 381 LYS B C 1
ATOM 7106 O O . LYS B 1 381 ? 26.359 38.562 18.516 1 81.81 381 LYS B O 1
ATOM 7111 N N . HIS B 1 382 ? 24.359 39.156 18.031 1 81.62 382 HIS B N 1
ATOM 7112 C CA . HIS B 1 382 ? 24.828 40.125 17.031 1 81.62 382 HIS B CA 1
ATOM 7113 C C . HIS B 1 382 ? 24.906 41.531 17.625 1 81.62 382 HIS B C 1
ATOM 7115 O O . HIS B 1 382 ? 25.047 42.5 16.875 1 81.62 382 HIS B O 1
ATOM 7121 N N . GLY B 1 383 ? 24.703 41.625 18.891 1 84.56 383 GLY B N 1
ATOM 7122 C CA . GLY B 1 383 ? 24.938 42.875 19.594 1 84.56 383 GLY B CA 1
ATOM 7123 C C . GLY B 1 383 ? 23.781 43.844 19.438 1 84.56 383 GLY B C 1
ATOM 7124 O O . GLY B 1 383 ? 23.922 45.031 19.781 1 84.56 383 GLY B O 1
ATOM 7125 N N . GLU B 1 384 ? 22.75 43.375 18.859 1 87.69 384 GLU B N 1
ATOM 7126 C CA . GLU B 1 384 ? 21.578 44.219 18.734 1 87.69 384 GLU B CA 1
ATOM 7127 C C . GLU B 1 384 ? 20.656 44.094 19.938 1 87.69 384 GLU B C 1
ATOM 7129 O O . GLU B 1 384 ? 19.516 43.625 19.812 1 87.69 384 GLU B O 1
ATOM 7134 N N . LEU B 1 385 ? 21.031 44.562 21.047 1 90.88 385 LEU B N 1
ATOM 7135 C CA . LEU B 1 385 ? 20.375 44.344 22.328 1 90.88 385 LEU B CA 1
ATOM 7136 C C . LEU B 1 385 ? 19.047 45.094 22.406 1 90.88 385 LEU B C 1
ATOM 7138 O O . LEU B 1 385 ? 18.094 44.594 23.016 1 90.88 385 LEU B O 1
ATOM 7142 N N . ASP B 1 386 ? 19 46.188 21.734 1 88.69 386 ASP B N 1
ATOM 7143 C CA . ASP B 1 386 ? 17.75 46.969 21.75 1 88.69 386 ASP B CA 1
ATOM 7144 C C . ASP B 1 386 ? 16.609 46.188 21.125 1 88.69 386 ASP B C 1
ATOM 7146 O O . ASP B 1 386 ? 15.484 46.188 21.641 1 88.69 386 ASP B O 1
ATOM 7150 N N . LYS B 1 387 ? 16.906 45.562 20.047 1 87.31 387 LYS B N 1
ATOM 7151 C CA . LYS B 1 387 ? 15.898 44.75 19.375 1 87.31 387 LYS B CA 1
ATOM 7152 C C . LYS B 1 387 ? 15.484 43.562 20.25 1 87.31 387 LYS B C 1
ATOM 7154 O O . LYS B 1 387 ? 14.305 43.219 20.312 1 87.31 387 LYS B O 1
ATOM 7159 N N . ALA B 1 388 ? 16.438 43 20.859 1 89.75 388 ALA B N 1
ATOM 7160 C CA . ALA B 1 388 ? 16.172 41.875 21.75 1 89.75 388 ALA B CA 1
ATOM 7161 C C . ALA B 1 388 ? 15.258 42.281 22.906 1 89.75 388 ALA B C 1
ATOM 7163 O O . ALA B 1 388 ? 14.352 41.531 23.297 1 89.75 388 ALA B O 1
ATOM 7164 N N . ILE B 1 389 ? 15.555 43.5 23.391 1 89.19 389 ILE B N 1
ATOM 7165 C CA . ILE B 1 389 ? 14.766 44 24.5 1 89.19 389 ILE B CA 1
ATOM 7166 C C . ILE B 1 389 ? 13.336 44.281 24.031 1 89.19 389 ILE B C 1
ATOM 7168 O O . ILE B 1 389 ? 12.383 44 24.766 1 89.19 389 ILE B O 1
ATOM 7172 N N . GLN B 1 390 ? 13.258 44.781 22.875 1 87.44 390 GLN B N 1
ATOM 7173 C CA . GLN B 1 390 ? 11.922 45.031 22.328 1 87.44 390 GLN B CA 1
ATOM 7174 C C . GLN B 1 390 ? 11.133 43.75 22.188 1 87.44 390 GLN B C 1
ATOM 7176 O O . GLN B 1 390 ? 9.93 43.688 22.469 1 87.44 390 GLN B O 1
ATOM 7181 N N . ILE B 1 391 ? 11.75 42.719 21.703 1 87 391 ILE B N 1
ATOM 7182 C CA . ILE B 1 391 ? 11.109 41.406 21.562 1 87 391 ILE B CA 1
ATOM 7183 C C . ILE B 1 391 ? 10.672 40.906 22.922 1 87 391 ILE B C 1
ATOM 7185 O O . ILE B 1 391 ? 9.578 40.344 23.062 1 87 391 ILE B O 1
ATOM 7189 N N . TYR B 1 392 ? 11.508 41.094 23.906 1 87.81 392 TYR B N 1
ATOM 7190 C CA . TYR B 1 392 ? 11.195 40.688 25.266 1 87.81 392 TYR B CA 1
ATOM 7191 C C . TYR B 1 392 ? 9.961 41.406 25.781 1 87.81 392 TYR B C 1
ATOM 7193 O O . TYR B 1 392 ? 9.078 40.781 26.375 1 87.81 392 TYR B O 1
ATOM 7201 N N . LYS B 1 393 ? 9.922 42.656 25.469 1 86.62 393 LYS B N 1
ATOM 7202 C CA . LYS B 1 393 ? 8.789 43.5 25.906 1 86.62 393 LYS B CA 1
ATOM 7203 C C . LYS B 1 393 ? 7.484 43 25.281 1 86.62 393 LYS B C 1
ATOM 7205 O O . LYS B 1 393 ? 6.473 42.844 25.984 1 86.62 393 LYS B O 1
ATOM 7210 N N . ILE B 1 394 ? 7.602 42.75 24.062 1 83 394 ILE B N 1
ATOM 7211 C CA . ILE B 1 394 ? 6.426 42.312 23.328 1 83 394 ILE B CA 1
ATOM 7212 C C . ILE B 1 394 ? 5.996 40.906 23.812 1 83 394 ILE B C 1
ATOM 7214 O O . ILE B 1 394 ? 4.809 40.688 24.047 1 83 394 ILE B O 1
ATOM 7218 N N . GLY B 1 395 ? 6.91 40.062 23.922 1 82.44 395 GLY B N 1
ATOM 7219 C CA . GLY B 1 395 ? 6.613 38.688 24.328 1 82.44 395 GLY B CA 1
ATOM 7220 C C . GLY B 1 395 ? 6.035 38.594 25.719 1 82.44 395 GLY B C 1
ATOM 7221 O O . GLY B 1 395 ? 5.129 37.812 25.969 1 82.44 395 GLY B O 1
ATOM 7222 N N . MET B 1 396 ? 6.523 39.438 26.625 1 82.12 396 MET B N 1
ATOM 7223 C CA . MET B 1 396 ? 6.094 39.406 28.031 1 82.12 396 MET B CA 1
ATOM 7224 C C . MET B 1 396 ? 4.91 40.344 28.25 1 82.12 396 MET B C 1
ATOM 7226 O O . MET B 1 396 ? 4.344 40.375 29.344 1 82.12 396 MET B O 1
ATOM 7230 N N . LYS B 1 397 ? 4.543 41.031 27.125 1 80.81 397 LYS B N 1
ATOM 7231 C CA . LYS B 1 397 ? 3.428 41.969 27.156 1 80.81 397 LYS B CA 1
ATOM 7232 C C . LYS B 1 397 ? 3.664 43.062 28.188 1 80.81 397 LYS B C 1
ATOM 7234 O O . LYS B 1 397 ? 2.787 43.375 29 1 80.81 397 LYS B O 1
ATOM 7239 N N . PHE B 1 398 ? 4.879 43.5 28.312 1 82.12 398 PHE B N 1
ATOM 7240 C CA . PHE B 1 398 ? 5.223 44.594 29.203 1 82.12 398 PHE B CA 1
ATOM 7241 C C . PHE B 1 398 ? 5.035 45.938 28.5 1 82.12 398 PHE B C 1
ATOM 7243 O O . PHE B 1 398 ? 5.379 46.062 27.312 1 82.12 398 PHE B O 1
ATOM 7250 N N . ASP B 1 399 ? 4.164 46.781 28.922 1 74.38 399 ASP B N 1
ATOM 7251 C CA . ASP B 1 399 ? 3.902 48.125 28.359 1 74.38 399 ASP B CA 1
ATOM 7252 C C . ASP B 1 399 ? 5.086 49.062 28.578 1 74.38 399 ASP B C 1
ATOM 7254 O O . ASP B 1 399 ? 5.355 49.469 29.703 1 74.38 399 ASP B O 1
ATOM 7258 N N . ASN B 1 400 ? 5.691 49.594 27.422 1 63.47 400 ASN B N 1
ATOM 7259 C CA . ASN B 1 400 ? 6.68 50.656 27.188 1 63.47 400 ASN B CA 1
ATOM 7260 C C . ASN B 1 400 ? 7.457 51 28.453 1 63.47 400 ASN B C 1
ATOM 7262 O O . ASN B 1 400 ? 7.285 52.062 29.031 1 63.47 400 ASN B O 1
ATOM 7266 N N . VAL B 1 401 ? 8.289 50.062 29 1 68.5 401 VAL B N 1
ATOM 7267 C CA . VAL B 1 401 ? 8.969 50.312 30.281 1 68.5 401 VAL B CA 1
ATOM 7268 C C . VAL B 1 401 ? 10.469 50.469 30.031 1 68.5 401 VAL B C 1
ATOM 7270 O O . VAL B 1 401 ? 11.008 49.938 29.047 1 68.5 401 VAL B O 1
ATOM 7273 N N . ASP B 1 402 ? 11.031 51.406 30.547 1 80.12 402 ASP B N 1
ATOM 7274 C CA . ASP B 1 402 ? 12.484 51.5 30.625 1 80.12 402 ASP B CA 1
ATOM 7275 C C . ASP B 1 402 ? 13.094 50.25 31.25 1 80.12 402 ASP B C 1
ATOM 7277 O O . ASP B 1 402 ? 12.367 49.375 31.766 1 80.12 402 ASP B O 1
ATOM 7281 N N . LEU B 1 403 ? 14.414 50 31.016 1 85.12 403 LEU B N 1
ATOM 7282 C CA . LEU B 1 403 ? 15.125 48.781 31.438 1 85.12 403 LEU B CA 1
ATOM 7283 C C . LEU B 1 403 ? 14.891 48.5 32.906 1 85.12 403 LEU B C 1
ATOM 7285 O O . LEU B 1 403 ? 14.68 47.344 33.312 1 85.12 403 LEU B O 1
ATOM 7289 N N . ASN B 1 404 ? 14.883 49.531 33.719 1 82.62 404 ASN B N 1
ATOM 7290 C CA . ASN B 1 404 ? 14.664 49.375 35.156 1 82.62 404 ASN B CA 1
ATOM 7291 C C . ASN B 1 404 ? 13.25 48.875 35.438 1 82.62 404 ASN B C 1
ATOM 7293 O O . ASN B 1 404 ? 13.055 48 36.281 1 82.62 404 ASN B O 1
ATOM 7297 N N . ASN B 1 405 ? 12.398 49.469 34.75 1 87.06 405 ASN B N 1
ATOM 7298 C CA . ASN B 1 405 ? 11.008 49.062 34.938 1 87.06 405 ASN B CA 1
ATOM 7299 C C . ASN B 1 405 ? 10.766 47.656 34.406 1 87.06 405 ASN B C 1
ATOM 7301 O O . ASN B 1 405 ? 9.938 46.906 34.969 1 87.06 405 ASN B O 1
ATOM 7305 N N . LEU B 1 406 ? 11.484 47.344 33.344 1 89.44 406 LEU B N 1
ATOM 7306 C CA . LEU B 1 406 ? 11.367 46 32.812 1 89.44 406 LEU B CA 1
ATOM 7307 C C . LEU B 1 406 ? 11.812 44.969 33.844 1 89.44 406 LEU B C 1
ATOM 7309 O O . LEU B 1 406 ? 11.188 43.906 33.969 1 89.44 406 LEU B O 1
ATOM 7313 N N . VAL B 1 407 ? 12.906 45.25 34.5 1 88.69 407 VAL B N 1
ATOM 7314 C CA . VAL B 1 407 ? 13.422 44.375 35.531 1 88.69 407 VAL B CA 1
ATOM 7315 C C . VAL B 1 407 ? 12.406 44.25 36.656 1 88.69 407 VAL B C 1
ATOM 7317 O O . VAL B 1 407 ? 12.125 43.125 37.125 1 88.69 407 VAL B O 1
ATOM 7320 N N . LYS B 1 408 ? 11.844 45.375 37 1 86.88 408 LYS B N 1
ATOM 7321 C CA . LYS B 1 408 ? 10.859 45.375 38.094 1 86.88 408 LYS B CA 1
ATOM 7322 C C . LYS B 1 408 ? 9.625 44.562 37.719 1 86.88 408 LYS B C 1
ATOM 7324 O O . LYS B 1 408 ? 9.109 43.812 38.531 1 86.88 408 LYS B O 1
ATOM 7329 N N . GLU B 1 409 ? 9.211 44.844 36.594 1 87.56 409 GLU B N 1
ATOM 7330 C CA . GLU B 1 409 ? 8.023 44.125 36.156 1 87.56 409 GLU B CA 1
ATOM 7331 C C . GLU B 1 409 ? 8.281 42.625 36.062 1 87.56 409 GLU B C 1
ATOM 7333 O O . GLU B 1 409 ? 7.395 41.812 36.344 1 87.56 409 GLU B O 1
ATOM 7338 N N . THR B 1 410 ? 9.43 42.25 35.5 1 90.31 410 THR B N 1
ATOM 7339 C CA . THR B 1 410 ? 9.789 40.844 35.438 1 90.31 410 THR B CA 1
ATOM 7340 C C . THR B 1 410 ? 9.812 40.219 36.812 1 90.31 410 THR B C 1
ATOM 7342 O O . THR B 1 410 ? 9.352 39.094 37 1 90.31 410 THR B O 1
ATOM 7345 N N . LEU B 1 411 ? 10.266 40.938 37.812 1 87.31 411 LEU B N 1
ATOM 7346 C CA . LEU B 1 411 ? 10.344 40.438 39.188 1 87.31 411 LEU B CA 1
ATOM 7347 C C . LEU B 1 411 ? 8.953 40.312 39.781 1 87.31 411 LEU B C 1
ATOM 7349 O O . LEU B 1 411 ? 8.703 39.406 40.594 1 87.31 411 LEU B O 1
ATOM 7353 N N . ASN B 1 412 ? 8.141 41.219 39.375 1 85.38 412 ASN B N 1
ATOM 7354 C CA . ASN B 1 412 ? 6.77 41.156 39.875 1 85.38 412 ASN B CA 1
ATOM 7355 C C . ASN B 1 412 ? 6.027 39.938 39.344 1 85.38 412 ASN B C 1
ATOM 7357 O O . ASN B 1 412 ? 5.066 39.469 39.969 1 85.38 412 ASN B O 1
ATOM 7361 N N . LYS B 1 413 ? 6.422 39.469 38.219 1 82.5 413 LYS B N 1
ATOM 7362 C CA . LYS B 1 413 ? 5.77 38.281 37.656 1 82.5 413 LYS B CA 1
ATOM 7363 C C . LYS B 1 413 ? 6.395 37 38.156 1 82.5 413 LYS B C 1
ATOM 7365 O O . LYS B 1 413 ? 6.148 35.906 37.625 1 82.5 413 LYS B O 1
ATOM 7370 N N . LYS B 1 414 ? 7.09 37.125 39.281 1 79 414 LYS B N 1
ATOM 7371 C CA . LYS B 1 414 ? 7.773 35.969 39.844 1 79 414 LYS B CA 1
ATOM 7372 C C . LYS B 1 414 ? 6.789 34.844 40.156 1 79 414 LYS B C 1
ATOM 7374 O O . LYS B 1 414 ? 5.719 35.062 40.719 1 79 414 LYS B O 1
ATOM 7379 N N . GLY B 1 415 ? 7.145 33.688 39.688 1 74.19 415 GLY B N 1
ATOM 7380 C CA . GLY B 1 415 ? 6.352 32.5 40 1 74.19 415 GLY B CA 1
ATOM 7381 C C . GLY B 1 415 ? 5.238 32.25 39 1 74.19 415 GLY B C 1
ATOM 7382 O O . GLY B 1 415 ? 4.559 31.219 39.062 1 74.19 415 GLY B O 1
ATOM 7383 N N . LYS B 1 416 ? 5.016 33.156 38.094 1 73.56 416 LYS B N 1
ATOM 7384 C CA . LYS B 1 416 ? 3.893 33.031 37.188 1 73.56 416 LYS B CA 1
ATOM 7385 C C . LYS B 1 416 ? 4.379 32.781 35.75 1 73.56 416 LYS B C 1
ATOM 7387 O O . LYS B 1 416 ? 3.604 32.906 34.812 1 73.56 416 LYS B O 1
ATOM 7392 N N . PHE B 1 417 ? 5.617 32.5 35.594 1 75.56 417 PHE B N 1
ATOM 7393 C CA . PHE B 1 417 ? 6.164 32.344 34.25 1 75.56 417 PHE B CA 1
ATOM 7394 C C . PHE B 1 417 ? 5.816 30.953 33.688 1 75.56 417 PHE B C 1
ATOM 7396 O O . PHE B 1 417 ? 5.816 29.969 34.406 1 75.56 417 PHE B O 1
ATOM 7403 N N . ASP B 1 418 ? 5.375 30.984 32.5 1 69.88 418 ASP B N 1
ATOM 7404 C CA . ASP B 1 418 ? 5.348 29.688 31.812 1 69.88 418 ASP B CA 1
ATOM 7405 C C . ASP B 1 418 ? 6.734 29.297 31.312 1 69.88 418 ASP B C 1
ATOM 7407 O O . ASP B 1 418 ? 7.691 30.078 31.453 1 69.88 418 ASP B O 1
ATOM 7411 N N . ASN B 1 419 ? 6.969 28.141 30.859 1 64.88 419 ASN B N 1
ATOM 7412 C CA . ASN B 1 419 ? 8.281 27.625 30.469 1 64.88 419 ASN B CA 1
ATOM 7413 C C . ASN B 1 419 ? 8.898 28.469 29.359 1 64.88 419 ASN B C 1
ATOM 7415 O O . ASN B 1 419 ? 10.094 28.766 29.375 1 64.88 419 ASN B O 1
ATOM 7419 N N . ILE B 1 420 ? 8.102 28.891 28.453 1 71.06 420 ILE B N 1
ATOM 7420 C CA . ILE B 1 420 ? 8.617 29.656 27.328 1 71.06 420 ILE B CA 1
ATOM 7421 C C . ILE B 1 420 ? 9.062 31.047 27.797 1 71.06 420 ILE B C 1
ATOM 7423 O O . ILE B 1 420 ? 10.094 31.547 27.359 1 71.06 420 ILE B O 1
ATOM 7427 N N . GLU B 1 421 ? 8.297 31.562 28.688 1 77.06 421 GLU B N 1
ATOM 7428 C CA . GLU B 1 421 ? 8.641 32.875 29.234 1 77.06 421 GLU B CA 1
ATOM 7429 C C . GLU B 1 421 ? 9.945 32.812 30.016 1 77.06 421 GLU B C 1
ATOM 7431 O O . GLU B 1 421 ? 10.742 33.75 29.969 1 77.06 421 GLU B O 1
ATOM 7436 N N . GLU B 1 422 ? 10.133 31.688 30.594 1 79.06 422 GLU B N 1
ATOM 7437 C CA . GLU B 1 422 ? 11.375 31.531 31.344 1 79.06 422 GLU B CA 1
ATOM 7438 C C . GLU B 1 422 ? 12.586 31.578 30.406 1 79.06 422 GLU B C 1
ATOM 7440 O O . GLU B 1 422 ? 13.625 32.125 30.766 1 79.06 422 GLU B O 1
ATOM 7445 N N . PHE B 1 423 ? 12.375 31.078 29.203 1 78.75 423 PHE B N 1
ATOM 7446 C CA . PHE B 1 423 ? 13.461 31.141 28.234 1 78.75 423 PHE B CA 1
ATOM 7447 C C . PHE B 1 423 ? 13.703 32.562 27.766 1 78.75 423 PHE B C 1
ATOM 7449 O O . PHE B 1 423 ? 14.852 32.969 27.578 1 78.75 423 PHE B O 1
ATOM 7456 N N . MET B 1 424 ? 12.656 33.25 27.703 1 85.62 424 MET B N 1
ATOM 7457 C CA . MET B 1 424 ? 12.797 34.656 27.328 1 85.62 424 MET B CA 1
ATOM 7458 C C . MET B 1 424 ? 13.492 35.438 28.438 1 85.62 424 MET B C 1
ATOM 7460 O O . MET B 1 424 ? 14.336 36.312 28.156 1 85.62 424 MET B O 1
ATOM 7464 N N . ILE B 1 425 ? 13.195 35.094 29.625 1 87.19 425 ILE B N 1
ATOM 7465 C CA . ILE B 1 425 ? 13.797 35.75 30.781 1 87.19 425 ILE B CA 1
ATOM 7466 C C . ILE B 1 425 ? 15.289 35.438 30.844 1 87.19 425 ILE B C 1
ATOM 7468 O O . ILE B 1 425 ? 16.094 36.312 31.156 1 87.19 425 ILE B O 1
ATOM 7472 N N . LEU B 1 426 ? 15.562 34.219 30.484 1 87.12 426 LEU B N 1
ATOM 7473 C CA . LEU B 1 426 ? 16.969 33.844 30.484 1 87.12 426 LEU B CA 1
ATOM 7474 C C . LEU B 1 426 ? 17.75 34.594 29.438 1 87.12 426 LEU B C 1
ATOM 7476 O O . LEU B 1 426 ? 18.891 35 29.672 1 87.12 426 LEU B O 1
ATOM 7480 N N . GLU B 1 427 ? 17.125 34.781 28.359 1 88.69 427 GLU B N 1
ATOM 7481 C CA . GLU B 1 427 ? 17.766 35.625 27.344 1 88.69 427 GLU B CA 1
ATOM 7482 C C . GLU B 1 427 ? 17.875 37.062 27.812 1 88.69 427 GLU B C 1
ATOM 7484 O O . GLU B 1 427 ? 18.844 37.781 27.5 1 88.69 427 GLU B O 1
ATOM 7489 N N . PHE B 1 428 ? 16.922 37.531 28.562 1 90.25 428 PHE B N 1
ATOM 7490 C CA . PHE B 1 428 ? 16.953 38.875 29.141 1 90.25 428 PHE B CA 1
ATOM 7491 C C . PHE B 1 428 ? 18.094 39 30.141 1 90.25 428 PHE B C 1
ATOM 7493 O O . PHE B 1 428 ? 18.734 40.062 30.203 1 90.25 428 PHE B O 1
ATOM 7500 N N . VAL B 1 429 ? 18.391 37.938 30.828 1 91.5 429 VAL B N 1
ATOM 7501 C CA . VAL B 1 429 ? 19.516 37.938 31.75 1 91.5 429 VAL B CA 1
ATOM 7502 C C . VAL B 1 429 ? 20.812 38.188 30.984 1 91.5 429 VAL B C 1
ATOM 7504 O O . VAL B 1 429 ? 21.688 38.938 31.438 1 91.5 429 VAL B O 1
ATOM 7507 N N . GLU B 1 430 ? 20.875 37.531 29.875 1 90.94 430 GLU B N 1
ATOM 7508 C CA . GLU B 1 430 ? 22.062 37.719 29.062 1 90.94 430 GLU B CA 1
ATOM 7509 C C . GLU B 1 430 ? 22.172 39.188 28.578 1 90.94 430 GLU B C 1
ATOM 7511 O O . GLU B 1 430 ? 23.281 39.719 28.484 1 90.94 430 GLU B O 1
ATOM 7516 N N . ILE B 1 431 ? 21.094 39.719 28.281 1 91.31 431 ILE B N 1
ATOM 7517 C CA . ILE B 1 431 ? 21.062 41.125 27.875 1 91.31 431 ILE B CA 1
ATOM 7518 C C . ILE B 1 431 ? 21.578 42 29 1 91.31 431 ILE B C 1
ATOM 7520 O O . ILE B 1 431 ? 22.406 42.875 28.797 1 91.31 431 ILE B O 1
ATOM 7524 N N . LEU B 1 432 ? 21.125 41.781 30.172 1 91.5 432 LEU B N 1
ATOM 7525 C CA . LEU B 1 432 ? 21.516 42.531 31.344 1 91.5 432 LEU B CA 1
ATOM 7526 C C . LEU B 1 432 ? 23 42.375 31.625 1 91.5 432 LEU B C 1
ATOM 7528 O O . LEU B 1 432 ? 23.672 43.312 32.031 1 91.5 432 LEU B O 1
ATOM 7532 N N . THR B 1 433 ? 23.469 41.188 31.375 1 92 433 THR B N 1
ATOM 7533 C CA . THR B 1 433 ? 24.891 40.938 31.594 1 92 433 THR B CA 1
ATOM 7534 C C . THR B 1 433 ? 25.734 41.688 30.594 1 92 433 THR B C 1
ATOM 7536 O O . THR B 1 433 ? 26.766 42.25 30.953 1 92 433 THR B O 1
ATOM 7539 N N . LYS B 1 434 ? 25.344 41.719 29.406 1 90.75 434 LYS B N 1
ATOM 7540 C CA . LYS B 1 434 ? 26.094 42.438 28.359 1 90.75 434 LY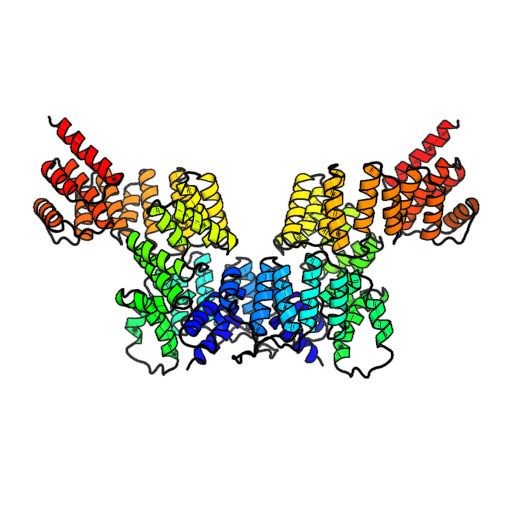S B CA 1
ATOM 7541 C C . LYS B 1 434 ? 26.047 43.938 28.562 1 90.75 434 LYS B C 1
ATOM 7543 O O . LYS B 1 434 ? 26.938 44.656 28.125 1 90.75 434 LYS B O 1
ATOM 7548 N N . LEU B 1 435 ? 25.016 44.406 29.219 1 90.56 435 LEU B N 1
ATOM 7549 C CA . LEU B 1 435 ? 24.875 45.812 29.531 1 90.56 435 LEU B CA 1
ATOM 7550 C C . LEU B 1 435 ? 25.562 46.156 30.859 1 90.56 435 LEU B C 1
ATOM 7552 O O . LEU B 1 435 ? 25.453 47.281 31.359 1 90.56 435 LEU B O 1
ATOM 7556 N N . ASN B 1 436 ? 26.25 45.156 31.484 1 88.44 436 ASN B N 1
ATOM 7557 C CA . ASN B 1 436 ? 27.016 45.312 32.719 1 88.44 436 ASN B CA 1
ATOM 7558 C C . ASN B 1 436 ? 26.109 45.594 33.906 1 88.44 436 ASN B C 1
ATOM 7560 O O . ASN B 1 436 ? 26.5 46.344 34.812 1 88.44 436 ASN B O 1
ATOM 7564 N N . LEU B 1 437 ? 24.891 45.219 33.812 1 90.56 437 LEU B N 1
ATOM 7565 C CA . LEU B 1 437 ? 23.969 45.312 34.938 1 90.56 437 LEU B CA 1
ATOM 7566 C C . LEU B 1 437 ? 23.875 43.969 35.656 1 90.56 437 LEU B C 1
ATOM 7568 O O . LEU B 1 437 ? 22.828 43.344 35.688 1 90.56 437 LEU B O 1
ATOM 7572 N N . LEU B 1 438 ? 24.859 43.625 36.344 1 89.88 438 LEU B N 1
ATOM 7573 C CA . LEU B 1 438 ? 25.062 42.281 36.875 1 89.88 438 LEU B CA 1
ATOM 7574 C C . LEU B 1 438 ? 24.125 42.031 38.062 1 89.88 438 LEU B C 1
ATOM 7576 O O . LEU B 1 438 ? 23.672 40.906 38.25 1 89.88 438 LEU B O 1
ATOM 7580 N N . ASP B 1 439 ? 23.969 43.094 38.812 1 88.31 439 ASP B N 1
ATOM 7581 C CA . ASP B 1 439 ? 23.094 42.906 39.969 1 88.31 439 ASP B CA 1
ATOM 7582 C C . ASP B 1 439 ? 21.672 42.562 39.531 1 88.31 439 ASP B C 1
ATOM 7584 O O . ASP B 1 439 ? 21.031 41.688 40.125 1 88.31 439 ASP B O 1
ATOM 7588 N N . PHE B 1 440 ? 21.25 43.219 38.594 1 91.31 440 PHE B N 1
ATOM 7589 C CA . PHE B 1 440 ? 19.922 42.938 38.062 1 91.31 440 PHE B CA 1
ATOM 7590 C C . PHE B 1 440 ? 19.891 41.531 37.469 1 91.31 440 PHE B C 1
ATOM 7592 O O . PHE B 1 440 ? 18.906 40.812 37.625 1 91.31 440 PHE B O 1
ATOM 7599 N N . ALA B 1 441 ? 20.875 41.156 36.719 1 93.19 441 ALA B N 1
ATOM 7600 C CA . ALA B 1 441 ? 20.969 39.844 36.062 1 93.19 441 ALA B CA 1
ATOM 7601 C C . ALA B 1 441 ? 20.891 38.719 37.094 1 93.19 441 ALA B C 1
ATOM 7603 O O . ALA B 1 441 ? 20.188 37.719 36.906 1 93.19 441 ALA B O 1
ATOM 7604 N N . LYS B 1 442 ? 21.547 38.938 38.219 1 90.31 442 LYS B N 1
ATOM 7605 C CA . LYS B 1 442 ? 21.547 37.938 39.281 1 90.31 442 LYS B CA 1
ATOM 7606 C C . LYS B 1 442 ? 20.172 37.812 39.906 1 90.31 442 LYS B C 1
ATOM 7608 O O . LYS B 1 442 ? 19.703 36.688 40.188 1 90.31 442 LYS B O 1
ATOM 7613 N N . THR B 1 443 ? 19.625 38.938 40.094 1 90.44 443 THR B N 1
ATOM 7614 C CA . THR B 1 443 ? 18.312 38.938 40.75 1 90.44 443 THR B CA 1
ATOM 7615 C C . THR B 1 443 ? 17.281 38.25 39.875 1 90.44 443 THR B C 1
ATOM 7617 O O . THR B 1 443 ? 16.453 37.469 40.375 1 90.44 443 THR B O 1
ATOM 7620 N N . ILE B 1 444 ? 17.344 38.5 38.625 1 91.62 444 ILE B N 1
ATOM 7621 C CA . ILE B 1 444 ? 16.391 37.906 37.688 1 91.62 444 ILE B CA 1
ATOM 7622 C C . ILE B 1 444 ? 16.672 36.438 37.562 1 91.62 444 ILE B C 1
ATOM 7624 O O . ILE B 1 444 ? 15.742 35.625 37.469 1 91.62 444 ILE B O 1
ATOM 7628 N N . LEU B 1 445 ? 17.891 36.062 37.5 1 90.19 445 LEU B N 1
ATOM 7629 C CA . LEU B 1 445 ? 18.266 34.688 37.375 1 90.19 445 LEU B CA 1
ATOM 7630 C C . LEU B 1 445 ? 17.719 33.844 38.531 1 90.19 445 LEU B C 1
ATOM 7632 O O . LEU B 1 445 ? 17.344 32.688 38.344 1 90.19 445 LEU B O 1
ATOM 7636 N N . ASN B 1 446 ? 17.641 34.5 39.656 1 86.69 446 ASN B N 1
ATOM 7637 C CA . ASN B 1 446 ? 17.203 33.781 40.875 1 86.69 446 ASN B CA 1
ATOM 7638 C C . ASN B 1 446 ? 15.711 33.5 40.844 1 86.69 446 ASN B C 1
ATOM 7640 O O . ASN B 1 446 ? 15.227 32.625 41.562 1 86.69 446 ASN B O 1
ATOM 7644 N N . ILE B 1 447 ? 15.016 34.156 40 1 86.81 447 ILE B N 1
ATOM 7645 C CA . ILE B 1 447 ? 13.562 33.969 40 1 86.81 447 ILE B CA 1
ATOM 7646 C C . ILE B 1 447 ? 13.164 32.938 38.969 1 86.81 447 ILE B C 1
ATOM 7648 O O . ILE B 1 447 ? 12 32.531 38.875 1 86.81 447 ILE B O 1
ATOM 7652 N N . VAL B 1 448 ? 14.07 32.531 38.188 1 86.75 448 VAL B N 1
ATOM 7653 C CA . VAL B 1 448 ? 13.789 31.531 37.156 1 86.75 448 VAL B CA 1
ATOM 7654 C C . VAL B 1 448 ? 13.727 30.141 37.812 1 86.75 448 VAL B C 1
ATOM 7656 O O . VAL B 1 448 ? 14.594 29.781 38.594 1 86.75 448 VAL B O 1
ATOM 7659 N N . GLU B 1 449 ? 12.695 29.469 37.562 1 79.19 449 GLU B N 1
ATOM 7660 C CA . GLU B 1 449 ? 12.5 28.141 38.125 1 79.19 449 GLU B CA 1
ATOM 7661 C C . GLU B 1 449 ? 13.172 27.062 37.281 1 79.19 449 GLU B C 1
ATOM 7663 O O . GLU B 1 449 ? 13.625 26.047 37.812 1 79.19 449 GLU B O 1
ATOM 7668 N N . TYR B 1 450 ? 13.211 27.266 36 1 73.5 450 TYR B N 1
ATOM 7669 C CA . TYR B 1 450 ? 13.852 26.328 35.094 1 73.5 450 TYR B CA 1
ATOM 7670 C C . TYR B 1 450 ? 15.328 26.156 35.406 1 73.5 450 TYR B C 1
ATOM 7672 O O . TYR B 1 450 ? 16.047 27.141 35.625 1 73.5 450 TYR B O 1
ATOM 7680 N N . ARG B 1 451 ? 15.789 24.906 35.656 1 69.81 451 ARG B N 1
ATOM 7681 C CA . ARG B 1 451 ? 17.188 24.625 35.969 1 69.81 451 ARG B CA 1
ATOM 7682 C C . ARG B 1 451 ? 17.812 23.719 34.906 1 69.81 451 ARG B C 1
ATOM 7684 O O . ARG B 1 451 ? 18.344 22.656 35.25 1 69.81 451 ARG B O 1
ATOM 7691 N N . GLY B 1 452 ? 17.609 24.062 33.625 1 66.12 452 GLY B N 1
ATOM 7692 C CA . GLY B 1 452 ? 18.203 23.297 32.531 1 66.12 452 GLY B CA 1
ATOM 7693 C C . GLY B 1 452 ? 19.516 23.875 32.062 1 66.12 452 GLY B C 1
ATOM 7694 O O . GLY B 1 452 ? 20.078 24.781 32.688 1 66.12 452 GLY B O 1
ATOM 7695 N N . GLU B 1 453 ? 20.031 23.344 30.984 1 68.38 453 GLU B N 1
ATOM 7696 C CA . GLU B 1 453 ? 21.344 23.719 30.453 1 68.38 453 GLU B CA 1
ATOM 7697 C C . GLU B 1 453 ? 21.422 25.219 30.172 1 68.38 453 GLU B C 1
ATOM 7699 O O . GLU B 1 453 ? 22.438 25.844 30.453 1 68.38 453 GLU B O 1
ATOM 7704 N N . THR B 1 454 ? 20.359 25.734 29.719 1 74.94 454 THR B N 1
ATOM 7705 C CA . THR B 1 454 ? 20.359 27.156 29.375 1 74.94 454 THR B CA 1
ATOM 7706 C C . THR B 1 454 ? 20.516 28.016 30.609 1 74.94 454 THR B C 1
ATOM 7708 O O . THR B 1 454 ? 21.219 29.031 30.578 1 74.94 454 THR B O 1
ATOM 7711 N N . TYR B 1 455 ? 19.922 27.625 31.672 1 79.88 455 TYR B N 1
ATOM 7712 C CA . TYR B 1 455 ? 20.016 28.344 32.938 1 79.88 455 TYR B CA 1
ATOM 7713 C C . TYR B 1 455 ? 21.453 28.375 33.438 1 79.88 455 TYR B C 1
ATOM 7715 O O . TYR B 1 455 ? 21.969 29.438 33.781 1 79.88 455 TYR B O 1
ATOM 7723 N N . TYR B 1 456 ? 22.094 27.234 33.406 1 80.19 456 TYR B N 1
ATOM 7724 C CA . TYR B 1 456 ? 23.438 27.156 33.938 1 80.19 456 TYR B CA 1
ATOM 7725 C C . TYR B 1 456 ? 24.438 27.875 33.031 1 80.19 456 TYR B C 1
ATOM 7727 O O . TYR B 1 456 ? 25.406 28.453 33.531 1 80.19 456 TYR B O 1
ATOM 7735 N N . LYS B 1 457 ? 24.172 27.828 31.797 1 82.56 457 LYS B N 1
ATOM 7736 C CA . LYS B 1 457 ? 25.016 28.594 30.891 1 82.56 457 LYS B CA 1
ATOM 7737 C C . LYS B 1 457 ? 24.938 30.094 31.172 1 82.56 457 LYS B C 1
ATOM 7739 O O . LYS B 1 457 ? 25.953 30.781 31.188 1 82.56 457 LYS B O 1
ATOM 7744 N N . LYS B 1 458 ? 23.719 30.531 31.406 1 87 458 LYS B N 1
ATOM 7745 C CA . LYS B 1 458 ? 23.516 31.953 31.688 1 87 458 LYS B CA 1
ATOM 7746 C C . LYS B 1 458 ? 24.094 32.344 33.031 1 87 458 LYS B C 1
ATOM 7748 O O . LYS B 1 458 ? 24.641 33.438 33.219 1 87 458 LYS B O 1
ATOM 7753 N N . LYS B 1 459 ? 23.969 31.375 33.906 1 86.38 459 LYS B N 1
ATOM 7754 C CA . LYS B 1 459 ? 24.562 31.594 35.25 1 86.38 459 LYS B CA 1
ATOM 7755 C C . LYS B 1 459 ? 26.078 31.75 35.125 1 86.38 459 LYS B C 1
ATOM 7757 O O . LYS B 1 459 ? 26.656 32.625 35.781 1 86.38 459 LYS B O 1
ATOM 7762 N N . GLU B 1 460 ? 26.625 30.938 34.375 1 86.06 460 GLU B N 1
ATOM 7763 C CA . GLU B 1 460 ? 28.062 31 34.156 1 86.06 460 GLU B CA 1
ATOM 7764 C C . GLU B 1 460 ? 28.469 32.344 33.531 1 86.06 460 GLU B C 1
ATOM 7766 O O . GLU B 1 460 ? 29.5 32.906 33.906 1 86.06 460 GLU B O 1
ATOM 7771 N N . ILE B 1 461 ? 27.719 32.781 32.625 1 86.31 461 ILE B N 1
ATOM 7772 C CA . ILE B 1 461 ? 28 34.031 31.938 1 86.31 461 ILE B CA 1
ATOM 7773 C C . ILE B 1 461 ? 27.938 35.188 32.938 1 86.31 461 ILE B C 1
ATOM 7775 O O . ILE B 1 461 ? 28.781 36.094 32.906 1 86.31 461 ILE B O 1
ATOM 7779 N N . VAL B 1 462 ? 27 35.156 33.812 1 86.38 462 VAL B N 1
ATOM 7780 C CA . VAL B 1 462 ? 26.828 36.188 34.812 1 86.38 462 VAL B CA 1
ATOM 7781 C C . VAL B 1 462 ? 27.984 36.156 35.812 1 86.38 462 VAL B C 1
ATOM 7783 O O . VAL B 1 462 ? 28.531 37.219 36.156 1 86.38 462 VAL B O 1
ATOM 7786 N N . PHE B 1 463 ? 28.406 34.969 36.188 1 83.69 463 PHE B N 1
ATOM 7787 C CA . PHE B 1 463 ? 29.453 34.812 37.188 1 83.69 463 PHE B CA 1
ATOM 7788 C C . PHE B 1 463 ? 30.812 35.125 36.594 1 83.69 463 PHE B C 1
ATOM 7790 O O . PHE B 1 463 ? 31.672 35.719 37.25 1 83.69 463 PHE B O 1
ATOM 7797 N N . GLU B 1 464 ? 31.094 34.719 35.375 1 79.06 464 GLU B N 1
ATOM 7798 C CA . GLU B 1 464 ? 32.375 35.031 34.719 1 79.06 464 GLU B CA 1
ATOM 7799 C C . GLU B 1 464 ? 32.562 36.531 34.562 1 79.06 464 GLU B C 1
ATOM 7801 O O . GLU B 1 464 ? 33.656 37.062 34.719 1 79.06 464 GLU B O 1
ATOM 7806 N N . LYS B 1 465 ? 31.562 37.188 34.25 1 77.38 465 LYS B N 1
ATOM 7807 C CA . LYS B 1 465 ? 31.656 38.625 34.031 1 77.38 465 LYS B CA 1
ATOM 7808 C C . LYS B 1 465 ? 31.828 39.375 35.344 1 77.38 465 LYS B C 1
ATOM 7810 O O . LYS B 1 465 ? 32.531 40.406 35.406 1 77.38 465 LYS B O 1
ATOM 7815 N N . LYS B 1 466 ? 31.281 38.875 36.344 1 70.94 466 LYS B N 1
ATOM 7816 C CA . LYS B 1 466 ? 31.438 39.5 37.656 1 70.94 466 LYS B CA 1
ATOM 7817 C C . LYS B 1 466 ? 32.875 39.406 38.125 1 70.94 466 LYS B C 1
ATOM 7819 O O . LYS B 1 466 ? 33.406 40.344 38.719 1 70.94 466 LYS B O 1
ATOM 7824 N N . HIS B 1 467 ? 33.5 38.281 37.812 1 67.88 467 HIS B N 1
ATOM 7825 C CA . HIS B 1 467 ? 34.875 38.125 38.219 1 67.88 467 HIS B CA 1
ATOM 7826 C C . HIS B 1 467 ? 35.844 38.875 37.312 1 67.88 467 HIS B C 1
ATOM 7828 O O . HIS B 1 467 ? 36.969 39.188 37.688 1 67.88 467 HIS B O 1
ATOM 7834 N N . SER B 1 468 ? 35.438 39.125 36.125 1 62.44 468 SER B N 1
ATOM 7835 C CA . SER B 1 468 ? 36.312 39.906 35.25 1 62.44 468 SER B CA 1
ATOM 7836 C C . SER B 1 468 ? 36.312 41.375 35.688 1 62.44 468 SER B C 1
ATOM 7838 O O . SER B 1 468 ? 37.188 42.125 35.281 1 62.44 468 SER B O 1
ATOM 7840 N N . PHE B 1 469 ? 35.406 41.906 36.281 1 54.34 469 PHE B N 1
ATOM 7841 C CA . PHE B 1 469 ? 35.375 43.281 36.75 1 54.34 469 PHE B CA 1
ATOM 7842 C C . PHE B 1 469 ? 36 43.375 38.156 1 54.34 469 PHE B C 1
ATOM 7844 O O . PHE B 1 469 ? 36.219 44.469 38.656 1 54.34 469 PHE B O 1
ATOM 7851 N N . ILE B 1 470 ? 36.344 42.281 38.719 1 42.94 470 ILE B N 1
ATOM 7852 C CA . ILE B 1 470 ? 37.188 42.344 39.906 1 42.94 470 ILE B CA 1
ATOM 7853 C C . ILE B 1 470 ? 38.656 42.312 39.5 1 42.94 470 ILE B C 1
ATOM 7855 O O . ILE B 1 470 ? 39.062 41.469 38.688 1 42.94 470 ILE B O 1
#

Sequence (940 aa):
MFEDVVDQIIKSYKYANYTNMTFLSSFLYSYTSKYKILLPISLYFTGEYSRSLSLLSPYNTCTALYYKYLCYNQLRDFTNALICLQKIIAEEVEVDDFDLEIFKVNKNDKEYFYNDMALCYTQLYDRDEAIRLFKMSYQIYPIFSTIENLIYENELEEIGQNKFKENNFNNQIKTVSSLDEFIRNVKNNDALEKYTNFIPGLGSYALAFQAKNEFDLGLTESSKKIFTVLKSKDPKFIYNMDYFSTVLWHSTDVTDLGILCKNLINDAPLSPVTWKALGNYYNHKNDYKRSILCLKRSLHLLNDPYTLNLLGFESVYKNEYMEALEYFKKSTLMLRNNYKSLYGCALVYDKIDKKSTADFYFKKCMFNNQLRAMGMKFYIKHGELDKAIQIYKIGMKFDNVDLNNLVKETLNKKGKFDNIEEFMILEFVEILTKLNLLDFAKTILNIVEYRGETYYKKKEIVFEKKHSFIMFEDVVDQIIKSYKYANYTNMTFLSSFLYSYTSKYKILLPISLYFTGEYSRSLSLLSPYNTCTALYYKYLCYNQLRDFTNALICLQKIIAEEVEVDDFDLEIFKVNKNDKEYFYNDMALCYTQLYDRDEAIRLFKMSYQIYPIFSTIENLIYENELEEIGQNKFKENNFNNQIKTVSSLDEFIRNVKNNDALEKYTNFIPGLGSYALAFQAKNEFDLGLTESSKKIFTVLKSKDPKFIYNMDYFSTVLWHSTDVTDLGILCKNLINDAPLSPVTWKALGNYYNHKNDYKRSILCLKRSLHLLNDPYTLNLLGFESVYKNEYMEALEYFKKSTLMLRNNYKSLYGCALVYDKIDKKSTADFYFKKCMFNNQLRAMGMKFYIKHGELDKAIQIYKIGMKFDNVDLNNLVKETLNKKGKFDNIEEFMILEFVEILTKLNLLDFAKTILNIVEYRGETYYKKKEIVFEKKHSFI

Radius of gyration: 35.14 Å; Cα contacts (8 Å, |Δi|>4): 1281; chains: 2; bounding box: 73×105×79 Å